Protein AF-A0A9N7LMC8-F1 (afdb_monomer)

pLDDT: mean 78.62, std 17.47, range [27.52, 97.88]

Organism: NCBI:txid265949

Mean predicted aligned error: 18.35 Å

Solvent-accessible surface area (backbone atoms only — not comparable to full-atom values): 43560 Å² total; per-residue (Å²): 108,71,68,58,53,50,50,52,50,48,54,56,48,35,73,70,42,96,78,33,89,60,56,67,67,51,73,70,36,62,41,35,46,48,22,37,54,42,33,22,40,41,24,14,17,50,42,17,36,55,52,34,52,46,48,44,31,36,74,58,51,63,35,51,73,68,56,31,50,61,72,53,42,60,17,56,55,40,14,55,56,36,27,69,54,49,41,61,48,22,76,74,74,43,44,38,62,45,30,23,54,14,19,46,42,29,20,49,20,32,51,41,44,71,75,54,52,65,72,62,84,48,56,78,82,36,46,45,59,30,30,54,37,34,3,45,11,50,11,31,25,63,62,35,34,57,50,41,30,49,70,82,60,72,97,51,88,60,48,65,52,53,53,50,49,48,54,49,37,30,52,52,12,28,53,51,17,41,51,53,37,50,62,63,38,59,84,59,57,98,88,45,55,66,61,30,44,49,50,26,35,50,52,21,22,52,26,21,46,48,34,24,61,56,27,70,66,48,67,86,82,76,84,86,79,92,78,85,86,80,82,86,77,84,79,81,82,76,82,81,76,84,79,79,80,78,81,76,78,63,71,82,60,57,74,63,86,90,65,92,76,58,69,61,62,55,46,70,27,80,64,41,56,85,58,55,72,66,62,52,53,56,49,65,78,66,53,46,44,35,52,37,50,49,70,37,45,82,49,46,54,65,35,82,47,57,44,31,36,34,28,68,41,44,32,35,36,33,32,46,98,90,39,58,64,33,42,42,25,61,73,36,76,46,49,57,63,18,61,74,71,78,34,50,27,88,39,20,34,31,25,69,11,42,25,37,28,42,36,39,41,50,74,59,47,63,76,65,58,44,78,67,40,50,50,36,45,50,50,53,50,50,52,50,66,75,67,58,72,78,101,62,85,43,61,75,73,49,82,74,39,31,35,20,33,36,15,74,37,82,84,41,68,35,65,66,53,44,51,32,36,45,57,48,33,46,72,73,44,53,49,43,68,80,69,91,60,57,72,70,51,47,52,52,44,60,72,74,27,64,28,33,47,40,75,28,49,46,79,41,57,75,60,31,53,48,36,64,34,59,22,71,40,46,36,40,34,38,62,52,74,51,74,90,85,63,86,69,62,97,71,44,62,52,18,32,35,37,38,38,51,65,85,65,51,72,70,30,52,52,45,40,43,72,73,24,47,48,70,43,77,39,71,25,40,88,90,42,44,62,68,44,38,38,62,58,30,24,33,74,60,25,25,29,30,29,43,24,27,10,21,27,48,30,24,26,35,14,55,44,18,31,42,39,46,39,50,67,53,32,52,72,70,49,31,24,21,11,5,25,50,11,18,52,56,26,49,41,43,16,61,69,41,53,43,67,53,35,44,54,50,47,43,53,49,56,47,72,61,46,39,71,78,42,68,44,79,75,81,58,16,42,24,68,50,60,52,37,49,52,44,36,35,58,77,50,68,74,41,38,35,74,68,35,83,21,49,43,31,32,28,20,22,29,66,83,80,72,41,80,40,76,42,61,61,53,48,40,36,58,53,40,49,27,8,53,12,39,80,65,46,23,42,68,37,78,54,98,94,38,46,18,23,22,5,35,41,53,40,23,47,45,52,85,71,50,68,66,74,27,15,53,29,42,30,39,46,35,55,88,66,85,73,92,83,68,91,66,76,79,74,93,62,83,87,78,80,70,55,72,69,58,47,50,51,43,58,55,32,54,61,12,49,70,48,40,59,56,31,63,77,69,34,75,44,77,42,61,37,75,39,83,89,51,49,54,82,44,49,88,48,41,66,63,18,18,50,26,9,30,55,31,34,63,70,42,42,78,61,48,54,56,54,41,47,76,40,67,30,11,69,67,38,45,58,40,28,54,51,42,56,48,52,59,56,54,62,76,65,61,81,133

Foldseek 3Di:
DVVVVVVVVLVVCQVPDPDHLAPVVLVVDLLQVLLLVLLLLLLLLVLLVLVLQLCLCCVLAVDDSVRSVVLLVLLQVLLVVLLVPVLVVCLVVPLLVLQQVLLLLQLVLLVLQLPQDDSYDDRPPRRVVSSNSNSNSNNSHNSSSLCSSQVPPPPDPCSVSSSVSSVVSSVNSSVNSVVVLCVQQDPDDVPCNNVSSSVSSVSSSVSSNVSNVSSVSSDDDDDDDDDDDDDDDDDDDDDDDDDDDDDDPADDFDWDDDDPPVQVLQCPALLPVPPDPVLSVVLRVPWTKGKDFAFGWPDAFQAFLWKKKAWQAAKKFWADPNAGQEIDGHRDIPSLPCLVPVGGHHTIMGTNFTTMIIIDTSVNCVVSPDPVSVVSVCVVVVVCVVPDDPRDHYDHPAAFAEEEQEEPDQPFPSVLLLVLLQVLLVLQWFEDELEDDDPVSVSVRSVPTSHYYHYDYPPCVVSNLNSLRRGPAYEYEEAEADDPDDDDPPQQAQHEYEHEDDQYDPNRLVVSCVPRVYVYYFYYYPVPSNPRCNQVSLQSQQQAEEEWQFDFALLSLLVLLLQVQCVLLLNDHQAYEAFAVSQLLRQLVLQVDGSVSSNVLCCVLPPVQPQLPAADDQPQARHASPSVLVSLCVSQVFDKQSSGNGHYWYWWAQPVVRDIDIDRIDGSSVRSSLQNQAGRHYGFDQDPNTTTHHRLLAARTPLVSDDSSSHAYETEDSDLDDDPPDPDPDPPDDDDDDDPVSVVSSVSNPNNVVVVVVSCVRHQYYQYFPCVVPDNNNNVCSVVSNVSSNVSSVVCCVSVLVVSCPGSNNPSSVVSSVVSVVVVVVVVPDDD

Structure (mmCIF, N/CA/C/O backbone):
data_AF-A0A9N7LMC8-F1
#
_entry.id   AF-A0A9N7LMC8-F1
#
loop_
_atom_site.group_PDB
_atom_site.id
_atom_site.type_symbol
_atom_site.label_atom_id
_atom_site.label_alt_id
_atom_site.label_comp_id
_atom_site.label_asym_id
_atom_site.label_entity_id
_atom_site.label_seq_id
_atom_site.pdbx_PDB_ins_code
_atom_site.Cartn_x
_atom_site.Cartn_y
_atom_site.Cartn_z
_atom_site.occupancy
_atom_site.B_iso_or_equiv
_atom_site.auth_seq_id
_atom_site.auth_comp_id
_atom_site.auth_asym_id
_atom_site.auth_atom_id
_atom_site.pdbx_PDB_model_num
ATOM 1 N N . MET A 1 1 ? 39.633 18.184 -27.470 1.00 51.69 1 MET A N 1
ATOM 2 C CA . MET A 1 1 ? 39.916 18.833 -26.168 1.00 51.69 1 MET A CA 1
ATOM 3 C C . MET A 1 1 ? 38.950 18.407 -25.064 1.00 51.69 1 MET A C 1
ATOM 5 O O . MET A 1 1 ? 39.431 17.893 -24.066 1.00 51.69 1 MET A O 1
ATOM 9 N N . ALA A 1 2 ? 37.624 18.513 -25.234 1.00 57.59 2 ALA A N 1
ATOM 10 C CA . ALA A 1 2 ? 36.650 18.093 -24.209 1.00 57.59 2 ALA A CA 1
ATOM 11 C C . ALA A 1 2 ? 36.816 16.630 -23.736 1.00 57.59 2 ALA A C 1
ATOM 13 O O . ALA A 1 2 ? 36.814 16.371 -22.538 1.00 57.59 2 ALA A O 1
ATOM 14 N N . SER A 1 3 ? 37.059 15.685 -24.652 1.00 52.31 3 SER A N 1
ATOM 15 C CA . SER A 1 3 ? 37.291 14.271 -24.307 1.00 52.31 3 SER A CA 1
ATOM 16 C C . SER A 1 3 ? 38.572 14.048 -23.497 1.00 52.31 3 SER A C 1
ATOM 18 O O . SER A 1 3 ? 38.596 13.211 -22.601 1.00 52.31 3 SER A O 1
ATOM 20 N N . SER A 1 4 ? 39.628 14.818 -23.772 1.00 60.75 4 SER A N 1
ATOM 21 C CA . SER A 1 4 ? 40.898 14.755 -23.038 1.00 60.75 4 SER A CA 1
ATOM 22 C C . SER A 1 4 ? 40.738 15.305 -21.620 1.00 60.75 4 SER A C 1
ATOM 24 O O . SER A 1 4 ? 41.216 14.699 -20.668 1.00 60.75 4 SER A O 1
ATOM 26 N N . VAL A 1 5 ? 39.996 16.406 -21.470 1.00 76.19 5 VAL A N 1
ATOM 27 C CA . VAL A 1 5 ? 39.658 16.989 -20.163 1.00 76.19 5 VAL A CA 1
ATOM 28 C C . VAL A 1 5 ? 38.772 16.036 -19.355 1.00 76.19 5 VAL A C 1
ATOM 30 O O . VAL A 1 5 ? 39.046 15.801 -18.182 1.00 76.19 5 VAL A O 1
ATOM 33 N N . ALA A 1 6 ? 37.765 15.421 -19.982 1.00 68.94 6 ALA A N 1
ATOM 34 C CA . ALA A 1 6 ? 36.901 14.434 -19.339 1.00 68.94 6 ALA A CA 1
ATOM 35 C C . ALA A 1 6 ? 37.669 13.176 -18.901 1.00 68.94 6 ALA A C 1
ATOM 37 O O . ALA A 1 6 ? 37.419 12.661 -17.816 1.00 68.94 6 ALA A O 1
ATOM 38 N N . LEU A 1 7 ? 38.636 12.711 -19.701 1.00 70.12 7 LEU A N 1
ATOM 39 C CA . LEU A 1 7 ? 39.496 11.582 -19.345 1.00 70.12 7 LEU A CA 1
ATOM 40 C C . LEU A 1 7 ? 40.394 11.915 -18.145 1.00 70.12 7 LEU A C 1
ATOM 42 O O . LEU A 1 7 ? 40.481 11.124 -17.210 1.00 70.12 7 LEU A O 1
ATOM 46 N N . VAL A 1 8 ? 41.019 13.097 -18.134 1.00 74.94 8 VAL A N 1
ATOM 47 C CA . VAL A 1 8 ? 41.844 13.558 -17.004 1.00 74.94 8 VAL A CA 1
ATOM 48 C C . VAL A 1 8 ? 40.996 13.724 -15.741 1.00 74.94 8 VAL A C 1
ATOM 50 O O . VAL A 1 8 ? 41.392 13.249 -14.678 1.00 74.94 8 VAL A O 1
ATOM 53 N N . ALA A 1 9 ? 39.801 14.310 -15.853 1.00 77.25 9 ALA A N 1
ATOM 54 C CA . ALA A 1 9 ? 38.862 14.451 -14.743 1.00 77.25 9 ALA A CA 1
ATOM 55 C C . ALA A 1 9 ? 38.364 13.091 -14.223 1.00 77.25 9 ALA A C 1
ATOM 57 O O . ALA A 1 9 ? 38.284 12.888 -13.014 1.00 77.25 9 ALA A O 1
ATOM 58 N N . PHE A 1 10 ? 38.089 12.134 -15.114 1.00 73.12 10 PHE A N 1
ATOM 59 C CA . PHE A 1 10 ? 37.701 10.768 -14.756 1.00 73.12 10 PHE A CA 1
ATOM 60 C C . PHE A 1 10 ? 38.820 10.027 -14.018 1.00 73.12 10 PHE A C 1
ATOM 62 O O . PHE A 1 10 ? 38.560 9.368 -13.011 1.00 73.12 10 PHE A O 1
ATOM 69 N N . VAL A 1 11 ? 40.070 10.161 -14.475 1.00 74.44 11 VAL A N 1
ATOM 70 C CA . VAL A 1 11 ? 41.241 9.563 -13.814 1.00 74.44 11 VAL A CA 1
ATOM 71 C C . VAL A 1 11 ? 41.491 10.216 -12.453 1.00 74.44 11 VAL A C 1
ATOM 73 O O . VAL A 1 11 ? 41.732 9.507 -11.477 1.00 74.44 11 VAL A O 1
ATOM 76 N N . ALA A 1 12 ? 41.397 11.544 -12.360 1.00 76.69 12 ALA A N 1
ATOM 77 C CA . ALA A 1 12 ? 41.545 12.270 -11.100 1.00 76.69 12 ALA A CA 1
ATOM 78 C C . ALA A 1 12 ? 40.447 11.889 -10.093 1.00 76.69 12 ALA A C 1
ATOM 80 O O . ALA A 1 12 ? 40.749 11.599 -8.939 1.00 76.69 12 ALA A O 1
ATOM 81 N N . SER A 1 13 ? 39.194 11.805 -10.549 1.00 76.62 13 SER A N 1
ATOM 82 C CA . SER A 1 13 ? 38.047 11.385 -9.738 1.00 76.62 13 SER A CA 1
ATOM 83 C C . SER A 1 13 ? 38.154 9.923 -9.297 1.00 76.62 13 SER A C 1
ATOM 85 O O . SER A 1 13 ? 37.934 9.621 -8.129 1.00 76.62 13 SER A O 1
ATOM 87 N N . SER A 1 14 ? 38.566 9.014 -10.184 1.00 71.75 14 SER A N 1
ATOM 88 C CA . SER A 1 14 ? 38.714 7.589 -9.850 1.00 71.75 14 SER A CA 1
ATOM 89 C C . SER A 1 14 ? 39.864 7.318 -8.874 1.00 71.75 14 SER A C 1
ATOM 91 O O . SER A 1 14 ? 39.860 6.293 -8.203 1.00 71.75 14 SER A O 1
ATOM 93 N N . ARG A 1 15 ? 40.851 8.217 -8.766 1.00 72.06 15 ARG A N 1
ATOM 94 C CA . ARG A 1 15 ? 41.943 8.097 -7.783 1.00 72.06 15 ARG A CA 1
ATOM 95 C C . ARG A 1 15 ? 41.553 8.548 -6.376 1.00 72.06 15 ARG A C 1
ATOM 97 O O . ARG A 1 15 ? 42.173 8.092 -5.424 1.00 72.06 15 ARG A O 1
ATOM 104 N N . SER A 1 16 ? 40.575 9.443 -6.246 1.00 70.62 16 SER A N 1
ATOM 105 C CA . SER A 1 16 ? 40.162 10.028 -4.964 1.00 70.62 16 SER A CA 1
ATOM 106 C C . SER A 1 16 ? 38.829 9.488 -4.433 1.00 70.62 16 SER A C 1
ATOM 108 O O . SER A 1 16 ? 38.500 9.729 -3.273 1.00 70.62 16 SER A O 1
ATOM 110 N N . HIS A 1 17 ? 38.055 8.759 -5.247 1.00 65.12 17 HIS A N 1
ATOM 111 C CA . HIS A 1 17 ? 36.750 8.232 -4.846 1.00 65.12 17 HIS A CA 1
ATOM 112 C C . HIS A 1 17 ? 36.880 6.957 -3.984 1.00 65.12 17 HIS A C 1
ATOM 114 O O . HIS A 1 17 ? 37.601 6.040 -4.374 1.00 65.12 17 HIS A O 1
ATOM 120 N N . PRO A 1 18 ? 36.140 6.830 -2.865 1.00 56.44 18 PRO A N 1
ATOM 121 C CA . PRO A 1 18 ? 36.225 5.674 -1.958 1.00 56.44 18 PRO A CA 1
ATOM 122 C C . PRO A 1 18 ? 35.707 4.353 -2.561 1.00 56.44 18 PRO A C 1
ATOM 124 O O . PRO A 1 18 ? 36.001 3.281 -2.047 1.00 56.44 18 PRO A O 1
ATOM 127 N N . THR A 1 19 ? 34.941 4.420 -3.653 1.00 61.69 19 THR A N 1
ATOM 128 C CA . THR A 1 19 ? 34.493 3.268 -4.461 1.00 61.69 19 THR A CA 1
ATOM 129 C C . THR A 1 19 ? 34.609 3.626 -5.946 1.00 61.69 19 THR A C 1
ATOM 131 O O . THR A 1 19 ? 33.657 4.139 -6.540 1.00 61.69 19 THR A O 1
ATOM 134 N N . PRO A 1 20 ? 35.799 3.505 -6.546 1.00 68.00 20 PRO A N 1
ATOM 135 C CA . PRO A 1 20 ? 36.021 3.933 -7.920 1.00 68.00 20 PRO A CA 1
ATOM 136 C C . PRO A 1 20 ? 35.395 2.954 -8.920 1.00 68.00 20 PRO A C 1
ATOM 138 O O . PRO A 1 20 ? 35.386 1.743 -8.713 1.00 68.00 20 PRO A O 1
ATOM 141 N N . LEU A 1 21 ? 34.879 3.487 -10.033 1.00 64.19 21 LEU A N 1
ATOM 142 C CA . LEU A 1 21 ? 34.235 2.689 -11.084 1.00 64.19 21 LEU A CA 1
ATOM 143 C C . LEU A 1 21 ? 35.227 1.745 -11.787 1.00 64.19 21 LEU A C 1
ATOM 145 O O . LEU A 1 21 ? 34.846 0.666 -12.227 1.00 64.19 21 LEU A O 1
ATOM 149 N N . ILE A 1 22 ? 36.502 2.136 -11.855 1.00 67.62 22 ILE A N 1
ATOM 150 C CA . ILE A 1 22 ? 37.629 1.264 -12.195 1.00 67.62 22 ILE A CA 1
ATOM 151 C C . ILE A 1 22 ? 38.574 1.301 -11.001 1.00 67.62 22 ILE A C 1
ATOM 153 O O . ILE A 1 22 ? 39.162 2.347 -10.725 1.00 67.62 22 ILE A O 1
ATOM 157 N N . ASP A 1 23 ? 38.718 0.176 -10.304 1.00 71.81 23 ASP A N 1
ATOM 158 C CA . ASP A 1 23 ? 39.643 0.066 -9.179 1.00 71.81 23 ASP A CA 1
ATOM 159 C C . ASP A 1 23 ? 41.086 0.327 -9.655 1.00 71.81 23 ASP A C 1
ATOM 161 O O . ASP A 1 23 ? 41.577 -0.396 -10.531 1.00 71.81 23 ASP A O 1
ATOM 165 N N . PRO A 1 24 ? 41.797 1.337 -9.109 1.00 73.88 24 PRO A N 1
ATOM 166 C CA . PRO A 1 24 ? 43.208 1.567 -9.403 1.00 73.88 24 PRO A CA 1
ATOM 167 C C . PRO A 1 24 ? 44.089 0.331 -9.171 1.00 73.88 24 PRO A C 1
ATOM 169 O O . PRO A 1 24 ? 45.155 0.222 -9.782 1.00 73.88 24 PRO A O 1
ATOM 172 N N . ALA A 1 25 ? 43.653 -0.622 -8.340 1.00 74.56 25 ALA A N 1
ATOM 173 C CA . ALA A 1 25 ? 44.306 -1.913 -8.164 1.00 74.56 25 ALA A CA 1
ATOM 174 C C . ALA A 1 25 ? 44.403 -2.716 -9.474 1.00 74.56 25 ALA A C 1
ATOM 176 O O . ALA A 1 25 ? 45.407 -3.396 -9.688 1.00 74.56 25 ALA A O 1
ATOM 177 N N . PHE A 1 26 ? 43.448 -2.579 -10.404 1.00 73.56 26 PHE A N 1
ATOM 178 C CA . PHE A 1 26 ? 43.518 -3.233 -11.717 1.00 73.56 26 PHE A CA 1
ATOM 179 C C . PHE A 1 26 ? 44.718 -2.765 -12.547 1.00 73.56 26 PHE A C 1
ATOM 181 O O . PHE A 1 26 ? 45.318 -3.561 -13.267 1.00 73.56 26 PHE A O 1
ATOM 188 N N . LEU A 1 27 ? 45.130 -1.500 -12.407 1.00 75.12 27 LEU A N 1
ATOM 189 C CA . LEU A 1 27 ? 46.299 -0.951 -13.106 1.00 75.12 27 LEU A CA 1
ATOM 190 C C . LEU A 1 27 ? 47.629 -1.489 -12.558 1.00 75.12 27 LEU A C 1
ATOM 192 O O . LEU A 1 27 ? 48.667 -1.327 -13.195 1.00 75.12 27 LEU A O 1
ATOM 196 N N . ARG A 1 28 ? 47.616 -2.142 -11.389 1.00 75.44 28 ARG A N 1
ATOM 197 C CA . ARG A 1 28 ? 48.788 -2.830 -10.826 1.00 75.44 28 ARG A CA 1
ATOM 198 C C . ARG A 1 28 ? 48.920 -4.265 -11.345 1.00 75.44 28 ARG A C 1
ATOM 200 O O . ARG A 1 28 ? 50.002 -4.845 -11.269 1.00 75.44 28 ARG A O 1
ATOM 207 N N . VAL A 1 29 ? 47.851 -4.834 -11.905 1.00 79.31 29 VAL A N 1
ATOM 208 C CA . VAL A 1 29 ? 47.845 -6.191 -12.457 1.00 79.31 29 VAL A CA 1
ATOM 209 C C . VAL A 1 29 ? 48.424 -6.164 -13.873 1.00 79.31 29 VAL A C 1
ATOM 211 O O . VAL A 1 29 ? 47.790 -5.707 -14.824 1.00 79.31 29 VAL A O 1
ATOM 214 N N . ARG A 1 30 ? 49.649 -6.681 -14.031 1.00 79.00 30 ARG A N 1
ATOM 215 C CA . ARG A 1 30 ? 50.380 -6.654 -15.313 1.00 79.00 30 ARG A CA 1
ATOM 216 C C . ARG A 1 30 ? 49.619 -7.324 -16.461 1.00 79.00 30 ARG A C 1
ATOM 218 O O . ARG A 1 30 ? 49.611 -6.784 -17.562 1.00 79.00 30 ARG A O 1
ATOM 225 N N . SER A 1 31 ? 48.961 -8.460 -16.215 1.00 77.44 31 SER A N 1
ATOM 226 C CA . SER A 1 31 ? 48.156 -9.161 -17.230 1.00 77.44 31 SER A CA 1
ATOM 227 C C . SER A 1 31 ? 46.936 -8.350 -17.671 1.00 77.44 31 SER A C 1
ATOM 229 O O . SER A 1 31 ? 46.613 -8.337 -18.856 1.00 77.44 31 SER A O 1
ATOM 231 N N . PHE A 1 32 ? 46.312 -7.608 -16.752 1.00 82.44 32 PHE A N 1
ATOM 232 C CA . PHE A 1 32 ? 45.176 -6.742 -17.052 1.00 82.44 32 PHE A CA 1
ATOM 233 C C . PHE A 1 32 ? 45.593 -5.532 -17.898 1.00 82.44 32 PHE A C 1
ATOM 235 O O . PHE A 1 32 ? 44.948 -5.239 -18.905 1.00 82.44 32 PHE A O 1
ATOM 242 N N . VAL A 1 33 ? 46.695 -4.857 -17.544 1.00 84.12 33 VAL A N 1
ATOM 243 C CA . VAL A 1 33 ? 47.218 -3.705 -18.306 1.00 84.12 33 VAL A CA 1
ATOM 244 C C . VAL A 1 33 ? 47.719 -4.134 -19.685 1.00 84.12 33 VAL A C 1
ATOM 246 O O . VAL A 1 33 ? 47.317 -3.547 -20.689 1.00 84.12 33 VAL A O 1
ATOM 249 N N . ALA A 1 34 ? 48.547 -5.181 -19.752 1.00 84.31 34 ALA A N 1
ATOM 250 C CA . ALA A 1 34 ? 49.065 -5.699 -21.017 1.00 84.31 34 ALA A CA 1
ATOM 251 C C . ALA A 1 34 ? 47.933 -6.224 -21.915 1.00 84.31 34 ALA A C 1
ATOM 253 O O . ALA A 1 34 ? 47.894 -5.907 -23.102 1.00 84.31 34 ALA A O 1
ATOM 254 N N . GLY A 1 35 ? 46.971 -6.962 -21.349 1.00 85.69 35 GLY A N 1
ATOM 255 C CA . GLY A 1 35 ? 45.814 -7.481 -22.077 1.00 85.69 35 GLY A CA 1
ATOM 256 C C . GLY A 1 35 ? 44.917 -6.377 -22.641 1.00 85.69 35 GLY A C 1
ATOM 257 O O . GLY A 1 35 ? 44.515 -6.454 -23.802 1.00 85.69 35 GLY A O 1
ATOM 258 N N . ASN A 1 36 ? 44.655 -5.311 -21.878 1.00 87.44 36 ASN A N 1
ATOM 259 C CA . ASN A 1 36 ? 43.896 -4.157 -22.372 1.00 87.44 36 ASN A CA 1
ATOM 260 C C . ASN A 1 36 ? 44.661 -3.380 -23.455 1.00 87.44 36 ASN A C 1
ATOM 262 O O . ASN A 1 36 ? 44.071 -3.047 -24.479 1.00 87.44 36 ASN A O 1
ATOM 266 N N . LEU A 1 37 ? 45.966 -3.139 -23.286 1.00 89.06 37 LEU A N 1
ATOM 267 C CA . LEU A 1 37 ? 46.783 -2.466 -24.304 1.00 89.06 37 LEU A CA 1
ATOM 268 C C . LEU A 1 37 ? 46.784 -3.243 -25.628 1.00 89.06 37 LEU A C 1
ATOM 270 O O . LEU A 1 37 ? 46.558 -2.671 -26.692 1.00 89.06 37 LEU A O 1
ATOM 274 N N . LEU A 1 38 ? 46.972 -4.559 -25.562 1.00 90.44 38 LEU A N 1
ATOM 275 C CA . LEU A 1 38 ? 46.915 -5.428 -26.735 1.00 90.44 38 LEU A CA 1
ATOM 276 C C . LEU A 1 38 ? 45.522 -5.463 -27.360 1.00 90.44 38 LEU A C 1
ATOM 278 O O . LEU A 1 38 ? 45.405 -5.426 -28.580 1.00 90.44 38 LEU A O 1
ATOM 282 N N . THR A 1 39 ? 44.467 -5.482 -26.541 1.00 90.81 39 THR A N 1
ATOM 283 C CA . THR A 1 39 ? 43.077 -5.414 -27.016 1.00 90.81 39 THR A CA 1
ATOM 284 C C . THR A 1 39 ? 42.806 -4.104 -27.753 1.00 90.81 39 THR A C 1
ATOM 286 O O . THR A 1 39 ? 42.138 -4.121 -28.785 1.00 90.81 39 THR A O 1
ATOM 289 N N . LEU A 1 40 ? 43.348 -2.980 -27.272 1.00 92.69 40 LEU A N 1
ATOM 290 C CA . LEU A 1 40 ? 43.220 -1.675 -27.921 1.00 92.69 40 LEU A CA 1
ATOM 291 C C . LEU A 1 40 ? 43.844 -1.690 -29.325 1.00 92.69 40 LEU A C 1
ATOM 293 O O . LEU A 1 40 ? 43.181 -1.326 -30.297 1.00 92.69 40 LEU A O 1
ATOM 297 N N . VAL A 1 41 ? 45.095 -2.151 -29.436 1.00 93.75 41 VAL A N 1
ATOM 298 C CA . VAL A 1 41 ? 45.831 -2.199 -30.712 1.00 93.75 41 VAL A CA 1
ATOM 299 C C . VAL A 1 41 ? 45.213 -3.221 -31.672 1.00 93.75 41 VAL A C 1
ATOM 301 O O . VAL A 1 41 ? 45.010 -2.919 -32.848 1.00 93.75 41 VAL A O 1
ATOM 304 N N . ALA A 1 42 ? 44.843 -4.407 -31.179 1.00 92.38 42 ALA A N 1
ATOM 305 C CA . ALA A 1 42 ? 44.209 -5.450 -31.984 1.00 92.38 42 ALA A CA 1
ATOM 306 C C . ALA A 1 42 ? 42.829 -5.022 -32.502 1.00 92.38 42 ALA A C 1
ATOM 308 O O . ALA A 1 42 ? 42.488 -5.297 -33.651 1.00 92.38 42 ALA A O 1
ATOM 309 N N . ALA A 1 43 ? 42.037 -4.321 -31.684 1.00 92.75 43 ALA A N 1
ATOM 310 C CA . ALA A 1 43 ? 40.753 -3.780 -32.113 1.00 92.75 43 ALA A CA 1
ATOM 311 C C . ALA A 1 43 ? 40.930 -2.688 -33.176 1.00 92.75 43 ALA A C 1
ATOM 313 O O . ALA A 1 43 ? 40.227 -2.716 -34.184 1.00 92.75 43 ALA A O 1
ATOM 314 N N . ALA A 1 44 ? 41.897 -1.780 -33.009 1.00 94.12 44 ALA A N 1
ATOM 315 C CA . ALA A 1 44 ? 42.204 -0.776 -34.028 1.00 94.12 44 ALA A CA 1
ATOM 316 C C . ALA A 1 44 ? 42.561 -1.421 -35.376 1.00 94.12 44 ALA A C 1
ATOM 318 O O . ALA A 1 44 ? 41.969 -1.071 -36.399 1.00 94.12 44 ALA A O 1
ATOM 319 N N . GLY A 1 45 ? 43.438 -2.430 -35.363 1.00 93.88 45 GLY A N 1
ATOM 320 C CA . GLY A 1 45 ? 43.783 -3.209 -36.552 1.00 93.88 45 GLY A CA 1
ATOM 321 C C . GLY A 1 45 ? 42.578 -3.926 -37.167 1.00 93.88 45 GLY A C 1
ATOM 322 O O . GLY A 1 45 ? 42.364 -3.826 -38.371 1.00 93.88 45 GLY A O 1
ATOM 323 N N . PHE A 1 46 ? 41.751 -4.596 -36.354 1.00 93.62 46 PHE A N 1
ATOM 324 C CA . PHE A 1 46 ? 40.585 -5.358 -36.819 1.00 93.62 46 PHE A CA 1
ATOM 325 C C . PHE A 1 46 ? 39.550 -4.470 -37.513 1.00 93.62 46 PHE A C 1
ATOM 327 O O . PHE A 1 46 ? 39.127 -4.777 -38.624 1.00 93.62 46 PHE A O 1
ATOM 334 N N . TYR A 1 47 ? 39.146 -3.364 -36.888 1.00 91.88 47 TYR A N 1
ATOM 335 C CA . TYR A 1 47 ? 38.104 -2.505 -37.454 1.00 91.88 47 TYR A CA 1
ATOM 336 C C . TYR A 1 47 ? 38.606 -1.688 -38.653 1.00 91.88 47 TYR A C 1
ATOM 338 O O . TYR A 1 47 ? 37.844 -1.481 -39.597 1.00 91.88 47 TYR A O 1
ATOM 346 N N . CYS A 1 48 ? 39.893 -1.317 -38.674 1.00 91.94 48 CYS A N 1
ATOM 347 C CA . CYS A 1 48 ? 40.553 -0.790 -39.871 1.00 91.94 48 CYS A CA 1
ATOM 348 C C . CYS A 1 48 ? 40.505 -1.813 -41.022 1.00 91.94 48 CYS A C 1
ATOM 350 O O . CYS A 1 48 ? 40.044 -1.510 -42.124 1.00 91.94 48 CYS A O 1
ATOM 352 N N . TYR A 1 49 ? 40.897 -3.059 -40.752 1.00 89.38 49 TYR A N 1
ATOM 353 C CA . TYR A 1 49 ? 40.881 -4.150 -41.727 1.00 89.38 49 TYR A CA 1
ATOM 354 C C . TYR A 1 49 ? 39.481 -4.408 -42.310 1.00 89.38 49 TYR A C 1
ATOM 356 O O . TYR A 1 49 ? 39.348 -4.478 -43.534 1.00 89.38 49 TYR A O 1
ATOM 364 N N . VAL A 1 50 ? 38.454 -4.551 -41.459 1.00 91.31 50 VAL A N 1
ATOM 365 C CA . VAL A 1 50 ? 37.083 -4.885 -41.890 1.00 91.31 50 VAL A CA 1
ATOM 366 C C . VAL A 1 50 ? 36.541 -3.799 -42.808 1.00 91.31 50 VAL A C 1
ATOM 368 O O . VAL A 1 50 ? 36.019 -4.103 -43.880 1.00 91.31 50 VAL A O 1
ATOM 371 N N . LEU A 1 51 ? 36.708 -2.533 -42.417 1.00 90.75 51 LEU A N 1
ATOM 372 C CA . LEU A 1 51 ? 36.263 -1.412 -43.233 1.00 90.75 51 LEU A CA 1
ATOM 373 C C . LEU A 1 51 ? 37.040 -1.355 -44.556 1.00 90.75 51 LEU A C 1
ATOM 375 O O . LEU A 1 51 ? 36.423 -1.232 -45.608 1.00 90.75 51 LEU A O 1
ATOM 379 N N . THR A 1 52 ? 38.362 -1.553 -44.529 1.00 91.19 52 THR A N 1
ATOM 380 C CA . THR A 1 52 ? 39.189 -1.606 -45.748 1.00 91.19 52 THR A CA 1
ATOM 381 C C . THR A 1 52 ? 38.731 -2.713 -46.701 1.00 91.19 52 THR A C 1
ATOM 383 O O . THR A 1 52 ? 38.648 -2.482 -47.901 1.00 91.19 52 THR A O 1
ATOM 386 N N . HIS A 1 53 ? 38.377 -3.899 -46.196 1.00 92.19 53 HIS A N 1
ATOM 387 C CA . HIS A 1 53 ? 37.896 -5.010 -47.026 1.00 92.19 53 HIS A CA 1
ATOM 388 C C . HIS A 1 53 ? 36.558 -4.705 -47.695 1.00 92.19 53 HIS A C 1
ATOM 390 O O . HIS A 1 53 ? 36.404 -4.937 -48.893 1.00 92.19 53 HIS A O 1
ATOM 396 N N . VAL A 1 54 ? 35.603 -4.157 -46.942 1.00 91.00 54 VAL A N 1
ATOM 397 C CA . VAL A 1 54 ? 34.298 -3.770 -47.494 1.00 91.00 54 VAL A CA 1
ATOM 398 C C . VAL A 1 54 ? 34.464 -2.660 -48.533 1.00 91.00 54 VAL A C 1
ATOM 400 O O . VAL A 1 54 ? 33.888 -2.754 -49.616 1.00 91.00 54 VAL A O 1
ATOM 403 N N . LEU A 1 55 ? 35.283 -1.644 -48.239 1.00 89.25 55 LEU A N 1
ATOM 404 C CA . LEU A 1 55 ? 35.548 -0.541 -49.162 1.00 89.25 55 LEU A CA 1
ATOM 405 C C . LEU A 1 55 ? 36.278 -1.017 -50.422 1.00 89.25 55 LEU A C 1
ATOM 407 O O . LEU A 1 55 ? 35.885 -0.631 -51.512 1.00 89.25 55 LEU A O 1
ATOM 411 N N . TYR A 1 56 ? 37.278 -1.892 -50.311 1.00 91.00 56 TYR A N 1
ATOM 412 C CA . TYR A 1 56 ? 37.999 -2.422 -51.472 1.00 91.00 56 TYR A CA 1
ATOM 413 C C . TYR A 1 56 ? 37.084 -3.227 -52.396 1.00 91.00 56 TYR A C 1
ATOM 415 O O . TYR A 1 56 ? 37.032 -2.978 -53.599 1.00 91.00 56 TYR A O 1
ATOM 423 N N . LEU A 1 57 ? 36.290 -4.139 -51.833 1.00 91.69 57 LEU A N 1
ATOM 424 C CA . LEU A 1 57 ? 35.346 -4.931 -52.618 1.00 91.69 57 LEU A CA 1
ATOM 425 C C . LEU A 1 57 ? 34.281 -4.063 -53.296 1.00 91.69 57 LEU A C 1
ATOM 427 O O . LEU A 1 57 ? 33.880 -4.355 -54.420 1.00 91.69 57 LEU A O 1
ATOM 431 N N . ASN A 1 58 ? 33.824 -3.000 -52.632 1.00 90.62 58 ASN A N 1
ATOM 432 C CA . ASN A 1 58 ? 32.791 -2.122 -53.169 1.00 90.62 58 ASN A CA 1
ATOM 433 C C . ASN A 1 58 ? 33.327 -1.103 -54.189 1.00 90.62 58 ASN A C 1
ATOM 435 O O . ASN A 1 58 ? 32.726 -0.942 -55.246 1.00 90.62 58 ASN A O 1
ATOM 439 N N . TYR A 1 59 ? 34.448 -0.440 -53.900 1.00 85.62 59 TYR A N 1
ATOM 440 C CA . TYR A 1 59 ? 34.992 0.630 -54.741 1.00 85.62 59 TYR A CA 1
ATOM 441 C C . TYR A 1 59 ? 35.907 0.130 -55.862 1.00 85.62 59 TYR A C 1
ATOM 443 O O . TYR A 1 59 ? 35.928 0.755 -56.917 1.00 85.62 59 TYR A O 1
ATOM 451 N N . VAL A 1 60 ? 36.652 -0.965 -55.657 1.00 87.94 60 VAL A N 1
ATOM 452 C CA . VAL A 1 60 ? 37.623 -1.482 -56.643 1.00 87.94 60 VAL A CA 1
ATOM 453 C C . VAL A 1 60 ? 37.031 -2.637 -57.443 1.00 87.94 60 VAL A C 1
ATOM 455 O O . VAL A 1 60 ? 37.098 -2.641 -58.664 1.00 87.94 60 VAL A O 1
ATOM 458 N N . TRP A 1 61 ? 36.410 -3.608 -56.771 1.00 91.38 61 TRP A N 1
ATOM 459 C CA . TRP A 1 61 ? 35.799 -4.767 -57.440 1.00 91.38 61 TRP A CA 1
ATOM 460 C C . TRP A 1 61 ? 34.322 -4.564 -57.798 1.00 91.38 61 TRP A C 1
ATOM 462 O O . TRP A 1 61 ? 33.697 -5.466 -58.359 1.00 91.38 61 TRP A O 1
ATOM 472 N N . HIS A 1 62 ? 33.753 -3.399 -57.470 1.00 89.38 62 HIS A N 1
ATOM 473 C CA . HIS A 1 62 ? 32.362 -3.024 -57.754 1.00 89.38 62 HIS A CA 1
ATOM 474 C C . HIS A 1 62 ? 31.320 -4.034 -57.249 1.00 89.38 62 HIS A C 1
ATOM 476 O O . HIS A 1 62 ? 30.239 -4.196 -57.819 1.00 89.38 62 HIS A O 1
ATOM 482 N N . TYR A 1 63 ? 31.621 -4.737 -56.156 1.00 93.38 63 TYR A N 1
ATOM 483 C CA . TYR A 1 63 ? 30.661 -5.629 -55.521 1.00 93.38 63 TYR A CA 1
ATOM 484 C C . TYR A 1 63 ? 29.577 -4.820 -54.808 1.00 93.38 63 TYR A C 1
ATOM 486 O O . TYR A 1 63 ? 29.842 -3.807 -54.155 1.00 93.38 63 TYR A O 1
ATOM 494 N N . SER A 1 64 ? 28.338 -5.312 -54.871 1.00 92.31 64 SER A N 1
ATOM 495 C CA . SER A 1 64 ? 27.272 -4.821 -53.999 1.00 92.31 64 SER A CA 1
ATOM 496 C C . SER A 1 64 ? 27.631 -5.075 -52.531 1.00 92.31 64 SER A C 1
ATOM 498 O O . SER A 1 64 ? 28.364 -6.016 -52.222 1.00 92.31 64 SER A O 1
ATOM 500 N N . LEU A 1 65 ? 27.079 -4.280 -51.609 1.00 88.31 65 LEU A N 1
ATOM 501 C CA . LEU A 1 65 ? 27.312 -4.451 -50.166 1.00 88.31 65 LEU A CA 1
ATOM 502 C C . LEU A 1 65 ? 27.007 -5.884 -49.695 1.00 88.31 65 LEU A C 1
ATOM 504 O O . LEU A 1 65 ? 27.762 -6.452 -48.909 1.00 88.31 65 LEU A O 1
ATOM 508 N N . LEU A 1 66 ? 25.946 -6.496 -50.232 1.00 88.31 66 LEU A N 1
ATOM 509 C CA . LEU A 1 66 ? 25.579 -7.880 -49.932 1.00 88.31 66 LEU A CA 1
ATOM 510 C C . LEU A 1 66 ? 26.644 -8.874 -50.424 1.00 88.31 66 LEU A C 1
ATOM 512 O O . LEU A 1 66 ? 27.061 -9.758 -49.677 1.00 88.31 66 LEU A O 1
ATOM 516 N N . LYS A 1 67 ? 27.129 -8.709 -51.663 1.00 89.81 67 LYS A N 1
ATOM 517 C CA . LYS A 1 67 ? 28.169 -9.570 -52.247 1.00 89.81 67 LYS A CA 1
ATOM 518 C C . LYS A 1 67 ? 29.516 -9.391 -51.539 1.00 89.81 67 LYS A C 1
ATOM 520 O O . LYS A 1 67 ? 30.220 -10.373 -51.315 1.00 89.81 67 LYS A O 1
ATOM 525 N N . ALA A 1 68 ? 29.849 -8.167 -51.132 1.00 89.75 68 ALA A N 1
ATOM 526 C CA . ALA A 1 68 ? 31.028 -7.883 -50.323 1.00 89.75 68 ALA A CA 1
ATOM 527 C C . ALA A 1 68 ? 30.945 -8.547 -48.936 1.00 89.75 68 ALA A C 1
ATOM 529 O O . ALA A 1 68 ? 31.921 -9.135 -48.477 1.00 89.75 68 ALA A O 1
ATOM 530 N N . GLY A 1 69 ? 29.762 -8.542 -48.310 1.00 86.94 69 GLY A N 1
ATOM 531 C CA . GLY A 1 69 ? 29.507 -9.263 -47.061 1.00 86.94 69 GLY A CA 1
ATOM 532 C C . GLY A 1 69 ? 29.754 -10.771 -47.184 1.00 86.94 69 GLY A C 1
ATOM 533 O O . GLY A 1 69 ? 30.493 -11.340 -46.379 1.00 86.94 69 GLY A O 1
ATOM 534 N N . PHE A 1 70 ? 29.220 -11.414 -48.229 1.00 91.62 70 PHE A N 1
ATOM 535 C CA . PHE A 1 70 ? 29.473 -12.839 -48.489 1.00 91.62 70 PHE A CA 1
ATOM 536 C C . PHE A 1 70 ? 30.946 -13.147 -48.772 1.00 91.62 70 PHE A C 1
ATOM 538 O O . PHE A 1 70 ? 31.436 -14.196 -48.362 1.00 91.62 70 PHE A O 1
ATOM 545 N N . ALA A 1 71 ? 31.672 -12.234 -49.418 1.00 91.19 71 ALA A N 1
ATOM 546 C CA . ALA A 1 71 ? 33.091 -12.421 -49.700 1.00 91.19 71 ALA A CA 1
ATOM 547 C C . ALA A 1 71 ? 33.984 -12.372 -48.440 1.00 91.19 71 ALA A C 1
ATOM 549 O O . ALA A 1 71 ? 35.093 -12.902 -48.461 1.00 91.19 71 ALA A O 1
ATOM 550 N N . ILE A 1 72 ? 33.518 -11.765 -47.342 1.00 93.00 72 ILE A N 1
ATOM 551 C CA . ILE A 1 72 ? 34.252 -11.681 -46.062 1.00 93.00 72 ILE A CA 1
ATOM 552 C C . ILE A 1 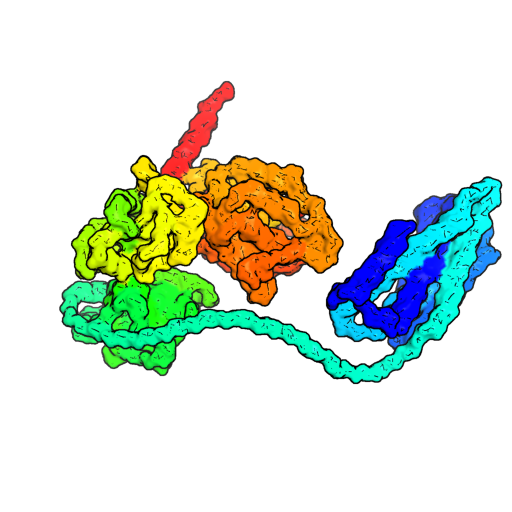72 ? 33.792 -12.769 -45.065 1.00 93.00 72 IL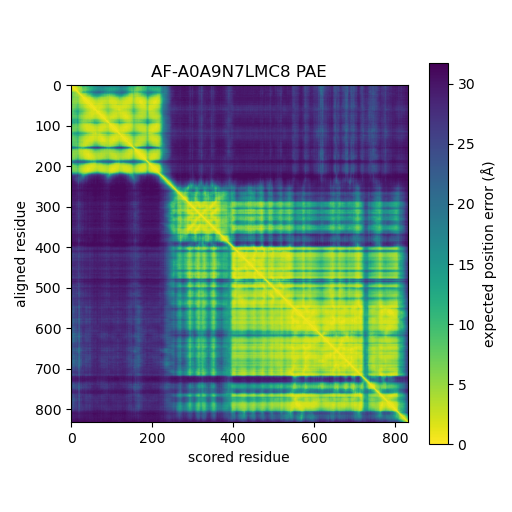E A C 1
ATOM 554 O O . ILE A 1 72 ? 34.490 -13.102 -44.105 1.00 93.00 72 ILE A O 1
ATOM 558 N N . ALA A 1 73 ? 32.628 -13.383 -45.296 1.00 91.69 73 ALA A N 1
ATOM 559 C CA . ALA A 1 73 ? 32.052 -14.405 -44.420 1.00 91.69 73 ALA A CA 1
ATOM 560 C C . ALA A 1 73 ? 32.966 -15.621 -44.118 1.00 91.69 73 ALA A C 1
ATOM 562 O O . ALA A 1 73 ? 32.948 -16.077 -42.969 1.00 91.69 73 ALA A O 1
ATOM 563 N N . PRO A 1 74 ? 33.794 -16.144 -45.054 1.00 94.06 74 PRO A N 1
ATOM 564 C CA . PRO A 1 74 ? 34.658 -17.292 -44.770 1.00 94.06 74 PRO A CA 1
ATOM 565 C C . PRO A 1 74 ? 35.621 -17.066 -43.597 1.00 94.06 74 PRO A C 1
ATOM 567 O O . PRO A 1 74 ? 35.798 -17.967 -42.775 1.00 94.06 74 PRO A O 1
ATOM 570 N N . ALA A 1 75 ? 36.186 -15.860 -43.455 1.00 92.12 75 ALA A N 1
ATOM 571 C CA . ALA A 1 75 ? 37.055 -15.547 -42.322 1.00 92.12 75 ALA A CA 1
ATOM 572 C C . ALA A 1 75 ? 36.300 -15.602 -40.988 1.00 92.12 75 ALA A C 1
ATOM 574 O O . ALA A 1 75 ? 36.834 -16.109 -40.005 1.00 92.12 75 ALA A O 1
ATOM 575 N N . ALA A 1 76 ? 35.052 -15.125 -40.941 1.00 88.69 76 ALA A N 1
ATOM 576 C CA . ALA A 1 76 ? 34.238 -15.160 -39.726 1.00 88.69 76 ALA A CA 1
ATOM 577 C C . ALA A 1 76 ? 33.889 -16.598 -39.303 1.00 88.69 76 ALA A C 1
ATOM 579 O O . ALA A 1 76 ? 33.958 -16.922 -38.116 1.00 88.69 76 ALA A O 1
ATOM 580 N N . LEU A 1 77 ? 33.570 -17.472 -40.266 1.00 91.31 77 LEU A N 1
ATOM 581 C CA . LEU A 1 77 ? 33.285 -18.885 -40.003 1.00 91.31 77 LEU A CA 1
ATOM 582 C C . LEU A 1 77 ? 34.510 -19.599 -39.417 1.00 91.31 77 LEU A C 1
ATOM 584 O O . LEU A 1 77 ? 34.412 -20.286 -38.400 1.00 91.31 77 LEU A O 1
ATOM 588 N N . ILE A 1 78 ? 35.678 -19.391 -40.026 1.00 94.06 78 ILE A N 1
ATOM 589 C CA . ILE A 1 78 ? 36.934 -19.991 -39.563 1.00 94.06 78 ILE A CA 1
ATOM 590 C C . ILE A 1 78 ? 37.321 -19.432 -38.200 1.00 94.06 78 ILE A C 1
ATOM 592 O O . ILE A 1 78 ? 37.688 -20.202 -37.316 1.00 94.06 78 ILE A O 1
ATOM 596 N N . ALA A 1 79 ? 37.167 -18.126 -37.985 1.00 90.00 79 ALA A N 1
ATOM 597 C CA . ALA A 1 79 ? 37.428 -17.505 -36.694 1.00 90.00 79 ALA A CA 1
ATOM 598 C C . ALA A 1 79 ? 36.585 -18.115 -35.571 1.00 90.00 79 ALA A C 1
ATOM 600 O O . ALA A 1 79 ? 37.120 -18.373 -34.495 1.00 90.00 79 ALA A O 1
ATOM 601 N N . ALA A 1 80 ? 35.301 -18.394 -35.814 1.00 86.12 80 ALA A N 1
ATOM 602 C CA . ALA A 1 80 ? 34.427 -19.027 -34.829 1.00 86.12 80 ALA A CA 1
ATOM 603 C C . ALA A 1 80 ? 34.905 -20.443 -34.453 1.00 86.12 80 ALA A C 1
ATOM 605 O O . ALA A 1 80 ? 35.001 -20.768 -33.267 1.00 86.12 80 ALA A O 1
ATOM 606 N N . VAL A 1 81 ? 35.263 -21.264 -35.447 1.00 89.44 81 VAL A N 1
ATOM 607 C CA . VAL A 1 81 ? 35.777 -22.629 -35.228 1.00 89.44 81 VAL A CA 1
ATOM 608 C C . VAL A 1 81 ? 37.118 -22.596 -34.493 1.00 89.44 81 VAL A C 1
ATOM 610 O O . VAL A 1 81 ? 37.307 -23.287 -33.491 1.00 89.44 81 VAL A O 1
ATOM 613 N N . VAL A 1 82 ? 38.041 -21.754 -34.956 1.00 90.75 82 VAL A N 1
ATOM 614 C CA . VAL A 1 82 ? 39.387 -21.621 -34.392 1.00 90.75 82 VAL A CA 1
ATOM 615 C C . VAL A 1 82 ? 39.332 -21.092 -32.957 1.00 90.75 82 VAL A C 1
ATOM 617 O O . VAL A 1 82 ? 40.006 -21.645 -32.088 1.00 90.75 82 VAL A O 1
ATOM 620 N N . ALA A 1 83 ? 38.488 -20.098 -32.669 1.00 85.62 83 ALA A N 1
ATOM 621 C CA . ALA A 1 83 ? 38.301 -19.563 -31.320 1.00 85.62 83 ALA A CA 1
ATOM 622 C C . ALA A 1 83 ? 37.782 -20.623 -30.333 1.00 85.62 83 ALA A C 1
ATOM 624 O O . ALA A 1 83 ? 38.271 -20.705 -29.205 1.00 85.62 83 ALA A O 1
ATOM 625 N N . ALA A 1 84 ? 36.840 -21.475 -30.754 1.00 79.62 84 ALA A N 1
ATOM 626 C CA . ALA A 1 84 ? 36.276 -22.534 -29.912 1.00 79.62 84 ALA A CA 1
ATOM 627 C C . ALA A 1 84 ? 37.292 -23.639 -29.549 1.00 79.62 84 ALA A C 1
ATOM 629 O O . ALA A 1 84 ? 37.187 -24.286 -28.498 1.00 79.62 84 ALA A O 1
ATOM 630 N N . VAL A 1 85 ? 38.282 -23.877 -30.415 1.00 84.38 85 VAL A N 1
ATOM 631 C CA . VAL A 1 85 ? 39.322 -24.897 -30.211 1.00 84.38 85 VAL A CA 1
ATOM 632 C C . VAL A 1 85 ? 40.535 -24.311 -29.488 1.00 84.38 85 VAL A C 1
ATOM 634 O O . VAL A 1 85 ? 40.918 -24.803 -28.426 1.00 84.38 85 VAL A O 1
ATOM 637 N N . LEU A 1 86 ? 41.122 -23.239 -30.025 1.00 80.62 86 LEU A N 1
ATOM 638 C CA . LEU A 1 86 ? 42.369 -22.667 -29.513 1.00 80.62 86 LEU A CA 1
ATOM 639 C C . LEU A 1 86 ? 42.174 -21.797 -28.268 1.00 80.62 86 LEU A C 1
ATOM 641 O O . LEU A 1 86 ? 43.124 -21.659 -27.501 1.00 80.62 86 LEU A O 1
ATOM 645 N N . GLY A 1 87 ? 40.962 -21.300 -27.993 1.00 69.94 87 GLY A N 1
ATOM 646 C CA . GLY A 1 87 ? 40.647 -20.631 -26.726 1.00 69.94 87 GLY A CA 1
ATOM 647 C C . GLY A 1 87 ? 40.851 -21.549 -25.515 1.00 69.94 87 GLY A C 1
ATOM 648 O O . GLY A 1 87 ? 41.531 -21.178 -24.564 1.00 69.94 87 GLY A O 1
ATOM 649 N N . ARG A 1 88 ? 40.381 -22.802 -25.603 1.00 75.94 88 ARG A N 1
ATOM 650 C CA . ARG A 1 88 ? 40.560 -23.815 -24.543 1.00 75.94 88 ARG A CA 1
ATOM 651 C C . ARG A 1 88 ? 42.024 -24.210 -24.345 1.00 75.94 88 ARG A C 1
ATOM 653 O O . ARG A 1 88 ? 42.461 -24.448 -23.224 1.00 75.94 88 ARG A O 1
ATOM 660 N N . ILE A 1 89 ? 42.789 -24.274 -25.434 1.00 77.94 89 ILE A N 1
ATOM 661 C CA . ILE A 1 89 ? 44.220 -24.604 -25.395 1.00 77.94 89 ILE A CA 1
ATOM 662 C C . ILE A 1 89 ? 45.031 -23.441 -24.806 1.00 77.94 89 ILE A C 1
ATOM 664 O O . ILE A 1 89 ? 45.978 -23.679 -24.055 1.00 77.94 89 ILE A O 1
ATOM 668 N N . ALA A 1 90 ? 44.650 -22.194 -25.096 1.00 74.19 90 ALA A N 1
ATOM 669 C CA . ALA A 1 90 ? 45.279 -21.004 -24.529 1.00 74.19 90 ALA A CA 1
ATOM 670 C C . ALA A 1 90 ? 45.131 -20.940 -23.001 1.00 74.19 90 ALA A C 1
ATOM 672 O O . ALA A 1 90 ? 46.099 -20.615 -22.315 1.00 74.19 90 ALA A O 1
ATOM 673 N N . ASP A 1 91 ? 43.971 -21.332 -22.470 1.00 69.94 91 ASP A N 1
ATOM 674 C CA . ASP A 1 91 ? 43.738 -21.393 -21.023 1.00 69.94 91 ASP A CA 1
ATOM 675 C C . ASP A 1 91 ? 44.615 -22.449 -20.321 1.00 69.94 91 ASP A C 1
ATOM 677 O O . ASP A 1 91 ? 44.965 -22.279 -19.155 1.00 69.94 91 ASP A O 1
ATOM 681 N N . GLN A 1 92 ? 45.019 -23.513 -21.029 1.00 72.75 92 GLN A N 1
ATOM 682 C CA . GLN A 1 92 ? 45.847 -24.600 -20.487 1.00 72.75 92 GLN A CA 1
ATOM 683 C C . GLN A 1 92 ? 47.357 -24.379 -20.660 1.00 72.75 92 GLN A C 1
ATOM 685 O O . GLN A 1 92 ? 48.137 -24.717 -19.774 1.00 72.75 92 GLN A O 1
ATOM 690 N N . ARG A 1 93 ? 47.795 -23.857 -21.814 1.00 71.06 93 ARG A N 1
ATOM 691 C CA . ARG A 1 93 ? 49.224 -23.726 -22.180 1.00 71.06 93 ARG A CA 1
ATOM 692 C C . ARG A 1 93 ? 49.761 -22.293 -22.079 1.00 71.06 93 ARG A C 1
ATOM 694 O O . ARG A 1 93 ? 50.946 -22.059 -22.325 1.00 71.06 93 ARG A O 1
ATOM 701 N N . GLY A 1 94 ? 48.904 -21.347 -21.698 1.00 74.75 94 GLY A N 1
ATOM 702 C CA . GLY A 1 94 ? 49.209 -19.928 -21.555 1.00 74.75 94 GLY A CA 1
ATOM 703 C C . GLY A 1 94 ? 48.897 -19.117 -22.815 1.00 74.75 94 GLY A C 1
ATOM 704 O O . GLY A 1 94 ? 49.254 -19.482 -23.937 1.00 74.75 94 GLY A O 1
ATOM 705 N N . HIS A 1 95 ? 48.279 -17.952 -22.615 1.00 80.88 95 HIS A N 1
ATOM 706 C CA . HIS A 1 95 ? 47.727 -17.104 -23.678 1.00 80.88 95 HIS A CA 1
ATOM 707 C C . HIS A 1 95 ? 48.780 -16.472 -24.601 1.00 80.88 95 HIS A C 1
ATOM 709 O O . HIS A 1 95 ? 48.469 -16.134 -25.739 1.00 80.88 95 HIS A O 1
ATOM 715 N N . ARG A 1 96 ? 50.036 -16.342 -24.151 1.00 83.56 96 ARG A N 1
ATOM 716 C CA . ARG A 1 96 ? 51.108 -15.612 -24.860 1.00 83.56 96 ARG A CA 1
ATOM 717 C C . ARG A 1 96 ? 51.478 -16.194 -26.232 1.00 83.56 96 ARG A C 1
ATOM 719 O O . ARG A 1 96 ? 51.645 -15.447 -27.190 1.00 83.56 96 ARG A O 1
ATOM 726 N N . LEU A 1 97 ? 51.617 -17.520 -26.333 1.00 83.50 97 LEU A N 1
ATOM 727 C CA . LEU A 1 97 ? 52.101 -18.172 -27.558 1.00 83.50 97 LEU A CA 1
ATOM 728 C C . LEU A 1 97 ? 50.997 -18.235 -28.615 1.00 83.50 97 LEU A C 1
ATOM 730 O O . LEU A 1 97 ? 51.266 -18.012 -29.791 1.00 83.50 97 LEU A O 1
ATOM 734 N N . VAL A 1 98 ? 49.759 -18.478 -28.175 1.00 87.44 98 VAL A N 1
ATOM 735 C CA . VAL A 1 98 ? 48.561 -18.479 -29.030 1.00 87.44 98 VAL A CA 1
ATOM 736 C C . VAL A 1 98 ? 48.292 -17.063 -29.551 1.00 87.44 98 VAL A C 1
ATOM 738 O O . VAL A 1 98 ? 48.208 -16.868 -30.759 1.00 87.44 98 VAL A O 1
ATOM 741 N N . VAL A 1 99 ? 48.319 -16.100 -28.621 1.00 89.38 99 VAL A N 1
ATOM 742 C CA . VAL A 1 99 ? 48.694 -14.685 -28.770 1.00 89.38 99 VAL A CA 1
ATOM 743 C C . VAL A 1 99 ? 49.428 -14.311 -30.062 1.00 89.38 99 VAL A C 1
ATOM 745 O O . VAL A 1 99 ? 48.903 -13.882 -31.091 1.00 89.38 99 VAL A O 1
ATOM 748 N N . MET A 1 100 ? 50.736 -14.494 -29.926 1.00 90.00 100 MET A N 1
ATOM 749 C CA . MET A 1 100 ? 51.778 -14.114 -30.858 1.00 90.00 100 MET A CA 1
ATOM 750 C C . MET A 1 100 ? 51.658 -14.847 -32.195 1.00 90.00 100 MET A C 1
ATOM 752 O O . MET A 1 100 ? 51.722 -14.204 -33.238 1.00 90.00 100 MET A O 1
ATOM 756 N N . ALA A 1 101 ? 51.440 -16.167 -32.180 1.00 90.12 101 ALA A N 1
ATOM 757 C CA . ALA A 1 101 ? 51.287 -16.945 -33.409 1.00 90.12 101 ALA A CA 1
ATOM 758 C C . ALA A 1 101 ? 50.071 -16.475 -34.222 1.00 90.12 101 ALA A C 1
ATOM 760 O O . ALA A 1 101 ? 50.170 -16.278 -35.432 1.00 90.12 101 ALA A O 1
ATOM 761 N N . GLY A 1 102 ? 48.951 -16.222 -33.544 1.00 91.44 102 GLY A N 1
ATOM 762 C CA . GLY A 1 102 ? 47.740 -15.692 -34.155 1.00 91.44 102 GLY A CA 1
ATOM 763 C C . GLY A 1 102 ? 47.937 -14.338 -34.819 1.00 91.44 102 GLY A C 1
ATOM 764 O O . GLY A 1 102 ? 47.572 -14.148 -35.979 1.00 91.44 102 GLY A O 1
ATOM 765 N N . ALA A 1 103 ? 48.575 -13.413 -34.105 1.00 93.12 103 ALA A N 1
ATOM 766 C CA . ALA A 1 103 ? 48.859 -12.076 -34.607 1.00 93.12 103 ALA A CA 1
ATOM 767 C C . ALA A 1 103 ? 49.839 -12.078 -35.801 1.00 93.12 103 ALA A C 1
ATOM 769 O O . ALA A 1 103 ? 49.658 -11.294 -36.731 1.00 93.12 103 ALA A O 1
ATOM 770 N N . ILE A 1 104 ? 50.825 -12.987 -35.833 1.00 95.25 104 ILE A N 1
ATOM 771 C CA . ILE A 1 104 ? 51.741 -13.161 -36.979 1.00 95.25 104 ILE A CA 1
ATOM 772 C C . ILE A 1 104 ? 50.993 -13.681 -38.210 1.00 95.25 104 ILE A C 1
ATOM 774 O O . ILE A 1 104 ? 51.145 -13.122 -39.296 1.00 95.25 104 ILE A O 1
ATOM 778 N N . ILE A 1 105 ? 50.165 -14.719 -38.047 1.00 95.12 105 ILE A N 1
ATOM 779 C CA . ILE A 1 105 ? 49.344 -15.271 -39.138 1.00 95.12 105 ILE A CA 1
ATOM 780 C C . ILE A 1 105 ? 48.427 -14.182 -39.705 1.00 95.12 105 ILE A C 1
ATOM 782 O O . ILE A 1 105 ? 48.271 -14.060 -40.919 1.00 95.12 105 ILE A O 1
ATOM 786 N N . TRP A 1 106 ? 47.875 -13.349 -38.824 1.00 94.38 106 TRP A N 1
ATOM 787 C CA . TRP A 1 106 ? 47.002 -12.248 -39.197 1.00 94.38 106 TRP A CA 1
ATOM 788 C C . TRP A 1 106 ? 47.739 -11.103 -39.916 1.00 94.38 106 TRP A C 1
ATOM 790 O O . TRP A 1 106 ? 47.265 -10.571 -40.917 1.00 94.38 106 TRP A O 1
ATOM 800 N N . ALA A 1 107 ? 48.937 -10.729 -39.470 1.00 95.31 107 ALA A N 1
ATOM 801 C CA . ALA A 1 107 ? 49.758 -9.780 -40.219 1.00 95.31 107 ALA A CA 1
ATOM 802 C C . ALA A 1 107 ? 50.118 -10.343 -41.610 1.00 95.31 107 ALA A C 1
ATOM 804 O O . ALA A 1 107 ? 50.026 -9.634 -42.612 1.00 95.31 107 ALA A O 1
ATOM 805 N N . GLY A 1 108 ? 50.444 -11.637 -41.684 1.00 94.81 108 GLY A N 1
ATOM 806 C CA . GLY A 1 108 ? 50.748 -12.341 -42.930 1.00 94.81 108 GLY A CA 1
ATOM 807 C C . GLY A 1 108 ? 49.578 -12.383 -43.916 1.00 94.81 108 GLY A C 1
ATOM 808 O O . GLY A 1 108 ? 49.790 -12.193 -45.113 1.00 94.81 108 GLY A O 1
ATOM 809 N N . SER A 1 109 ? 48.338 -12.552 -43.445 1.00 95.25 109 SER A N 1
ATOM 810 C CA . SER A 1 109 ? 47.161 -12.501 -44.322 1.00 95.25 109 SER A CA 1
ATOM 811 C C . SER A 1 109 ? 46.957 -11.112 -44.930 1.00 95.25 109 SER A C 1
ATOM 813 O O . SER A 1 109 ? 46.612 -11.000 -46.101 1.00 95.25 109 SER A O 1
ATOM 815 N N . LEU A 1 110 ? 47.239 -10.039 -44.189 1.00 94.06 110 LEU A N 1
ATOM 816 C CA . LEU A 1 110 ? 47.168 -8.668 -44.708 1.00 94.06 110 LEU A CA 1
ATOM 817 C C . LEU A 1 110 ? 48.283 -8.365 -45.720 1.00 94.06 110 LEU A C 1
ATOM 819 O O . LEU A 1 110 ? 48.037 -7.689 -46.719 1.00 94.06 110 LEU A O 1
ATOM 823 N N . VAL A 1 111 ? 49.479 -8.928 -45.525 1.00 94.06 111 VAL A N 1
ATOM 824 C CA . VAL A 1 111 ? 50.557 -8.892 -46.529 1.00 94.06 111 VAL A CA 1
ATOM 825 C C . VAL A 1 111 ? 50.172 -9.675 -47.788 1.00 94.06 111 VAL A C 1
ATOM 827 O O . VAL A 1 111 ? 50.451 -9.219 -48.896 1.00 94.06 111 VAL A O 1
ATOM 830 N N . TRP A 1 112 ? 49.467 -10.802 -47.648 1.00 93.94 112 TRP A N 1
ATOM 831 C CA . TRP A 1 112 ? 48.913 -11.534 -48.789 1.00 93.94 112 TRP A CA 1
ATOM 832 C C . TRP A 1 112 ? 47.967 -10.656 -49.619 1.00 93.94 112 TRP A C 1
ATOM 834 O O . TRP A 1 112 ? 48.134 -10.582 -50.835 1.00 93.94 112 TRP A O 1
ATOM 844 N N . TYR A 1 113 ? 47.042 -9.927 -48.983 1.00 91.81 113 TYR A N 1
ATOM 845 C CA . TYR A 1 113 ? 46.168 -8.976 -49.686 1.00 91.81 113 TYR A CA 1
ATOM 846 C C . TYR A 1 113 ? 46.958 -7.883 -50.415 1.00 91.81 113 TYR A C 1
ATOM 848 O O . TYR A 1 113 ? 46.666 -7.575 -51.568 1.00 91.81 113 TYR A O 1
ATOM 856 N N . LEU A 1 114 ? 48.012 -7.352 -49.791 1.00 90.62 114 LEU A N 1
ATOM 857 C CA . LEU A 1 114 ? 48.878 -6.351 -50.416 1.00 90.62 114 LEU A CA 1
ATOM 858 C C . LEU A 1 114 ? 49.606 -6.875 -51.661 1.00 90.62 114 LEU A C 1
ATOM 860 O O . LEU A 1 114 ? 49.772 -6.124 -52.618 1.00 90.62 114 LEU A O 1
ATOM 864 N N . GLN A 1 115 ? 50.032 -8.138 -51.667 1.00 91.81 115 GLN A N 1
ATOM 865 C CA . GLN A 1 115 ? 50.857 -8.697 -52.744 1.00 91.81 115 GLN A CA 1
ATOM 866 C C . GLN A 1 115 ? 50.061 -9.396 -53.847 1.00 91.81 115 GLN A C 1
ATOM 868 O O . GLN A 1 115 ? 50.515 -9.435 -54.989 1.00 91.81 115 GLN A O 1
ATOM 873 N N . ARG A 1 116 ? 48.923 -10.011 -53.509 1.00 92.06 116 ARG A N 1
ATOM 874 C CA . ARG A 1 116 ? 48.217 -10.939 -54.403 1.00 92.06 116 ARG A CA 1
ATOM 875 C C . ARG A 1 116 ? 46.901 -10.411 -54.942 1.00 92.06 116 ARG A C 1
ATOM 877 O O . ARG A 1 116 ? 46.496 -10.899 -55.984 1.00 92.06 116 ARG A O 1
ATOM 884 N N . VAL A 1 117 ? 46.251 -9.459 -54.271 1.00 90.69 117 VAL A N 1
ATOM 885 C CA . VAL A 1 117 ? 44.953 -8.941 -54.721 1.00 90.69 117 VAL A CA 1
ATOM 886 C C . VAL A 1 117 ? 45.146 -7.811 -55.729 1.00 90.69 117 VAL A C 1
ATOM 888 O O . VAL A 1 117 ? 45.701 -6.749 -55.413 1.00 90.69 117 VAL A O 1
ATOM 891 N N . GLY A 1 118 ? 44.704 -8.076 -56.959 1.00 86.50 118 GLY A N 1
ATOM 892 C CA . GLY A 1 118 ? 44.671 -7.123 -58.063 1.00 86.50 118 GLY A CA 1
ATOM 893 C C . GLY A 1 118 ? 43.382 -6.298 -58.122 1.00 86.50 118 GLY A C 1
ATOM 894 O O . GLY A 1 118 ? 42.458 -6.463 -57.326 1.00 86.50 118 GLY A O 1
ATOM 895 N N . THR A 1 119 ? 43.308 -5.390 -59.096 1.00 85.75 119 THR A N 1
ATOM 896 C CA . THR A 1 119 ? 42.116 -4.561 -59.350 1.00 85.75 119 THR A CA 1
ATOM 897 C C . THR A 1 119 ? 40.973 -5.334 -60.007 1.00 85.75 119 THR A C 1
ATOM 899 O O . THR A 1 119 ? 39.834 -4.883 -59.949 1.00 85.75 119 THR A O 1
ATOM 902 N N . GLU A 1 120 ? 41.247 -6.500 -60.597 1.00 87.00 120 GLU A N 1
ATOM 903 C CA . GLU A 1 120 ? 40.227 -7.372 -61.181 1.00 87.00 120 GLU A CA 1
ATOM 904 C C . GLU A 1 120 ? 39.686 -8.388 -60.154 1.00 87.00 120 GLU A C 1
ATOM 906 O O . GLU A 1 120 ? 40.463 -8.939 -59.370 1.00 87.00 120 GLU A O 1
ATOM 911 N N . PRO A 1 121 ? 38.369 -8.680 -60.136 1.00 87.00 121 PRO A N 1
ATOM 912 C CA . PRO A 1 121 ? 37.795 -9.596 -59.153 1.00 87.00 121 PRO A CA 1
ATOM 913 C C . PRO A 1 121 ? 38.236 -11.058 -59.335 1.00 87.00 121 PRO A C 1
ATOM 915 O O . PRO A 1 121 ? 37.745 -11.763 -60.216 1.00 87.00 121 PRO A O 1
ATOM 918 N N . ASN A 1 122 ? 39.076 -11.563 -58.427 1.00 89.94 122 ASN A N 1
ATOM 919 C CA . ASN A 1 122 ? 39.500 -12.968 -58.394 1.00 89.94 122 ASN A CA 1
ATOM 920 C C . ASN A 1 122 ? 39.323 -13.583 -56.998 1.00 89.94 122 ASN A C 1
ATOM 922 O O . ASN A 1 122 ? 40.238 -13.670 -56.175 1.00 89.94 122 ASN A O 1
ATOM 926 N N . PHE A 1 123 ? 38.098 -14.026 -56.713 1.00 90.44 123 PHE A N 1
ATOM 927 C CA . PHE A 1 123 ? 37.742 -14.490 -55.375 1.00 90.44 123 PHE A CA 1
ATOM 928 C C . PHE A 1 123 ? 38.489 -15.765 -54.953 1.00 90.44 123 PHE A C 1
ATOM 930 O O . PHE A 1 123 ? 39.006 -15.834 -53.843 1.00 90.44 123 PHE A O 1
ATOM 937 N N . LEU A 1 124 ? 38.555 -16.782 -55.815 1.00 89.19 124 LEU A N 1
ATOM 938 C CA . LEU A 1 124 ? 39.048 -18.106 -55.419 1.00 89.19 124 LEU A CA 1
ATOM 939 C C . LEU A 1 124 ? 40.567 -18.156 -55.228 1.00 89.19 124 LEU A C 1
ATOM 941 O O . LEU A 1 124 ? 41.030 -18.829 -54.310 1.00 89.19 124 LEU A O 1
ATOM 945 N N . ARG A 1 125 ? 41.342 -17.474 -56.085 1.00 89.75 125 ARG A N 1
ATOM 946 C CA . ARG A 1 125 ? 42.813 -17.556 -56.060 1.00 89.75 125 ARG A CA 1
ATOM 947 C C . ARG A 1 125 ? 43.464 -16.435 -55.258 1.00 89.75 125 ARG A C 1
ATOM 949 O O . ARG A 1 125 ? 44.496 -16.676 -54.640 1.00 89.75 125 ARG A O 1
ATOM 956 N N . GLU A 1 126 ? 42.876 -15.240 -55.242 1.00 90.75 126 GLU A N 1
ATOM 957 C CA . GLU A 1 126 ? 43.497 -14.069 -54.606 1.00 90.75 126 GLU A CA 1
ATOM 958 C C . GLU A 1 126 ? 42.843 -13.723 -53.261 1.00 90.75 126 GLU A C 1
ATOM 960 O O . GLU A 1 126 ? 43.554 -13.466 -52.291 1.00 90.75 126 GLU A O 1
ATOM 965 N N . TRP A 1 127 ? 41.510 -13.789 -53.153 1.00 93.38 127 TRP A N 1
ATOM 966 C CA . TRP A 1 127 ? 40.784 -13.362 -51.945 1.00 93.38 127 TRP A CA 1
ATOM 967 C C . TRP A 1 127 ? 40.615 -14.463 -50.886 1.00 93.38 127 TRP A C 1
ATOM 969 O O . TRP A 1 127 ? 40.902 -14.257 -49.707 1.00 93.38 127 TRP A O 1
ATOM 979 N N . LEU A 1 128 ? 40.155 -15.652 -51.288 1.00 93.50 128 LEU A N 1
ATOM 980 C CA . LEU A 1 128 ? 39.792 -16.739 -50.376 1.00 93.50 128 LEU A CA 1
ATOM 981 C C . LEU A 1 128 ? 40.971 -17.232 -49.516 1.00 93.50 128 LEU A C 1
ATOM 983 O O . LEU A 1 128 ? 40.767 -17.350 -48.308 1.00 93.50 128 LEU A O 1
ATOM 987 N N . PRO A 1 129 ? 42.197 -17.456 -50.040 1.00 94.44 129 PRO A N 1
ATOM 988 C CA . PRO A 1 129 ? 43.335 -17.854 -49.205 1.00 94.44 129 PRO A CA 1
ATOM 989 C C . PRO A 1 129 ? 43.641 -16.831 -48.104 1.00 94.44 129 PRO A C 1
ATOM 991 O O . PRO A 1 129 ? 43.900 -17.205 -46.958 1.00 94.44 129 PRO A O 1
ATOM 994 N N . GLY A 1 130 ? 43.515 -15.541 -48.430 1.00 92.88 130 GLY A N 1
ATOM 995 C CA . GLY A 1 130 ? 43.610 -14.458 -47.461 1.00 92.88 130 GLY A CA 1
ATOM 996 C C . GLY A 1 130 ? 42.547 -14.580 -46.370 1.00 92.88 130 GLY A C 1
ATOM 997 O O . GLY A 1 130 ? 42.876 -14.445 -45.198 1.00 92.88 130 GLY A O 1
ATOM 998 N N . GLN A 1 131 ? 41.292 -14.893 -46.718 1.00 94.62 131 GLN A N 1
ATOM 999 C CA . GLN A 1 131 ? 40.193 -15.064 -45.755 1.00 94.62 131 GLN A CA 1
ATOM 1000 C C . GLN A 1 131 ? 40.412 -16.269 -44.825 1.00 94.62 131 GLN A C 1
ATOM 1002 O O . GLN A 1 131 ? 40.082 -16.186 -43.641 1.00 94.62 131 GLN A O 1
ATOM 1007 N N . LEU A 1 132 ? 41.008 -17.362 -45.320 1.00 94.88 132 LEU A N 1
ATOM 1008 C CA . LEU A 1 132 ? 41.339 -18.527 -44.489 1.00 94.88 132 LEU A CA 1
ATOM 1009 C C . LEU A 1 132 ? 42.373 -18.169 -43.412 1.00 94.88 132 LEU A C 1
ATOM 1011 O O . LEU A 1 132 ? 42.141 -18.397 -42.224 1.00 94.88 132 LEU A O 1
ATOM 1015 N N . LEU A 1 133 ? 43.489 -17.557 -43.826 1.00 93.88 133 LEU A N 1
ATOM 1016 C CA . LEU A 1 133 ? 44.547 -17.107 -42.915 1.00 93.88 133 LEU A CA 1
ATOM 1017 C C . LEU A 1 133 ? 44.025 -16.046 -41.936 1.00 93.88 133 LEU A C 1
ATOM 1019 O O . LEU A 1 133 ? 44.309 -16.104 -40.740 1.00 93.88 133 LEU A O 1
ATOM 1023 N N . GLN A 1 134 ? 43.192 -15.128 -42.427 1.00 92.31 134 GLN A N 1
ATOM 1024 C CA . GLN A 1 134 ? 42.555 -14.099 -41.614 1.00 92.31 134 GLN A CA 1
ATOM 1025 C C . GLN A 1 134 ? 41.666 -14.704 -40.526 1.00 92.31 134 GLN A C 1
ATOM 1027 O O . GLN A 1 134 ? 41.721 -14.273 -39.378 1.00 92.31 134 GLN A O 1
ATOM 1032 N N . GLY A 1 135 ? 40.847 -15.701 -40.870 1.00 92.44 135 GLY A N 1
ATOM 1033 C CA . GLY A 1 135 ? 39.968 -16.365 -39.914 1.00 92.44 135 GLY A CA 1
ATOM 1034 C C . GLY A 1 135 ? 40.746 -17.048 -38.793 1.00 92.44 135 GLY A C 1
ATOM 1035 O O . GLY A 1 135 ? 40.385 -16.906 -37.625 1.00 92.44 135 GLY A O 1
ATOM 1036 N N . ILE A 1 136 ? 41.861 -17.708 -39.128 1.00 93.69 136 ILE A N 1
ATOM 1037 C CA . ILE A 1 136 ? 42.773 -18.284 -38.130 1.00 93.69 136 ILE A CA 1
ATOM 1038 C C . ILE A 1 136 ? 43.294 -17.179 -37.212 1.00 93.69 136 ILE A C 1
ATOM 1040 O O . ILE A 1 136 ? 43.113 -17.272 -35.999 1.00 93.69 136 ILE A O 1
ATOM 1044 N N . GLY A 1 137 ? 43.841 -16.105 -37.790 1.00 92.62 137 GLY A N 1
ATOM 1045 C CA . GLY A 1 137 ? 44.353 -14.959 -37.043 1.00 92.62 137 GLY A CA 1
ATOM 1046 C C . GLY A 1 137 ? 43.317 -14.349 -36.095 1.00 92.62 137 GLY A C 1
ATOM 1047 O O . GLY A 1 137 ? 43.583 -14.189 -34.902 1.00 92.62 137 GLY A O 1
ATOM 1048 N N . VAL A 1 138 ? 42.098 -14.078 -36.569 1.00 91.38 138 VAL A N 1
ATOM 1049 C CA . VAL A 1 138 ? 41.015 -13.506 -35.750 1.00 91.38 138 VAL A CA 1
ATOM 1050 C C . VAL A 1 138 ? 40.666 -14.433 -34.583 1.00 91.38 138 VAL A C 1
ATOM 1052 O O . VAL A 1 138 ? 40.597 -13.972 -33.439 1.00 91.38 138 VAL A O 1
ATOM 1055 N N . GLY A 1 139 ? 40.487 -15.730 -34.855 1.00 88.31 139 GLY A N 1
ATOM 1056 C CA . GLY A 1 139 ? 40.079 -16.726 -33.861 1.00 88.31 139 GLY A CA 1
ATOM 1057 C C . GLY A 1 139 ? 41.105 -16.947 -32.747 1.00 88.31 139 GLY A C 1
ATOM 1058 O O . GLY A 1 139 ? 40.729 -17.190 -31.601 1.00 88.31 139 GLY A O 1
ATOM 1059 N N . THR A 1 140 ? 42.397 -16.804 -33.050 1.00 89.75 140 THR A N 1
ATOM 1060 C CA . THR A 1 140 ? 43.494 -16.953 -32.077 1.00 89.75 140 THR A CA 1
ATOM 1061 C C . THR A 1 140 ? 43.824 -15.700 -31.281 1.00 89.75 140 THR A C 1
ATOM 1063 O O . THR A 1 140 ? 44.547 -15.803 -30.296 1.00 89.75 140 THR A O 1
ATOM 1066 N N . THR A 1 141 ? 43.339 -14.526 -31.694 1.00 88.94 141 THR A N 1
ATOM 1067 C CA . THR A 1 141 ? 43.844 -13.248 -31.165 1.00 8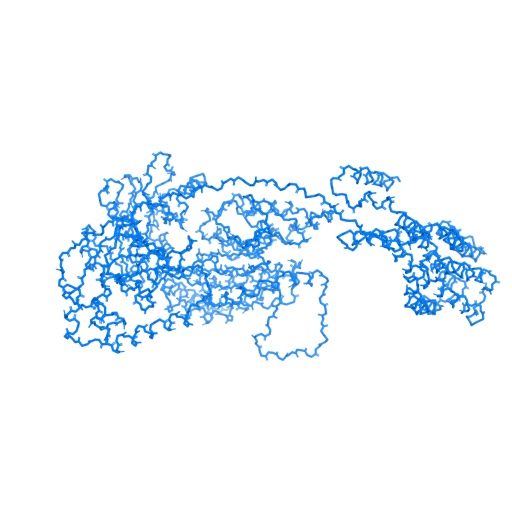8.94 141 THR A CA 1
ATOM 1068 C C . THR A 1 141 ? 42.807 -12.541 -30.297 1.00 88.94 141 THR A C 1
ATOM 1070 O O . THR A 1 141 ? 42.982 -12.447 -29.085 1.00 88.94 141 THR A O 1
ATOM 1073 N N . LEU A 1 142 ? 41.695 -12.071 -30.874 1.00 83.25 142 LEU A N 1
ATOM 1074 C CA . LEU A 1 142 ? 40.733 -11.225 -30.148 1.00 83.25 142 LEU A CA 1
ATOM 1075 C C . LEU A 1 142 ? 40.024 -11.940 -28.980 1.00 83.25 142 LEU A C 1
ATOM 1077 O O . LEU A 1 142 ? 39.966 -11.356 -27.895 1.00 83.25 142 LEU A O 1
ATOM 1081 N N . PRO A 1 143 ? 39.516 -13.180 -29.135 1.00 83.06 143 PRO A N 1
ATOM 1082 C CA . PRO A 1 143 ? 38.879 -13.894 -28.027 1.00 83.06 143 PRO A CA 1
ATOM 1083 C C . PRO A 1 143 ? 39.874 -14.214 -26.905 1.00 83.06 143 PRO A C 1
ATOM 1085 O O . PRO A 1 143 ? 39.566 -14.068 -25.725 1.00 83.06 143 PRO A O 1
ATOM 1088 N N . VAL A 1 144 ? 41.098 -14.593 -27.283 1.00 85.00 144 VAL A N 1
ATOM 1089 C CA . VAL A 1 144 ? 42.152 -15.015 -26.354 1.00 85.00 144 VAL A CA 1
ATOM 1090 C C . VAL A 1 144 ? 42.731 -13.828 -25.580 1.00 85.00 144 VAL A C 1
ATOM 1092 O O . VAL A 1 144 ? 43.028 -13.969 -24.397 1.00 85.00 144 VAL A O 1
ATOM 1095 N N . LEU A 1 145 ? 42.828 -12.641 -26.192 1.00 84.69 145 LEU A N 1
ATOM 1096 C CA . LEU A 1 145 ? 43.198 -11.397 -25.504 1.00 84.69 145 LEU A CA 1
ATOM 1097 C C . LEU A 1 145 ? 42.182 -11.000 -24.425 1.00 84.69 145 LEU A C 1
ATOM 1099 O O . LEU A 1 145 ? 42.584 -10.573 -23.341 1.00 84.69 145 LEU A O 1
ATOM 1103 N N . GLY A 1 146 ? 40.886 -11.192 -24.693 1.00 79.06 146 GLY A N 1
ATOM 1104 C CA . GLY A 1 146 ? 39.824 -10.974 -23.709 1.00 79.06 146 GLY A CA 1
ATOM 1105 C C . GLY A 1 146 ? 39.971 -11.886 -22.489 1.00 79.06 146 GLY A C 1
ATOM 1106 O O . GLY A 1 146 ? 39.934 -11.408 -21.356 1.00 79.06 146 GLY A O 1
ATOM 1107 N N . SER A 1 147 ? 40.230 -13.177 -22.714 1.00 76.62 147 SER A N 1
ATOM 1108 C CA . SER A 1 147 ? 40.509 -14.135 -21.636 1.00 76.62 147 SER A CA 1
ATOM 1109 C C . SER A 1 147 ? 41.810 -13.815 -20.891 1.00 76.62 147 SER A C 1
ATOM 1111 O O . SER A 1 147 ? 41.841 -13.849 -19.662 1.00 76.62 147 SER A O 1
ATOM 1113 N N . ALA A 1 148 ? 42.874 -13.436 -21.604 1.00 78.00 148 ALA A N 1
ATOM 1114 C CA . ALA A 1 148 ? 44.174 -13.125 -21.013 1.00 78.00 148 ALA A CA 1
ATOM 1115 C C . ALA A 1 148 ? 44.140 -11.892 -20.097 1.00 78.00 148 ALA A C 1
ATOM 1117 O O . ALA A 1 148 ? 44.788 -11.884 -19.048 1.00 78.00 148 ALA A O 1
ATOM 1118 N N . ALA A 1 149 ? 43.359 -10.870 -20.461 1.00 78.88 149 ALA A N 1
ATOM 1119 C CA . ALA A 1 149 ? 43.159 -9.684 -19.632 1.00 78.88 149 ALA A CA 1
ATOM 1120 C C . ALA A 1 149 ? 42.461 -10.013 -18.299 1.00 78.88 149 ALA A C 1
ATOM 1122 O O . ALA A 1 149 ? 42.663 -9.310 -17.311 1.00 78.88 149 ALA A O 1
ATOM 1123 N N . LEU A 1 150 ? 41.669 -11.090 -18.257 1.00 78.75 150 LEU A N 1
ATOM 1124 C CA . LEU A 1 150 ? 40.874 -11.499 -17.095 1.00 78.75 150 LEU A CA 1
ATOM 1125 C C . LEU A 1 150 ? 41.510 -12.636 -16.278 1.00 78.75 150 LEU A C 1
ATOM 1127 O O . LEU A 1 150 ? 41.121 -12.849 -15.133 1.00 78.75 150 LEU A O 1
ATOM 1131 N N . ALA A 1 151 ? 42.510 -13.334 -16.821 1.00 69.69 151 ALA A N 1
ATOM 1132 C CA . ALA A 1 151 ? 43.102 -14.537 -16.228 1.00 69.69 151 ALA A CA 1
ATOM 1133 C C . ALA A 1 151 ? 43.765 -14.329 -14.848 1.00 69.69 151 ALA A C 1
ATOM 1135 O O . ALA A 1 151 ? 43.925 -15.288 -14.100 1.00 69.69 151 ALA A O 1
ATOM 1136 N N . GLY A 1 152 ? 44.159 -13.096 -14.503 1.00 63.59 152 GLY A N 1
ATOM 1137 C CA . GLY A 1 152 ? 44.821 -12.767 -13.230 1.00 63.59 152 GLY A CA 1
ATOM 1138 C C . GLY A 1 152 ? 43.900 -12.224 -12.132 1.00 63.59 152 GLY A C 1
ATOM 1139 O O . GLY A 1 152 ? 44.398 -11.828 -11.082 1.00 63.59 152 GLY A O 1
ATOM 1140 N N . LEU A 1 153 ? 42.588 -12.142 -12.373 1.00 69.69 153 LEU A N 1
ATOM 1141 C CA . LEU A 1 153 ? 41.627 -11.554 -11.438 1.00 69.69 153 LEU A CA 1
ATOM 1142 C C . LEU A 1 153 ? 40.834 -12.668 -10.740 1.00 69.69 153 LEU A C 1
ATOM 1144 O O . LEU A 1 153 ? 40.208 -13.500 -11.397 1.00 69.69 153 LEU A O 1
ATOM 1148 N N . THR A 1 154 ? 40.877 -12.710 -9.404 1.00 52.66 154 THR A N 1
ATOM 1149 C CA . THR A 1 154 ? 40.164 -13.711 -8.596 1.00 52.66 154 THR A CA 1
ATOM 1150 C C . THR A 1 154 ? 38.648 -13.619 -8.809 1.00 52.66 154 THR A C 1
ATOM 1152 O O . THR A 1 154 ? 38.083 -12.537 -8.973 1.00 52.66 154 THR A O 1
ATOM 1155 N N . LYS A 1 155 ? 37.977 -14.780 -8.837 1.00 52.72 155 LYS A N 1
ATOM 1156 C CA . LYS A 1 155 ? 36.530 -14.919 -9.070 1.00 52.72 155 LYS A CA 1
ATOM 1157 C C . LYS A 1 155 ? 35.736 -14.255 -7.933 1.00 52.72 155 LYS A C 1
ATOM 1159 O O . LYS A 1 155 ? 35.470 -14.880 -6.914 1.00 52.72 155 LYS A O 1
ATOM 1164 N N . GLY A 1 156 ? 35.360 -12.992 -8.119 1.00 56.09 156 GLY A N 1
ATOM 1165 C CA . GLY A 1 156 ? 34.538 -12.198 -7.201 1.00 56.09 156 GLY A CA 1
ATOM 1166 C C . GLY A 1 156 ? 33.853 -11.027 -7.919 1.00 56.09 156 GLY A C 1
ATOM 1167 O O . GLY A 1 156 ? 33.878 -10.944 -9.148 1.00 56.09 156 GLY A O 1
ATOM 1168 N N . GLY A 1 157 ? 33.254 -10.096 -7.164 1.00 52.94 157 GLY A N 1
ATOM 1169 C CA . GLY A 1 157 ? 32.484 -8.956 -7.700 1.00 52.94 157 GLY A CA 1
ATOM 1170 C C . GLY A 1 157 ? 33.248 -8.009 -8.646 1.00 52.94 157 GLY A C 1
ATOM 1171 O O . GLY A 1 157 ? 32.629 -7.221 -9.354 1.00 52.94 157 GLY A O 1
ATOM 1172 N N . SER A 1 158 ? 34.577 -8.116 -8.715 1.00 65.25 158 SER A N 1
ATOM 1173 C CA . SER A 1 158 ? 35.467 -7.347 -9.595 1.00 65.25 158 SER A CA 1
ATOM 1174 C C . SER A 1 158 ? 35.527 -7.857 -11.047 1.00 65.25 158 SER A C 1
ATOM 1176 O O . SER A 1 158 ? 35.959 -7.117 -11.933 1.00 65.25 158 SER A O 1
ATOM 1178 N N . TYR A 1 159 ? 35.066 -9.085 -11.327 1.00 73.31 159 TYR A N 1
ATOM 1179 C CA . TYR A 1 159 ? 35.143 -9.697 -12.664 1.00 73.31 159 TYR A CA 1
ATOM 1180 C C . TYR A 1 159 ? 34.256 -8.985 -13.699 1.00 73.31 159 TYR A C 1
ATOM 1182 O O . TYR A 1 159 ? 34.680 -8.744 -14.830 1.00 73.31 159 TYR A O 1
ATOM 1190 N N . ALA A 1 160 ? 33.038 -8.593 -13.304 1.00 68.75 160 ALA A N 1
ATOM 1191 C CA . ALA A 1 160 ? 32.099 -7.893 -14.183 1.00 68.75 160 ALA A CA 1
ATOM 1192 C C . ALA A 1 160 ? 32.645 -6.523 -14.621 1.00 68.75 160 ALA A C 1
ATOM 1194 O O . ALA A 1 160 ? 32.611 -6.183 -15.805 1.00 68.75 160 ALA A O 1
ATOM 1195 N N . THR A 1 161 ? 33.227 -5.772 -13.683 1.00 73.75 161 THR A N 1
ATOM 1196 C CA . THR A 1 161 ? 33.863 -4.476 -13.945 1.00 73.75 161 THR A CA 1
ATOM 1197 C C . THR A 1 161 ? 35.077 -4.624 -14.859 1.00 73.75 161 THR A C 1
ATOM 1199 O O . THR A 1 161 ? 35.206 -3.894 -15.838 1.00 73.75 161 THR A O 1
ATOM 1202 N N . ALA A 1 162 ? 35.937 -5.612 -14.607 1.00 74.06 162 ALA A N 1
ATOM 1203 C CA . ALA A 1 162 ? 37.096 -5.890 -15.449 1.00 74.06 162 ALA A CA 1
ATOM 1204 C C . ALA A 1 162 ? 36.702 -6.267 -16.889 1.00 74.06 162 ALA A C 1
ATOM 1206 O O . ALA A 1 162 ? 37.280 -5.751 -17.847 1.00 74.06 162 ALA A O 1
ATOM 1207 N N . SER A 1 163 ? 35.670 -7.100 -17.057 1.00 77.62 163 SER A N 1
ATOM 1208 C CA . SER A 1 163 ? 35.126 -7.449 -18.375 1.00 77.62 163 SER A CA 1
ATOM 1209 C C . SER A 1 163 ? 34.526 -6.232 -19.094 1.00 77.62 163 SER A C 1
ATOM 1211 O O . SER A 1 163 ? 34.682 -6.094 -20.310 1.00 77.62 163 SER A O 1
ATOM 1213 N N . ALA A 1 164 ? 33.861 -5.332 -18.362 1.00 78.81 164 ALA A N 1
ATOM 1214 C CA . ALA A 1 164 ? 33.320 -4.093 -18.920 1.00 78.81 164 ALA A CA 1
ATOM 1215 C C . ALA A 1 164 ? 34.432 -3.154 -19.416 1.00 78.81 164 ALA A C 1
ATOM 1217 O O . ALA A 1 164 ? 34.315 -2.576 -20.501 1.00 78.81 164 ALA A O 1
ATOM 1218 N N . VAL A 1 165 ? 35.542 -3.053 -18.677 1.00 82.00 165 VAL A N 1
ATOM 1219 C CA . VAL A 1 165 ? 36.724 -2.288 -19.099 1.00 82.00 165 VAL A CA 1
ATOM 1220 C C . VAL A 1 165 ? 37.322 -2.871 -20.378 1.00 82.00 165 VAL A C 1
ATOM 1222 O O . VAL A 1 165 ? 37.500 -2.128 -21.337 1.00 82.00 165 VAL A O 1
ATOM 1225 N N . VAL A 1 166 ? 37.532 -4.189 -20.458 1.00 81.88 166 VAL A N 1
ATOM 1226 C CA . VAL A 1 166 ? 38.062 -4.847 -21.672 1.00 81.88 166 VAL A CA 1
ATOM 1227 C C . VAL A 1 166 ? 37.173 -4.582 -22.893 1.00 81.88 166 VAL A C 1
ATOM 1229 O O . VAL A 1 166 ? 37.669 -4.240 -23.970 1.00 81.88 166 VAL A O 1
ATOM 1232 N N . SER A 1 167 ? 35.848 -4.671 -22.734 1.00 82.25 167 SER A N 1
ATOM 1233 C CA . SER A 1 167 ? 34.906 -4.358 -23.816 1.00 82.25 167 SER A CA 1
ATOM 1234 C C . SER A 1 167 ? 34.973 -2.886 -24.243 1.00 82.25 167 SER A C 1
ATOM 1236 O O . SER A 1 167 ? 34.932 -2.589 -25.438 1.00 82.25 167 SER A O 1
ATOM 1238 N N . THR A 1 168 ? 35.122 -1.965 -23.290 1.00 84.88 168 THR A N 1
ATOM 1239 C CA . THR A 1 168 ? 35.232 -0.521 -23.561 1.00 84.88 168 THR A CA 1
ATOM 1240 C C . THR A 1 168 ? 36.546 -0.189 -24.270 1.00 84.88 168 THR A C 1
ATOM 1242 O O . THR A 1 168 ? 36.549 0.535 -25.264 1.00 84.88 168 THR A O 1
ATOM 1245 N N . THR A 1 169 ? 37.657 -0.790 -23.839 1.00 85.94 169 THR A N 1
ATOM 1246 C CA . THR A 1 169 ? 38.965 -0.680 -24.498 1.00 85.94 169 THR A CA 1
ATOM 1247 C C . THR A 1 169 ? 38.902 -1.153 -25.951 1.00 85.94 169 THR A C 1
ATOM 1249 O O . THR A 1 169 ? 39.421 -0.488 -26.846 1.00 85.94 169 THR A O 1
ATOM 1252 N N . ARG A 1 170 ? 38.194 -2.258 -26.221 1.00 87.69 170 ARG A N 1
ATOM 1253 C CA . ARG A 1 170 ? 37.960 -2.747 -27.588 1.00 87.69 170 ARG A CA 1
ATOM 1254 C C . ARG A 1 170 ? 37.177 -1.741 -28.439 1.00 87.69 170 ARG A C 1
ATOM 1256 O O . ARG A 1 170 ? 37.523 -1.534 -29.599 1.00 87.69 170 ARG A O 1
ATOM 1263 N N . GLN A 1 171 ? 36.144 -1.103 -27.886 1.00 87.56 171 GLN A N 1
ATOM 1264 C CA . GLN A 1 171 ? 35.371 -0.075 -28.598 1.00 87.56 171 GLN A CA 1
ATOM 1265 C C . GLN A 1 171 ? 36.208 1.179 -28.888 1.00 87.56 171 GLN A C 1
ATOM 1267 O O . GLN A 1 171 ? 36.149 1.706 -29.995 1.00 87.56 171 GLN A O 1
ATOM 1272 N N . LEU A 1 172 ? 37.034 1.623 -27.937 1.00 87.38 172 LEU A N 1
ATOM 1273 C CA . LEU A 1 172 ? 37.966 2.733 -28.158 1.00 87.38 172 LEU A CA 1
ATOM 1274 C C . LEU A 1 172 ? 38.963 2.413 -29.273 1.00 87.38 172 LEU A C 1
ATOM 1276 O O . LEU A 1 172 ? 39.171 3.235 -30.163 1.00 87.38 172 LEU A O 1
ATOM 1280 N N . GLY A 1 173 ? 39.521 1.200 -29.270 1.00 87.69 173 GLY A N 1
ATOM 1281 C CA . GLY A 1 173 ? 40.397 0.729 -30.340 1.00 87.69 173 GLY A CA 1
ATOM 1282 C C . GLY A 1 173 ? 39.692 0.744 -31.695 1.00 87.69 173 GLY A C 1
ATOM 1283 O O . GLY A 1 173 ? 40.252 1.251 -32.661 1.00 87.69 173 GLY A O 1
ATOM 1284 N N . ALA A 1 174 ? 38.434 0.294 -31.757 1.00 88.38 174 ALA A N 1
ATOM 1285 C CA . ALA A 1 174 ? 37.620 0.340 -32.972 1.00 88.38 174 ALA A CA 1
ATOM 1286 C C . ALA A 1 174 ? 37.496 1.758 -33.549 1.00 88.38 174 ALA A C 1
ATOM 1288 O O . ALA A 1 174 ? 37.738 1.967 -34.737 1.00 88.38 174 ALA A O 1
ATOM 1289 N N . VAL A 1 175 ? 37.161 2.732 -32.696 1.00 89.25 175 VAL A N 1
ATOM 1290 C CA . VAL A 1 175 ? 37.013 4.141 -33.091 1.00 89.25 175 VAL A CA 1
ATOM 1291 C C . VAL A 1 175 ? 38.340 4.708 -33.588 1.00 89.25 175 VAL A C 1
ATOM 1293 O O . VAL A 1 175 ? 38.367 5.347 -34.637 1.00 89.25 175 VAL A O 1
ATOM 1296 N N . ILE A 1 176 ? 39.444 4.441 -32.884 1.00 89.75 176 ILE A N 1
ATOM 1297 C CA . ILE A 1 176 ? 40.784 4.891 -33.287 1.00 89.75 176 ILE A CA 1
ATOM 1298 C C . ILE A 1 176 ? 41.177 4.277 -34.635 1.00 89.75 176 ILE A C 1
ATOM 1300 O O . ILE A 1 176 ? 41.647 4.993 -35.513 1.00 89.75 176 ILE A O 1
ATOM 1304 N N . GLY A 1 177 ? 40.951 2.975 -34.824 1.00 88.81 177 GLY A N 1
ATOM 1305 C CA . GLY A 1 177 ? 41.280 2.272 -36.064 1.00 88.81 177 GLY A CA 1
ATOM 1306 C C . GLY A 1 177 ? 40.521 2.812 -37.273 1.00 88.81 177 GLY A C 1
ATOM 1307 O O . GLY A 1 177 ? 41.127 3.098 -38.302 1.00 88.81 177 GLY A O 1
ATOM 1308 N N . VAL A 1 178 ? 39.206 3.012 -37.136 1.00 89.19 178 VAL A N 1
ATOM 1309 C CA . VAL A 1 178 ? 38.381 3.605 -38.199 1.00 89.19 178 VAL A CA 1
ATOM 1310 C C . VAL A 1 178 ? 38.781 5.059 -38.458 1.00 89.19 178 VAL A C 1
ATOM 1312 O O . VAL A 1 178 ? 38.900 5.451 -39.614 1.00 89.19 178 VAL A O 1
ATOM 1315 N N . ALA A 1 179 ? 39.040 5.855 -37.417 1.00 87.44 179 ALA A N 1
ATOM 1316 C CA . ALA A 1 179 ? 39.451 7.249 -37.574 1.00 87.44 179 ALA A CA 1
ATOM 1317 C C . ALA A 1 179 ? 40.804 7.379 -38.290 1.00 87.44 179 ALA A C 1
ATOM 1319 O O . ALA A 1 179 ? 40.921 8.168 -39.225 1.00 87.44 179 ALA A O 1
ATOM 1320 N N . LEU A 1 180 ? 41.805 6.583 -37.899 1.00 88.38 180 LEU A N 1
ATOM 1321 C CA . LEU A 1 180 ? 43.110 6.551 -38.565 1.00 88.38 180 LEU A CA 1
ATOM 1322 C C . LEU A 1 180 ? 42.983 6.109 -40.021 1.00 88.38 180 LEU A C 1
ATOM 1324 O O . LEU A 1 180 ? 43.607 6.715 -40.884 1.00 88.38 180 LEU A O 1
ATOM 1328 N N . LEU A 1 181 ? 42.141 5.111 -40.305 1.00 87.06 181 LEU A N 1
ATOM 1329 C CA . LEU A 1 181 ? 41.865 4.694 -41.675 1.00 87.06 181 LEU A CA 1
ATOM 1330 C C . LEU A 1 181 ? 41.228 5.822 -42.495 1.00 87.06 181 LEU A C 1
ATOM 1332 O O . LEU A 1 181 ? 41.669 6.078 -43.606 1.00 87.06 181 LEU A O 1
ATOM 1336 N N . VAL A 1 182 ? 40.223 6.522 -41.962 1.00 84.19 182 VAL A N 1
ATOM 1337 C CA . VAL A 1 182 ? 39.571 7.646 -42.660 1.00 84.19 182 VAL A CA 1
ATOM 1338 C C . VAL A 1 182 ? 40.558 8.788 -42.918 1.00 84.19 182 VAL A C 1
ATOM 1340 O O . VAL A 1 182 ? 40.550 9.360 -44.005 1.00 84.19 182 VAL A O 1
ATOM 1343 N N . ILE A 1 183 ? 41.441 9.091 -41.959 1.00 85.75 183 ILE A N 1
ATOM 1344 C CA . ILE A 1 183 ? 42.521 10.076 -42.134 1.00 85.75 183 ILE A CA 1
ATOM 1345 C C . ILE A 1 183 ? 43.481 9.636 -43.246 1.00 85.75 183 ILE A C 1
ATOM 1347 O O . ILE A 1 183 ? 43.862 10.452 -44.080 1.00 85.75 183 ILE A O 1
ATOM 1351 N N . LEU A 1 184 ? 43.849 8.353 -43.264 1.00 81.69 184 LEU A N 1
ATOM 1352 C CA . LEU A 1 184 ? 44.800 7.777 -44.214 1.00 81.69 184 LEU A CA 1
ATOM 1353 C C . LEU A 1 184 ? 44.221 7.653 -45.633 1.00 81.69 184 LEU A C 1
ATOM 1355 O O . LEU A 1 184 ? 44.949 7.840 -46.603 1.00 81.69 184 LEU A O 1
ATOM 1359 N N . ILE A 1 185 ? 42.919 7.372 -45.757 1.00 78.25 185 ILE A N 1
ATOM 1360 C CA . ILE A 1 185 ? 42.196 7.345 -47.037 1.00 78.25 185 ILE A CA 1
ATOM 1361 C C . ILE A 1 185 ? 41.994 8.773 -47.574 1.00 78.25 185 ILE A C 1
ATOM 1363 O O . ILE A 1 185 ? 42.125 8.999 -48.777 1.00 78.25 185 ILE A O 1
ATOM 1367 N N . GLY A 1 186 ? 41.698 9.743 -46.699 1.00 74.19 186 GLY A N 1
ATOM 1368 C CA . GLY A 1 186 ? 41.551 11.155 -47.058 1.00 74.19 186 GLY A CA 1
ATOM 1369 C C . GLY A 1 186 ? 40.480 11.422 -48.129 1.00 74.19 186 GLY A C 1
ATOM 1370 O O . GLY A 1 186 ? 39.460 10.738 -48.200 1.00 74.19 186 GLY A O 1
ATOM 1371 N N . LYS A 1 187 ? 40.701 12.449 -48.965 1.00 63.31 187 LYS A N 1
ATOM 1372 C CA . LYS A 1 187 ? 39.936 12.701 -50.201 1.00 63.31 187 LYS A CA 1
ATOM 1373 C C . LYS A 1 187 ? 40.796 12.265 -51.396 1.00 63.31 187 LYS A C 1
ATOM 1375 O O . LYS A 1 187 ? 41.624 13.063 -51.836 1.00 63.31 187 LYS A O 1
ATOM 1380 N N . PRO A 1 188 ? 40.669 11.025 -51.894 1.00 57.59 188 PRO A N 1
ATOM 1381 C CA . PRO A 1 188 ? 41.512 10.559 -52.988 1.00 57.59 188 PRO A CA 1
ATOM 1382 C C . PRO A 1 188 ? 41.204 11.336 -54.277 1.00 57.59 188 PRO A C 1
ATOM 1384 O O . PRO A 1 188 ? 40.041 11.552 -54.621 1.00 57.59 188 PRO A O 1
ATOM 1387 N N . ALA A 1 189 ? 42.251 11.761 -54.987 1.00 58.53 189 ALA A N 1
ATOM 1388 C CA . ALA A 1 189 ? 42.128 12.291 -56.342 1.00 58.53 189 ALA A CA 1
ATOM 1389 C C . ALA A 1 189 ? 41.702 11.158 -57.305 1.00 58.53 189 ALA A C 1
ATOM 1391 O O . ALA A 1 189 ? 42.011 9.989 -57.039 1.00 58.53 189 ALA A O 1
ATOM 1392 N N . PRO A 1 190 ? 41.003 11.449 -58.419 1.00 46.22 190 PRO A N 1
ATOM 1393 C CA . PRO A 1 190 ? 40.616 10.423 -59.388 1.00 46.22 190 PRO A CA 1
ATOM 1394 C C . PRO A 1 190 ? 41.859 9.667 -59.889 1.00 46.22 190 PRO A C 1
ATOM 1396 O O . PRO A 1 190 ? 42.726 10.261 -60.522 1.00 46.22 190 PRO A O 1
ATOM 1399 N N . GLY A 1 191 ? 41.969 8.376 -59.552 1.00 58.91 191 GLY A N 1
ATOM 1400 C CA . GLY A 1 191 ? 43.105 7.510 -59.906 1.00 58.91 191 GLY A CA 1
ATOM 1401 C C . GLY A 1 191 ? 43.948 6.979 -58.734 1.00 58.91 191 GLY A C 1
ATOM 1402 O O . GLY A 1 191 ? 44.616 5.970 -58.911 1.00 58.91 191 GLY A O 1
ATOM 1403 N N . THR A 1 192 ? 43.878 7.562 -57.526 1.00 62.62 192 THR A N 1
ATOM 1404 C CA . THR A 1 192 ? 44.686 7.125 -56.354 1.00 62.62 192 THR A CA 1
ATOM 1405 C C . THR A 1 192 ? 43.910 6.318 -55.303 1.00 62.62 192 THR A C 1
ATOM 1407 O O . THR A 1 192 ? 44.448 5.948 -54.258 1.00 62.62 192 THR A O 1
ATOM 1410 N N . GLY A 1 193 ? 42.635 6.006 -55.566 1.00 67.88 193 GLY A N 1
ATOM 1411 C CA . GLY A 1 193 ? 41.748 5.328 -54.610 1.00 67.88 193 GLY A CA 1
ATOM 1412 C C . GLY A 1 193 ? 42.185 3.908 -54.226 1.00 67.88 193 GLY A C 1
ATOM 1413 O O . GLY A 1 193 ? 41.978 3.492 -53.088 1.00 67.88 193 GLY A O 1
ATOM 1414 N N . VAL A 1 194 ? 42.835 3.175 -55.137 1.00 79.88 194 VAL A N 1
ATOM 1415 C CA . VAL A 1 194 ? 43.335 1.813 -54.865 1.00 79.88 194 VAL A CA 1
ATOM 1416 C C . VAL A 1 194 ? 44.515 1.851 -53.892 1.00 79.88 194 VAL A C 1
ATOM 1418 O O . VAL A 1 194 ? 44.537 1.082 -52.931 1.00 79.88 194 VAL A O 1
ATOM 1421 N N . ASP A 1 195 ? 45.458 2.775 -54.085 1.00 80.00 195 ASP A N 1
ATOM 1422 C CA . ASP A 1 195 ? 46.630 2.918 -53.213 1.00 80.00 195 ASP A CA 1
ATOM 1423 C C . ASP A 1 195 ? 46.238 3.425 -51.822 1.00 80.00 195 ASP A C 1
ATOM 1425 O O . ASP A 1 195 ? 46.724 2.917 -50.811 1.00 80.00 195 ASP A O 1
ATOM 1429 N N . ALA A 1 196 ? 45.271 4.345 -51.748 1.00 79.69 196 ALA A N 1
ATOM 1430 C CA . ALA A 1 196 ? 44.683 4.796 -50.488 1.00 79.69 196 ALA A CA 1
ATOM 1431 C C . ALA A 1 196 ? 44.079 3.637 -49.669 1.00 79.69 196 ALA A C 1
ATOM 1433 O O . ALA A 1 196 ? 44.255 3.575 -48.452 1.00 79.69 196 ALA A O 1
ATOM 1434 N N . LEU A 1 197 ? 43.420 2.675 -50.325 1.00 84.38 197 LEU A N 1
ATOM 1435 C CA . LEU A 1 197 ? 42.871 1.488 -49.662 1.00 84.38 197 LEU A CA 1
ATOM 1436 C C . LEU A 1 197 ? 43.956 0.466 -49.287 1.00 84.38 197 LEU A C 1
ATOM 1438 O O . LEU A 1 197 ? 43.867 -0.148 -48.223 1.00 84.38 197 LEU A O 1
ATOM 1442 N N . ARG A 1 198 ? 45.021 0.326 -50.091 1.00 88.75 198 ARG A N 1
ATOM 1443 C CA . ARG A 1 198 ? 46.188 -0.508 -49.739 1.00 88.75 198 ARG A CA 1
ATOM 1444 C C . ARG A 1 198 ? 46.864 -0.015 -48.456 1.00 88.75 198 ARG A C 1
ATOM 1446 O O . ARG A 1 198 ? 47.243 -0.838 -47.623 1.00 88.75 198 ARG A O 1
ATOM 1453 N N . HIS A 1 199 ? 46.929 1.297 -48.221 1.00 88.69 199 HIS A N 1
ATOM 1454 C CA . HIS A 1 199 ? 47.422 1.842 -46.950 1.00 88.69 199 HIS A CA 1
ATOM 1455 C C . HIS A 1 199 ? 46.607 1.370 -45.731 1.00 88.69 199 HIS A C 1
ATOM 1457 O O . HIS A 1 199 ? 47.174 1.178 -44.655 1.00 88.69 199 HIS A O 1
ATOM 1463 N N . GLY A 1 200 ? 45.307 1.098 -45.892 1.00 89.44 200 GLY A N 1
ATOM 1464 C CA . GLY A 1 200 ? 44.479 0.497 -44.843 1.00 89.44 200 GLY A CA 1
ATOM 1465 C C . GLY A 1 200 ? 44.936 -0.911 -44.446 1.00 89.44 200 GLY A C 1
ATOM 1466 O O . GLY A 1 200 ? 45.021 -1.230 -43.258 1.00 89.44 200 GLY A O 1
ATOM 1467 N N . TRP A 1 201 ? 45.327 -1.742 -45.419 1.00 93.06 201 TRP A N 1
ATOM 1468 C CA . TRP A 1 201 ? 45.920 -3.055 -45.137 1.00 93.06 201 TRP A CA 1
ATOM 1469 C C . TRP A 1 201 ? 47.300 -2.944 -44.486 1.00 93.06 201 TRP A C 1
ATOM 1471 O O . TRP A 1 201 ? 47.582 -3.710 -43.567 1.00 93.06 201 TRP A O 1
ATOM 1481 N N . VAL A 1 202 ? 48.126 -1.971 -44.891 1.00 93.75 202 VAL A N 1
ATOM 1482 C CA . VAL A 1 202 ? 49.427 -1.697 -44.248 1.00 93.75 202 VAL A CA 1
ATOM 1483 C C . VAL A 1 202 ? 49.240 -1.299 -42.783 1.00 93.75 202 VAL A C 1
ATOM 1485 O O . VAL A 1 202 ? 49.899 -1.857 -41.907 1.00 93.75 202 VAL A O 1
ATOM 1488 N N . LEU A 1 203 ? 48.310 -0.384 -42.498 1.00 92.38 203 LEU A N 1
ATOM 1489 C CA . LEU A 1 203 ? 48.002 0.053 -41.137 1.00 92.38 203 LEU A CA 1
ATOM 1490 C C . LEU A 1 203 ? 47.520 -1.117 -40.269 1.00 92.38 203 LEU A C 1
ATOM 1492 O O . LEU A 1 203 ? 48.016 -1.315 -39.161 1.00 92.38 203 LEU A O 1
ATOM 1496 N N . ALA A 1 204 ? 46.589 -1.927 -40.780 1.00 92.81 204 ALA A N 1
ATOM 1497 C CA . ALA A 1 204 ? 46.114 -3.105 -40.064 1.00 92.81 204 ALA A CA 1
ATOM 1498 C C . ALA A 1 204 ? 47.241 -4.134 -39.835 1.00 92.81 204 ALA A C 1
ATOM 1500 O O . ALA A 1 204 ? 47.346 -4.684 -38.737 1.00 92.81 204 ALA A O 1
ATOM 1501 N N . ALA A 1 205 ? 48.120 -4.356 -40.820 1.00 94.25 205 ALA A N 1
ATOM 1502 C CA . ALA A 1 205 ? 49.255 -5.271 -40.695 1.00 94.25 205 ALA A CA 1
ATOM 1503 C C . ALA A 1 205 ? 50.250 -4.788 -39.631 1.00 94.25 205 ALA A C 1
ATOM 1505 O O . ALA A 1 205 ? 50.695 -5.582 -38.803 1.00 94.25 205 ALA A O 1
ATOM 1506 N N . ALA A 1 206 ? 50.532 -3.483 -39.594 1.00 94.56 206 ALA A N 1
ATOM 1507 C CA . ALA A 1 206 ? 51.370 -2.866 -38.571 1.00 94.56 206 ALA A CA 1
ATOM 1508 C C . ALA A 1 206 ? 50.775 -3.035 -37.164 1.00 94.56 206 ALA A C 1
ATOM 1510 O O . ALA A 1 206 ? 51.503 -3.367 -36.228 1.00 94.56 206 ALA A O 1
ATOM 1511 N N . CYS A 1 207 ? 49.453 -2.890 -37.005 1.00 94.06 207 CYS A N 1
ATOM 1512 C CA . CYS A 1 207 ? 48.783 -3.156 -35.730 1.00 94.06 207 CYS A CA 1
ATOM 1513 C C . CYS A 1 207 ? 48.970 -4.610 -35.273 1.00 94.06 207 CYS A C 1
ATOM 1515 O O . CYS A 1 207 ? 49.295 -4.837 -34.110 1.00 94.06 207 CYS A O 1
ATOM 1517 N N . PHE A 1 208 ? 48.806 -5.601 -36.154 1.00 94.31 208 PHE A N 1
ATOM 1518 C CA . PHE A 1 208 ? 48.960 -7.009 -35.764 1.00 94.31 208 PHE A CA 1
ATOM 1519 C C . PHE A 1 208 ? 50.420 -7.434 -35.577 1.00 94.31 208 PHE A C 1
ATOM 1521 O O . PHE A 1 208 ? 50.705 -8.219 -34.674 1.00 94.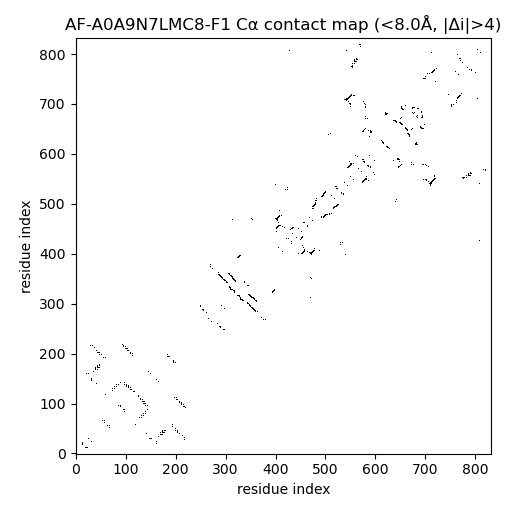31 208 PHE A O 1
ATOM 1528 N N . ALA A 1 209 ? 51.362 -6.843 -36.314 1.00 93.50 209 ALA A N 1
ATOM 1529 C CA . ALA A 1 209 ? 52.787 -6.981 -36.022 1.00 93.50 209 ALA A CA 1
ATOM 1530 C C . ALA A 1 209 ? 53.128 -6.410 -34.632 1.00 93.50 209 ALA A C 1
ATOM 1532 O O . ALA A 1 209 ? 53.815 -7.059 -33.843 1.00 93.50 209 ALA A O 1
ATOM 1533 N N . ALA A 1 210 ? 52.577 -5.242 -34.284 1.00 92.44 210 ALA A N 1
ATOM 1534 C CA . ALA A 1 210 ? 52.728 -4.661 -32.953 1.00 92.44 210 ALA A CA 1
ATOM 1535 C C . ALA A 1 210 ? 52.097 -5.546 -31.867 1.00 92.44 210 ALA A C 1
ATOM 1537 O O . ALA A 1 210 ? 52.717 -5.756 -30.830 1.00 92.44 210 ALA A O 1
ATOM 1538 N N . VAL A 1 211 ? 50.914 -6.126 -32.102 1.00 92.44 211 VAL A N 1
ATOM 1539 C CA . VAL A 1 211 ? 50.288 -7.093 -31.179 1.00 92.44 211 VAL A CA 1
ATOM 1540 C C . VAL A 1 211 ? 51.174 -8.325 -30.991 1.00 92.44 211 VAL A C 1
ATOM 1542 O O . VAL A 1 211 ? 51.335 -8.766 -29.858 1.00 92.44 211 VAL A O 1
ATOM 1545 N N . ALA A 1 212 ? 51.791 -8.854 -32.052 1.00 91.12 212 ALA A N 1
ATOM 1546 C CA . ALA A 1 212 ? 52.695 -10.000 -31.954 1.00 91.12 212 ALA A CA 1
ATOM 1547 C C . ALA A 1 212 ? 53.928 -9.699 -31.085 1.00 91.12 212 ALA A C 1
ATOM 1549 O O . ALA A 1 212 ? 54.272 -10.495 -30.212 1.00 91.12 212 ALA A O 1
ATOM 1550 N N . VAL A 1 213 ? 54.552 -8.531 -31.275 1.00 88.88 213 VAL A N 1
ATOM 1551 C CA . VAL A 1 213 ? 55.710 -8.088 -30.478 1.00 88.88 213 VAL A CA 1
ATOM 1552 C C . VAL A 1 213 ? 55.305 -7.818 -29.028 1.00 88.88 213 VAL A C 1
ATOM 1554 O O . VAL A 1 213 ? 55.939 -8.304 -28.091 1.00 88.88 213 VAL A O 1
ATOM 1557 N N . LEU A 1 214 ? 54.213 -7.079 -28.826 1.00 86.31 214 LEU A N 1
ATOM 1558 C CA . LEU A 1 214 ? 53.738 -6.688 -27.501 1.00 86.31 214 LEU A CA 1
ATOM 1559 C C . LEU A 1 214 ? 53.182 -7.879 -26.701 1.00 86.31 214 LEU A C 1
ATOM 1561 O O . LEU A 1 214 ? 53.238 -7.871 -25.472 1.00 86.31 214 LEU A O 1
ATOM 1565 N N . ALA A 1 215 ? 52.694 -8.930 -27.368 1.00 84.44 215 ALA A N 1
ATOM 1566 C CA . ALA A 1 215 ? 52.253 -10.166 -26.720 1.00 84.44 215 ALA A CA 1
ATOM 1567 C C . ALA A 1 215 ? 53.398 -10.889 -25.993 1.00 84.44 215 ALA A C 1
ATOM 1569 O O . ALA A 1 215 ? 53.138 -11.643 -25.054 1.00 84.44 215 ALA A O 1
ATOM 1570 N N . GLY A 1 216 ? 54.660 -10.609 -26.347 1.00 77.31 216 GLY A N 1
ATOM 1571 C CA . GLY A 1 216 ? 55.835 -11.069 -25.603 1.00 77.31 216 GLY A CA 1
ATOM 1572 C C . GLY A 1 216 ? 55.878 -10.578 -24.148 1.00 77.31 216 GLY A C 1
ATOM 1573 O O . GLY A 1 216 ? 56.486 -11.232 -23.302 1.00 77.31 216 GLY A O 1
ATOM 1574 N N . PHE A 1 217 ? 55.175 -9.484 -23.831 1.00 75.44 217 PHE A N 1
ATOM 1575 C CA . PHE A 1 217 ? 55.065 -8.927 -22.480 1.00 75.44 217 PHE A CA 1
ATOM 1576 C C . PHE A 1 217 ? 53.889 -9.494 -21.662 1.00 75.44 217 PHE A C 1
ATOM 1578 O O . PHE A 1 217 ? 53.721 -9.107 -20.501 1.00 75.44 217 PHE A O 1
ATOM 1585 N N . LEU A 1 218 ? 53.091 -10.434 -22.199 1.00 74.75 218 LEU A N 1
ATOM 1586 C CA . LEU A 1 218 ? 52.178 -11.224 -21.363 1.00 74.75 218 LEU A CA 1
ATOM 1587 C C . LEU A 1 218 ? 53.013 -12.074 -20.393 1.00 74.75 218 LEU A C 1
ATOM 1589 O O . LEU A 1 218 ? 53.699 -13.015 -20.800 1.00 74.75 218 LEU A O 1
ATOM 1593 N N . GLY A 1 219 ? 52.960 -11.737 -19.102 1.00 62.53 219 GLY A N 1
ATOM 1594 C CA . GLY A 1 219 ? 53.679 -12.460 -18.052 1.00 62.53 219 GLY A CA 1
ATOM 1595 C C . GLY A 1 219 ? 53.362 -13.962 -18.038 1.00 62.53 219 GLY A C 1
ATOM 1596 O O . GLY A 1 219 ? 52.267 -14.386 -18.406 1.00 62.53 219 GLY A O 1
ATOM 1597 N N . ARG A 1 220 ? 54.326 -14.779 -17.590 1.00 56.81 220 ARG A N 1
ATOM 1598 C CA . ARG A 1 220 ? 54.116 -16.210 -17.315 1.00 56.81 220 ARG A CA 1
ATOM 1599 C C . ARG A 1 220 ? 53.098 -16.337 -16.179 1.00 56.81 220 ARG A C 1
ATOM 1601 O O . ARG A 1 220 ? 53.429 -16.050 -15.034 1.00 56.81 220 ARG A O 1
ATOM 1608 N N . THR A 1 221 ? 51.871 -16.737 -16.481 1.00 51.28 221 THR A N 1
ATOM 1609 C CA . THR A 1 221 ? 50.860 -17.062 -15.472 1.00 51.28 221 THR A CA 1
ATOM 1610 C C . THR A 1 221 ? 51.282 -18.338 -14.736 1.00 51.28 221 THR A C 1
ATOM 1612 O O . THR A 1 221 ? 51.095 -19.440 -15.240 1.00 51.28 221 THR A O 1
ATOM 1615 N N . GLN A 1 222 ? 51.910 -18.203 -13.562 1.00 36.19 222 GLN A N 1
ATOM 1616 C CA . GLN A 1 222 ? 52.041 -19.312 -12.611 1.00 36.19 222 GLN A CA 1
ATOM 1617 C C . GLN A 1 222 ? 50.684 -19.554 -11.938 1.00 36.19 222 GLN A C 1
ATOM 1619 O O . GLN A 1 222 ? 50.026 -18.612 -11.498 1.00 36.19 222 GLN A O 1
ATOM 1624 N N . GLN A 1 223 ? 50.262 -20.817 -11.883 1.00 40.06 223 GLN A N 1
ATOM 1625 C CA . GLN A 1 223 ? 49.116 -21.250 -11.090 1.00 40.06 223 GLN A CA 1
ATOM 1626 C C . GLN A 1 223 ? 49.499 -21.317 -9.604 1.00 40.06 223 GLN A C 1
ATOM 1628 O O . GLN A 1 223 ? 50.476 -21.973 -9.261 1.00 40.06 223 GLN A O 1
ATOM 1633 N N . GLY A 1 224 ? 48.664 -20.707 -8.756 1.00 38.44 224 GLY A N 1
ATOM 1634 C CA . GLY A 1 224 ? 48.482 -21.072 -7.347 1.00 38.44 224 GLY A CA 1
ATOM 1635 C C . GLY A 1 224 ? 49.336 -20.326 -6.316 1.00 38.44 224 GLY A C 1
ATOM 1636 O O . GLY A 1 224 ? 50.528 -20.575 -6.199 1.00 38.44 224 GLY A O 1
ATOM 1637 N N . ALA A 1 225 ? 48.683 -19.495 -5.500 1.00 27.52 225 ALA A N 1
ATOM 1638 C CA . ALA A 1 225 ? 48.985 -19.344 -4.075 1.00 27.52 225 ALA A CA 1
ATOM 1639 C C . ALA A 1 225 ? 47.764 -18.727 -3.371 1.00 27.52 225 ALA A C 1
ATOM 1641 O O . ALA A 1 225 ? 47.321 -17.634 -3.731 1.00 27.52 225 ALA A O 1
ATOM 1642 N N . ASP A 1 226 ? 47.219 -19.461 -2.401 1.00 39.56 226 ASP A N 1
ATOM 1643 C CA . ASP A 1 226 ? 46.244 -18.984 -1.422 1.00 39.56 226 ASP A CA 1
ATOM 1644 C C . ASP A 1 226 ? 46.766 -17.734 -0.707 1.00 39.56 226 ASP A C 1
ATOM 1646 O O . ASP A 1 226 ? 47.895 -17.718 -0.217 1.00 39.56 226 ASP A O 1
ATOM 1650 N N . VAL A 1 227 ? 45.928 -16.702 -0.589 1.00 33.78 227 VAL A N 1
ATOM 1651 C CA . VAL A 1 227 ? 46.140 -15.623 0.381 1.00 33.78 227 VAL A CA 1
ATOM 1652 C C . VAL A 1 227 ? 44.825 -15.367 1.103 1.00 33.78 227 VAL A C 1
ATOM 1654 O O . VAL A 1 227 ? 43.905 -14.730 0.591 1.00 33.78 227 VAL A O 1
ATOM 1657 N N . ALA A 1 228 ? 44.766 -15.924 2.309 1.00 34.66 228 ALA A N 1
ATOM 1658 C CA . ALA A 1 228 ? 43.842 -15.560 3.362 1.00 34.66 228 ALA A CA 1
ATOM 1659 C C . ALA A 1 228 ? 44.081 -14.110 3.822 1.00 34.66 228 ALA A C 1
ATOM 1661 O O . ALA A 1 228 ? 45.218 -13.640 3.855 1.00 34.66 228 ALA A O 1
ATOM 1662 N N . GLY A 1 229 ? 43.005 -13.444 4.246 1.00 37.50 229 GLY A N 1
ATOM 1663 C CA . GLY A 1 229 ? 43.057 -12.202 5.019 1.00 37.50 229 GLY A CA 1
ATOM 1664 C C . GLY A 1 229 ? 42.616 -10.958 4.251 1.00 37.50 229 GLY A C 1
ATOM 1665 O O . GLY A 1 229 ? 43.433 -10.265 3.652 1.00 37.50 229 GLY A O 1
ATOM 1666 N N . ALA A 1 230 ? 41.328 -10.621 4.347 1.00 29.14 230 ALA A N 1
ATOM 1667 C CA . ALA A 1 230 ? 40.853 -9.252 4.159 1.00 29.14 230 ALA A CA 1
ATOM 1668 C C . ALA A 1 230 ? 40.181 -8.788 5.468 1.00 29.14 230 ALA A C 1
ATOM 1670 O O . ALA A 1 230 ? 39.441 -9.578 6.058 1.00 29.14 230 ALA A O 1
ATOM 1671 N N . PRO A 1 231 ? 40.447 -7.560 5.952 1.00 32.53 231 PRO A N 1
ATOM 1672 C CA . PRO A 1 231 ? 39.969 -7.101 7.249 1.00 32.53 231 PRO A CA 1
ATOM 1673 C C . PRO A 1 231 ? 38.494 -6.693 7.189 1.00 32.53 231 PRO A C 1
ATOM 1675 O O . PRO A 1 231 ? 38.070 -5.997 6.264 1.00 32.53 231 PRO A O 1
ATOM 1678 N N . GLU A 1 232 ? 37.729 -7.097 8.203 1.00 29.92 232 GLU A N 1
ATOM 1679 C CA . GLU A 1 232 ? 36.374 -6.607 8.454 1.00 29.92 232 GLU A CA 1
ATOM 1680 C C . GLU A 1 232 ? 36.400 -5.091 8.697 1.00 29.92 232 GLU A C 1
ATOM 1682 O O . GLU A 1 232 ? 37.036 -4.598 9.630 1.00 29.92 232 GLU A O 1
ATOM 1687 N N . SER A 1 233 ? 35.699 -4.335 7.851 1.00 31.83 233 SER A N 1
ATOM 1688 C CA . SER A 1 233 ? 35.435 -2.918 8.072 1.00 31.83 233 SER A CA 1
ATOM 1689 C C . SER A 1 233 ? 34.204 -2.756 8.968 1.00 31.83 233 SER A C 1
ATOM 1691 O O . SER A 1 233 ? 33.125 -3.284 8.700 1.00 31.83 233 SER A O 1
ATOM 1693 N N . GLY A 1 234 ? 34.408 -2.040 10.074 1.00 32.53 234 GLY A N 1
ATOM 1694 C CA . GLY A 1 234 ? 33.468 -1.896 11.180 1.00 32.53 234 GLY A CA 1
ATOM 1695 C C . GLY A 1 234 ? 32.097 -1.351 10.783 1.00 32.53 234 GLY A C 1
ATOM 1696 O O . GLY A 1 234 ? 31.963 -0.256 10.235 1.00 32.53 234 GLY A O 1
ATOM 1697 N N . VAL A 1 235 ? 31.066 -2.111 11.147 1.00 32.72 235 VAL A N 1
ATOM 1698 C CA . VAL A 1 235 ? 29.671 -1.671 11.146 1.00 32.72 235 VAL A CA 1
ATOM 1699 C C . VAL A 1 235 ? 29.438 -0.802 12.384 1.00 32.72 235 VAL A C 1
ATOM 1701 O O . VAL A 1 235 ? 29.595 -1.252 13.519 1.00 32.72 235 VAL A O 1
ATOM 1704 N N . ALA A 1 236 ? 29.057 0.454 12.162 1.00 32.97 236 ALA A N 1
ATOM 1705 C CA . ALA A 1 236 ? 28.629 1.367 13.213 1.00 32.97 236 ALA A CA 1
ATOM 1706 C C . ALA A 1 236 ? 27.371 0.824 13.921 1.00 32.97 236 ALA A C 1
ATOM 1708 O O . ALA A 1 236 ? 26.375 0.487 13.279 1.00 32.97 236 ALA A O 1
ATOM 1709 N N . ARG A 1 237 ? 27.425 0.742 15.257 1.00 30.20 237 ARG A N 1
ATOM 1710 C CA . ARG A 1 237 ? 26.296 0.361 16.120 1.00 30.20 237 ARG A CA 1
ATOM 1711 C C . ARG A 1 237 ? 25.130 1.341 15.945 1.00 30.20 237 ARG A C 1
ATOM 1713 O O . ARG A 1 237 ? 25.294 2.542 16.136 1.00 30.20 237 ARG A O 1
ATOM 1720 N N . ALA A 1 238 ? 23.953 0.801 15.637 1.00 31.36 238 ALA A N 1
ATOM 1721 C CA . ALA A 1 238 ? 22.681 1.516 15.689 1.00 31.36 238 ALA A CA 1
ATOM 1722 C C . ALA A 1 238 ? 22.327 1.925 17.139 1.00 31.36 238 ALA A C 1
ATOM 1724 O O . ALA A 1 238 ? 22.718 1.221 18.077 1.00 31.36 238 ALA A O 1
ATOM 1725 N N . PRO A 1 239 ? 21.583 3.029 17.345 1.00 31.95 239 PRO A N 1
ATOM 1726 C CA . PRO A 1 239 ? 21.167 3.467 18.674 1.00 31.95 239 PRO A CA 1
ATOM 1727 C C . PRO A 1 239 ? 20.205 2.462 19.323 1.00 31.95 239 PRO A C 1
ATOM 1729 O O . PRO A 1 239 ? 19.394 1.815 18.656 1.00 31.95 239 PRO A O 1
ATOM 1732 N N . ALA A 1 240 ? 20.329 2.326 20.643 1.00 29.81 240 ALA A N 1
ATOM 1733 C CA . ALA A 1 240 ? 19.582 1.380 21.460 1.00 29.81 240 ALA A CA 1
ATOM 1734 C C . ALA A 1 240 ? 18.065 1.621 21.381 1.00 29.81 240 ALA A C 1
ATOM 1736 O O . ALA A 1 240 ? 17.589 2.747 21.529 1.00 29.81 240 ALA A O 1
ATOM 1737 N N . ARG A 1 241 ? 17.303 0.538 21.180 1.00 31.94 241 ARG A N 1
ATOM 1738 C CA . ARG A 1 241 ? 15.847 0.531 21.372 1.00 31.94 241 ARG A CA 1
ATOM 1739 C C . ARG A 1 241 ? 15.515 0.867 22.837 1.00 31.94 241 ARG A C 1
ATOM 1741 O O . ARG A 1 241 ? 16.245 0.407 23.719 1.00 31.94 241 ARG A O 1
ATOM 1748 N N . PRO A 1 242 ? 14.415 1.591 23.115 1.00 30.11 242 PRO A N 1
ATOM 1749 C CA . PRO A 1 242 ? 13.923 1.767 24.478 1.00 30.11 242 PRO A CA 1
ATOM 1750 C C . PRO A 1 242 ? 13.639 0.399 25.112 1.00 30.11 242 PRO A C 1
ATOM 1752 O O . PRO A 1 242 ? 13.060 -0.476 24.464 1.00 30.11 242 PRO A O 1
ATOM 1755 N N . GLN A 1 243 ? 14.069 0.209 26.361 1.00 29.00 243 GLN A N 1
ATOM 1756 C CA . GLN A 1 243 ? 13.795 -1.008 27.124 1.00 29.00 243 GLN A CA 1
ATOM 1757 C C . GLN A 1 243 ? 12.280 -1.201 27.329 1.00 29.00 243 GLN A C 1
ATOM 1759 O O . GLN A 1 243 ? 11.569 -0.214 27.538 1.00 29.00 243 GLN A O 1
ATOM 1764 N N . PRO A 1 244 ? 11.773 -2.449 27.312 1.00 32.44 244 PRO A N 1
ATOM 1765 C CA . PRO A 1 244 ? 10.397 -2.735 27.691 1.00 32.44 244 PRO A CA 1
ATOM 1766 C C . PRO A 1 244 ? 10.180 -2.382 29.164 1.00 32.44 244 PRO A C 1
ATOM 1768 O O . PRO A 1 244 ? 10.983 -2.739 30.025 1.00 32.44 244 PRO A O 1
ATOM 1771 N N . VAL A 1 245 ? 9.069 -1.705 29.444 1.00 33.72 245 VAL A N 1
ATOM 1772 C CA . VAL A 1 245 ? 8.561 -1.495 30.802 1.00 33.72 245 VAL A CA 1
ATOM 1773 C C . VAL A 1 245 ? 8.347 -2.864 31.452 1.00 33.72 245 VAL A C 1
ATOM 1775 O O . VAL A 1 245 ? 7.663 -3.720 30.892 1.00 33.72 245 VAL A O 1
ATOM 1778 N N . THR A 1 246 ? 8.944 -3.079 32.623 1.00 28.94 246 THR A N 1
ATOM 1779 C CA . THR A 1 246 ? 8.771 -4.287 33.436 1.00 28.94 246 THR A CA 1
ATOM 1780 C C . THR A 1 246 ? 7.279 -4.539 33.710 1.00 28.94 246 THR A C 1
ATOM 1782 O O . THR A 1 246 ? 6.584 -3.621 34.158 1.00 28.94 246 THR A O 1
ATOM 1785 N N . PRO A 1 247 ? 6.748 -5.753 33.457 1.00 33.47 247 PRO A N 1
ATOM 1786 C CA . PRO A 1 247 ? 5.354 -6.061 33.740 1.00 33.47 247 PRO A CA 1
ATOM 1787 C C . PRO A 1 247 ? 5.073 -5.930 35.236 1.00 33.47 247 PRO A C 1
ATOM 1789 O O . PRO A 1 247 ? 5.795 -6.466 36.076 1.00 33.47 247 PRO A O 1
ATOM 1792 N N . ARG A 1 248 ? 3.990 -5.229 35.566 1.00 34.88 248 ARG A N 1
ATOM 1793 C CA . ARG A 1 248 ? 3.407 -5.237 36.907 1.00 34.88 248 ARG A CA 1
ATOM 1794 C C . ARG A 1 248 ? 2.920 -6.671 37.202 1.00 34.88 248 ARG A C 1
ATOM 1796 O O . ARG A 1 248 ? 2.295 -7.251 36.312 1.00 34.88 248 ARG A O 1
ATOM 1803 N N . PRO A 1 249 ? 3.186 -7.246 38.391 1.00 35.34 249 PRO A N 1
ATOM 1804 C CA . PRO A 1 249 ? 2.737 -8.596 38.721 1.00 35.34 249 PRO A CA 1
ATOM 1805 C C . PRO A 1 249 ? 1.221 -8.724 38.542 1.00 35.34 249 PRO A C 1
ATOM 1807 O O . PRO A 1 249 ? 0.488 -7.772 38.829 1.00 35.34 249 PRO A O 1
ATOM 1810 N N . ALA A 1 250 ? 0.761 -9.888 38.068 1.00 41.09 250 ALA A N 1
ATOM 1811 C CA . ALA A 1 250 ? -0.658 -10.212 37.977 1.00 41.09 250 ALA A CA 1
ATOM 1812 C C . ALA A 1 250 ? -1.323 -9.944 39.337 1.00 41.09 250 ALA A C 1
ATOM 1814 O O . ALA A 1 250 ? -0.959 -10.543 40.349 1.00 41.09 250 ALA A O 1
ATOM 1815 N N . ALA A 1 251 ? -2.255 -8.988 39.381 1.00 39.44 251 ALA A N 1
ATOM 1816 C CA . ALA A 1 251 ? -3.047 -8.753 40.578 1.00 39.44 251 ALA A CA 1
ATOM 1817 C C . ALA A 1 251 ? -3.856 -10.023 40.872 1.00 39.44 251 ALA A C 1
ATOM 1819 O O . ALA A 1 251 ? -4.468 -10.584 39.961 1.00 39.44 251 ALA A O 1
ATOM 1820 N N . ALA A 1 252 ? -3.842 -10.484 42.125 1.00 41.62 252 ALA A N 1
ATOM 1821 C CA . ALA A 1 252 ? -4.617 -11.648 42.532 1.00 41.62 252 ALA A CA 1
ATOM 1822 C C . ALA A 1 252 ? -6.108 -11.393 42.227 1.00 41.62 252 ALA A C 1
ATOM 1824 O O . ALA A 1 252 ? -6.644 -10.373 42.671 1.00 41.62 252 ALA A O 1
ATOM 1825 N N . PRO A 1 253 ? -6.776 -12.265 41.454 1.00 47.09 253 PRO A N 1
ATOM 1826 C CA . PRO A 1 253 ? -8.150 -12.028 41.045 1.00 47.09 253 PRO A CA 1
ATOM 1827 C C . PRO A 1 253 ? -9.096 -12.075 42.251 1.00 47.09 253 PRO A C 1
ATOM 1829 O O . PRO A 1 253 ? -9.026 -12.990 43.075 1.00 47.09 253 PRO A O 1
ATOM 1832 N N . ALA A 1 254 ? -9.986 -11.088 42.352 1.00 47.47 254 ALA A N 1
ATOM 1833 C CA . ALA A 1 254 ? -11.033 -11.060 43.369 1.00 47.47 254 ALA A CA 1
ATOM 1834 C C . ALA A 1 254 ? -12.132 -12.077 43.013 1.00 47.47 254 ALA A C 1
ATOM 1836 O O . ALA A 1 254 ? -12.603 -12.092 41.877 1.00 47.47 254 ALA A O 1
ATOM 1837 N N . ARG A 1 255 ? -12.529 -12.926 43.974 1.00 48.69 255 ARG A N 1
ATOM 1838 C CA . ARG A 1 255 ? -13.649 -13.875 43.825 1.00 48.69 255 ARG A CA 1
ATOM 1839 C C . ARG A 1 255 ? -14.952 -13.231 44.292 1.00 48.69 255 ARG A C 1
ATOM 1841 O O . ARG A 1 255 ? -14.975 -12.638 45.370 1.00 48.69 255 ARG A O 1
ATOM 1848 N N . LEU A 1 256 ? -16.029 -13.407 43.529 1.00 47.16 256 LEU A N 1
ATOM 1849 C CA . LEU A 1 256 ? -17.379 -12.961 43.887 1.00 47.16 256 LEU A CA 1
ATOM 1850 C C . LEU A 1 256 ? -18.345 -14.143 44.096 1.00 47.16 256 LEU A C 1
ATOM 1852 O O . LEU A 1 256 ? -18.117 -15.226 43.553 1.00 47.16 256 LEU A O 1
ATOM 1856 N N . PRO A 1 257 ? -19.419 -13.957 44.890 1.00 42.41 257 PRO A N 1
ATOM 1857 C CA . PRO A 1 257 ? -20.504 -14.929 45.019 1.00 42.41 257 PRO A CA 1
ATOM 1858 C C . PRO A 1 257 ? -21.380 -15.007 43.750 1.00 42.41 257 PRO A C 1
ATOM 1860 O O . PRO A 1 257 ? -21.608 -14.006 43.076 1.00 42.41 257 PRO A O 1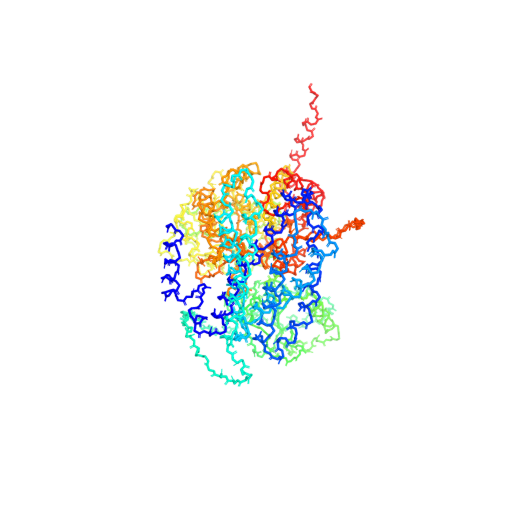
ATOM 1863 N N . GLN A 1 258 ? -21.876 -16.215 43.456 1.00 47.19 258 GLN A N 1
ATOM 1864 C CA . GLN A 1 258 ? -22.554 -16.608 42.207 1.00 47.19 258 GLN A CA 1
ATOM 1865 C C . GLN A 1 258 ? -23.857 -15.835 41.920 1.00 47.19 258 GLN A C 1
ATOM 1867 O O . GLN A 1 258 ? -24.644 -15.568 42.831 1.00 47.19 258 GLN A O 1
ATOM 1872 N N . THR A 1 259 ? -24.140 -15.567 40.637 1.00 45.34 259 THR A N 1
ATOM 1873 C CA . THR A 1 259 ? -25.410 -14.970 40.174 1.00 45.34 259 THR A CA 1
ATOM 1874 C C . THR A 1 259 ? -26.221 -15.939 39.308 1.00 45.34 259 THR A C 1
ATOM 1876 O O . THR A 1 259 ? -25.691 -16.710 38.521 1.00 45.34 259 THR A O 1
ATOM 1879 N N . THR A 1 260 ? -27.549 -15.898 39.402 1.00 43.53 260 THR A N 1
ATOM 1880 C CA . THR A 1 260 ? -28.470 -16.864 38.767 1.00 43.53 260 THR A CA 1
ATOM 1881 C C . THR A 1 260 ? -28.528 -16.820 37.227 1.00 43.53 260 THR A C 1
ATOM 1883 O O . THR A 1 260 ? -29.156 -17.691 36.624 1.00 43.53 260 THR A O 1
ATOM 1886 N N . ALA A 1 261 ? -27.859 -15.860 36.573 1.00 44.19 261 ALA A N 1
ATOM 1887 C CA . ALA A 1 261 ? -27.845 -15.678 35.115 1.00 44.19 261 ALA A CA 1
ATOM 1888 C C . ALA A 1 261 ? -26.825 -16.570 34.364 1.00 44.19 261 ALA A C 1
ATOM 1890 O O . ALA A 1 261 ? -26.867 -16.654 33.136 1.00 44.19 261 ALA A O 1
ATOM 1891 N N . ASP A 1 262 ? -25.945 -17.279 35.078 1.00 51.19 262 ASP A N 1
ATOM 1892 C CA . ASP A 1 262 ? -24.810 -18.031 34.502 1.00 51.19 262 ASP A CA 1
ATOM 1893 C C . ASP A 1 262 ? -25.221 -19.305 33.747 1.00 51.19 262 ASP A C 1
ATOM 1895 O O . ASP A 1 262 ? -24.450 -19.911 32.995 1.00 51.19 262 ASP A O 1
ATOM 1899 N N . GLY A 1 263 ? -26.472 -19.724 33.932 1.00 49.59 263 GLY A N 1
ATOM 1900 C CA . GLY A 1 263 ? -26.940 -21.022 33.492 1.00 49.59 263 GLY A CA 1
ATOM 1901 C C . GLY A 1 263 ? -27.027 -21.225 31.980 1.00 49.59 263 GLY A C 1
ATOM 1902 O O . GLY A 1 263 ? -26.783 -22.343 31.508 1.00 49.59 263 GLY A O 1
ATOM 1903 N N . ASP A 1 264 ? -27.370 -20.179 31.235 1.00 56.84 264 ASP A N 1
ATOM 1904 C CA . ASP A 1 264 ? -27.559 -20.263 29.786 1.00 56.84 264 ASP A CA 1
ATOM 1905 C C . ASP A 1 264 ? -26.255 -20.040 29.014 1.00 56.84 264 ASP A C 1
ATOM 1907 O O . ASP A 1 264 ? -26.074 -20.629 27.950 1.00 56.84 264 ASP A O 1
ATOM 1911 N N . LEU A 1 265 ? -25.301 -19.286 29.574 1.00 60.16 265 LEU A N 1
ATOM 1912 C CA . LEU A 1 265 ? -24.025 -18.994 28.914 1.00 60.16 265 LEU A CA 1
ATOM 1913 C C . LEU A 1 265 ? -23.152 -20.250 28.772 1.00 60.16 265 LEU A C 1
ATOM 1915 O O . LEU A 1 265 ? -22.624 -20.517 27.695 1.00 60.16 265 LEU A O 1
ATOM 1919 N N . LEU A 1 266 ? -23.043 -21.062 29.832 1.00 62.59 266 LEU A N 1
ATOM 1920 C CA . LEU A 1 266 ? -22.274 -22.310 29.781 1.00 62.59 266 LEU A CA 1
ATOM 1921 C C . LEU A 1 266 ? -22.877 -23.302 28.775 1.00 62.59 266 LEU A C 1
ATOM 1923 O O . LEU A 1 266 ? -22.125 -23.941 28.052 1.00 62.59 266 LEU A O 1
ATOM 1927 N N . ARG A 1 267 ? -24.212 -23.389 28.655 1.00 59.81 267 ARG A N 1
ATOM 1928 C CA . ARG A 1 267 ? -24.880 -24.266 27.668 1.00 59.81 267 ARG A CA 1
ATOM 1929 C C . ARG A 1 267 ? -24.630 -23.848 26.217 1.00 59.81 267 ARG A C 1
ATOM 1931 O O . ARG A 1 267 ? -24.647 -24.701 25.338 1.00 59.81 267 ARG A O 1
ATOM 1938 N N . GLN A 1 268 ? -24.423 -22.556 25.965 1.00 59.34 268 GLN A N 1
ATOM 1939 C CA . GLN A 1 268 ? -24.177 -22.015 24.623 1.00 59.34 268 GLN A CA 1
ATOM 1940 C C . GLN A 1 268 ? -22.749 -22.265 24.125 1.00 59.34 268 GLN A C 1
ATOM 1942 O O . GLN A 1 268 ? -22.474 -22.086 22.938 1.00 59.34 268 GLN A O 1
ATOM 1947 N N . LEU A 1 269 ? -21.830 -22.694 24.997 1.00 62.09 269 LEU A N 1
ATOM 1948 C CA . LEU A 1 269 ? -20.484 -23.052 24.572 1.00 62.09 269 LEU A CA 1
ATOM 1949 C C . LEU A 1 269 ? -20.506 -24.370 23.788 1.00 62.09 269 LEU A C 1
ATOM 1951 O O . LEU A 1 269 ? -20.989 -25.372 24.319 1.00 62.09 269 LEU A O 1
ATOM 1955 N N . PRO A 1 270 ? -19.874 -24.443 22.599 1.00 57.09 270 PRO A N 1
ATOM 1956 C CA . PRO A 1 270 ? -19.706 -25.702 21.862 1.00 57.09 270 PRO A CA 1
ATOM 1957 C C . PRO A 1 270 ? -19.071 -26.813 22.711 1.00 57.09 270 PRO A C 1
ATOM 1959 O O . PRO A 1 270 ? -19.336 -27.993 22.513 1.00 57.09 270 PRO A O 1
ATOM 1962 N N . LEU A 1 271 ? -18.262 -26.405 23.692 1.00 58.38 271 LEU A N 1
ATOM 1963 C CA . LEU A 1 271 ? -17.610 -27.250 24.684 1.00 58.38 271 LEU A CA 1
ATOM 1964 C C . LEU A 1 271 ? -18.586 -28.013 25.603 1.00 58.38 271 LEU A C 1
ATOM 1966 O O . LEU A 1 271 ? -18.279 -29.127 26.020 1.00 58.38 271 LEU A O 1
ATOM 1970 N N . PHE A 1 272 ? -19.739 -27.421 25.928 1.00 63.06 272 PHE A N 1
ATOM 1971 C CA . PHE A 1 272 ? -20.683 -27.922 26.940 1.00 63.06 272 PHE A CA 1
ATOM 1972 C C . PHE A 1 272 ? -22.104 -28.150 26.395 1.00 63.06 272 PHE A C 1
ATOM 1974 O O . PHE A 1 272 ? -22.959 -28.661 27.115 1.00 63.06 272 PHE A O 1
ATOM 1981 N N . ALA A 1 273 ? -22.360 -27.823 25.124 1.00 57.41 273 ALA A N 1
ATOM 1982 C CA . ALA A 1 273 ? -23.673 -27.922 24.482 1.00 57.41 273 ALA A CA 1
ATOM 1983 C C . ALA A 1 273 ? -24.278 -29.345 24.472 1.00 57.41 273 ALA A C 1
ATOM 1985 O O . ALA A 1 273 ? -25.486 -29.492 24.312 1.00 57.41 273 ALA A O 1
ATOM 1986 N N . GLY A 1 274 ? -23.459 -30.389 24.657 1.00 56.69 274 GLY A N 1
ATOM 1987 C CA . GLY A 1 274 ? -23.884 -31.795 24.698 1.00 56.69 274 GLY A CA 1
ATOM 1988 C C . GLY A 1 274 ? -23.989 -32.419 26.096 1.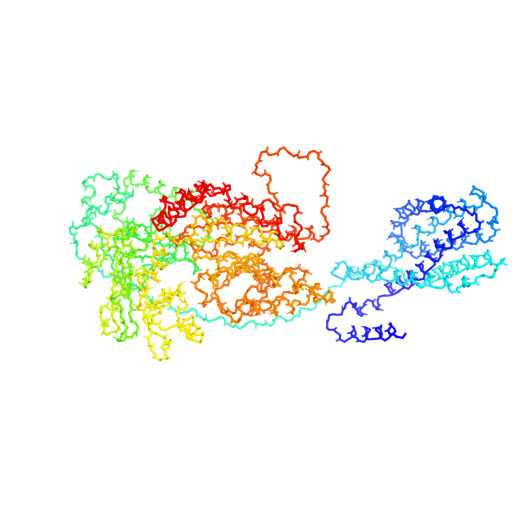00 56.69 274 GLY A C 1
ATOM 1989 O O . GLY A 1 274 ? -24.169 -33.632 26.193 1.00 56.69 274 GLY A O 1
ATOM 1990 N N . LEU A 1 275 ? -23.829 -31.644 27.175 1.00 62.56 275 LEU A N 1
ATOM 1991 C CA . LEU A 1 275 ? -23.814 -32.182 28.540 1.00 62.56 275 LEU A CA 1
ATOM 1992 C C . LEU A 1 275 ? -25.226 -32.429 29.113 1.00 62.56 275 LEU A C 1
ATOM 1994 O O . LEU A 1 275 ? -26.111 -31.584 28.943 1.00 62.56 275 LEU A O 1
ATOM 1998 N N . PRO A 1 276 ? -25.445 -33.529 29.866 1.00 66.38 276 PRO A N 1
ATOM 1999 C CA . PRO A 1 276 ? -26.690 -33.762 30.596 1.00 66.38 276 PRO A CA 1
ATOM 2000 C C . PRO A 1 276 ? -27.019 -32.624 31.573 1.00 66.38 276 PRO A C 1
ATOM 2002 O O . PRO A 1 276 ? -26.133 -32.037 32.198 1.00 66.38 276 PRO A O 1
ATOM 2005 N N . ALA A 1 277 ? -28.311 -32.338 31.766 1.00 65.06 277 ALA A N 1
ATOM 2006 C CA . ALA A 1 277 ? -28.769 -31.240 32.624 1.00 65.06 277 ALA A CA 1
ATOM 2007 C C . ALA A 1 277 ? -28.270 -31.342 34.082 1.00 65.06 277 ALA A C 1
ATOM 2009 O O . ALA A 1 277 ? -28.024 -30.311 34.705 1.00 65.06 277 ALA A O 1
ATOM 2010 N N . ALA A 1 278 ? -28.076 -32.563 34.595 1.00 63.25 278 ALA A N 1
ATOM 2011 C CA . ALA A 1 278 ? -27.515 -32.822 35.922 1.00 63.25 278 ALA A CA 1
ATOM 2012 C C . ALA A 1 278 ? -26.030 -32.419 36.016 1.00 63.25 278 ALA A C 1
ATOM 2014 O O . ALA A 1 278 ? -25.656 -31.666 36.912 1.00 63.25 278 ALA A O 1
ATOM 2015 N N . THR A 1 279 ? -25.207 -32.813 35.038 1.00 64.19 279 THR A N 1
ATOM 2016 C CA . THR A 1 279 ? -23.785 -32.432 34.944 1.00 64.19 279 THR A CA 1
ATOM 2017 C C . THR A 1 279 ? -23.618 -30.921 34.765 1.00 64.19 279 THR A C 1
ATOM 2019 O O . THR A 1 279 ? -22.712 -30.312 35.328 1.00 64.19 279 THR A O 1
ATOM 2022 N N . MET A 1 280 ? -24.535 -30.280 34.031 1.00 64.62 280 MET A N 1
ATOM 2023 C CA . MET A 1 280 ? -24.572 -28.821 33.901 1.00 64.62 280 MET A CA 1
ATOM 2024 C C . MET A 1 280 ? -24.925 -28.110 35.213 1.00 64.62 280 MET A C 1
ATOM 2026 O O . MET A 1 280 ? -24.427 -27.013 35.454 1.00 64.62 280 MET A O 1
ATOM 2030 N N . ALA A 1 281 ? -25.779 -28.697 36.054 1.00 63.97 281 ALA A N 1
ATOM 2031 C CA . ALA A 1 281 ? -26.091 -28.151 37.373 1.00 63.97 281 ALA A CA 1
ATOM 2032 C C . ALA A 1 281 ? -24.900 -28.286 38.339 1.00 63.97 281 ALA A C 1
ATOM 2034 O O . ALA A 1 281 ? -24.602 -27.347 39.075 1.00 63.97 281 ALA A O 1
ATOM 2035 N N . GLU A 1 282 ? -24.171 -29.402 38.272 1.00 64.19 282 GLU A N 1
ATOM 2036 C CA . GLU A 1 282 ? -22.951 -29.639 39.054 1.00 64.19 282 GLU A CA 1
ATOM 2037 C C . GLU A 1 282 ? -21.808 -28.687 38.656 1.00 64.19 282 GLU A C 1
ATOM 2039 O O . GLU A 1 282 ? -21.146 -28.106 39.517 1.00 64.19 282 GLU A O 1
ATOM 2044 N N . LEU A 1 283 ? -21.640 -28.438 37.351 1.00 63.47 283 LEU A N 1
ATOM 2045 C CA . LEU A 1 283 ? -20.731 -27.422 36.809 1.00 63.47 283 LEU A CA 1
ATOM 2046 C C . LEU A 1 283 ? -21.007 -26.035 37.398 1.00 63.47 283 LEU A C 1
ATOM 2048 O O . LEU A 1 283 ? -20.083 -25.380 37.871 1.00 63.47 283 LEU A O 1
ATOM 2052 N N . ARG A 1 284 ? -22.278 -25.609 37.417 1.00 62.72 284 ARG A N 1
ATOM 2053 C CA . ARG A 1 284 ? -22.690 -24.286 37.923 1.00 62.72 284 ARG A CA 1
ATOM 2054 C C . ARG A 1 284 ? -22.326 -24.077 39.393 1.00 62.72 284 ARG A C 1
ATOM 2056 O O . ARG A 1 284 ? -21.934 -22.979 39.764 1.00 62.72 284 ARG A O 1
ATOM 2063 N N . HIS A 1 285 ? -22.429 -25.109 40.230 1.00 61.41 285 HIS A N 1
ATOM 2064 C CA . HIS A 1 285 ? -22.082 -24.995 41.650 1.00 61.41 285 HIS A CA 1
ATOM 2065 C C . HIS A 1 285 ? -20.576 -24.920 41.917 1.00 61.41 285 HIS A C 1
ATOM 2067 O O . HIS A 1 285 ? -20.173 -24.507 43.003 1.00 61.41 285 HIS A O 1
ATOM 2073 N N . HIS A 1 286 ? -19.740 -25.265 40.938 1.00 64.00 286 HIS A N 1
ATOM 2074 C CA . HIS A 1 286 ? -18.298 -25.383 41.119 1.00 64.00 286 HIS A CA 1
ATOM 2075 C C . HIS A 1 286 ? -17.463 -24.420 40.269 1.00 64.00 286 HIS A C 1
ATOM 2077 O O . HIS A 1 286 ? -16.249 -24.580 40.227 1.00 64.00 286 HIS A O 1
ATOM 2083 N N . THR A 1 287 ? -18.037 -23.412 39.619 1.00 66.31 287 THR A N 1
ATOM 2084 C CA . THR A 1 287 ? -17.231 -22.396 38.924 1.00 66.31 287 THR A CA 1
ATOM 2085 C C . THR A 1 287 ? -16.883 -21.211 39.824 1.00 66.31 287 THR A C 1
ATOM 2087 O O . THR A 1 287 ? -17.748 -20.697 40.533 1.00 66.31 287 THR A O 1
ATOM 2090 N N . ASP A 1 288 ? -15.623 -20.766 39.768 1.00 76.44 288 ASP A N 1
ATOM 2091 C CA . ASP A 1 288 ? -15.170 -19.506 40.373 1.00 76.44 288 ASP A CA 1
ATOM 2092 C C . ASP A 1 288 ? -15.279 -18.380 39.329 1.00 76.44 288 ASP A C 1
ATOM 2094 O O . ASP A 1 288 ? -14.880 -18.571 38.178 1.00 76.44 288 ASP A O 1
ATOM 2098 N N . GLU A 1 289 ? -15.734 -17.191 39.721 1.00 77.81 289 GLU A N 1
ATOM 2099 C CA . GLU A 1 289 ? -15.606 -15.994 38.883 1.00 77.81 289 GLU A CA 1
ATOM 2100 C C . GLU A 1 289 ? -14.294 -15.260 39.156 1.00 77.81 289 GLU A C 1
ATOM 2102 O O . GLU A 1 289 ? -13.847 -15.137 40.299 1.00 77.81 289 GLU A O 1
ATOM 2107 N N . ILE A 1 290 ? -13.678 -14.767 38.083 1.00 84.38 290 ILE A N 1
ATOM 2108 C CA . ILE A 1 290 ? -12.477 -13.943 38.110 1.00 84.38 290 ILE A CA 1
ATOM 2109 C C . ILE A 1 290 ? -12.762 -12.613 37.436 1.00 84.38 290 ILE A C 1
ATOM 2111 O O . ILE A 1 290 ? -13.135 -12.565 36.265 1.00 84.38 290 ILE A O 1
ATOM 2115 N N . GLU A 1 291 ? -12.475 -11.533 38.154 1.00 84.75 291 GLU A N 1
ATOM 2116 C CA . GLU A 1 291 ? -12.432 -10.195 37.579 1.00 84.75 291 GLU A CA 1
ATOM 2117 C C . GLU A 1 291 ? -11.012 -9.807 37.174 1.00 84.75 291 GLU A C 1
ATOM 2119 O O . GLU A 1 291 ? -10.058 -9.940 37.944 1.00 84.75 291 GLU A O 1
ATOM 2124 N N . LEU A 1 292 ? -10.888 -9.270 35.964 1.00 86.69 292 LEU A N 1
ATOM 2125 C CA . LEU A 1 292 ? -9.671 -8.660 35.454 1.00 86.69 292 LEU A CA 1
ATOM 2126 C C . LEU A 1 292 ? -9.949 -7.210 35.089 1.00 86.69 292 LEU A C 1
ATOM 2128 O O . LEU A 1 292 ? -10.895 -6.910 34.363 1.00 86.69 292 LEU A O 1
ATOM 2132 N N . GLN A 1 293 ? -9.091 -6.312 35.559 1.00 84.88 293 GLN A N 1
ATOM 2133 C CA . GLN A 1 293 ? -9.119 -4.922 35.122 1.00 84.88 293 GLN A CA 1
ATOM 2134 C C . GLN A 1 293 ? -8.443 -4.776 33.758 1.00 84.88 293 GLN A C 1
ATOM 2136 O O . GLN A 1 293 ? -7.507 -5.506 33.430 1.00 84.88 293 GLN A O 1
ATOM 2141 N N . ALA A 1 294 ? -8.872 -3.788 32.975 1.00 82.44 294 ALA A N 1
ATOM 2142 C CA . ALA A 1 294 ? -8.215 -3.446 31.718 1.00 82.44 294 ALA A CA 1
ATOM 2143 C C . ALA A 1 294 ? -6.690 -3.279 31.911 1.00 82.44 294 ALA A C 1
ATOM 2145 O O . ALA A 1 294 ? -6.231 -2.485 32.732 1.00 82.44 294 ALA A O 1
ATOM 2146 N N . GLY A 1 295 ? -5.897 -4.030 31.143 1.00 82.50 295 GLY A N 1
ATOM 2147 C CA . GLY A 1 295 ? -4.435 -4.039 31.202 1.00 82.50 295 GLY A CA 1
ATOM 2148 C C . GLY A 1 295 ? -3.814 -5.082 32.140 1.00 82.50 295 GLY A C 1
ATOM 2149 O O . GLY A 1 295 ? -2.599 -5.279 32.061 1.00 82.50 295 GLY A O 1
ATOM 2150 N N . SER A 1 296 ? -4.578 -5.786 32.982 1.00 86.94 296 SER A N 1
ATOM 2151 C CA . SER A 1 296 ? -4.025 -6.853 33.829 1.00 86.94 296 SER A CA 1
ATOM 2152 C C . SER A 1 296 ? -3.790 -8.150 33.046 1.00 86.94 296 SER A C 1
ATOM 2154 O O . SER A 1 296 ? -4.511 -8.469 32.097 1.00 86.94 296 SER A O 1
ATOM 2156 N N . TYR A 1 297 ? -2.761 -8.907 33.435 1.00 89.19 297 TYR A N 1
ATOM 2157 C CA . TYR A 1 297 ? -2.516 -10.249 32.907 1.00 89.19 297 TYR A CA 1
ATOM 2158 C C . TYR A 1 297 ? -3.327 -11.283 33.687 1.00 89.19 297 TYR A C 1
ATOM 2160 O O . TYR A 1 297 ? -3.402 -11.216 34.912 1.00 89.19 297 TYR A O 1
ATOM 2168 N N . LEU A 1 298 ? -3.920 -12.231 32.963 1.00 90.12 298 LEU A N 1
ATOM 2169 C CA . LEU A 1 298 ? -4.537 -13.427 33.534 1.00 90.12 298 LEU A CA 1
ATOM 2170 C C . LEU A 1 298 ? -3.465 -14.462 33.904 1.00 90.12 298 LEU A C 1
ATOM 2172 O O . LEU A 1 298 ? -3.504 -15.025 34.991 1.00 90.12 298 LEU A O 1
ATOM 2176 N N . PHE A 1 299 ? -2.525 -14.695 32.986 1.00 90.06 299 PHE A N 1
ATOM 2177 C CA . PHE A 1 299 ? -1.319 -15.507 33.161 1.00 90.06 299 PHE A CA 1
ATOM 2178 C C . PHE A 1 299 ? -0.289 -15.144 32.080 1.00 90.06 299 PHE A C 1
ATOM 2180 O O . PHE A 1 299 ? -0.629 -14.528 31.059 1.00 90.06 299 PHE A O 1
ATOM 2187 N N . HIS A 1 300 ? 0.958 -15.546 32.290 1.00 87.50 300 HIS A N 1
ATOM 2188 C CA . HIS A 1 300 ? 2.080 -15.370 31.376 1.00 87.50 300 HIS A CA 1
ATOM 2189 C C . HIS A 1 300 ? 2.434 -16.660 30.622 1.00 87.50 300 HIS A C 1
ATOM 2191 O O . HIS A 1 300 ? 2.051 -17.768 30.996 1.00 87.50 300 HIS A O 1
ATOM 2197 N N . GLU A 1 301 ? 3.154 -16.505 29.509 1.00 84.81 301 GLU A N 1
ATOM 2198 C CA . GLU A 1 301 ? 3.775 -17.624 28.796 1.00 84.81 301 GLU A CA 1
ATOM 2199 C C . GLU A 1 301 ? 4.706 -18.389 29.749 1.00 84.81 301 GLU A C 1
ATOM 2201 O O . GLU A 1 301 ? 5.426 -17.781 30.536 1.00 84.81 301 GLU A O 1
ATOM 2206 N N . ALA A 1 302 ? 4.684 -19.718 29.653 1.00 84.06 302 ALA A N 1
ATOM 2207 C CA . ALA A 1 302 ? 5.384 -20.667 30.514 1.00 84.06 302 ALA A CA 1
ATOM 2208 C C . ALA A 1 302 ? 4.873 -20.798 31.964 1.00 84.06 302 ALA A C 1
ATOM 2210 O O . ALA A 1 302 ? 5.397 -21.641 32.695 1.00 84.06 302 ALA A O 1
ATOM 2211 N N . ASP A 1 303 ? 3.820 -20.076 32.367 1.00 86.31 303 ASP A N 1
ATOM 2212 C CA . ASP A 1 303 ? 3.165 -20.328 33.657 1.00 86.31 303 ASP A CA 1
ATOM 2213 C C . ASP A 1 303 ? 2.594 -21.764 33.725 1.00 86.31 303 ASP A C 1
ATOM 2215 O O . ASP A 1 303 ? 2.304 -22.381 32.692 1.00 86.31 303 ASP A O 1
ATOM 2219 N N . PRO A 1 304 ? 2.384 -22.335 34.924 1.00 84.25 304 PRO A N 1
ATOM 2220 C CA . PRO A 1 304 ? 1.699 -23.615 35.072 1.00 84.25 304 PRO A CA 1
ATOM 2221 C C . PRO A 1 304 ? 0.257 -23.581 34.535 1.00 84.25 304 PRO A C 1
ATOM 2223 O O . PRO A 1 304 ? -0.460 -22.584 34.655 1.00 84.25 304 PRO A O 1
ATOM 2226 N N . SER A 1 305 ? -0.198 -24.704 33.976 1.00 85.00 305 SER A N 1
ATOM 2227 C CA . SER A 1 305 ? -1.578 -24.865 33.503 1.00 85.00 305 SER A CA 1
ATOM 2228 C C . SER A 1 305 ? -2.440 -25.574 34.545 1.00 85.00 305 SER A C 1
ATOM 2230 O O . SER A 1 305 ? -2.409 -26.793 34.677 1.00 85.00 305 SER A O 1
ATOM 2232 N N . ASP A 1 306 ? -3.224 -24.799 35.288 1.00 83.50 306 ASP A N 1
ATOM 2233 C CA . ASP A 1 306 ? -4.015 -25.252 36.441 1.00 83.50 306 ASP A CA 1
ATOM 2234 C C . ASP A 1 306 ? -5.540 -25.122 36.243 1.00 83.50 306 ASP A C 1
ATOM 2236 O O . ASP A 1 306 ? -6.327 -25.717 36.984 1.00 83.50 306 ASP A O 1
ATOM 2240 N N . ALA A 1 307 ? -5.965 -24.335 35.255 1.00 85.56 307 ALA A N 1
ATOM 2241 C CA . ALA A 1 307 ? -7.363 -24.017 34.973 1.00 85.56 307 ALA A CA 1
ATOM 2242 C C . ALA A 1 307 ? -7.592 -23.619 33.505 1.00 85.56 307 ALA A C 1
ATOM 2244 O O . ALA A 1 307 ? -6.668 -23.165 32.820 1.00 85.56 307 ALA A O 1
ATOM 2245 N N . LEU A 1 308 ? -8.836 -23.746 33.045 1.00 84.50 308 LEU A N 1
ATOM 2246 C CA . LEU A 1 308 ? -9.335 -23.108 31.828 1.00 84.50 308 LEU A CA 1
ATOM 2247 C C . LEU A 1 308 ? -10.282 -21.968 32.202 1.00 84.50 308 LEU A C 1
ATOM 2249 O O . LEU A 1 308 ? -10.873 -21.967 33.285 1.00 84.50 308 LEU A O 1
ATOM 2253 N N . TYR A 1 309 ? -10.425 -21.009 31.296 1.00 87.12 309 TYR A N 1
ATOM 2254 C CA . TYR A 1 309 ? -11.214 -19.805 31.516 1.00 87.12 309 TYR A CA 1
ATOM 2255 C C . TYR A 1 309 ? -12.166 -19.579 30.349 1.00 87.12 309 TYR A C 1
ATOM 2257 O O . TYR A 1 309 ? -11.775 -19.705 29.186 1.00 87.12 309 TYR A O 1
ATOM 2265 N N . VAL A 1 310 ? -13.404 -19.220 30.670 1.00 82.62 310 VAL A N 1
ATOM 2266 C CA . VAL A 1 310 ? -14.428 -18.800 29.711 1.00 82.62 310 VAL A CA 1
ATOM 2267 C C . VAL A 1 310 ? -14.679 -17.313 29.902 1.00 82.62 310 VAL A C 1
ATOM 2269 O O . VAL A 1 310 ? -14.915 -16.871 31.024 1.00 82.62 310 VAL A O 1
ATOM 2272 N N . VAL A 1 311 ? -14.655 -16.533 28.826 1.00 83.00 311 VAL A N 1
ATOM 2273 C CA . VAL A 1 311 ? -14.973 -15.102 28.896 1.00 83.00 311 VAL A CA 1
ATOM 2274 C C . VAL A 1 311 ? -16.488 -14.919 29.032 1.00 83.00 311 VAL A C 1
ATOM 2276 O O . VAL A 1 311 ? -17.228 -15.184 28.085 1.00 83.00 311 VAL A O 1
ATOM 2279 N N . ARG A 1 312 ? -16.966 -14.459 30.194 1.00 78.25 312 ARG A N 1
ATOM 2280 C CA . ARG A 1 312 ? -18.387 -14.132 30.420 1.00 78.25 312 ARG A CA 1
ATOM 2281 C C . ARG A 1 312 ? -18.722 -12.757 29.848 1.00 78.25 312 ARG A C 1
ATOM 2283 O O . ARG A 1 312 ? -19.670 -12.621 29.079 1.00 78.25 312 ARG A O 1
ATOM 2290 N N . SER A 1 313 ? -17.922 -11.758 30.200 1.00 78.50 313 SER A N 1
ATOM 2291 C CA . SER A 1 313 ? -17.996 -10.390 29.682 1.00 78.50 313 SER A CA 1
ATOM 2292 C C . SER A 1 313 ? -16.581 -9.814 29.587 1.00 78.50 313 SER A C 1
ATOM 2294 O O . SER A 1 313 ? -15.676 -10.258 30.294 1.00 78.50 313 SER A O 1
ATOM 2296 N N . GLY A 1 314 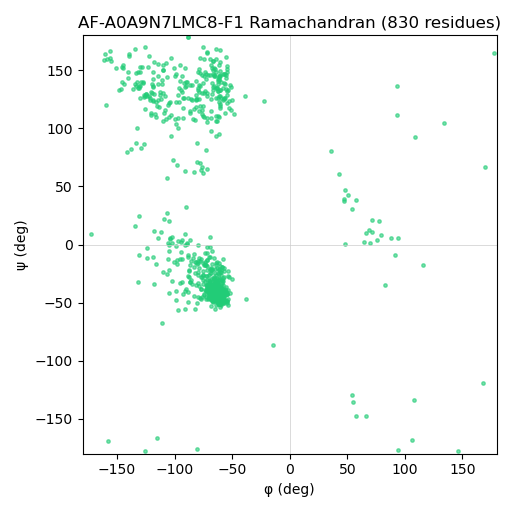? -16.350 -8.868 28.676 1.00 82.56 314 GLY A N 1
ATOM 2297 C CA . GLY A 1 314 ? -15.017 -8.305 28.446 1.00 82.56 314 GLY A CA 1
ATOM 2298 C C . GLY A 1 314 ? -14.331 -8.773 27.161 1.00 82.56 314 GLY A C 1
ATOM 2299 O O . GLY A 1 314 ? -14.947 -9.366 26.273 1.00 82.56 314 GLY A O 1
ATOM 2300 N N . ARG A 1 315 ? -13.035 -8.464 27.054 1.00 85.62 315 ARG A N 1
ATOM 2301 C CA . ARG A 1 315 ? -12.183 -8.820 25.911 1.00 85.62 315 ARG A CA 1
ATOM 2302 C C . ARG A 1 315 ? -10.750 -9.038 26.377 1.00 85.62 315 ARG A C 1
ATOM 2304 O O . ARG A 1 315 ? -10.199 -8.203 27.096 1.00 85.62 315 ARG A O 1
ATOM 2311 N N . LEU A 1 316 ? -10.134 -10.126 25.932 1.00 88.00 316 LEU A N 1
ATOM 2312 C CA . LEU A 1 316 ? -8.748 -10.483 26.228 1.00 88.00 316 LEU A CA 1
ATOM 2313 C C . LEU A 1 316 ? -7.918 -10.540 24.940 1.00 88.00 316 LEU A C 1
ATOM 2315 O O . LEU A 1 316 ? -8.443 -10.793 23.860 1.00 88.00 316 LEU A O 1
ATOM 2319 N N . ARG A 1 317 ? -6.601 -10.377 25.055 1.00 87.19 317 ARG A N 1
ATOM 2320 C CA . ARG A 1 317 ? -5.634 -10.630 23.981 1.00 87.19 317 ARG A CA 1
ATOM 2321 C C . ARG A 1 317 ? -4.636 -11.700 24.392 1.00 87.19 317 ARG A C 1
ATOM 2323 O O . ARG A 1 317 ? -4.148 -11.695 25.521 1.00 87.19 317 ARG A O 1
ATOM 2330 N N . VAL A 1 318 ? -4.326 -12.594 23.462 1.00 84.62 318 VAL A N 1
ATOM 2331 C CA . VAL A 1 318 ? -3.311 -13.641 23.604 1.00 84.62 318 VAL A CA 1
ATOM 2332 C C . VAL A 1 318 ? -2.033 -13.158 22.929 1.00 84.62 318 VAL A C 1
ATOM 2334 O O . VAL A 1 318 ? -2.050 -12.836 21.740 1.00 84.62 318 VAL A O 1
ATOM 2337 N N . VAL A 1 319 ? -0.934 -13.100 23.676 1.00 81.25 319 VAL A N 1
ATOM 2338 C CA . VAL A 1 319 ? 0.347 -12.536 23.240 1.00 81.25 319 VAL A CA 1
ATOM 2339 C C . VAL A 1 319 ? 1.455 -13.566 23.426 1.00 81.25 319 VAL A C 1
ATOM 2341 O O . VAL A 1 319 ? 1.610 -14.122 24.510 1.00 81.25 319 VAL A O 1
ATOM 2344 N N . GLN A 1 320 ? 2.248 -13.796 22.385 1.00 80.81 320 GLN A N 1
ATOM 2345 C CA . GLN A 1 320 ? 3.439 -14.642 22.436 1.00 80.81 320 GLN A CA 1
ATOM 2346 C C . GLN A 1 320 ? 4.607 -13.879 21.822 1.00 80.81 320 GLN A C 1
ATOM 2348 O O . GLN A 1 320 ? 4.492 -13.410 20.691 1.00 80.81 320 GLN A O 1
ATOM 2353 N N . ARG A 1 321 ? 5.728 -13.751 22.544 1.00 74.50 321 ARG A N 1
ATOM 2354 C CA . ARG A 1 321 ? 6.920 -13.009 22.071 1.00 74.50 321 ARG A CA 1
ATOM 2355 C C . ARG A 1 321 ? 6.573 -11.624 21.490 1.00 74.50 321 ARG A C 1
ATOM 2357 O O . ARG A 1 321 ? 6.989 -11.288 20.384 1.00 74.50 321 ARG A O 1
ATOM 2364 N N . ASP A 1 322 ? 5.736 -10.872 22.205 1.00 65.81 322 ASP A N 1
ATOM 2365 C CA . ASP A 1 322 ? 5.206 -9.547 21.828 1.00 65.81 322 ASP A CA 1
ATOM 2366 C C . ASP A 1 322 ? 4.290 -9.497 20.586 1.00 65.81 322 ASP A C 1
ATOM 2368 O O . ASP A 1 322 ? 3.783 -8.433 20.226 1.00 65.81 322 ASP A O 1
ATOM 2372 N N . LEU A 1 323 ? 4.000 -10.637 19.955 1.00 65.50 323 LEU A N 1
ATOM 2373 C CA . LEU A 1 323 ? 3.029 -10.750 18.869 1.00 65.50 323 LEU A CA 1
ATOM 2374 C C . LEU A 1 323 ? 1.650 -11.104 19.428 1.00 65.50 323 LEU A C 1
ATOM 2376 O O . LEU A 1 323 ? 1.482 -12.105 20.127 1.00 65.50 323 LEU A O 1
ATOM 2380 N N . VAL A 1 324 ? 0.640 -10.301 19.087 1.00 72.44 324 VAL A N 1
ATOM 2381 C CA . VAL A 1 324 ? -0.762 -10.633 19.371 1.00 72.44 324 VAL A CA 1
ATOM 2382 C C . VAL A 1 324 ? -1.184 -11.765 18.437 1.00 72.44 324 VAL A C 1
ATOM 2384 O O . VAL A 1 324 ? -1.332 -11.563 17.232 1.00 72.44 324 VAL A O 1
ATOM 2387 N N . LEU A 1 325 ? -1.370 -12.958 19.000 1.00 69.56 325 LEU A N 1
ATOM 2388 C CA . LEU A 1 325 ? -1.792 -14.145 18.259 1.00 69.56 325 LEU A CA 1
ATOM 2389 C C . LEU A 1 325 ? -3.284 -14.086 17.925 1.00 69.56 325 LEU A C 1
ATOM 2391 O O . LEU A 1 325 ? -3.686 -14.392 16.804 1.00 69.56 325 LEU A O 1
ATOM 2395 N N . ARG A 1 326 ? -4.109 -13.707 18.910 1.00 72.00 326 ARG A N 1
ATOM 2396 C CA . ARG A 1 326 ? -5.566 -13.580 18.764 1.00 72.00 326 ARG A CA 1
ATOM 2397 C C . ARG A 1 326 ? -6.179 -12.718 19.863 1.00 72.00 326 ARG A C 1
ATOM 2399 O O . ARG A 1 326 ? -5.622 -12.611 20.955 1.00 72.00 326 ARG A O 1
ATOM 2406 N N . GLU A 1 327 ? -7.360 -12.183 19.590 1.00 82.44 327 GLU A N 1
ATOM 2407 C CA . GLU A 1 327 ? -8.251 -11.603 20.600 1.00 82.44 327 GLU A CA 1
ATOM 2408 C C . GLU A 1 327 ? -9.351 -12.601 20.964 1.00 82.44 327 GLU A C 1
ATOM 2410 O O . GLU A 1 327 ? -9.711 -13.445 20.148 1.00 82.44 327 GLU A O 1
ATOM 2415 N N . LEU A 1 328 ? -9.855 -12.502 22.190 1.00 79.06 328 LEU A N 1
ATOM 2416 C CA . LEU A 1 328 ? -10.899 -13.344 22.761 1.00 79.06 328 LEU A CA 1
ATOM 2417 C C . LEU A 1 328 ? -12.016 -12.456 23.306 1.00 79.06 328 LEU A C 1
ATOM 2419 O O . LEU A 1 328 ? -11.747 -11.561 24.108 1.00 79.06 328 LEU A O 1
ATOM 2423 N N . GLY A 1 329 ? -13.252 -12.702 22.896 1.00 79.19 329 GLY A N 1
ATOM 2424 C CA . GLY A 1 329 ? -14.455 -12.051 23.403 1.00 79.19 329 GLY A CA 1
ATOM 2425 C C . GLY A 1 329 ? -15.390 -13.022 24.118 1.00 79.19 329 GLY A C 1
ATOM 2426 O O . GLY A 1 329 ? -15.008 -14.135 24.479 1.00 79.19 329 GLY A O 1
ATOM 2427 N N . ARG A 1 330 ? -16.624 -12.569 24.354 1.00 76.56 330 ARG A N 1
ATOM 2428 C CA . ARG A 1 330 ? -17.662 -13.305 25.087 1.00 76.56 330 ARG A CA 1
ATOM 2429 C C . ARG A 1 330 ? -17.863 -14.717 24.529 1.00 76.56 330 ARG A C 1
ATOM 2431 O O . ARG A 1 330 ? -17.920 -14.914 23.320 1.00 76.56 330 ARG A O 1
ATOM 2438 N N . SER A 1 331 ? -18.006 -15.681 25.434 1.00 73.44 331 SER A N 1
ATOM 2439 C CA . SER A 1 331 ? -18.182 -17.108 25.143 1.00 73.44 331 SER A CA 1
ATOM 2440 C C . SER A 1 331 ? -16.970 -17.794 24.494 1.00 73.44 331 SER A C 1
ATOM 2442 O O . SER A 1 331 ? -17.066 -18.949 24.080 1.00 73.44 331 SER A O 1
ATOM 2444 N N . GLU A 1 332 ? -15.805 -17.144 24.426 1.00 77.00 332 GLU A N 1
ATOM 2445 C CA . GLU A 1 332 ? -14.568 -17.794 23.991 1.00 77.00 332 GLU A CA 1
ATOM 2446 C C . GLU A 1 332 ? -13.789 -18.389 25.173 1.00 77.00 332 GLU A C 1
ATOM 2448 O O . GLU A 1 332 ? -13.869 -17.927 26.314 1.00 77.00 332 GLU A O 1
ATOM 2453 N N . VAL A 1 333 ? -13.032 -19.451 24.884 1.00 79.81 333 VAL A N 1
ATOM 2454 C CA . VAL A 1 333 ? -12.293 -20.248 25.875 1.00 79.81 333 VAL A CA 1
ATOM 2455 C C . VAL A 1 333 ? -10.789 -20.039 25.712 1.00 79.81 333 VAL A C 1
ATOM 2457 O O . VAL A 1 333 ? -10.283 -19.961 24.585 1.00 79.81 333 VAL A O 1
ATOM 2460 N N . VAL A 1 334 ? -10.073 -19.984 26.836 1.00 84.31 334 VAL A N 1
ATOM 2461 C CA . VAL A 1 334 ? -8.611 -19.903 26.878 1.00 84.31 334 VAL A CA 1
ATOM 2462 C C . VAL A 1 334 ? -8.012 -20.754 27.995 1.00 84.31 334 VAL A C 1
ATOM 2464 O O . VAL A 1 334 ? -8.599 -20.926 29.062 1.00 84.31 334 VAL A O 1
ATOM 2467 N N . GLY A 1 335 ? -6.811 -21.277 27.751 1.00 82.38 335 GLY A N 1
ATOM 2468 C CA . GLY A 1 335 ? -6.092 -22.131 28.696 1.00 82.38 335 GLY A CA 1
ATOM 2469 C C . GLY A 1 335 ? -6.426 -23.620 28.571 1.00 82.38 335 GLY A C 1
ATOM 2470 O O . GLY A 1 335 ? -5.914 -24.416 29.350 1.00 82.38 335 GLY A O 1
ATOM 2471 N N . GLU A 1 336 ? -7.228 -23.997 27.576 1.00 77.81 336 GLU A N 1
ATOM 2472 C CA . GLU A 1 336 ? -7.684 -25.361 27.307 1.00 77.81 336 GLU A CA 1
ATOM 2473 C C . GLU A 1 336 ? -6.548 -26.313 26.918 1.00 77.81 336 GLU A C 1
ATOM 2475 O O . GLU A 1 336 ? -6.544 -27.469 27.329 1.00 77.81 336 GLU A O 1
ATOM 2480 N N . LEU A 1 337 ? -5.561 -25.827 26.156 1.00 73.25 337 LEU A N 1
ATOM 2481 C CA . LEU A 1 337 ? -4.473 -26.657 25.633 1.00 73.25 337 LEU A CA 1
ATOM 2482 C C . LEU A 1 337 ? -3.609 -27.210 26.761 1.00 73.25 337 LEU A C 1
ATOM 2484 O O . LEU A 1 337 ? -3.482 -28.421 26.901 1.00 73.25 337 LEU A O 1
ATOM 2488 N N . GLY A 1 338 ? -3.069 -26.332 27.606 1.00 71.81 338 GLY A N 1
ATOM 2489 C CA . GLY A 1 338 ? -2.211 -26.745 28.714 1.00 71.81 338 GLY A CA 1
ATOM 2490 C C . GLY A 1 338 ? -2.908 -27.660 29.726 1.00 71.81 338 GLY A C 1
ATOM 2491 O O . GLY A 1 338 ? -2.236 -28.411 30.420 1.00 71.81 338 GLY A O 1
ATOM 2492 N N . LEU A 1 339 ? -4.244 -27.639 29.770 1.00 74.50 339 LEU A N 1
ATOM 2493 C CA . LEU A 1 339 ? -5.050 -28.499 30.633 1.00 74.50 339 LEU A CA 1
ATOM 2494 C C . LEU A 1 339 ? -5.274 -29.907 30.051 1.00 74.50 339 LEU A C 1
ATOM 2496 O O . LEU A 1 339 ? -5.514 -30.840 30.810 1.00 74.50 339 LEU A O 1
ATOM 2500 N N . LEU A 1 340 ? -5.188 -30.059 28.724 1.00 70.81 340 LEU A N 1
ATOM 2501 C CA . LEU A 1 340 ? -5.335 -31.339 28.020 1.00 70.81 340 LEU A CA 1
ATOM 2502 C C . LEU A 1 340 ? -4.016 -32.092 27.842 1.00 70.81 340 LEU A C 1
ATOM 2504 O O . LEU A 1 340 ? -4.007 -33.318 27.894 1.00 70.81 340 LEU A O 1
ATOM 2508 N N . ILE A 1 341 ? -2.928 -31.370 27.562 1.00 72.75 341 ILE A N 1
ATOM 2509 C CA . ILE A 1 341 ? -1.616 -31.969 27.260 1.00 72.75 341 ILE A CA 1
ATOM 2510 C C . ILE A 1 341 ? -0.623 -31.869 28.422 1.00 72.75 341 ILE A C 1
ATOM 2512 O O . ILE A 1 341 ? 0.541 -32.211 28.245 1.00 72.75 341 ILE A O 1
ATOM 2516 N N . ASP A 1 342 ? -1.060 -31.370 29.581 1.00 74.81 342 ASP A N 1
ATOM 2517 C CA . ASP A 1 342 ? -0.223 -31.172 30.771 1.00 74.81 342 ASP A CA 1
ATOM 2518 C C . ASP A 1 342 ? 1.075 -30.406 30.488 1.00 74.81 342 ASP A C 1
ATOM 2520 O O . ASP A 1 342 ? 2.150 -30.719 30.996 1.00 74.81 342 ASP A O 1
ATOM 2524 N N . ALA A 1 343 ? 0.949 -29.356 29.676 1.00 76.44 343 ALA A N 1
ATOM 2525 C CA . ALA A 1 343 ? 2.040 -28.467 29.304 1.00 76.44 343 ALA A CA 1
ATOM 2526 C C . ALA A 1 343 ? 1.879 -27.075 29.945 1.00 76.44 343 ALA A C 1
ATOM 2528 O O . ALA A 1 343 ? 0.750 -26.642 30.214 1.00 76.44 343 ALA A O 1
ATOM 2529 N N . PRO A 1 344 ? 2.980 -26.329 30.148 1.00 81.75 344 PRO A N 1
ATOM 2530 C CA . PRO A 1 344 ? 2.926 -24.920 30.541 1.00 81.75 344 PRO A CA 1
ATOM 2531 C C . PRO A 1 344 ? 2.102 -24.060 29.567 1.00 81.75 344 PRO A C 1
ATOM 2533 O O . PRO A 1 344 ? 1.870 -24.441 28.415 1.00 81.75 344 PRO A O 1
ATOM 2536 N N . ARG A 1 345 ? 1.667 -22.875 30.011 1.00 84.19 345 ARG A N 1
ATOM 2537 C CA . ARG A 1 345 ? 0.922 -21.915 29.182 1.00 84.19 345 ARG A CA 1
ATOM 2538 C C . ARG A 1 345 ? 1.735 -21.564 27.933 1.00 84.19 345 ARG A C 1
ATOM 2540 O O . ARG A 1 345 ? 2.872 -21.115 28.022 1.00 84.19 345 ARG A O 1
ATOM 2547 N N . SER A 1 346 ? 1.141 -21.720 26.753 1.00 81.44 346 SER A N 1
ATOM 2548 C CA . SER A 1 346 ? 1.826 -21.484 25.473 1.00 81.44 346 SER A CA 1
ATOM 2549 C C . SER A 1 346 ? 1.968 -20.004 25.096 1.00 81.44 346 SER A C 1
ATOM 2551 O O . SER A 1 346 ? 2.677 -19.685 24.149 1.00 81.44 346 SER A O 1
ATOM 2553 N N . ALA A 1 347 ? 1.239 -19.112 25.769 1.00 85.19 347 ALA A N 1
ATOM 2554 C CA . ALA A 1 347 ? 1.209 -17.679 25.500 1.00 85.19 347 ALA A CA 1
ATOM 2555 C C . ALA A 1 347 ? 0.723 -16.918 26.743 1.00 85.19 347 ALA A C 1
ATOM 2557 O O . ALA A 1 347 ? 0.036 -17.488 27.591 1.00 85.19 347 ALA A O 1
ATOM 2558 N N . SER A 1 348 ? 1.034 -15.625 26.814 1.00 88.75 348 SER A N 1
ATOM 2559 C CA . SER A 1 348 ? 0.495 -14.716 27.829 1.00 88.75 348 SER A CA 1
ATOM 2560 C C . SER A 1 348 ? -0.917 -14.268 27.452 1.00 88.75 348 SER A C 1
ATOM 2562 O O . SER A 1 348 ? -1.227 -14.106 26.271 1.00 88.75 348 SER A O 1
ATOM 2564 N N . VAL A 1 349 ? -1.775 -14.015 28.438 1.00 89.44 349 VAL A N 1
ATOM 2565 C CA . VAL A 1 349 ? -3.139 -13.511 28.216 1.00 89.44 349 VAL A CA 1
ATOM 2566 C C . VAL A 1 349 ? -3.364 -12.257 29.042 1.00 89.44 349 VAL A C 1
ATOM 2568 O O . VAL A 1 349 ? -3.135 -12.257 30.248 1.00 89.44 349 VAL A O 1
ATOM 2571 N N . GLN A 1 350 ? -3.835 -11.193 28.396 1.00 90.69 350 GLN A N 1
ATOM 2572 C CA . GLN A 1 350 ? -4.051 -9.889 29.020 1.00 90.69 350 GLN A CA 1
ATOM 2573 C C . GLN A 1 350 ? -5.455 -9.357 28.735 1.00 90.69 350 GLN A C 1
ATOM 2575 O O . GLN A 1 350 ? -5.938 -9.456 27.608 1.00 90.69 350 GLN A O 1
ATOM 2580 N N . ALA A 1 351 ? -6.094 -8.746 29.730 1.00 88.19 351 ALA A N 1
ATOM 2581 C CA . ALA A 1 351 ? -7.372 -8.069 29.563 1.00 88.19 351 ALA A CA 1
ATOM 2582 C C . ALA A 1 351 ? -7.211 -6.761 28.770 1.00 88.19 351 ALA A C 1
ATOM 2584 O O . ALA A 1 351 ? -6.385 -5.911 29.104 1.00 88.19 351 ALA A O 1
ATOM 2585 N N . MET A 1 352 ? -8.002 -6.589 27.710 1.00 84.50 352 MET A N 1
ATOM 2586 C CA . MET A 1 352 ? -8.062 -5.353 26.917 1.00 84.50 352 MET A CA 1
ATOM 2587 C C . MET A 1 352 ? -9.030 -4.335 27.523 1.00 84.50 352 MET A C 1
ATOM 2589 O O . MET A 1 352 ? -8.782 -3.133 27.448 1.00 84.50 352 MET A O 1
ATOM 2593 N N . ARG A 1 353 ? -10.113 -4.828 28.125 1.00 86.62 353 ARG A N 1
ATOM 2594 C CA . ARG A 1 353 ? -11.110 -4.072 28.889 1.00 86.62 353 ARG A CA 1
ATOM 2595 C C . ARG A 1 353 ? -11.429 -4.808 30.190 1.00 86.62 353 ARG A C 1
ATOM 2597 O O . ARG A 1 353 ? -11.033 -5.968 30.326 1.00 86.62 353 ARG A O 1
ATOM 2604 N N . ASP A 1 354 ? -12.127 -4.161 31.120 1.00 87.44 354 ASP A N 1
ATOM 2605 C CA . ASP A 1 354 ? -12.604 -4.835 32.334 1.00 87.44 354 ASP A CA 1
ATOM 2606 C C . ASP A 1 354 ? -13.385 -6.094 31.919 1.00 87.44 354 ASP A C 1
ATOM 2608 O O . ASP A 1 354 ? -14.281 -6.028 31.073 1.00 87.44 354 ASP A O 1
ATOM 2612 N N . SER A 1 355 ? -12.965 -7.251 32.431 1.00 88.38 355 SER A N 1
ATOM 2613 C CA . SER A 1 355 ? -13.424 -8.564 31.977 1.00 88.38 355 SER A CA 1
ATOM 2614 C C . SER A 1 355 ? -13.796 -9.451 33.158 1.00 88.38 355 SER A C 1
ATOM 2616 O O . SER A 1 355 ? -13.087 -9.479 34.163 1.00 88.38 355 SER A O 1
ATOM 2618 N N . VAL A 1 356 ? -14.881 -10.205 33.006 1.00 85.31 356 VAL A N 1
ATOM 2619 C CA . VAL A 1 356 ? -15.325 -11.234 33.948 1.00 85.31 356 VAL A CA 1
ATOM 2620 C C . VAL A 1 356 ? -15.159 -12.589 33.280 1.00 85.31 356 VAL A C 1
ATOM 2622 O O . VAL A 1 356 ? -15.648 -12.823 32.170 1.00 85.31 356 VAL A O 1
ATOM 2625 N N . LEU A 1 357 ? -14.439 -13.482 33.948 1.00 86.56 357 LEU A N 1
ATOM 2626 C CA . LEU A 1 357 ? -14.130 -14.820 33.471 1.00 86.56 357 LEU A CA 1
ATOM 2627 C C . LEU A 1 357 ? -14.714 -15.861 34.412 1.00 86.56 357 LEU A C 1
ATOM 2629 O O . LEU A 1 357 ? -14.632 -15.726 35.628 1.00 86.56 357 LEU A O 1
ATOM 2633 N N . ILE A 1 358 ? -15.207 -16.949 33.840 1.00 84.12 358 ILE A N 1
ATOM 2634 C CA . ILE A 1 358 ? -15.567 -18.149 34.583 1.00 84.12 358 ILE A CA 1
ATOM 2635 C C . ILE A 1 358 ? -14.346 -19.067 34.568 1.00 84.12 358 ILE A C 1
ATOM 2637 O O . ILE A 1 358 ? -13.894 -19.490 33.501 1.00 84.12 358 ILE A O 1
ATOM 2641 N N . ARG A 1 359 ? -13.789 -19.360 35.743 1.00 86.38 359 ARG A N 1
ATOM 2642 C CA . ARG A 1 359 ? -12.655 -20.267 35.926 1.00 86.38 359 ARG A CA 1
ATOM 2643 C C . ARG A 1 359 ? -13.153 -21.668 36.238 1.00 86.38 359 ARG A C 1
ATOM 2645 O O . ARG A 1 359 ? -13.928 -21.878 37.171 1.00 86.38 359 ARG A O 1
ATOM 2652 N N . LEU A 1 360 ? -12.601 -22.634 35.514 1.00 81.31 360 LEU A N 1
ATOM 2653 C CA . LEU A 1 360 ? -12.760 -24.053 35.786 1.00 81.31 360 LEU A CA 1
ATOM 2654 C C . LEU A 1 360 ? -11.378 -24.666 36.033 1.00 81.31 360 LEU A C 1
ATOM 2656 O O . LEU A 1 360 ? -10.547 -24.751 35.128 1.00 81.31 360 LEU A O 1
ATOM 2660 N N . SER A 1 361 ? -11.111 -25.070 37.273 1.00 83.56 361 SER A N 1
ATOM 2661 C CA . SER A 1 361 ? -9.848 -25.719 37.643 1.00 83.56 361 SER A CA 1
ATOM 2662 C C . SER A 1 361 ? -9.699 -27.090 36.984 1.00 83.56 361 SER A C 1
ATOM 2664 O O . SER A 1 361 ? -10.687 -27.751 36.663 1.00 83.56 361 SER A O 1
ATOM 2666 N N . LYS A 1 362 ? -8.461 -27.574 36.863 1.00 80.12 362 LYS A N 1
ATOM 2667 C CA . LYS A 1 362 ? -8.164 -28.915 36.342 1.00 80.12 362 LYS A CA 1
ATOM 2668 C C . LYS A 1 362 ? -8.883 -30.025 37.115 1.00 80.12 362 LYS A C 1
ATOM 2670 O O . LYS A 1 362 ? -9.397 -30.957 36.511 1.00 80.12 362 LYS A O 1
ATOM 2675 N N . ALA A 1 363 ? -8.997 -29.903 38.438 1.00 77.75 363 ALA A N 1
ATOM 2676 C CA . ALA A 1 363 ? -9.725 -30.870 39.262 1.00 77.75 363 ALA A CA 1
ATOM 2677 C C . ALA A 1 363 ? -11.243 -30.865 38.995 1.00 77.75 363 ALA A C 1
ATOM 2679 O O . ALA A 1 363 ? -11.892 -31.904 39.072 1.00 77.75 363 ALA A O 1
ATOM 2680 N N . GLN A 1 364 ? -11.827 -29.703 38.693 1.00 75.44 364 GLN A N 1
ATOM 2681 C CA . GLN A 1 364 ? -13.238 -29.602 38.303 1.00 75.44 364 GLN A CA 1
ATOM 2682 C C . GLN A 1 364 ? -13.446 -30.115 36.880 1.00 75.44 364 GLN A C 1
ATOM 2684 O O . GLN A 1 364 ? -14.358 -30.899 36.657 1.00 75.44 364 GLN A O 1
ATOM 2689 N N . PHE A 1 365 ? -12.558 -29.751 35.953 1.00 74.75 365 PHE A N 1
ATOM 2690 C CA . PHE A 1 365 ? -12.573 -30.237 34.579 1.00 74.75 365 PHE A CA 1
ATOM 2691 C C . PHE A 1 365 ? -12.453 -31.767 34.504 1.00 74.75 365 PHE A C 1
ATOM 2693 O O . PHE A 1 365 ? -13.252 -32.407 33.836 1.00 74.75 365 PHE A O 1
ATOM 2700 N N . ASN A 1 366 ? -11.528 -32.376 35.249 1.00 74.38 366 ASN A N 1
ATOM 2701 C CA . ASN A 1 366 ? -11.350 -33.831 35.252 1.00 74.38 366 ASN A CA 1
ATOM 2702 C C . ASN A 1 366 ? -12.562 -34.590 35.810 1.00 74.38 366 ASN A C 1
ATOM 2704 O O . ASN A 1 366 ? -12.798 -35.721 35.402 1.00 74.38 366 ASN A O 1
ATOM 2708 N N . ARG A 1 367 ? -13.339 -33.984 36.719 1.00 70.62 367 ARG A N 1
ATOM 2709 C CA . ARG A 1 367 ? -14.568 -34.594 37.258 1.00 70.62 367 ARG A CA 1
ATOM 2710 C C . ARG A 1 367 ? -15.710 -34.640 36.244 1.00 70.62 367 ARG A C 1
ATOM 2712 O O . ARG A 1 367 ? -16.556 -35.515 36.338 1.00 70.62 367 ARG A O 1
ATOM 2719 N N . ILE A 1 368 ? -15.717 -33.713 35.289 1.00 67.12 368 ILE A N 1
ATOM 2720 C CA . ILE A 1 368 ? -16.765 -33.581 34.265 1.00 67.12 368 ILE A CA 1
ATOM 2721 C C . ILE A 1 368 ? -16.311 -34.076 32.882 1.00 67.12 368 ILE A C 1
ATOM 2723 O O . ILE A 1 368 ? -17.099 -34.068 31.936 1.00 67.12 368 ILE A O 1
ATOM 2727 N N . ALA A 1 369 ? -15.034 -34.442 32.735 1.00 63.31 369 ALA A N 1
ATOM 2728 C CA . ALA A 1 369 ? -14.416 -34.864 31.484 1.00 63.31 369 ALA A CA 1
ATOM 2729 C C . ALA A 1 369 ? -14.825 -36.301 31.113 1.00 63.31 369 ALA A C 1
ATOM 2731 O O . ALA A 1 369 ? -14.001 -37.212 31.070 1.00 63.31 369 ALA A O 1
ATOM 2732 N N . ASP A 1 370 ? -16.107 -36.500 30.811 1.00 66.88 370 ASP A N 1
ATOM 2733 C CA . ASP A 1 370 ? -16.602 -37.720 30.176 1.00 66.88 370 ASP A CA 1
ATOM 2734 C C . ASP A 1 370 ? -16.181 -37.792 28.696 1.00 66.88 370 ASP A C 1
ATOM 2736 O O . ASP A 1 370 ? -15.815 -36.787 28.070 1.00 66.88 370 ASP A O 1
ATOM 2740 N N . ARG A 1 371 ? -16.292 -38.986 28.086 1.00 55.72 371 ARG A N 1
ATOM 2741 C CA . ARG A 1 371 ? -15.939 -39.233 26.667 1.00 55.72 371 ARG A CA 1
ATOM 2742 C C . ARG A 1 371 ? -16.577 -38.228 25.688 1.00 55.72 371 ARG A C 1
ATOM 2744 O O . ARG A 1 371 ? -15.970 -37.933 24.663 1.00 55.72 371 ARG A O 1
ATOM 2751 N N . GLY A 1 372 ? -17.752 -37.672 26.003 1.00 58.56 372 GLY A N 1
ATOM 2752 C CA . GLY A 1 372 ? -18.433 -36.659 25.183 1.00 58.56 372 GLY A CA 1
ATOM 2753 C C . GLY A 1 372 ? -17.790 -35.263 25.218 1.00 58.56 372 GLY A C 1
ATOM 2754 O O . GLY A 1 372 ? -17.653 -34.628 24.173 1.00 58.56 372 GLY A O 1
ATOM 2755 N N . VAL A 1 373 ? -17.331 -34.800 26.388 1.00 63.53 373 VAL A N 1
ATOM 2756 C CA . VAL A 1 373 ? -16.686 -33.479 26.558 1.00 63.53 373 VAL A CA 1
ATOM 2757 C C . VAL A 1 373 ? -15.300 -33.471 25.922 1.00 63.53 373 VAL A C 1
ATOM 2759 O O . VAL A 1 373 ? -14.936 -32.525 25.220 1.00 63.53 373 VAL A O 1
ATOM 2762 N N . LEU A 1 374 ? -14.541 -34.557 26.102 1.00 64.62 374 LEU A N 1
ATOM 2763 C CA . LEU A 1 374 ? -13.229 -34.716 25.475 1.00 64.62 374 LEU A CA 1
ATOM 2764 C C . LEU A 1 374 ? -13.341 -34.793 23.946 1.00 64.62 374 LEU A C 1
ATOM 2766 O O . LEU A 1 374 ? -12.545 -34.164 23.253 1.00 64.62 374 LEU A O 1
ATOM 2770 N N . ALA A 1 375 ? -14.357 -35.476 23.407 1.00 59.69 375 ALA A N 1
ATOM 2771 C CA . ALA A 1 375 ? -14.609 -35.507 21.966 1.00 59.69 375 ALA A CA 1
ATOM 2772 C C . ALA A 1 375 ? -14.963 -34.118 21.395 1.00 59.69 375 ALA A C 1
ATOM 2774 O O . ALA A 1 375 ? -14.446 -33.747 20.340 1.00 59.69 375 ALA A O 1
ATOM 2775 N N . ALA A 1 376 ? -15.773 -33.316 22.098 1.00 59.09 376 ALA A N 1
ATOM 2776 C CA . ALA A 1 376 ? -16.099 -31.943 21.695 1.00 59.09 376 ALA A CA 1
ATOM 2777 C C . ALA A 1 376 ? -14.876 -31.003 21.747 1.00 59.09 376 ALA A C 1
ATOM 2779 O O . ALA A 1 376 ? -14.678 -30.188 20.839 1.00 59.09 376 ALA A O 1
ATOM 2780 N N . LEU A 1 377 ? -14.010 -31.149 22.759 1.00 62.72 377 LEU A N 1
ATOM 2781 C CA . LEU A 1 377 ? -12.721 -30.446 22.851 1.00 62.72 377 LEU A CA 1
ATOM 2782 C C . LEU A 1 377 ? -11.788 -30.798 21.711 1.00 62.72 377 LEU A C 1
ATOM 2784 O O . LEU A 1 377 ? -11.278 -29.899 21.045 1.00 62.72 377 LEU A O 1
ATOM 2788 N N . VAL A 1 378 ? -11.584 -32.092 21.475 1.00 64.75 378 VAL A N 1
ATOM 2789 C CA . VAL A 1 378 ? -10.725 -32.582 20.397 1.00 64.75 378 VAL A CA 1
ATOM 2790 C C . VAL A 1 378 ? -11.275 -32.134 19.046 1.00 64.75 378 VAL A C 1
ATOM 2792 O O . VAL A 1 378 ? -10.503 -31.650 18.229 1.00 64.75 378 VAL A O 1
ATOM 2795 N N . GLY A 1 379 ? -12.592 -32.181 18.825 1.00 59.25 379 GLY A N 1
ATOM 2796 C CA . GLY A 1 379 ? -13.224 -31.663 17.608 1.00 59.25 379 GLY A CA 1
ATOM 2797 C C . GLY A 1 379 ? -13.018 -30.156 17.418 1.00 59.25 379 GLY A C 1
ATOM 2798 O O . GLY A 1 379 ? -12.656 -29.704 16.329 1.00 59.25 379 GLY A O 1
ATOM 2799 N N . THR A 1 380 ? -13.163 -29.367 18.486 1.00 61.94 380 THR A N 1
ATOM 2800 C CA . THR A 1 380 ? -12.933 -27.913 18.451 1.00 61.94 380 THR A CA 1
ATOM 2801 C C . THR A 1 380 ? -11.457 -27.587 18.197 1.00 61.94 380 THR A C 1
ATOM 2803 O O . THR A 1 380 ? -11.144 -26.717 17.385 1.00 61.94 380 THR A O 1
ATOM 2806 N N . LEU A 1 381 ? -10.530 -28.304 18.838 1.00 62.12 381 LEU A N 1
ATOM 2807 C CA . LEU A 1 381 ? -9.086 -28.138 18.658 1.00 62.12 381 LEU A CA 1
ATOM 2808 C C . LEU A 1 381 ? -8.602 -28.620 17.290 1.00 62.12 381 LEU A C 1
ATOM 2810 O O . LEU A 1 381 ? -7.794 -27.936 16.671 1.00 62.12 381 LEU A O 1
ATOM 2814 N N . ALA A 1 382 ? -9.125 -29.738 16.785 1.00 53.53 382 ALA A N 1
ATOM 2815 C CA . ALA A 1 382 ? -8.836 -30.248 15.449 1.00 53.53 382 ALA A CA 1
ATOM 2816 C C . ALA A 1 382 ? -9.324 -29.270 14.374 1.00 53.53 382 ALA A C 1
ATOM 2818 O O . ALA A 1 382 ? -8.575 -28.947 13.457 1.00 53.53 382 ALA A O 1
ATOM 2819 N N . THR A 1 383 ? -10.528 -28.711 14.535 1.00 53.41 383 THR A N 1
ATOM 2820 C CA . THR A 1 383 ? -11.043 -27.653 13.651 1.00 53.41 383 THR A CA 1
ATOM 2821 C C . THR A 1 383 ? -10.143 -26.417 13.693 1.00 53.41 383 THR A C 1
ATOM 2823 O O . THR A 1 383 ? -9.823 -25.858 12.646 1.00 53.41 383 THR A O 1
ATOM 2826 N N . ARG A 1 384 ? -9.666 -26.013 14.879 1.00 57.47 384 ARG A N 1
ATOM 2827 C CA . ARG A 1 384 ? -8.722 -24.891 15.047 1.00 57.47 384 ARG A CA 1
ATOM 2828 C C . ARG A 1 384 ? -7.360 -25.157 14.399 1.00 57.47 384 ARG A C 1
ATOM 2830 O O . ARG A 1 384 ? -6.846 -24.275 13.725 1.00 57.47 384 ARG A O 1
ATOM 2837 N N . LEU A 1 385 ? -6.798 -26.355 14.558 1.00 52.62 385 LEU A N 1
ATOM 2838 C CA . LEU A 1 385 ? -5.539 -26.772 13.923 1.00 52.62 385 LEU A CA 1
ATOM 2839 C C . LEU A 1 385 ? -5.662 -26.837 12.397 1.00 52.62 385 LEU A C 1
ATOM 2841 O O . LEU A 1 385 ? -4.748 -26.426 11.692 1.00 52.62 385 LEU A O 1
ATOM 2845 N N . HIS A 1 386 ? -6.799 -27.310 11.887 1.00 44.28 386 HIS A N 1
ATOM 2846 C CA . HIS A 1 386 ? -7.040 -27.440 10.451 1.00 44.28 386 HIS A CA 1
ATOM 2847 C C . HIS A 1 386 ? -7.322 -26.093 9.761 1.00 44.28 386 HIS A C 1
ATOM 2849 O O . HIS A 1 386 ? -7.112 -25.957 8.560 1.00 44.28 386 HIS A O 1
ATOM 2855 N N . THR A 1 387 ? -7.782 -25.087 10.514 1.00 42.62 387 THR A N 1
ATOM 2856 C CA . THR A 1 387 ? -8.145 -23.753 9.998 1.00 42.62 387 THR A CA 1
ATOM 2857 C C . THR A 1 387 ? -7.133 -22.651 10.327 1.00 42.62 387 THR A C 1
ATOM 2859 O O . THR A 1 387 ? -7.364 -21.505 9.937 1.00 42.62 387 THR A O 1
ATOM 2862 N N . ALA A 1 388 ? -6.025 -22.961 11.013 1.00 36.47 388 ALA A N 1
ATOM 2863 C CA . ALA A 1 388 ? -4.990 -21.995 11.381 1.00 36.47 388 ALA A CA 1
ATOM 2864 C C . ALA A 1 388 ? -4.094 -21.641 10.172 1.00 36.47 388 ALA A C 1
ATOM 2866 O O . ALA A 1 388 ? -3.326 -22.489 9.714 1.00 36.47 388 ALA A O 1
ATOM 2867 N N . PRO A 1 389 ? -4.139 -20.399 9.649 1.00 41.22 389 PRO A N 1
ATOM 2868 C CA . PRO A 1 389 ? -3.164 -19.920 8.672 1.00 41.22 389 PRO A CA 1
ATOM 2869 C C . PRO A 1 389 ? -1.795 -19.683 9.351 1.00 41.22 389 PRO A C 1
ATOM 2871 O O . PRO A 1 389 ? -1.733 -19.610 10.583 1.00 41.22 389 PRO A O 1
ATOM 2874 N N . PRO A 1 390 ? -0.692 -19.516 8.588 1.00 37.34 390 PRO A N 1
ATOM 2875 C CA . PRO A 1 390 ? 0.597 -19.090 9.145 1.00 37.34 390 PRO A CA 1
ATOM 2876 C C . PRO A 1 390 ? 0.451 -17.780 9.943 1.00 37.34 390 PRO A C 1
ATOM 2878 O O . PRO A 1 390 ? -0.453 -16.996 9.638 1.00 37.34 390 PRO A O 1
ATOM 2881 N N . PRO A 1 391 ? 1.323 -17.514 10.940 1.00 35.53 391 PRO A N 1
ATOM 2882 C CA . PRO A 1 391 ? 1.186 -16.388 11.861 1.00 35.53 391 PRO A CA 1
ATOM 2883 C C . PRO A 1 391 ? 1.244 -15.068 11.088 1.00 35.53 391 PRO A C 1
ATOM 2885 O O . PRO A 1 391 ? 2.304 -14.535 10.774 1.00 35.53 391 PRO A O 1
ATOM 2888 N N . THR A 1 392 ? 0.067 -14.564 10.755 1.00 35.16 392 THR A N 1
ATOM 2889 C CA . THR A 1 392 ? -0.180 -13.272 10.133 1.00 35.16 392 THR A CA 1
ATOM 2890 C C . THR A 1 392 ? -1.280 -12.604 10.945 1.00 35.16 392 THR A C 1
ATOM 2892 O O . THR A 1 392 ? -2.200 -13.266 11.421 1.00 35.16 392 THR A O 1
ATOM 2895 N N . VAL A 1 393 ? -1.057 -11.313 11.195 1.00 39.62 393 VAL A N 1
ATOM 2896 C CA . VAL A 1 393 ? -1.741 -10.393 12.119 1.00 39.62 393 VAL A CA 1
ATOM 2897 C C . VAL A 1 393 ? -3.167 -10.817 12.499 1.00 39.62 393 VAL A C 1
ATOM 2899 O O . VAL A 1 393 ? -4.029 -10.998 11.643 1.00 39.62 393 VAL A O 1
ATOM 2902 N N . GLY A 1 394 ? -3.373 -10.955 13.814 1.00 39.91 394 GLY A N 1
ATOM 2903 C CA . GLY A 1 394 ? -4.525 -11.561 14.475 1.00 39.91 394 GLY A CA 1
ATOM 2904 C C . GLY A 1 394 ? -5.888 -11.269 13.851 1.00 39.91 394 GLY A C 1
ATOM 2905 O O . GLY A 1 394 ? -6.308 -10.126 13.680 1.00 39.91 394 GLY A O 1
ATOM 2906 N N . ARG A 1 395 ? -6.624 -12.349 13.592 1.00 38.06 395 ARG A N 1
ATOM 2907 C CA . ARG A 1 395 ? -8.070 -12.312 13.369 1.00 38.06 395 ARG A CA 1
ATOM 2908 C C . ARG A 1 395 ? -8.740 -11.782 14.652 1.00 38.06 395 ARG A C 1
ATOM 2910 O O . ARG A 1 395 ? -8.556 -12.411 15.697 1.00 38.06 395 ARG A O 1
ATOM 2917 N N . PRO A 1 396 ? -9.530 -10.694 14.623 1.00 44.72 396 PRO A N 1
ATOM 2918 C CA . PRO A 1 396 ? -10.434 -10.402 15.729 1.00 44.72 396 PRO A CA 1
ATOM 2919 C C . PRO A 1 396 ? -11.531 -11.472 15.725 1.00 44.72 396 PRO A C 1
ATOM 2921 O O . PRO A 1 396 ? -12.283 -11.590 14.758 1.00 44.72 396 PRO A O 1
ATOM 2924 N N . ALA A 1 397 ? -11.579 -12.298 16.771 1.00 47.75 397 ALA A N 1
ATOM 2925 C CA . ALA A 1 397 ? -12.521 -13.413 16.863 1.00 47.75 397 ALA A CA 1
ATOM 2926 C C . ALA A 1 397 ? -13.936 -12.976 17.300 1.00 47.75 397 ALA A C 1
ATOM 2928 O O . ALA A 1 397 ? -14.894 -13.710 17.079 1.00 47.75 397 ALA A O 1
ATOM 2929 N N . SER A 1 398 ? -14.089 -11.750 17.820 1.00 54.84 398 SER A N 1
ATOM 2930 C CA . SER A 1 398 ? -15.367 -11.205 18.297 1.00 54.84 398 SER A CA 1
ATOM 2931 C C . SER A 1 398 ? -15.592 -9.750 17.834 1.00 54.84 398 SER A C 1
ATOM 2933 O O . SER A 1 398 ? -14.679 -8.922 17.975 1.00 54.84 398 SER A O 1
ATOM 2935 N N . PRO A 1 399 ? -16.782 -9.384 17.309 1.00 65.69 399 PRO A N 1
ATOM 2936 C CA . PRO A 1 399 ? -17.086 -8.013 16.887 1.00 65.69 399 PRO A CA 1
ATOM 2937 C C . PRO A 1 399 ? -17.008 -7.031 18.068 1.00 65.69 399 PRO A C 1
ATOM 2939 O O . PRO A 1 399 ? -17.365 -7.375 19.189 1.00 65.69 399 PRO A O 1
ATOM 2942 N N . GLU A 1 400 ? -16.496 -5.818 17.837 1.00 75.12 400 GLU A N 1
ATOM 2943 C CA . GLU A 1 400 ? -16.426 -4.740 18.845 1.00 75.12 400 GLU A CA 1
ATOM 2944 C C . GLU A 1 400 ? -17.848 -4.363 19.291 1.00 75.12 400 GLU A C 1
ATOM 2946 O O . GLU A 1 400 ? -18.593 -3.803 18.488 1.00 75.12 400 GLU A O 1
ATOM 2951 N N . ALA A 1 401 ? -18.255 -4.687 20.519 1.00 84.44 401 ALA A N 1
ATOM 2952 C CA . ALA A 1 401 ? -19.631 -4.500 20.979 1.00 84.44 401 ALA A CA 1
ATOM 2953 C C . ALA A 1 401 ? -19.812 -3.141 21.664 1.00 84.44 401 ALA A C 1
ATOM 2955 O O . ALA A 1 401 ? -20.786 -2.442 21.392 1.00 84.44 401 ALA A O 1
ATOM 2956 N N . VAL A 1 402 ? -18.859 -2.731 22.506 1.00 92.31 402 VAL A N 1
ATOM 2957 C CA . VAL A 1 402 ? -18.975 -1.509 23.318 1.00 92.31 402 VAL A CA 1
ATOM 2958 C C . VAL A 1 402 ? -18.112 -0.384 22.752 1.00 92.31 402 VAL A C 1
ATOM 2960 O O . VAL A 1 402 ? -16.888 -0.507 22.650 1.00 92.31 402 VAL A O 1
ATOM 2963 N N . ILE A 1 403 ? -18.745 0.742 22.428 1.00 95.25 403 ILE A N 1
ATOM 2964 C CA . ILE A 1 403 ? -18.119 1.942 21.869 1.00 95.25 403 ILE A CA 1
ATOM 2965 C C . ILE A 1 403 ? -18.249 3.073 22.888 1.00 95.25 403 ILE A C 1
ATOM 2967 O O . ILE A 1 403 ? -19.361 3.411 23.284 1.00 95.25 403 ILE A O 1
ATOM 2971 N N . ALA A 1 404 ? -17.137 3.686 23.292 1.00 95.38 404 ALA A N 1
ATOM 2972 C CA . ALA A 1 404 ? -17.153 4.861 24.163 1.00 95.38 404 ALA A CA 1
ATOM 2973 C C . ALA A 1 404 ? -16.830 6.140 23.385 1.00 95.38 404 ALA A C 1
ATOM 2975 O O . ALA A 1 404 ? -15.734 6.275 22.845 1.00 95.38 404 ALA A O 1
ATOM 2976 N N . VAL A 1 405 ? -17.758 7.096 23.384 1.00 96.00 405 VAL A N 1
ATOM 2977 C CA . VAL A 1 405 ? -17.591 8.438 22.813 1.00 96.00 405 VAL A CA 1
ATOM 2978 C C . VAL A 1 405 ? -17.215 9.414 23.930 1.00 96.00 405 VAL A C 1
ATOM 2980 O O . VAL A 1 405 ? -18.030 9.728 24.799 1.00 96.00 405 VAL A O 1
ATOM 2983 N N . ILE A 1 406 ? -15.969 9.879 23.937 1.00 93.94 406 ILE A N 1
ATOM 2984 C CA . ILE A 1 406 ? -15.377 10.627 25.051 1.00 93.94 406 ILE A CA 1
ATOM 2985 C C . ILE A 1 406 ? -14.969 12.027 24.602 1.00 93.94 406 ILE A C 1
ATOM 2987 O O . ILE A 1 406 ? -14.165 12.185 23.686 1.00 93.94 406 ILE A O 1
ATOM 2991 N N . GLY A 1 407 ? -15.486 13.054 25.275 1.00 91.00 407 GLY A N 1
ATOM 2992 C CA . GLY A 1 407 ? -15.058 14.438 25.061 1.00 91.00 407 GLY A CA 1
ATOM 2993 C C . GLY A 1 407 ? -13.739 14.749 25.753 1.00 91.00 407 GLY A C 1
ATOM 2994 O O . GLY A 1 407 ? -13.541 14.378 26.909 1.00 91.00 407 GLY A O 1
ATOM 2995 N N . LEU A 1 408 ? -12.857 15.472 25.061 1.00 85.94 408 LEU A N 1
ATOM 2996 C CA . LEU A 1 408 ? -11.577 15.928 25.614 1.00 85.94 408 LEU A CA 1
ATOM 2997 C C . LEU A 1 408 ? -11.620 17.357 26.178 1.00 85.94 408 LEU A C 1
ATOM 2999 O O . LEU A 1 408 ? -10.709 17.746 26.902 1.00 85.94 408 LEU A O 1
ATOM 3003 N N . GLY A 1 409 ? -12.683 18.119 25.904 1.00 80.06 409 GLY A N 1
ATOM 3004 C CA . GLY A 1 409 ? -12.905 19.460 26.451 1.00 80.06 409 GLY A CA 1
ATOM 3005 C C . GLY A 1 409 ? -14.288 19.605 27.085 1.00 80.06 409 GLY A C 1
ATOM 3006 O O . GLY A 1 409 ? -15.237 18.933 26.684 1.00 80.06 409 GLY A O 1
ATOM 3007 N N . ALA A 1 410 ? -14.407 20.502 28.067 1.00 70.19 410 ALA A N 1
ATOM 3008 C CA . ALA A 1 410 ? -15.648 20.739 28.811 1.00 70.19 410 ALA A CA 1
ATOM 3009 C C . ALA A 1 410 ? -16.805 21.253 27.931 1.00 70.19 410 ALA A C 1
ATOM 3011 O O . ALA A 1 410 ? -17.962 20.941 28.201 1.00 70.19 410 ALA A O 1
ATOM 3012 N N . ALA A 1 411 ? -16.487 22.022 26.885 1.00 75.44 411 ALA A N 1
ATOM 3013 C CA . ALA A 1 411 ? -17.459 22.608 25.960 1.00 75.44 411 ALA A CA 1
ATOM 3014 C C . ALA A 1 411 ? -17.820 21.693 24.774 1.00 75.44 411 ALA A C 1
ATOM 3016 O O . ALA A 1 411 ? -18.773 21.979 24.055 1.00 75.44 411 ALA A O 1
ATOM 3017 N N . VAL A 1 412 ? -17.103 20.574 24.595 1.00 84.69 412 VAL A N 1
ATOM 3018 C CA . VAL A 1 412 ? -17.262 19.710 23.421 1.00 84.69 412 VAL A CA 1
ATOM 3019 C C . VAL A 1 412 ? -18.642 19.035 23.440 1.00 84.69 412 VAL A C 1
ATOM 3021 O O . VAL A 1 412 ? -18.997 18.379 24.427 1.00 84.69 412 VAL A O 1
ATOM 3024 N N . PRO A 1 413 ? -19.420 19.096 22.345 1.00 85.62 413 PRO A N 1
ATOM 3025 C CA . PRO A 1 413 ? -20.761 18.518 22.256 1.00 85.62 413 PRO A CA 1
ATOM 3026 C C . PRO A 1 413 ? -20.713 16.996 22.036 1.00 85.62 413 PRO A C 1
ATOM 3028 O O . PRO A 1 413 ? -21.087 16.472 20.984 1.00 85.62 413 PRO A O 1
ATOM 3031 N N . VAL A 1 414 ? -20.290 16.255 23.061 1.00 91.25 414 VAL A N 1
ATOM 3032 C CA . VAL A 1 414 ? -20.166 14.787 23.012 1.00 91.25 414 VAL A CA 1
ATOM 3033 C C . VAL A 1 414 ? -21.503 14.114 22.711 1.00 91.25 414 VAL A C 1
ATOM 3035 O O . VAL A 1 414 ? -21.571 13.220 21.873 1.00 91.25 414 VAL A O 1
ATOM 3038 N N . ARG A 1 415 ? -22.582 14.550 23.372 1.00 92.00 415 ARG A N 1
ATOM 3039 C CA . ARG A 1 415 ? -23.904 13.919 23.249 1.00 92.00 415 ARG A CA 1
ATOM 3040 C C . ARG A 1 415 ? -24.476 14.019 21.825 1.00 92.00 415 ARG A C 1
ATOM 3042 O O . ARG A 1 415 ? -24.896 12.985 21.313 1.00 92.00 415 ARG A O 1
ATOM 3049 N N . PRO A 1 416 ? -24.468 15.183 21.143 1.00 92.62 416 PRO A N 1
ATOM 3050 C CA . PRO A 1 416 ? -24.841 15.255 19.728 1.00 92.62 416 PRO A CA 1
ATOM 3051 C C . PRO A 1 416 ? -24.046 14.307 18.822 1.00 92.62 416 PRO A C 1
ATOM 3053 O O . PRO A 1 416 ? -24.645 13.641 17.979 1.00 92.62 416 PRO A O 1
ATOM 3056 N N . VAL A 1 417 ? -22.726 14.196 19.016 1.00 93.38 417 VAL A N 1
ATOM 3057 C CA . VAL A 1 417 ? -21.876 13.273 18.240 1.00 93.38 417 VAL A CA 1
ATOM 3058 C C . VAL A 1 417 ? -22.234 11.815 18.534 1.00 93.38 417 VAL A C 1
ATOM 3060 O O . VAL A 1 417 ? -22.405 11.031 17.602 1.00 93.38 417 VAL A O 1
ATOM 3063 N N . ALA A 1 418 ? -22.407 11.454 19.807 1.00 95.06 418 ALA A N 1
ATOM 3064 C CA . ALA A 1 418 ? -22.785 10.106 20.223 1.00 95.06 418 ALA A CA 1
ATOM 3065 C C . ALA A 1 418 ? -24.155 9.693 19.668 1.00 95.06 418 ALA A C 1
ATOM 3067 O O . ALA A 1 418 ? -24.287 8.595 19.139 1.00 95.06 418 ALA A O 1
ATOM 3068 N N . LEU A 1 419 ? -25.151 10.586 19.700 1.00 94.19 419 LEU A N 1
ATOM 3069 C CA . LEU A 1 419 ? -26.474 10.339 19.119 1.00 94.19 419 LEU A CA 1
ATOM 3070 C C . LEU A 1 419 ? -26.428 10.238 17.590 1.00 94.19 419 LEU A C 1
ATOM 3072 O O . LEU A 1 419 ? -27.108 9.394 17.007 1.00 94.19 419 LEU A O 1
ATOM 3076 N N . ALA A 1 420 ? -25.633 11.076 16.920 1.00 94.19 420 ALA A N 1
ATOM 3077 C CA . ALA A 1 420 ? -25.446 10.985 15.474 1.00 94.19 420 ALA A CA 1
ATOM 3078 C C . ALA A 1 420 ? -24.792 9.649 15.084 1.00 94.19 420 ALA A C 1
ATOM 3080 O O . ALA A 1 420 ? -25.252 8.991 14.148 1.00 94.19 420 ALA A O 1
ATOM 3081 N N . LEU A 1 421 ? -23.775 9.219 15.839 1.00 95.00 421 LEU A N 1
ATOM 3082 C CA . LEU A 1 421 ? -23.128 7.924 15.663 1.00 95.00 421 LEU A CA 1
ATOM 3083 C C . LEU A 1 421 ? -24.100 6.772 15.941 1.00 95.00 421 LEU A C 1
ATOM 3085 O O . LEU A 1 421 ? -24.221 5.888 15.100 1.00 95.00 421 LEU A O 1
ATOM 3089 N N . LEU A 1 422 ? -24.836 6.808 17.056 1.00 95.00 422 LEU A N 1
ATOM 3090 C CA . LEU A 1 422 ? -25.859 5.819 17.403 1.00 95.00 422 LEU A CA 1
ATOM 3091 C C . LEU A 1 422 ? -26.868 5.663 16.264 1.00 95.00 422 LEU A C 1
ATOM 3093 O O . LEU A 1 422 ? -27.038 4.563 15.757 1.00 95.00 422 LEU A O 1
ATOM 3097 N N . ASN A 1 423 ? -27.447 6.762 15.776 1.00 93.31 423 ASN A N 1
ATOM 3098 C CA . ASN A 1 423 ? -28.389 6.738 14.656 1.00 93.31 423 ASN A CA 1
ATOM 3099 C C . ASN A 1 423 ? -27.776 6.143 13.375 1.00 93.31 423 ASN A C 1
ATOM 3101 O O . ASN A 1 423 ? -28.451 5.424 12.635 1.00 93.31 423 ASN A O 1
ATOM 3105 N N . ALA A 1 424 ? -26.502 6.433 13.095 1.00 91.25 424 ALA A N 1
ATOM 3106 C CA . ALA A 1 424 ? -25.795 5.883 11.941 1.00 91.25 424 ALA A CA 1
ATOM 3107 C C . ALA A 1 424 ? -25.469 4.383 12.096 1.00 91.25 424 ALA A C 1
ATOM 3109 O O . ALA A 1 424 ? -25.438 3.663 11.094 1.00 91.25 424 ALA A O 1
ATOM 3110 N N . LEU A 1 425 ? -25.246 3.903 13.324 1.00 91.62 425 LEU A N 1
ATOM 3111 C CA . LEU A 1 425 ? -25.084 2.482 13.651 1.00 91.62 425 LEU A CA 1
ATOM 3112 C C . LEU A 1 425 ? -26.428 1.744 13.568 1.00 91.62 425 LEU A C 1
ATOM 3114 O O . LEU A 1 425 ? -26.509 0.722 12.888 1.00 91.62 425 LEU A O 1
ATOM 3118 N N . SER A 1 426 ? -27.488 2.305 14.162 1.00 90.62 426 SER A N 1
ATOM 3119 C CA . SER A 1 426 ? -28.857 1.762 14.160 1.00 90.62 426 SER A CA 1
ATOM 3120 C C . SER A 1 426 ? -29.439 1.588 12.755 1.00 90.62 426 SER A C 1
ATOM 3122 O O . SER A 1 426 ? -30.369 0.814 12.554 1.00 90.62 426 SER A O 1
ATOM 3124 N N . ALA A 1 427 ? -28.877 2.272 11.754 1.00 85.38 427 ALA A N 1
ATOM 3125 C CA . ALA A 1 427 ? -29.225 2.070 10.351 1.00 85.38 427 ALA A CA 1
ATOM 3126 C C . ALA A 1 427 ? -28.740 0.724 9.771 1.00 85.38 427 ALA A C 1
ATOM 3128 O O . ALA A 1 427 ? -29.099 0.397 8.645 1.00 85.38 427 ALA A O 1
ATOM 3129 N N . ARG A 1 428 ? -27.883 -0.028 10.477 1.00 81.12 428 ARG A N 1
ATOM 3130 C CA . ARG A 1 428 ? -27.286 -1.289 9.994 1.00 81.12 428 ARG A CA 1
ATOM 3131 C C . ARG A 1 428 ? -27.369 -2.435 10.993 1.00 81.12 428 ARG A C 1
ATOM 3133 O O . ARG A 1 428 ? -27.435 -3.583 10.572 1.00 81.12 428 ARG A O 1
ATOM 3140 N N . VAL A 1 429 ? -27.306 -2.125 12.283 1.00 87.31 429 VAL A N 1
ATOM 3141 C CA . VAL A 1 429 ? -27.242 -3.098 13.380 1.00 87.31 429 VAL A CA 1
ATOM 3142 C C . VAL A 1 429 ? -28.117 -2.632 14.537 1.00 87.31 429 VAL A C 1
ATOM 3144 O O . VAL A 1 429 ? -28.450 -1.452 14.621 1.00 87.31 429 VAL A O 1
ATOM 3147 N N . THR A 1 430 ? -28.469 -3.526 15.454 1.00 90.19 430 THR A N 1
ATOM 3148 C CA . THR A 1 430 ? -29.177 -3.149 16.681 1.00 90.19 430 THR A CA 1
ATOM 3149 C C . THR A 1 430 ? -28.199 -2.412 17.587 1.00 90.19 430 THR A C 1
ATOM 3151 O O . THR A 1 430 ? -27.301 -3.023 18.161 1.00 90.19 430 THR A O 1
ATOM 3154 N N . ALA A 1 431 ? -28.329 -1.090 17.686 1.00 92.75 431 ALA A N 1
ATOM 3155 C CA . ALA A 1 431 ? -27.473 -0.262 18.527 1.00 92.75 431 ALA A CA 1
ATOM 3156 C C . ALA A 1 431 ? -28.294 0.453 19.602 1.00 92.75 431 ALA A C 1
ATOM 3158 O O . ALA A 1 431 ? -29.360 0.995 19.301 1.00 92.75 431 ALA A O 1
ATOM 3159 N N . VAL A 1 432 ? -27.787 0.467 20.836 1.00 95.25 432 VAL A N 1
ATOM 3160 C CA . VAL A 1 432 ? -28.446 1.095 21.991 1.00 95.25 432 VAL A CA 1
ATOM 3161 C C . VAL A 1 432 ? -27.495 2.019 22.744 1.00 95.25 432 VAL A C 1
ATOM 3163 O O . VAL A 1 432 ? -26.293 1.770 22.821 1.00 95.25 432 VAL A O 1
ATOM 3166 N N . ASP A 1 433 ? -28.057 3.071 23.329 1.00 95.44 433 ASP A N 1
ATOM 3167 C CA . ASP A 1 433 ? -27.414 3.887 24.357 1.00 95.44 433 ASP A CA 1
ATOM 3168 C C . ASP A 1 433 ? -28.142 3.611 25.681 1.00 95.44 433 ASP A C 1
ATOM 3170 O O . ASP A 1 433 ? -29.298 4.016 25.837 1.00 95.44 433 ASP A O 1
ATOM 3174 N N . PRO A 1 434 ? -27.526 2.868 26.616 1.00 92.50 434 PRO A N 1
ATOM 3175 C CA . PRO A 1 434 ? -28.153 2.525 27.884 1.00 92.50 434 PRO A CA 1
ATOM 3176 C C . PRO A 1 434 ? -28.087 3.678 28.902 1.00 92.50 434 PRO A C 1
ATOM 3178 O O . PRO A 1 434 ? -28.571 3.532 30.024 1.00 92.50 434 PRO A O 1
ATOM 3181 N N . GLY A 1 435 ? -27.478 4.813 28.545 1.00 91.94 435 GLY A N 1
ATOM 3182 C CA . GLY A 1 435 ? -27.176 5.896 29.465 1.00 91.94 435 GLY A CA 1
ATOM 3183 C C . GLY A 1 435 ? -26.145 5.484 30.516 1.00 91.94 435 GLY A C 1
ATOM 3184 O O . GLY A 1 435 ? -25.236 4.687 30.270 1.00 91.94 435 GLY A O 1
ATOM 3185 N N . ARG A 1 436 ? -26.272 6.054 31.718 1.00 92.88 436 ARG A N 1
ATOM 3186 C CA . ARG A 1 436 ? -25.383 5.744 32.841 1.00 92.88 436 ARG A CA 1
ATOM 3187 C C . ARG A 1 436 ? -25.790 4.416 33.469 1.00 92.88 436 ARG A C 1
ATOM 3189 O O . ARG A 1 436 ? -26.864 4.315 34.055 1.00 92.88 436 ARG A O 1
ATOM 3196 N N . VAL A 1 437 ? -24.912 3.424 33.380 1.00 92.00 437 VAL A N 1
ATOM 3197 C CA . VAL A 1 437 ? -25.148 2.066 33.881 1.00 92.00 437 VAL A CA 1
ATOM 3198 C C . VAL A 1 437 ? -24.004 1.581 34.751 1.00 92.00 437 VAL A C 1
ATOM 3200 O O . VAL A 1 437 ? -22.863 2.001 34.599 1.00 92.00 437 VAL A O 1
ATOM 3203 N N . ASP A 1 438 ? -24.307 0.675 35.667 1.00 87.06 438 ASP A N 1
ATOM 3204 C CA . ASP A 1 438 ? -23.288 -0.135 36.315 1.00 87.06 438 ASP A CA 1
ATOM 3205 C C . ASP A 1 438 ? -22.875 -1.313 35.411 1.00 87.06 438 ASP A C 1
ATOM 3207 O O . ASP A 1 438 ? -23.326 -1.458 34.270 1.00 87.06 438 ASP A O 1
ATOM 3211 N N . ARG A 1 439 ? -21.999 -2.180 35.924 1.00 81.56 439 ARG A N 1
ATOM 3212 C CA . ARG A 1 439 ? -21.516 -3.359 35.195 1.00 81.56 439 ARG A CA 1
ATOM 3213 C C . ARG A 1 439 ? -22.662 -4.285 34.773 1.00 81.56 439 ARG A C 1
ATOM 3215 O O . ARG A 1 439 ? -22.704 -4.705 33.622 1.00 81.56 439 ARG A O 1
ATOM 3222 N N . ALA A 1 440 ? -23.615 -4.556 35.665 1.00 80.62 440 ALA A N 1
ATOM 3223 C CA . ALA A 1 440 ? -24.752 -5.423 35.365 1.00 80.62 440 ALA A CA 1
ATOM 3224 C C . ALA A 1 440 ? -25.676 -4.815 34.293 1.00 80.62 440 ALA A C 1
ATOM 3226 O O . ALA A 1 440 ? -26.217 -5.531 33.451 1.00 80.62 440 ALA A O 1
ATOM 3227 N N . GLY A 1 441 ? -25.860 -3.492 34.302 1.00 86.44 441 GLY A N 1
ATOM 3228 C CA . GLY A 1 441 ? -26.581 -2.772 33.257 1.00 86.44 441 GLY A CA 1
ATOM 3229 C C . GLY A 1 441 ? -25.883 -2.835 31.901 1.00 86.44 441 GLY A C 1
ATOM 3230 O O . GLY A 1 441 ? -26.554 -3.066 30.895 1.00 86.44 441 GLY A O 1
ATOM 3231 N N . LEU A 1 442 ? -24.553 -2.715 31.873 1.00 88.31 442 LEU A N 1
ATOM 3232 C CA . LEU A 1 442 ? -23.772 -2.893 30.649 1.00 88.31 442 LEU A CA 1
ATOM 3233 C C . LEU A 1 442 ? -23.899 -4.320 30.098 1.00 88.31 442 LEU A C 1
ATOM 3235 O O . LEU A 1 442 ? -24.134 -4.485 28.906 1.00 88.31 442 LEU A O 1
ATOM 3239 N N . GLU A 1 443 ? -23.832 -5.343 30.955 1.00 82.56 443 GLU A N 1
ATOM 3240 C CA . GLU A 1 443 ? -24.019 -6.741 30.539 1.00 82.56 443 GLU A CA 1
ATOM 3241 C C . GLU A 1 443 ? -25.399 -6.982 29.912 1.00 82.56 443 GLU A C 1
ATOM 3243 O O . GLU A 1 443 ? -25.506 -7.661 28.889 1.00 82.56 443 GLU A O 1
ATOM 3248 N N . ARG A 1 444 ? -26.460 -6.387 30.477 1.00 83.88 444 ARG A N 1
ATOM 3249 C CA . ARG A 1 444 ? -27.805 -6.437 29.878 1.00 83.88 444 ARG A CA 1
ATOM 3250 C C . ARG A 1 444 ? -27.849 -5.736 28.521 1.00 83.88 444 ARG A C 1
ATOM 3252 O O . ARG A 1 444 ? -28.445 -6.276 27.592 1.00 83.88 444 ARG A O 1
ATOM 3259 N N . ALA A 1 445 ? -27.203 -4.577 28.390 1.00 87.12 445 ALA A N 1
ATOM 3260 C CA . ALA A 1 445 ? -27.129 -3.850 27.125 1.00 87.12 445 ALA A CA 1
ATOM 3261 C C . ALA A 1 445 ? -26.395 -4.669 26.047 1.00 87.12 445 ALA A C 1
ATOM 3263 O O . ALA A 1 445 ? -26.947 -4.861 24.965 1.00 87.12 445 ALA A O 1
ATOM 3264 N N . GLU A 1 446 ? -25.222 -5.232 26.371 1.00 84.94 446 GLU A N 1
ATOM 3265 C CA . GLU A 1 446 ? -24.434 -6.115 25.492 1.00 84.94 446 GLU A CA 1
ATOM 3266 C C . GLU A 1 446 ? -25.192 -7.397 25.101 1.00 84.94 446 GLU A C 1
ATOM 3268 O O . GLU A 1 446 ? -24.947 -7.964 24.041 1.00 84.94 446 GLU A O 1
ATOM 3273 N N . ALA A 1 447 ? -26.106 -7.887 25.944 1.00 81.44 447 ALA A N 1
ATOM 3274 C CA . ALA A 1 447 ? -26.952 -9.036 25.616 1.00 81.44 447 ALA A CA 1
ATOM 3275 C C . ALA A 1 447 ? -28.145 -8.682 24.710 1.00 81.44 447 ALA A C 1
ATOM 3277 O O . ALA A 1 447 ? -28.673 -9.564 24.037 1.00 81.44 447 ALA A O 1
ATOM 3278 N N . SER A 1 448 ? -28.581 -7.420 24.708 1.00 84.25 448 SER A N 1
ATOM 3279 C CA . SER A 1 448 ? -29.784 -6.961 23.996 1.00 84.25 448 SER A CA 1
ATOM 3280 C C . SER A 1 448 ? -29.517 -6.322 22.629 1.00 84.25 448 SER A C 1
ATOM 3282 O O . SER A 1 448 ? -30.461 -6.105 21.870 1.00 84.25 448 SER A O 1
ATOM 3284 N N . ALA A 1 449 ? -28.262 -5.989 22.320 1.00 86.31 449 ALA A N 1
ATOM 3285 C CA . ALA A 1 449 ? -27.894 -5.209 21.145 1.00 86.31 449 ALA A CA 1
ATOM 3286 C C . ALA A 1 449 ? -26.554 -5.658 20.550 1.00 86.31 449 ALA A C 1
ATOM 3288 O O . ALA A 1 449 ? -25.656 -6.092 21.267 1.00 86.31 449 ALA A O 1
ATOM 3289 N N . ASP A 1 450 ? -26.396 -5.473 19.239 1.00 87.12 450 ASP A N 1
ATOM 3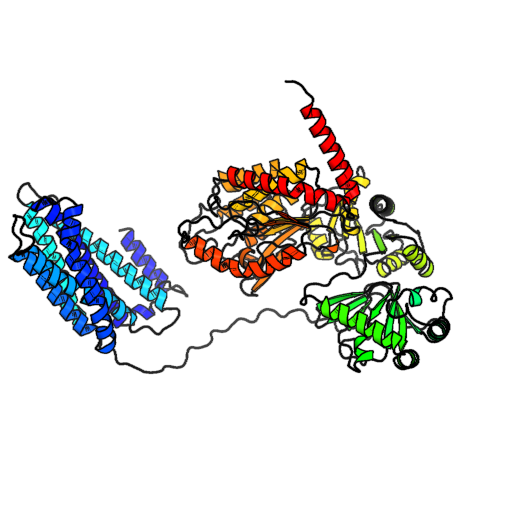290 C CA . ASP A 1 450 ? -25.143 -5.730 18.523 1.00 87.12 450 ASP A CA 1
ATOM 3291 C C . ASP A 1 450 ? -24.058 -4.708 18.891 1.00 87.12 450 ASP A C 1
ATOM 3293 O O . ASP A 1 450 ? -22.867 -5.025 18.868 1.00 87.12 450 ASP A O 1
ATOM 3297 N N . LYS A 1 451 ? -24.468 -3.460 19.175 1.00 92.25 451 LYS A N 1
ATOM 3298 C CA . LYS A 1 451 ? -23.592 -2.346 19.565 1.00 92.25 451 LYS A CA 1
ATOM 3299 C C . LYS A 1 451 ? -24.163 -1.582 20.759 1.00 92.25 451 LYS A C 1
ATOM 3301 O O . LYS A 1 451 ? -25.343 -1.240 20.787 1.00 92.25 451 LYS A O 1
ATOM 3306 N N . VAL A 1 452 ? -23.298 -1.225 21.697 1.00 94.75 452 VAL A N 1
ATOM 3307 C CA . VAL A 1 452 ? -23.610 -0.370 22.845 1.00 94.75 452 VAL A CA 1
ATOM 3308 C C . VAL A 1 452 ? -22.784 0.905 22.733 1.00 94.75 452 VAL A C 1
ATOM 3310 O O . VAL A 1 452 ? -21.558 0.839 22.659 1.00 94.75 452 VAL A O 1
ATOM 3313 N N . VAL A 1 453 ? -23.441 2.064 22.711 1.00 96.75 453 VAL A N 1
ATOM 3314 C CA . VAL A 1 453 ? -22.781 3.374 22.673 1.00 96.75 453 VAL A CA 1
ATOM 3315 C C . VAL A 1 453 ? -22.846 3.992 24.062 1.00 96.75 453 VAL A C 1
ATOM 3317 O O . VAL A 1 453 ? -23.914 4.361 24.531 1.00 96.75 453 VAL A O 1
ATOM 3320 N N . LEU A 1 454 ? -21.693 4.112 24.713 1.00 96.62 454 LEU A N 1
ATOM 3321 C CA . LEU A 1 454 ? -21.522 4.878 25.942 1.00 96.62 454 LEU A CA 1
ATOM 3322 C C . LEU A 1 454 ? -20.946 6.246 25.593 1.00 96.62 454 LEU A C 1
ATOM 3324 O O . LEU A 1 454 ? -20.129 6.362 24.678 1.00 96.62 454 LEU A O 1
ATOM 3328 N N . HIS A 1 455 ? -21.313 7.286 26.336 1.00 95.56 455 HIS A N 1
ATOM 3329 C CA . HIS A 1 455 ? -20.732 8.605 26.124 1.00 95.56 455 HIS A CA 1
ATOM 3330 C C . HIS A 1 455 ? -20.460 9.351 27.432 1.00 95.56 455 HIS A C 1
ATOM 3332 O O . HIS A 1 455 ? -21.248 9.285 28.377 1.00 95.56 455 HIS A O 1
ATOM 3338 N N . ALA A 1 456 ? -19.357 10.099 27.480 1.00 93.38 456 ALA A N 1
ATOM 3339 C CA . ALA A 1 456 ? -18.972 10.892 28.647 1.00 93.38 456 ALA A CA 1
ATOM 3340 C C . ALA A 1 456 ? -18.313 12.220 28.245 1.00 93.38 456 ALA A C 1
ATOM 3342 O O . ALA A 1 456 ? -17.484 12.274 27.335 1.00 93.38 456 ALA A O 1
ATOM 3343 N N . SER A 1 457 ? -18.679 13.295 28.947 1.00 88.81 457 SER A N 1
ATOM 3344 C CA . SER A 1 457 ? -17.994 14.591 28.849 1.00 88.81 457 SER A CA 1
ATOM 3345 C C . SER A 1 457 ? -16.688 14.576 29.650 1.00 88.81 457 SER A C 1
ATOM 3347 O O . SER A 1 457 ? -16.525 13.770 30.568 1.00 88.81 457 SER A O 1
ATOM 3349 N N . ALA A 1 458 ? -15.776 15.499 29.340 1.00 83.19 458 ALA A N 1
ATOM 3350 C CA . ALA A 1 458 ? -14.507 15.653 30.048 1.00 83.19 458 ALA A CA 1
ATOM 3351 C C . ALA A 1 458 ? -14.682 15.886 31.564 1.00 83.19 458 ALA A C 1
ATOM 3353 O O . ALA A 1 458 ? -13.811 15.493 32.337 1.00 83.19 458 ALA A O 1
ATOM 3354 N N . ASN A 1 459 ? -15.809 16.481 31.979 1.00 84.81 459 ASN A N 1
ATOM 3355 C CA . ASN A 1 459 ? -16.074 16.878 33.367 1.00 84.81 459 ASN A CA 1
ATOM 3356 C C . ASN A 1 459 ? -16.570 15.730 34.269 1.00 84.81 459 ASN A C 1
ATOM 3358 O O . ASN A 1 459 ? -16.555 15.875 35.487 1.00 84.81 459 ASN A O 1
ATOM 3362 N N . ASP A 1 460 ? -17.010 14.602 33.703 1.00 86.31 460 ASP A N 1
ATOM 3363 C CA . ASP A 1 460 ? -17.500 13.448 34.472 1.00 86.31 460 ASP A CA 1
ATOM 3364 C C . ASP A 1 460 ? -16.413 12.371 34.543 1.00 86.31 460 ASP A C 1
ATOM 3366 O O . ASP A 1 460 ? -16.469 11.355 33.850 1.00 86.31 460 ASP A O 1
ATOM 3370 N N . SER A 1 461 ? -15.375 12.622 35.346 1.00 83.62 461 SER A N 1
ATOM 3371 C CA . SER A 1 461 ? -14.194 11.751 35.431 1.00 83.62 461 SER A CA 1
ATOM 3372 C C . SER A 1 461 ? -14.547 10.316 35.835 1.00 83.62 461 SER A C 1
ATOM 3374 O O . SER A 1 461 ? -14.081 9.375 35.197 1.00 83.62 461 SER A O 1
ATOM 3376 N N . GLY A 1 462 ? -15.427 10.133 36.824 1.00 86.75 462 GLY A N 1
ATOM 3377 C CA . GLY A 1 462 ? -15.834 8.808 37.297 1.00 86.75 462 GLY A CA 1
ATOM 3378 C C . GLY A 1 462 ? -16.543 7.980 36.221 1.00 86.75 462 GLY A C 1
ATOM 3379 O O . GLY A 1 462 ? -16.203 6.812 36.014 1.00 86.75 462 GLY A O 1
ATOM 3380 N N . TRP A 1 463 ? -17.501 8.577 35.502 1.00 92.62 463 TRP A N 1
ATOM 3381 C CA . TRP A 1 463 ? -18.197 7.891 34.410 1.00 92.62 463 TRP A CA 1
ATOM 3382 C C . TRP A 1 463 ? -17.311 7.699 33.179 1.00 92.62 463 TRP A C 1
ATOM 3384 O O . TRP A 1 463 ? -17.327 6.635 32.561 1.00 92.62 463 TRP A O 1
ATOM 3394 N N . ARG A 1 464 ? -16.497 8.703 32.840 1.00 90.56 464 ARG A N 1
ATOM 3395 C CA . ARG A 1 464 ? -15.532 8.641 31.739 1.00 90.56 464 ARG A CA 1
ATOM 3396 C C . ARG A 1 464 ? -14.562 7.482 31.925 1.00 90.56 464 ARG A C 1
ATOM 3398 O O . ARG A 1 464 ? -14.347 6.714 30.990 1.00 90.56 464 ARG A O 1
ATOM 3405 N N . ASP A 1 465 ? -14.015 7.326 33.126 1.00 89.00 465 ASP A N 1
ATOM 3406 C CA . ASP A 1 465 ? -13.056 6.267 33.422 1.00 89.00 465 ASP A CA 1
ATOM 3407 C C . ASP A 1 465 ? -13.720 4.883 33.365 1.00 89.00 465 ASP A C 1
ATOM 3409 O O . ASP A 1 465 ? -13.109 3.934 32.871 1.00 89.00 465 ASP A O 1
ATOM 3413 N N . PHE A 1 466 ? -14.987 4.763 33.786 1.00 90.56 466 PHE A N 1
ATOM 3414 C CA . PHE A 1 466 ? -15.780 3.551 33.555 1.00 90.56 466 PHE A CA 1
ATOM 3415 C C . PHE A 1 466 ? -15.950 3.261 32.057 1.00 90.56 466 PHE A C 1
ATOM 3417 O O . PHE A 1 466 ? -15.615 2.165 31.614 1.00 90.56 466 PHE A O 1
ATOM 3424 N N . CYS A 1 467 ? -16.393 4.239 31.259 1.00 92.25 467 CYS A N 1
ATOM 3425 C CA . CYS A 1 467 ? -16.592 4.074 29.815 1.00 92.25 467 CYS A CA 1
ATOM 3426 C C . CYS A 1 467 ? -15.303 3.634 29.106 1.00 92.25 467 CYS A C 1
ATOM 3428 O O . CYS A 1 467 ? -15.320 2.724 28.281 1.00 92.25 467 CYS A O 1
ATOM 3430 N N . LEU A 1 468 ? -14.169 4.246 29.456 1.00 89.75 468 LEU A N 1
ATOM 3431 C CA . LEU A 1 468 ? -12.860 3.908 28.899 1.00 89.75 468 LEU A CA 1
ATOM 3432 C C . LEU A 1 468 ? -12.420 2.489 29.261 1.00 89.75 468 LEU A C 1
ATOM 3434 O O . LEU A 1 468 ? -11.829 1.806 28.426 1.00 89.75 468 LEU A O 1
ATOM 3438 N N . ARG A 1 469 ? -12.688 2.031 30.488 1.00 87.69 469 ARG A N 1
ATOM 3439 C CA . ARG A 1 469 ? -12.378 0.657 30.905 1.00 87.69 469 ARG A CA 1
ATOM 3440 C C . ARG A 1 469 ? -13.340 -0.374 30.333 1.00 87.69 469 ARG A C 1
ATOM 3442 O O . ARG A 1 469 ? -12.929 -1.514 30.173 1.00 87.69 469 ARG A O 1
ATOM 3449 N N . ALA A 1 470 ? -14.571 0.016 30.016 1.00 89.50 470 ALA A N 1
ATOM 3450 C CA . ALA A 1 470 ? -15.609 -0.856 29.475 1.00 89.50 470 ALA A CA 1
ATOM 3451 C C . ALA A 1 470 ? -15.587 -0.983 27.942 1.00 89.50 470 ALA A C 1
ATOM 3453 O O . ALA A 1 470 ? -16.106 -1.959 27.408 1.00 89.50 470 ALA A O 1
ATOM 3454 N N . ALA A 1 471 ? -15.009 -0.017 27.225 1.00 90.69 471 ALA A N 1
ATOM 3455 C CA . ALA A 1 471 ? -15.051 0.020 25.767 1.00 90.69 471 ALA A CA 1
ATOM 3456 C C . ALA A 1 471 ? -14.111 -0.981 25.079 1.00 90.69 471 ALA A C 1
ATOM 3458 O O . ALA A 1 471 ? -12.933 -1.116 25.437 1.00 90.69 471 ALA A O 1
ATOM 3459 N N . ASP A 1 472 ? -14.623 -1.601 24.014 1.00 88.62 472 ASP A N 1
ATOM 3460 C CA . ASP A 1 472 ? -13.821 -2.276 22.991 1.00 88.62 472 ASP A CA 1
ATOM 3461 C C . ASP A 1 472 ? -13.181 -1.242 22.050 1.00 88.62 472 ASP A C 1
ATOM 3463 O O . ASP A 1 472 ? -12.015 -1.378 21.677 1.00 88.62 472 ASP A O 1
ATOM 3467 N N . ARG A 1 473 ? -13.926 -0.175 21.716 1.00 90.75 473 ARG A N 1
ATOM 3468 C CA . ARG A 1 473 ? -13.503 0.901 20.811 1.00 90.75 473 ARG A CA 1
ATOM 3469 C C . ARG A 1 473 ? -13.766 2.280 21.406 1.00 90.75 473 ARG A C 1
ATOM 3471 O O . ARG A 1 473 ? -14.843 2.542 21.933 1.00 90.75 473 ARG A O 1
ATOM 3478 N N . ILE A 1 474 ? -12.781 3.167 21.313 1.00 94.06 474 ILE A N 1
ATOM 3479 C CA . ILE A 1 474 ? -12.844 4.520 21.878 1.00 94.06 474 ILE A CA 1
ATOM 3480 C C . ILE A 1 474 ? -12.878 5.528 20.732 1.00 94.06 474 ILE A C 1
ATOM 3482 O O . ILE A 1 474 ? -12.047 5.465 19.829 1.00 94.06 474 ILE A O 1
ATOM 3486 N N . VAL A 1 475 ? -13.824 6.461 20.805 1.00 95.50 475 VAL A N 1
ATOM 3487 C CA . VAL A 1 475 ? -13.973 7.605 19.906 1.00 95.50 475 VAL A CA 1
ATOM 3488 C C . VAL A 1 475 ? -13.762 8.871 20.730 1.00 95.50 475 VAL A C 1
ATOM 3490 O O . VAL A 1 475 ? -14.584 9.215 21.576 1.00 95.50 475 VAL A O 1
ATOM 3493 N N . LEU A 1 476 ? -12.652 9.563 20.507 1.00 94.06 476 LEU A N 1
ATOM 3494 C CA . LEU A 1 476 ? -12.354 10.837 21.150 1.00 94.06 476 LEU A CA 1
ATOM 3495 C C . LEU A 1 476 ? -12.975 11.980 20.351 1.00 94.06 476 LEU A C 1
ATOM 3497 O O . LEU A 1 476 ? -12.880 11.996 19.128 1.00 94.06 476 LEU A O 1
ATOM 3501 N N . VAL A 1 477 ? -13.584 12.947 21.032 1.00 92.81 477 VAL A N 1
ATOM 3502 C CA . VAL A 1 477 ? -14.202 14.125 20.412 1.00 92.81 477 VAL A CA 1
ATOM 3503 C C . VAL A 1 477 ? -13.493 15.391 20.894 1.00 92.81 477 VAL A C 1
ATOM 3505 O O . VAL A 1 477 ? -13.329 15.592 22.102 1.00 92.81 477 VAL A O 1
ATOM 3508 N N . SER A 1 478 ? -13.087 16.248 19.955 1.00 90.56 478 SER A N 1
ATOM 3509 C CA . SER A 1 478 ? -12.414 17.528 20.220 1.00 90.56 478 SER A CA 1
ATOM 3510 C C . SER A 1 478 ? -12.825 18.608 19.211 1.00 90.56 478 SER A C 1
ATOM 3512 O O . SER A 1 478 ? -13.210 18.278 18.096 1.00 90.56 478 SER A O 1
ATOM 3514 N N . GLU A 1 479 ? -12.737 19.890 19.581 1.00 82.31 479 GLU A N 1
ATOM 3515 C CA . GLU A 1 479 ? -13.165 21.045 18.762 1.00 82.31 479 GLU A CA 1
ATOM 3516 C C . GLU A 1 479 ? -12.059 21.705 17.915 1.00 82.31 479 GLU A C 1
ATOM 3518 O O . GLU A 1 479 ? -12.333 22.606 17.124 1.00 82.31 479 GLU A O 1
ATOM 3523 N N . GLY A 1 480 ? -10.797 21.298 18.061 1.00 70.88 480 GLY A N 1
ATOM 3524 C CA . GLY A 1 480 ? -9.708 21.955 17.336 1.00 70.88 480 GLY A CA 1
ATOM 3525 C C . GLY A 1 480 ? -8.324 21.558 17.829 1.00 70.88 480 GLY A C 1
ATOM 3526 O O . GLY A 1 480 ? -7.975 20.380 17.711 1.00 70.88 480 GLY A O 1
ATOM 3527 N N . PRO A 1 481 ? -7.497 22.488 18.336 1.00 71.56 481 PRO A N 1
ATOM 3528 C CA . PRO A 1 481 ? -6.084 22.206 18.502 1.00 71.56 481 PRO A CA 1
ATOM 3529 C C . PRO A 1 481 ? -5.853 21.060 19.479 1.00 71.56 481 PRO A C 1
ATOM 3531 O O . PRO A 1 481 ? -6.540 20.921 20.497 1.00 71.56 481 PRO A O 1
ATOM 3534 N N . ALA A 1 482 ? -4.873 20.227 19.139 1.00 71.94 482 ALA A N 1
ATOM 3535 C CA . ALA A 1 482 ? -4.409 19.194 20.042 1.00 71.94 482 ALA A CA 1
ATOM 3536 C C . ALA A 1 482 ? -4.010 19.843 21.380 1.00 71.94 482 ALA A C 1
ATOM 3538 O O . ALA A 1 482 ? -3.319 20.871 21.375 1.00 71.94 482 ALA A O 1
ATOM 3539 N N . PRO A 1 483 ? -4.456 19.298 22.524 1.00 73.00 483 PRO A N 1
ATOM 3540 C CA . PRO A 1 483 ? -4.134 19.876 23.816 1.00 73.00 483 PRO A CA 1
ATOM 3541 C C . PRO A 1 483 ? -2.617 19.889 24.020 1.00 73.00 483 PRO A C 1
ATOM 3543 O O . PRO A 1 483 ? -1.950 18.885 23.780 1.00 73.00 483 PRO A O 1
ATOM 3546 N N . ARG A 1 484 ? -2.074 21.030 24.466 1.00 65.88 484 ARG A N 1
ATOM 3547 C CA . ARG A 1 484 ? -0.626 21.194 24.687 1.00 65.88 484 ARG A CA 1
ATOM 3548 C C . ARG A 1 484 ? -0.149 20.556 25.996 1.00 65.88 484 ARG A C 1
ATOM 3550 O O . ARG A 1 484 ? 0.916 19.959 25.999 1.00 65.88 484 ARG A O 1
ATOM 3557 N N . ASP A 1 485 ? -0.971 20.613 27.048 1.00 62.97 485 ASP A N 1
ATOM 3558 C CA . ASP A 1 485 ? -0.606 20.192 28.416 1.00 62.97 485 ASP A CA 1
ATOM 3559 C C . ASP A 1 485 ? -1.676 19.317 29.103 1.00 62.97 485 ASP A C 1
ATOM 3561 O O . ASP A 1 485 ? -1.683 19.152 30.323 1.00 62.97 485 ASP A O 1
ATOM 3565 N N . THR A 1 486 ? -2.636 18.759 28.357 1.00 64.50 486 THR A N 1
ATOM 3566 C CA . THR A 1 486 ? -3.696 17.932 28.958 1.00 64.50 486 THR A CA 1
ATOM 3567 C C . THR A 1 486 ? -3.266 16.476 29.043 1.00 64.50 486 THR A C 1
ATOM 3569 O O . THR A 1 486 ? -2.931 15.857 28.033 1.00 64.50 486 THR A O 1
ATOM 3572 N N . GLN A 1 487 ? -3.350 15.899 30.243 1.00 69.44 487 GLN A N 1
ATOM 3573 C CA . GLN A 1 487 ? -3.181 14.464 30.427 1.00 69.44 487 GLN A CA 1
ATOM 3574 C C . GLN A 1 487 ? -4.307 13.726 29.694 1.00 69.44 487 GLN A C 1
ATOM 3576 O O . GLN A 1 487 ? -5.470 13.745 30.106 1.00 69.44 487 GLN A O 1
ATOM 3581 N N . LEU A 1 488 ? -3.956 13.102 28.572 1.00 78.69 488 LEU A N 1
ATOM 3582 C CA . LEU A 1 488 ? -4.883 12.290 27.801 1.00 78.69 488 LEU A CA 1
ATOM 3583 C C . LEU A 1 488 ? -5.307 11.054 28.608 1.00 78.69 488 LEU A C 1
ATOM 3585 O O . LEU A 1 488 ? -4.538 10.551 29.433 1.00 78.69 488 LEU A O 1
ATOM 3589 N N . PRO A 1 489 ? -6.516 10.525 28.363 1.00 76.75 489 PRO A N 1
ATOM 3590 C CA . PRO A 1 489 ? -6.935 9.280 28.982 1.00 76.75 489 PRO A CA 1
ATOM 3591 C C . PRO A 1 489 ? -5.951 8.132 28.709 1.00 76.75 489 PRO A C 1
ATOM 3593 O O . PRO A 1 489 ? -5.409 8.022 27.612 1.00 76.75 489 PRO A O 1
ATOM 3596 N N . ALA A 1 490 ? -5.774 7.216 29.668 1.00 72.25 490 ALA A N 1
ATOM 3597 C CA . ALA A 1 490 ? -4.780 6.134 29.582 1.00 72.25 490 ALA A CA 1
ATOM 3598 C C . ALA A 1 490 ? -4.928 5.215 28.346 1.00 72.25 490 ALA A C 1
ATOM 3600 O O . ALA A 1 490 ? -3.967 4.572 27.933 1.00 72.25 490 ALA A O 1
ATOM 3601 N N . ARG A 1 491 ? -6.125 5.157 27.744 1.00 80.75 491 ARG A N 1
ATOM 3602 C CA . ARG A 1 491 ? -6.437 4.381 26.529 1.00 80.75 491 ARG A CA 1
ATOM 3603 C C . ARG A 1 491 ? -6.679 5.258 25.290 1.00 80.75 491 ARG A C 1
ATOM 3605 O O . ARG A 1 491 ? -7.348 4.827 24.360 1.00 80.75 491 ARG A O 1
ATOM 3612 N N . ALA A 1 492 ? -6.175 6.492 25.282 1.00 82.75 492 ALA A N 1
ATOM 3613 C CA . ALA A 1 492 ? -6.335 7.405 24.150 1.00 82.75 492 ALA A CA 1
ATOM 3614 C C . ALA A 1 492 ? -5.535 6.965 22.912 1.00 82.75 492 ALA A C 1
ATOM 3616 O O . ALA A 1 492 ? -5.973 7.197 21.788 1.00 82.75 492 ALA A O 1
ATOM 3617 N N . VAL A 1 493 ? -4.387 6.306 23.105 1.00 86.44 493 VAL A N 1
ATOM 3618 C CA . VAL A 1 493 ? -3.537 5.827 22.005 1.00 86.44 493 VAL A CA 1
ATOM 3619 C C . VAL A 1 493 ? -4.277 4.774 21.172 1.00 86.44 493 VAL A C 1
ATOM 3621 O O . VAL A 1 493 ? -4.747 3.768 21.702 1.00 86.44 493 VAL A O 1
ATOM 3624 N N . GLY A 1 494 ? -4.363 4.992 19.860 1.00 86.56 494 GLY A N 1
ATOM 3625 C CA . GLY A 1 494 ? -5.055 4.132 18.902 1.00 86.56 494 GLY A CA 1
ATOM 3626 C C . GLY A 1 494 ? -6.579 4.300 18.865 1.00 86.56 494 GLY A C 1
ATOM 3627 O O . GLY A 1 494 ? -7.250 3.502 18.205 1.00 86.56 494 GLY A O 1
ATOM 3628 N N . ALA A 1 495 ? -7.135 5.302 19.555 1.00 91.75 495 ALA A N 1
ATOM 3629 C CA . ALA A 1 495 ? -8.553 5.650 19.467 1.00 91.75 495 ALA A CA 1
ATOM 3630 C C . ALA A 1 495 ? -8.911 6.250 18.092 1.00 91.75 495 ALA A C 1
ATOM 3632 O O . ALA A 1 495 ? -8.043 6.739 17.365 1.00 91.75 495 ALA A O 1
ATOM 3633 N N . ASP A 1 496 ? -10.192 6.228 17.727 1.00 93.50 496 ASP A N 1
ATOM 3634 C CA . ASP A 1 496 ? -10.696 7.068 16.638 1.00 93.50 496 ASP A CA 1
ATOM 3635 C C . ASP A 1 496 ? -10.828 8.511 17.135 1.00 93.50 496 ASP A C 1
ATOM 3637 O O . ASP A 1 496 ? -11.163 8.746 18.297 1.00 93.50 496 ASP A O 1
ATOM 3641 N N . LEU A 1 497 ? -10.585 9.482 16.261 1.00 92.56 497 LEU A N 1
ATOM 3642 C CA . LEU A 1 497 ? -10.644 10.903 16.584 1.00 92.56 497 LEU A CA 1
ATOM 3643 C C . LEU A 1 497 ? -11.705 11.600 15.733 1.00 92.56 497 LEU A C 1
ATOM 3645 O O . LEU A 1 497 ? -11.655 11.571 14.506 1.00 92.56 497 LEU A O 1
ATOM 3649 N N . VAL A 1 498 ? -12.642 12.273 16.390 1.00 93.00 498 VAL A N 1
ATOM 3650 C CA . VAL A 1 498 ? -13.641 13.146 15.778 1.00 93.00 498 VAL A CA 1
ATOM 3651 C C . VAL A 1 498 ? -13.289 14.593 16.108 1.00 93.00 498 VAL A C 1
ATOM 3653 O O . VAL A 1 498 ? -13.315 15.003 17.269 1.00 93.00 498 VAL A O 1
ATOM 3656 N N . LEU A 1 499 ? -12.970 15.366 15.075 1.00 90.88 499 LEU A N 1
ATOM 3657 C CA . LEU A 1 499 ? -12.696 16.797 15.163 1.00 90.88 499 LEU A CA 1
ATOM 3658 C C . LEU A 1 499 ? -13.948 17.556 14.732 1.00 90.88 499 LEU A C 1
ATOM 3660 O O . LEU A 1 499 ? -14.296 17.532 13.551 1.00 90.88 499 LEU A O 1
ATOM 3664 N N . ILE A 1 500 ? -14.642 18.183 15.681 1.00 88.50 500 ILE A N 1
ATOM 3665 C CA . ILE A 1 500 ? -15.877 18.918 15.421 1.00 88.50 500 ILE A CA 1
ATOM 3666 C C . ILE A 1 500 ? -15.617 20.415 15.236 1.00 88.50 500 ILE A C 1
ATOM 3668 O O . ILE A 1 500 ? -14.916 21.033 16.025 1.00 88.50 500 ILE A O 1
ATOM 3672 N N . GLY A 1 501 ? -16.225 21.022 14.220 1.00 85.69 501 GLY A N 1
ATOM 3673 C CA . GLY A 1 501 ? -16.150 22.463 13.990 1.00 85.69 501 GLY A CA 1
ATOM 3674 C C . GLY A 1 501 ? -15.283 22.837 12.798 1.00 85.69 501 GLY A C 1
ATOM 3675 O O . GLY A 1 501 ? -15.463 22.296 11.706 1.00 85.69 501 GLY A O 1
ATOM 3676 N N . ALA A 1 502 ? -14.414 23.834 12.975 1.00 78.81 502 ALA A N 1
ATOM 3677 C CA . ALA A 1 502 ? -13.555 24.307 11.896 1.00 78.81 502 ALA A CA 1
ATOM 3678 C C . ALA A 1 502 ? -12.548 23.213 11.486 1.00 78.81 502 ALA A C 1
ATOM 3680 O O . ALA A 1 502 ? -12.088 22.457 12.346 1.00 78.81 502 ALA A O 1
ATOM 3681 N N . PRO A 1 503 ? -12.174 23.118 10.195 1.00 77.25 503 PRO A N 1
ATOM 3682 C CA . PRO A 1 503 ? -11.133 22.196 9.763 1.00 77.25 503 PRO A CA 1
ATOM 3683 C C . PRO A 1 503 ? -9.847 22.425 10.562 1.00 77.25 503 PRO A C 1
ATOM 3685 O O . PRO A 1 503 ? -9.309 23.531 10.574 1.00 77.25 503 PRO A O 1
ATOM 3688 N N . ALA A 1 504 ? -9.368 21.379 11.237 1.00 79.81 504 ALA A N 1
ATOM 3689 C CA . ALA A 1 504 ? -8.128 21.457 11.997 1.00 79.81 504 ALA A CA 1
ATOM 3690 C C . ALA A 1 504 ? -6.943 21.767 11.077 1.00 79.81 504 ALA A C 1
ATOM 3692 O O . ALA A 1 504 ? -6.869 21.255 9.954 1.00 79.81 504 ALA A O 1
ATOM 3693 N N . SER A 1 505 ? -6.014 22.584 11.576 1.00 83.00 505 SER A N 1
ATOM 3694 C CA . SER A 1 505 ? -4.791 22.907 10.850 1.00 83.00 505 SER A CA 1
ATOM 3695 C C . SER A 1 505 ? -3.925 21.656 10.647 1.00 83.00 505 SER A C 1
ATOM 3697 O O . SER A 1 505 ? -4.045 20.664 11.372 1.00 83.00 505 SER A O 1
ATOM 3699 N N . GLN A 1 506 ? -3.023 21.711 9.668 1.00 79.12 506 GLN A N 1
ATOM 3700 C CA . GLN A 1 506 ? -2.008 20.676 9.441 1.00 79.12 506 GLN A CA 1
ATOM 3701 C C . GLN A 1 506 ? -1.177 20.400 10.708 1.00 79.12 506 GLN A C 1
ATOM 3703 O O . GLN A 1 506 ? -0.947 19.245 11.073 1.00 79.12 506 GLN A O 1
ATOM 3708 N N . GLU A 1 507 ? -0.775 21.457 11.420 1.00 82.50 507 GLU A N 1
ATOM 3709 C CA . GLU A 1 507 ? -0.015 21.359 12.670 1.00 82.50 507 GLU A CA 1
ATOM 3710 C C . GLU A 1 507 ? -0.809 20.620 13.757 1.00 82.50 507 GLU A C 1
ATOM 3712 O O . GLU A 1 507 ? -0.277 19.733 14.424 1.00 82.50 507 GLU A O 1
ATOM 3717 N N . ASP A 1 508 ? -2.101 20.923 13.900 1.00 82.56 508 ASP A N 1
ATOM 3718 C CA . ASP A 1 508 ? -2.962 20.268 14.887 1.00 82.56 508 ASP A CA 1
ATOM 3719 C C . ASP A 1 508 ? -3.194 18.792 14.566 1.00 82.56 508 ASP A C 1
ATOM 3721 O O . ASP A 1 508 ? -3.164 17.952 15.465 1.00 82.56 508 ASP A O 1
ATOM 3725 N N . ARG A 1 509 ? -3.396 18.453 13.288 1.00 82.19 509 ARG A N 1
ATOM 3726 C CA . ARG A 1 509 ? -3.551 17.059 12.847 1.00 82.19 509 ARG A CA 1
ATOM 3727 C C . ARG A 1 509 ? -2.278 16.248 13.083 1.00 82.19 509 ARG A C 1
ATOM 3729 O O . ARG A 1 509 ? -2.361 15.139 13.606 1.00 82.19 509 ARG A O 1
ATOM 3736 N N . SER A 1 510 ? -1.119 16.832 12.784 1.00 82.62 510 SER A N 1
ATOM 3737 C CA . SER A 1 510 ? 0.189 16.210 13.028 1.00 82.62 510 SER A CA 1
ATOM 3738 C C . SER A 1 510 ? 0.415 15.965 14.524 1.00 82.62 510 SER A C 1
ATOM 3740 O O . SER A 1 510 ? 0.828 14.880 14.925 1.00 82.62 510 SER A O 1
ATOM 3742 N N . ARG A 1 511 ? 0.046 16.927 15.380 1.00 85.44 511 ARG A N 1
ATOM 3743 C CA . ARG A 1 511 ? 0.092 16.756 16.841 1.00 85.44 511 ARG A CA 1
ATOM 3744 C C . ARG A 1 511 ? -0.828 15.647 17.340 1.00 85.44 511 ARG A C 1
ATOM 3746 O O . ARG A 1 511 ? -0.425 14.865 18.195 1.00 85.44 511 ARG A O 1
ATOM 3753 N N . TRP A 1 512 ? -2.055 15.551 16.827 1.00 87.00 512 TRP A N 1
ATOM 3754 C CA . TRP A 1 512 ? -2.948 14.442 17.176 1.00 87.00 512 TRP A CA 1
ATOM 3755 C C . TRP A 1 512 ? -2.350 13.084 16.784 1.00 87.00 512 TRP A C 1
ATOM 3757 O O . TRP A 1 512 ? -2.415 12.134 17.567 1.00 87.00 512 TRP A O 1
ATOM 3767 N N . GLU A 1 513 ? -1.718 12.998 15.613 1.00 85.56 513 GLU A N 1
ATOM 3768 C CA . GLU A 1 513 ? -1.011 11.795 15.163 1.00 85.56 513 GLU A CA 1
ATOM 3769 C C . GLU A 1 513 ? 0.149 11.413 16.101 1.00 85.56 513 GLU A C 1
ATOM 3771 O O . GLU A 1 513 ? 0.316 10.234 16.434 1.00 85.56 513 GLU A O 1
ATOM 3776 N N . GLU A 1 514 ? 0.913 12.392 16.590 1.00 84.94 514 GLU A N 1
ATOM 3777 C CA . GLU A 1 514 ? 1.989 12.178 17.567 1.00 84.94 514 GLU A CA 1
ATOM 3778 C C . GLU A 1 514 ? 1.467 11.741 18.942 1.00 84.94 514 GLU A C 1
ATOM 3780 O O . GLU A 1 514 ? 2.018 10.819 19.543 1.00 84.94 514 GLU A O 1
ATOM 3785 N N . LEU A 1 515 ? 0.393 12.370 19.427 1.00 86.81 515 LEU A N 1
ATOM 3786 C CA . LEU A 1 515 ? -0.141 12.139 20.770 1.00 86.81 515 LEU A CA 1
ATOM 3787 C C . LEU A 1 515 ? -0.843 10.791 20.914 1.00 86.81 515 LEU A C 1
ATOM 3789 O O . LEU A 1 515 ? -0.662 10.101 21.918 1.00 86.81 515 LEU A O 1
ATOM 3793 N N . ILE A 1 516 ? -1.690 10.438 19.944 1.00 87.81 516 ILE A N 1
ATOM 3794 C CA . ILE A 1 516 ? -2.542 9.252 20.055 1.00 87.81 516 ILE A CA 1
ATOM 3795 C C . ILE A 1 516 ? -2.378 8.270 18.903 1.00 87.81 516 ILE A C 1
ATOM 3797 O O . ILE A 1 516 ? -2.867 7.154 19.037 1.00 87.81 516 ILE A O 1
ATOM 3801 N N . SER A 1 517 ? -1.695 8.619 17.805 1.00 88.38 517 SER A N 1
ATOM 3802 C CA . SER A 1 517 ? -1.612 7.778 16.594 1.00 88.38 517 SER A CA 1
ATOM 3803 C C . SER A 1 517 ? -2.983 7.173 16.247 1.00 88.38 517 SER A C 1
ATOM 3805 O O . SER A 1 517 ? -3.160 5.949 16.338 1.00 88.38 517 SER A O 1
ATOM 3807 N N . PRO A 1 518 ? -3.980 8.036 15.972 1.00 89.25 518 PRO A N 1
ATOM 3808 C CA . PRO A 1 518 ? -5.373 7.650 15.890 1.00 89.25 518 PRO A CA 1
ATOM 3809 C C . PRO A 1 518 ? -5.584 6.563 14.840 1.00 89.25 518 PRO A C 1
ATOM 3811 O O . PRO A 1 518 ? -4.936 6.515 13.793 1.00 89.25 518 PRO A O 1
ATOM 3814 N N . ARG A 1 519 ? -6.540 5.676 15.113 1.00 88.62 519 ARG A N 1
ATOM 3815 C CA . ARG A 1 519 ? -6.956 4.650 14.149 1.00 88.62 519 ARG A CA 1
ATOM 3816 C C . ARG A 1 519 ? -7.564 5.289 12.903 1.00 88.62 519 ARG A C 1
ATOM 3818 O O . ARG A 1 519 ? -7.308 4.841 11.786 1.00 88.62 519 ARG A O 1
ATOM 3825 N N . SER A 1 520 ? -8.372 6.321 13.122 1.00 89.00 520 SER A N 1
ATOM 3826 C CA . SER A 1 520 ? -9.042 7.108 12.097 1.00 89.00 520 SER A CA 1
ATOM 3827 C C . SER A 1 520 ? -9.260 8.538 12.582 1.00 89.00 520 SER A C 1
ATOM 3829 O O . SER A 1 520 ? -9.383 8.773 13.786 1.00 89.00 520 SER A O 1
ATOM 3831 N N . VAL A 1 521 ? -9.312 9.486 11.648 1.00 89.19 521 VAL A N 1
ATOM 3832 C CA . VAL A 1 521 ? -9.619 10.891 11.929 1.00 89.19 521 VAL A CA 1
ATOM 3833 C C . VAL A 1 521 ? -10.816 11.301 11.081 1.00 89.19 521 VAL A C 1
ATOM 3835 O O . VAL A 1 521 ? -10.823 11.106 9.868 1.00 89.19 521 VAL A O 1
ATOM 3838 N N . HIS A 1 522 ? -11.832 11.872 11.719 1.00 89.06 522 HIS A N 1
ATOM 3839 C CA . HIS A 1 522 ? -13.072 12.303 11.087 1.00 89.06 522 HIS A CA 1
ATOM 3840 C C . HIS A 1 522 ? -13.322 13.775 11.408 1.00 89.06 522 HIS A C 1
ATOM 3842 O O . HIS A 1 522 ? -13.487 14.145 12.567 1.00 89.06 522 HIS A O 1
ATOM 3848 N N . SER A 1 523 ? -13.337 14.628 10.384 1.00 88.06 523 SER A N 1
ATOM 3849 C CA . SER A 1 523 ? -13.744 16.030 10.532 1.00 88.06 523 SER A CA 1
ATOM 3850 C C . SER A 1 523 ? -15.260 16.134 10.393 1.00 88.06 523 SER A C 1
ATOM 3852 O O . SER A 1 523 ? -15.817 15.663 9.405 1.00 88.06 523 SER A O 1
ATOM 3854 N N . VAL A 1 524 ? -15.917 16.723 11.388 1.00 88.75 524 VAL A N 1
ATOM 3855 C CA . VAL A 1 524 ? -17.375 16.800 11.496 1.00 88.75 524 VAL A CA 1
ATOM 3856 C C . VAL A 1 524 ? -17.801 18.253 11.643 1.00 88.75 524 VAL A C 1
ATOM 3858 O O . VAL A 1 524 ? -17.306 18.978 12.502 1.00 88.75 524 VAL A O 1
ATOM 3861 N N . SER A 1 525 ? -18.757 18.695 10.834 1.00 87.31 525 SER A N 1
ATOM 3862 C CA . SER A 1 525 ? -19.347 20.022 10.971 1.00 87.31 525 SER A CA 1
ATOM 3863 C C . SER A 1 525 ? -20.604 19.975 11.834 1.00 87.31 525 SER A C 1
ATOM 3865 O O . SER A 1 525 ? -21.426 19.064 11.735 1.00 87.31 525 SER A O 1
ATOM 3867 N N . TYR A 1 526 ? -20.818 21.032 12.619 1.00 83.00 526 TYR A N 1
ATOM 3868 C CA . TYR A 1 526 ? -22.051 21.245 13.381 1.00 83.00 526 TYR A CA 1
ATOM 3869 C C . TYR A 1 526 ? -23.322 21.183 12.523 1.00 83.00 526 TYR A C 1
ATOM 3871 O O . TYR A 1 526 ? -24.391 20.853 13.028 1.00 83.00 526 TYR A O 1
ATOM 3879 N N . ARG A 1 527 ? -23.219 21.503 11.226 1.00 84.50 527 ARG A N 1
ATOM 3880 C CA . ARG A 1 527 ? -24.365 21.551 10.305 1.00 84.50 527 ARG A CA 1
ATOM 3881 C C . ARG A 1 527 ? -24.678 20.201 9.651 1.00 84.50 527 ARG A C 1
ATOM 3883 O O . ARG A 1 527 ? -25.806 20.007 9.215 1.00 84.50 527 ARG A O 1
ATOM 3890 N N . SER A 1 528 ? -23.709 19.287 9.590 1.00 86.81 528 SER A N 1
ATOM 3891 C CA . SER A 1 528 ? -23.789 18.016 8.847 1.00 86.81 528 SER A CA 1
ATOM 3892 C C . SER A 1 528 ? -23.371 16.798 9.677 1.00 86.81 528 SER A C 1
ATOM 3894 O O . SER A 1 528 ? -23.045 15.753 9.122 1.00 86.81 528 SER A O 1
ATOM 3896 N N . LEU A 1 529 ? -23.470 16.896 11.011 1.00 85.81 529 LEU A N 1
ATOM 3897 C CA . LEU A 1 529 ? -23.147 15.840 11.984 1.00 85.81 529 LEU A CA 1
ATOM 3898 C C . LEU A 1 529 ? -23.545 14.430 11.531 1.00 85.81 529 LEU A C 1
ATOM 3900 O O . LEU A 1 529 ? -22.742 13.510 11.622 1.00 85.81 529 LEU A O 1
ATOM 3904 N N . LYS A 1 530 ? -24.771 14.259 11.025 1.00 84.19 530 LYS A N 1
ATOM 3905 C CA . LYS A 1 530 ? -25.300 12.962 10.581 1.00 84.19 530 LYS A CA 1
ATOM 3906 C C . LYS A 1 530 ? -24.525 12.361 9.402 1.00 84.19 530 LYS A C 1
ATOM 3908 O O . LYS A 1 530 ? -24.289 11.154 9.385 1.00 84.19 530 LYS A O 1
ATOM 3913 N N . ASP A 1 531 ? -24.168 13.180 8.420 1.00 85.38 531 ASP A N 1
ATOM 3914 C CA . ASP A 1 531 ? -23.506 12.719 7.200 1.00 85.38 531 ASP A CA 1
ATOM 3915 C C . ASP A 1 531 ? -22.003 12.524 7.430 1.00 85.38 531 ASP A C 1
ATOM 3917 O O . ASP A 1 531 ? -21.426 11.550 6.940 1.00 85.38 531 ASP A O 1
ATOM 3921 N N . ASP A 1 532 ? -21.398 13.371 8.265 1.00 88.88 532 ASP A N 1
ATOM 3922 C CA . ASP A 1 532 ? -19.956 13.367 8.527 1.00 88.88 532 ASP A CA 1
ATOM 3923 C C . ASP A 1 532 ? -19.511 12.215 9.451 1.00 88.88 532 ASP A C 1
ATOM 3925 O O . ASP A 1 532 ? -18.389 11.725 9.330 1.00 88.88 532 ASP A O 1
ATOM 3929 N N . VAL A 1 533 ? -20.382 11.716 10.344 1.00 90.69 533 VAL A N 1
ATOM 3930 C CA . VAL A 1 533 ? -20.089 10.528 11.184 1.00 90.69 533 VAL A CA 1
ATOM 3931 C C . VAL A 1 533 ? -20.366 9.199 10.475 1.00 90.69 533 VAL A C 1
ATOM 3933 O O . VAL A 1 533 ? -19.964 8.133 10.952 1.00 90.69 533 VAL A O 1
ATOM 3936 N N . ARG A 1 534 ? -21.038 9.228 9.317 1.00 89.06 534 ARG A N 1
ATOM 3937 C CA . ARG A 1 534 ? -21.395 8.030 8.542 1.00 89.06 534 ARG A CA 1
ATOM 3938 C C . ARG A 1 534 ? -20.183 7.149 8.191 1.00 89.06 534 ARG A C 1
ATOM 3940 O O . ARG A 1 534 ? -20.335 5.928 8.305 1.00 89.06 534 ARG A O 1
ATOM 3947 N N . PRO A 1 535 ? -19.009 7.686 7.788 1.00 89.19 535 PRO A N 1
ATOM 3948 C CA . PRO A 1 535 ? -17.830 6.867 7.506 1.00 89.19 535 PRO A CA 1
ATOM 3949 C C . PRO A 1 535 ? -17.304 6.147 8.754 1.00 89.19 535 PRO A C 1
ATOM 3951 O O . PRO A 1 535 ? -16.975 4.965 8.679 1.00 89.19 535 PRO A O 1
ATOM 3954 N N . LEU A 1 536 ? -17.302 6.807 9.919 1.00 92.25 536 LEU A N 1
ATOM 3955 C CA . LEU A 1 536 ? -16.915 6.182 11.189 1.00 92.25 536 LEU A CA 1
ATOM 3956 C C . LEU A 1 536 ? -17.864 5.028 11.544 1.00 92.25 536 LEU A C 1
ATOM 3958 O O . LEU A 1 536 ? -17.419 3.917 11.830 1.00 92.25 536 LEU A O 1
ATOM 3962 N N . ALA A 1 537 ? -19.176 5.254 11.439 1.00 91.88 537 ALA A N 1
ATOM 3963 C CA . ALA A 1 537 ? -20.176 4.209 11.654 1.00 91.88 537 ALA A CA 1
ATOM 3964 C C . ALA A 1 537 ? -19.998 3.028 10.682 1.00 91.88 537 ALA A C 1
ATOM 3966 O O . ALA A 1 537 ? -20.143 1.870 11.076 1.00 91.88 537 ALA A O 1
ATOM 3967 N N . ALA A 1 538 ? -19.658 3.301 9.416 1.00 89.12 538 ALA A N 1
ATOM 3968 C CA . ALA A 1 538 ? -19.366 2.265 8.427 1.00 89.12 538 ALA A CA 1
ATOM 3969 C C . ALA A 1 538 ? -18.129 1.443 8.820 1.00 89.12 538 ALA A C 1
ATOM 3971 O O . ALA A 1 538 ? -18.184 0.220 8.751 1.00 89.12 538 ALA A O 1
ATOM 3972 N N . ARG A 1 539 ? -17.051 2.069 9.308 1.00 90.19 539 ARG A N 1
ATOM 3973 C CA . ARG A 1 539 ? -15.862 1.344 9.797 1.00 90.19 539 ARG A CA 1
ATOM 3974 C C . ARG A 1 539 ? -16.181 0.456 10.998 1.00 90.19 539 ARG A C 1
ATOM 3976 O O . ARG A 1 539 ? -15.781 -0.701 11.017 1.00 90.19 539 ARG A O 1
ATOM 3983 N N . ILE A 1 540 ? -16.931 0.971 11.972 1.00 90.44 540 ILE A N 1
ATOM 3984 C CA . ILE A 1 540 ? -17.312 0.238 13.195 1.00 90.44 540 ILE A CA 1
ATOM 3985 C C . ILE A 1 540 ? -18.209 -0.974 12.887 1.00 90.44 540 ILE A C 1
ATOM 3987 O O . ILE A 1 540 ? -18.148 -2.004 13.559 1.00 90.44 540 ILE A O 1
ATOM 3991 N N . THR A 1 541 ? -19.067 -0.857 11.872 1.00 87.56 541 THR A N 1
ATOM 3992 C CA . THR A 1 541 ? -20.002 -1.923 11.469 1.00 87.56 541 THR A CA 1
ATOM 3993 C C . THR A 1 541 ? -19.423 -2.891 10.440 1.00 87.56 541 THR A C 1
ATOM 3995 O O . THR A 1 541 ? -20.122 -3.812 10.028 1.00 87.56 541 THR A O 1
ATOM 3998 N N . GLY A 1 542 ? -18.170 -2.715 10.007 1.00 87.38 542 GLY A N 1
ATOM 3999 C CA . GLY A 1 542 ? -17.594 -3.547 8.946 1.00 87.38 542 GLY A CA 1
ATOM 4000 C C . GLY A 1 542 ? -18.184 -3.259 7.556 1.00 87.38 542 GLY A C 1
ATOM 4001 O O . GLY A 1 542 ? -18.170 -4.116 6.675 1.00 87.38 542 GLY A O 1
ATOM 4002 N N . GLY A 1 543 ? -18.771 -2.079 7.361 1.00 86.94 543 GLY A N 1
ATOM 4003 C CA . GLY A 1 543 ? -19.406 -1.637 6.121 1.00 86.94 543 GLY A CA 1
ATOM 4004 C C . GLY A 1 543 ? -18.570 -0.662 5.287 1.00 86.94 543 GLY A C 1
ATOM 4005 O O . GLY A 1 543 ? -19.060 -0.204 4.258 1.00 86.94 543 GLY A O 1
ATOM 4006 N N . SER A 1 544 ? -17.349 -0.315 5.711 1.00 90.56 544 SER A N 1
ATOM 4007 C CA . SER A 1 544 ? -16.493 0.640 5.000 1.00 90.56 544 SER A CA 1
ATOM 4008 C C . SER A 1 544 ? -15.771 -0.033 3.833 1.00 90.56 544 SER A C 1
ATOM 4010 O O . SER A 1 544 ? -14.974 -0.958 4.024 1.00 90.56 544 SER A O 1
ATOM 4012 N N . VAL A 1 545 ? -16.036 0.425 2.610 1.00 93.19 545 VAL A N 1
ATOM 4013 C CA . VAL A 1 545 ? -15.489 -0.194 1.394 1.00 93.19 545 VAL A CA 1
ATOM 4014 C C . VAL A 1 545 ? -14.055 0.281 1.166 1.00 93.19 545 VAL A C 1
ATOM 4016 O O . VAL A 1 545 ? -13.791 1.483 1.098 1.00 93.19 545 VAL A O 1
ATOM 4019 N N . GLY A 1 546 ? -13.131 -0.672 1.041 1.00 95.31 546 GLY A N 1
ATOM 4020 C CA . GLY A 1 546 ? -11.737 -0.426 0.681 1.00 95.31 546 GLY A CA 1
ATOM 4021 C C . GLY A 1 546 ? -11.447 -0.702 -0.796 1.00 95.31 546 GLY A C 1
ATOM 4022 O O . GLY A 1 546 ? -11.989 -1.654 -1.357 1.00 95.31 546 GLY A O 1
ATOM 4023 N N . LEU A 1 547 ? -10.562 0.083 -1.410 1.00 97.00 547 LEU A N 1
ATOM 4024 C CA . LEU A 1 547 ? -10.019 -0.154 -2.749 1.00 97.00 547 LEU A CA 1
ATOM 4025 C C . LEU A 1 547 ? -8.493 -0.282 -2.694 1.00 97.00 547 LEU A C 1
ATOM 4027 O O . LEU A 1 547 ? -7.793 0.607 -2.212 1.00 97.00 547 LEU A O 1
ATOM 4031 N N . VAL A 1 548 ? -7.974 -1.392 -3.209 1.00 96.06 548 VAL A N 1
ATOM 4032 C CA . VAL A 1 548 ? -6.545 -1.719 -3.195 1.00 96.06 548 VAL A CA 1
ATOM 4033 C C . VAL A 1 548 ? -6.017 -1.722 -4.624 1.00 96.06 548 VAL A C 1
ATOM 4035 O O . VAL A 1 548 ? -6.454 -2.525 -5.446 1.00 96.06 548 VAL A O 1
ATOM 4038 N N . LEU A 1 549 ? -5.067 -0.840 -4.926 1.00 96.19 549 LEU A N 1
ATOM 4039 C CA . LEU A 1 549 ? -4.552 -0.607 -6.274 1.00 96.19 549 LEU A CA 1
ATOM 4040 C C . LEU A 1 549 ? -3.124 -1.135 -6.420 1.00 96.19 549 LEU A C 1
ATOM 4042 O O . LEU A 1 549 ? -2.181 -0.623 -5.813 1.00 96.19 549 LEU A O 1
ATOM 4046 N N . GLY A 1 550 ? -2.953 -2.167 -7.247 1.00 92.56 550 GLY A N 1
ATOM 4047 C CA . GLY A 1 550 ? -1.644 -2.776 -7.454 1.00 92.56 550 GLY A CA 1
ATOM 4048 C C . GLY A 1 550 ? -0.684 -1.946 -8.314 1.00 92.56 550 GLY A C 1
ATOM 4049 O O . GLY A 1 550 ? -1.103 -1.104 -9.112 1.00 92.56 550 GLY A O 1
ATOM 4050 N N . GLY A 1 551 ? 0.615 -2.221 -8.188 1.00 89.88 551 GLY A N 1
ATOM 4051 C CA . GLY A 1 551 ? 1.652 -1.625 -9.034 1.00 89.88 551 GLY A CA 1
ATOM 4052 C C . GLY A 1 551 ? 1.663 -2.205 -10.456 1.00 89.88 551 GLY A C 1
ATOM 4053 O O . GLY A 1 551 ? 1.335 -3.376 -10.667 1.00 89.88 551 GLY A O 1
ATOM 4054 N N . GLY A 1 552 ? 2.036 -1.381 -11.444 1.00 83.75 552 GLY A N 1
ATOM 4055 C CA . GLY A 1 552 ? 1.985 -1.765 -12.865 1.00 83.75 552 GLY A CA 1
ATOM 4056 C C . GLY A 1 552 ? 2.610 -0.790 -13.872 1.00 83.75 552 GLY A C 1
ATOM 4057 O O . GLY A 1 552 ? 2.405 -0.964 -15.072 1.00 83.75 552 GLY A O 1
ATOM 4058 N N . GLY A 1 553 ? 3.326 0.254 -13.431 1.00 87.19 553 GLY A N 1
ATOM 4059 C CA . GLY A 1 553 ? 3.775 1.328 -14.331 1.00 87.19 553 GLY A CA 1
ATOM 4060 C C . GLY A 1 553 ? 2.598 1.953 -15.095 1.00 87.19 553 GLY A C 1
ATOM 4061 O O . GLY A 1 553 ? 1.537 2.162 -14.510 1.00 87.19 553 GLY A O 1
ATOM 4062 N N . ALA A 1 554 ? 2.743 2.179 -16.403 1.00 86.62 554 ALA A N 1
ATOM 4063 C CA . ALA A 1 554 ? 1.678 2.708 -17.263 1.00 86.62 554 ALA A CA 1
ATOM 4064 C C . ALA A 1 554 ? 0.411 1.823 -17.309 1.00 86.62 554 ALA A C 1
ATOM 4066 O O . ALA A 1 554 ? -0.686 2.327 -17.529 1.00 86.62 554 ALA A O 1
ATOM 4067 N N . ARG A 1 555 ? 0.499 0.516 -17.014 1.00 90.19 555 ARG A N 1
ATOM 4068 C CA . ARG A 1 555 ? -0.692 -0.361 -16.932 1.00 90.19 555 ARG A CA 1
ATOM 4069 C C . ARG A 1 555 ? -1.631 0.014 -15.794 1.00 90.19 555 ARG A C 1
ATOM 4071 O O . ARG A 1 555 ? -2.819 -0.290 -15.855 1.00 90.19 555 ARG A O 1
ATOM 4078 N N . ALA A 1 556 ? -1.113 0.675 -14.759 1.00 91.50 556 ALA A N 1
ATOM 4079 C CA . ALA A 1 556 ? -1.913 1.129 -13.629 1.00 91.50 556 ALA A CA 1
ATOM 4080 C C . ALA A 1 556 ? -2.933 2.208 -14.013 1.00 91.50 556 ALA A C 1
ATOM 4082 O O . ALA A 1 556 ? -3.858 2.450 -13.249 1.00 91.50 556 ALA A O 1
ATOM 4083 N N . PHE A 1 557 ? -2.854 2.788 -15.213 1.00 94.06 557 PHE A N 1
ATOM 4084 C CA . PHE A 1 557 ? -3.922 3.628 -15.752 1.00 94.06 557 PHE A CA 1
ATOM 4085 C C . PHE A 1 557 ? -5.259 2.895 -15.919 1.00 94.06 557 PHE A C 1
ATOM 4087 O O . PHE A 1 557 ? -6.305 3.537 -15.924 1.00 94.06 557 PHE A O 1
ATOM 4094 N N . ALA A 1 558 ? -5.268 1.558 -15.935 1.00 95.62 558 ALA A N 1
ATOM 4095 C CA . ALA A 1 558 ? -6.507 0.794 -15.828 1.00 95.62 558 ALA A CA 1
ATOM 4096 C C . ALA A 1 558 ? -7.274 1.061 -14.523 1.00 95.62 558 ALA A C 1
ATOM 4098 O O . ALA A 1 558 ? -8.498 0.956 -14.505 1.00 95.62 558 ALA A O 1
ATOM 4099 N N . HIS A 1 559 ? -6.594 1.469 -13.447 1.00 97.38 559 HIS A N 1
ATOM 4100 C CA . HIS A 1 559 ? -7.258 1.854 -12.200 1.00 97.38 559 HIS A CA 1
ATOM 4101 C C . HIS A 1 559 ? -8.192 3.053 -12.388 1.00 97.38 559 HIS A C 1
ATOM 4103 O O . HIS A 1 559 ? -9.212 3.109 -11.713 1.00 97.38 559 HIS A O 1
ATOM 4109 N N . LEU A 1 560 ? -7.894 3.964 -13.325 1.00 96.88 560 LEU A N 1
ATOM 4110 C CA . LEU A 1 560 ? -8.755 5.110 -13.647 1.00 96.88 560 LEU A CA 1
ATOM 4111 C C . LEU A 1 560 ? -10.117 4.642 -14.166 1.00 96.88 560 LEU A C 1
ATOM 4113 O O . LEU A 1 560 ? -11.151 5.077 -13.674 1.00 96.88 560 LEU A O 1
ATOM 4117 N N . GLY A 1 561 ? -10.117 3.677 -15.091 1.00 96.38 561 GLY A N 1
ATOM 4118 C CA . GLY A 1 561 ? -11.351 3.086 -15.608 1.00 96.38 561 GLY A CA 1
ATOM 4119 C C . GLY A 1 561 ? -12.118 2.279 -14.560 1.00 96.38 561 GLY A C 1
ATOM 4120 O O . GLY A 1 561 ? -13.342 2.250 -14.582 1.00 96.38 561 GLY A O 1
ATOM 4121 N N . VAL A 1 562 ? -11.421 1.646 -13.610 1.00 97.62 562 VAL A N 1
ATOM 4122 C CA . VAL A 1 562 ? -12.097 0.978 -12.488 1.00 97.62 562 VAL A CA 1
ATOM 4123 C C . VAL A 1 562 ? -12.756 1.991 -11.553 1.00 97.62 562 VAL A C 1
ATOM 4125 O O . VAL A 1 562 ? -13.890 1.767 -11.140 1.00 97.62 562 VAL A O 1
ATOM 4128 N N . LEU A 1 563 ? -12.074 3.092 -11.222 1.00 97.12 563 LEU A N 1
ATOM 4129 C CA . LEU A 1 563 ? -12.638 4.161 -10.394 1.00 97.12 563 LEU A CA 1
ATOM 4130 C C . LEU A 1 563 ? -13.906 4.746 -11.026 1.00 97.12 563 LEU A C 1
ATOM 4132 O O . LEU A 1 563 ? -14.920 4.835 -10.341 1.00 97.12 563 LEU A O 1
ATOM 4136 N N . ASP A 1 564 ? -13.854 5.048 -12.325 1.00 96.50 564 ASP A N 1
ATOM 4137 C CA . ASP A 1 564 ? -14.969 5.579 -13.122 1.00 96.50 564 ASP A CA 1
ATOM 4138 C C . ASP A 1 564 ? -16.217 4.680 -13.032 1.00 96.50 564 ASP A C 1
ATOM 4140 O O . ASP A 1 564 ? -17.301 5.119 -12.652 1.00 96.50 564 ASP A O 1
ATOM 4144 N N . GLU A 1 565 ? -16.061 3.372 -13.259 1.00 97.44 565 GLU A N 1
ATOM 4145 C CA . GLU A 1 565 ? -17.187 2.426 -13.218 1.00 97.44 565 GLU A CA 1
ATOM 4146 C C . GLU A 1 565 ? -17.714 2.155 -11.801 1.00 97.44 565 GLU A C 1
ATOM 4148 O O . GLU A 1 565 ? -18.917 1.960 -11.614 1.00 97.44 565 GLU A O 1
ATOM 4153 N N . LEU A 1 566 ? -16.843 2.131 -10.784 1.00 95.44 566 LEU A N 1
ATOM 4154 C CA . LEU A 1 566 ? -17.282 1.998 -9.390 1.00 95.44 566 LEU A CA 1
ATOM 4155 C C . LEU A 1 566 ? -18.088 3.229 -8.954 1.00 95.44 566 LEU A C 1
ATOM 4157 O O . LEU A 1 566 ? -19.130 3.083 -8.309 1.00 95.44 566 LEU A O 1
ATOM 4161 N N . GLU A 1 567 ? -17.637 4.424 -9.332 1.00 93.88 567 GLU A N 1
ATOM 4162 C CA . GLU A 1 567 ? -18.323 5.680 -9.042 1.00 93.88 567 GLU A CA 1
ATOM 4163 C C . GLU A 1 567 ? -19.662 5.778 -9.787 1.00 93.88 567 GLU A C 1
ATOM 4165 O O . GLU A 1 567 ? -20.689 6.044 -9.157 1.00 93.88 567 GLU A O 1
ATOM 4170 N N . ALA A 1 568 ? -19.696 5.445 -11.082 1.00 93.31 568 ALA A N 1
ATOM 4171 C CA . ALA A 1 568 ? -20.923 5.391 -11.880 1.00 93.31 568 ALA A CA 1
ATOM 4172 C C . ALA A 1 568 ? -21.950 4.390 -11.316 1.00 93.31 568 ALA A C 1
ATOM 4174 O O . ALA A 1 568 ? -23.160 4.635 -11.339 1.00 93.31 568 ALA A O 1
ATOM 4175 N N . ALA A 1 569 ? -21.477 3.279 -10.742 1.00 92.50 569 ALA A N 1
ATOM 4176 C CA . ALA A 1 569 ? -22.317 2.314 -10.042 1.00 92.50 569 ALA A CA 1
ATOM 4177 C C . ALA A 1 569 ? -22.812 2.807 -8.667 1.00 92.50 569 ALA A C 1
ATOM 4179 O O . ALA A 1 569 ? -23.640 2.139 -8.053 1.00 92.50 569 ALA A O 1
ATOM 4180 N N . GLY A 1 570 ? -22.340 3.953 -8.163 1.00 89.88 570 GLY A N 1
ATOM 4181 C CA . GLY A 1 570 ? -22.693 4.490 -6.846 1.00 89.88 570 GLY A CA 1
ATOM 4182 C C . GLY A 1 570 ? -21.969 3.807 -5.680 1.00 89.88 570 GLY A C 1
ATOM 4183 O O . GLY A 1 570 ? -22.443 3.861 -4.541 1.00 89.88 570 GLY A O 1
ATOM 4184 N N . ILE A 1 571 ? -20.843 3.134 -5.942 1.00 90.62 571 ILE A N 1
ATOM 4185 C CA . ILE A 1 571 ? -20.019 2.492 -4.914 1.00 90.62 571 ILE A CA 1
ATOM 4186 C C . ILE A 1 571 ? -19.080 3.538 -4.313 1.00 90.62 571 ILE A C 1
ATOM 4188 O O . ILE A 1 571 ? -18.110 3.968 -4.929 1.00 90.62 571 ILE A O 1
ATOM 4192 N N . VAL A 1 572 ? -19.357 3.927 -3.069 1.00 89.00 572 VAL A N 1
ATOM 4193 C CA . VAL A 1 572 ? -18.512 4.867 -2.324 1.00 89.00 572 VAL A CA 1
ATOM 4194 C C . VAL A 1 572 ? -17.349 4.113 -1.687 1.00 89.00 572 VAL A C 1
ATOM 4196 O O . VAL A 1 572 ? -17.564 3.261 -0.828 1.00 89.00 572 VAL A O 1
ATOM 4199 N N . VAL A 1 573 ? -16.126 4.441 -2.102 1.00 93.25 573 VAL A N 1
ATOM 4200 C CA . VAL A 1 573 ? -14.888 3.937 -1.495 1.00 93.25 573 VAL A CA 1
ATOM 4201 C C . VAL A 1 573 ? -14.414 4.910 -0.416 1.00 93.25 573 VAL A C 1
ATOM 4203 O O . VAL A 1 573 ? -14.212 6.094 -0.700 1.00 93.25 573 VAL A O 1
ATOM 4206 N N . ASP A 1 574 ? -14.201 4.397 0.796 1.00 91.56 574 ASP A N 1
ATOM 4207 C CA . ASP A 1 574 ? -13.800 5.173 1.979 1.00 91.56 574 ASP A CA 1
ATOM 4208 C C . ASP A 1 574 ? -12.318 4.981 2.350 1.00 91.56 574 ASP A C 1
ATOM 4210 O O . ASP A 1 574 ? -11.741 5.796 3.072 1.00 91.56 574 ASP A O 1
ATOM 4214 N N . ARG A 1 575 ? -11.709 3.875 1.902 1.00 94.75 575 ARG A N 1
ATOM 4215 C CA . ARG A 1 575 ? -10.345 3.475 2.271 1.00 94.75 575 ARG A CA 1
ATOM 4216 C C . ARG A 1 575 ? -9.564 3.062 1.034 1.00 94.75 575 ARG A C 1
ATOM 4218 O O . ARG A 1 575 ? -10.072 2.313 0.206 1.00 94.75 575 ARG A O 1
ATOM 4225 N N . PHE A 1 576 ? -8.322 3.503 0.925 1.00 97.50 576 PHE A N 1
ATOM 4226 C CA . PHE A 1 576 ? -7.459 3.243 -0.216 1.00 97.50 576 PHE A CA 1
ATOM 4227 C C . PHE A 1 576 ? -6.126 2.663 0.234 1.00 97.50 576 PHE A C 1
ATOM 4229 O O . PHE A 1 576 ? -5.528 3.114 1.210 1.00 97.50 576 PHE A O 1
ATOM 4236 N N . ALA A 1 577 ? -5.622 1.695 -0.520 1.00 97.06 577 ALA A N 1
ATOM 4237 C CA . ALA A 1 577 ? -4.239 1.266 -0.416 1.00 97.06 577 ALA A CA 1
ATOM 4238 C C . ALA A 1 577 ? -3.613 1.133 -1.797 1.00 97.06 577 ALA A C 1
ATOM 4240 O O . ALA A 1 577 ? -4.294 0.765 -2.753 1.00 97.06 577 ALA A O 1
ATOM 4241 N N . GLY A 1 578 ? -2.315 1.401 -1.915 1.00 96.06 578 GLY A N 1
ATOM 4242 C CA . GLY A 1 578 ? -1.643 1.238 -3.194 1.00 96.06 578 GLY A CA 1
ATOM 4243 C C . GLY A 1 578 ? -0.141 1.022 -3.119 1.00 96.06 578 GLY A C 1
ATOM 4244 O O . GLY A 1 578 ? 0.516 1.349 -2.128 1.00 96.06 578 GLY A O 1
ATOM 4245 N N . THR A 1 579 ? 0.381 0.484 -4.219 1.00 94.75 579 THR A N 1
ATOM 4246 C CA . THR A 1 579 ? 1.807 0.239 -4.453 1.00 94.75 579 THR A CA 1
ATOM 4247 C C . THR A 1 579 ? 2.225 0.860 -5.786 1.00 94.75 579 THR A C 1
ATOM 4249 O O . THR A 1 579 ? 1.504 0.740 -6.780 1.00 94.75 579 THR A O 1
ATOM 4252 N N . SER A 1 580 ? 3.401 1.488 -5.841 1.00 94.19 580 SER A N 1
ATOM 4253 C CA . SER A 1 580 ? 3.967 2.108 -7.041 1.00 94.19 580 SER A CA 1
ATOM 4254 C C . SER A 1 580 ? 2.982 3.104 -7.671 1.00 94.19 580 SER A C 1
ATOM 4256 O O . SER A 1 580 ? 2.404 3.939 -6.978 1.00 94.19 580 SER A O 1
ATOM 4258 N N . MET A 1 581 ? 2.721 3.005 -8.974 1.00 93.88 581 MET A N 1
ATOM 4259 C CA . MET A 1 581 ? 1.708 3.822 -9.653 1.00 93.88 581 MET A CA 1
ATOM 4260 C C . MET A 1 581 ? 0.291 3.664 -9.066 1.00 93.88 581 MET A C 1
ATOM 4262 O O . MET A 1 581 ? -0.494 4.609 -9.074 1.00 93.88 581 MET A O 1
ATOM 4266 N N . GLY A 1 582 ? -0.035 2.500 -8.492 1.00 96.06 582 GLY A N 1
ATOM 4267 C CA . GLY A 1 582 ? -1.283 2.307 -7.755 1.00 96.06 582 GLY A CA 1
ATOM 4268 C 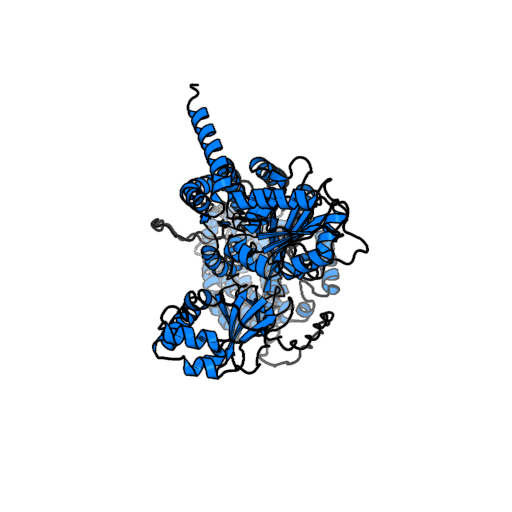C . GLY A 1 582 ? -1.369 3.189 -6.506 1.00 96.06 582 GLY A C 1
ATOM 4269 O O . GLY A 1 582 ? -2.446 3.682 -6.192 1.00 96.06 582 GLY A O 1
ATOM 4270 N N . ALA A 1 583 ? -0.240 3.464 -5.838 1.00 97.38 583 ALA A N 1
ATOM 4271 C CA . ALA A 1 583 ? -0.181 4.381 -4.697 1.00 97.38 583 ALA A CA 1
ATOM 4272 C C . ALA A 1 583 ? -0.445 5.835 -5.108 1.00 97.38 583 ALA A C 1
ATOM 4274 O O . ALA A 1 583 ? -1.105 6.556 -4.367 1.00 97.38 583 ALA A O 1
ATOM 4275 N N . VAL A 1 584 ? 0.020 6.249 -6.294 1.00 96.81 584 VAL A N 1
ATOM 4276 C CA . VAL A 1 584 ? -0.256 7.588 -6.843 1.00 96.81 584 VAL A CA 1
ATOM 4277 C C . VAL A 1 584 ? -1.761 7.786 -7.028 1.00 96.81 584 VAL A C 1
ATOM 4279 O O . VAL A 1 584 ? -2.347 8.729 -6.504 1.00 96.81 584 VAL A O 1
ATOM 4282 N N . ILE A 1 585 ? -2.401 6.857 -7.739 1.00 97.38 585 ILE A N 1
ATOM 4283 C CA . ILE A 1 585 ? -3.835 6.932 -8.044 1.00 97.38 585 ILE A CA 1
ATOM 4284 C C . ILE A 1 585 ? -4.666 6.828 -6.757 1.00 97.38 585 ILE A C 1
ATOM 4286 O O . ILE A 1 585 ? -5.610 7.592 -6.564 1.00 97.38 585 ILE A O 1
ATOM 4290 N N . ALA A 1 586 ? -4.281 5.933 -5.841 1.00 97.88 586 ALA A N 1
ATOM 4291 C CA . ALA A 1 586 ? -4.932 5.772 -4.544 1.00 97.88 586 ALA A CA 1
ATOM 4292 C C . ALA A 1 586 ? -4.841 7.041 -3.681 1.00 97.88 586 ALA A C 1
ATOM 4294 O O . ALA A 1 586 ? -5.836 7.418 -3.070 1.00 97.88 586 ALA A O 1
ATOM 4295 N N . ALA A 1 587 ? -3.689 7.720 -3.651 1.00 97.88 587 ALA A N 1
ATOM 4296 C CA . ALA A 1 587 ? -3.515 8.962 -2.896 1.00 97.88 587 ALA A CA 1
ATOM 4297 C C . ALA A 1 587 ? -4.353 10.118 -3.469 1.00 97.88 587 ALA A C 1
ATOM 4299 O O . ALA A 1 587 ? -4.965 10.878 -2.714 1.00 97.88 587 ALA A O 1
ATOM 4300 N N . LEU A 1 588 ? -4.417 10.244 -4.799 1.00 97.06 588 LEU A N 1
ATOM 4301 C CA . LEU A 1 588 ? -5.268 11.234 -5.469 1.00 97.06 588 LEU A CA 1
ATOM 4302 C C . LEU A 1 588 ? -6.757 10.984 -5.179 1.00 97.06 588 LEU A C 1
ATOM 4304 O O . LEU A 1 588 ? -7.465 11.901 -4.772 1.00 97.06 588 LEU A O 1
ATOM 4308 N N . ALA A 1 589 ? -7.222 9.738 -5.291 1.00 96.94 589 ALA A N 1
ATOM 4309 C CA . ALA A 1 589 ? -8.604 9.379 -4.959 1.00 96.94 589 ALA A CA 1
ATOM 4310 C C . ALA A 1 589 ? -8.915 9.587 -3.463 1.00 96.94 589 ALA A C 1
ATOM 4312 O O . ALA A 1 589 ? -9.991 10.069 -3.090 1.00 96.94 589 ALA A O 1
ATOM 4313 N N . ALA A 1 590 ? -7.953 9.281 -2.587 1.00 96.00 590 ALA A N 1
ATOM 4314 C CA . ALA A 1 590 ? -8.082 9.507 -1.152 1.00 96.00 590 ALA A CA 1
ATOM 4315 C C . ALA A 1 590 ? -8.094 10.998 -0.773 1.00 96.00 590 ALA A C 1
ATOM 4317 O O . ALA A 1 590 ? -8.626 11.360 0.274 1.00 96.00 590 ALA A O 1
ATOM 4318 N N . SER A 1 591 ? -7.582 11.870 -1.650 1.00 93.75 591 SER A N 1
ATOM 4319 C CA . SER A 1 591 ? -7.604 13.331 -1.496 1.00 93.75 591 SER A CA 1
ATOM 4320 C C . SER A 1 591 ? -8.993 13.950 -1.691 1.00 93.75 591 SER A C 1
ATOM 4322 O O . SER A 1 591 ? -9.140 15.161 -1.510 1.00 93.75 591 SER A O 1
ATOM 4324 N N . GLY A 1 592 ? -9.997 13.127 -2.021 1.00 90.38 592 GLY A N 1
ATOM 4325 C CA . GLY A 1 592 ? -11.392 13.524 -2.203 1.00 90.38 592 GLY A CA 1
ATOM 4326 C C . GLY A 1 592 ? -11.774 13.852 -3.646 1.00 90.38 592 GLY A C 1
ATOM 4327 O O . GLY A 1 592 ? -12.898 14.288 -3.866 1.00 90.38 592 GLY A O 1
ATOM 4328 N N . LEU A 1 593 ? -10.868 13.641 -4.606 1.00 94.25 593 LEU A N 1
ATOM 4329 C CA . LEU A 1 593 ? -11.156 13.787 -6.032 1.00 94.25 593 LEU A CA 1
ATOM 4330 C C . LEU A 1 593 ? -12.098 12.670 -6.511 1.00 94.25 593 LEU A C 1
ATOM 4332 O O . LEU A 1 593 ? -12.017 11.534 -6.033 1.00 94.25 593 LEU A O 1
ATOM 4336 N N . ASP A 1 594 ? -12.969 13.010 -7.455 1.00 94.00 594 ASP A N 1
ATOM 4337 C CA . ASP A 1 594 ? -13.758 12.061 -8.243 1.00 94.00 594 ASP A CA 1
ATOM 4338 C C . ASP A 1 594 ? -12.886 11.381 -9.313 1.00 94.00 594 ASP A C 1
ATOM 4340 O O . ASP A 1 594 ? -11.730 11.760 -9.538 1.00 94.00 594 ASP A O 1
ATOM 4344 N N . ALA A 1 595 ? -13.412 10.350 -9.975 1.00 93.62 595 ALA A N 1
ATOM 4345 C CA . ALA A 1 595 ? -12.672 9.597 -10.986 1.00 93.62 595 ALA A CA 1
ATOM 4346 C C . ALA A 1 595 ? -12.124 10.502 -12.105 1.00 93.62 595 ALA A C 1
ATOM 4348 O O . ALA A 1 595 ? -10.961 10.362 -12.493 1.00 93.62 595 ALA A O 1
ATOM 4349 N N . ALA A 1 596 ? -12.921 11.471 -12.566 1.00 94.19 596 ALA A N 1
ATOM 4350 C CA . ALA A 1 596 ? -12.520 12.436 -13.588 1.00 94.19 596 ALA A CA 1
ATOM 4351 C C . ALA A 1 596 ? -11.390 13.366 -13.108 1.00 94.19 596 ALA A C 1
ATOM 4353 O O . ALA A 1 596 ? -10.429 13.609 -13.840 1.00 94.19 596 ALA A O 1
ATOM 4354 N N . GLY A 1 597 ? -11.461 13.853 -11.867 1.00 95.81 597 GLY A N 1
ATOM 4355 C CA . GLY A 1 597 ? -10.422 14.673 -11.257 1.00 95.81 597 GLY A CA 1
ATOM 4356 C C . GLY A 1 597 ? -9.114 13.912 -11.062 1.00 95.81 597 GLY A C 1
ATOM 4357 O O . GLY A 1 597 ? -8.043 14.460 -11.337 1.00 95.81 597 GLY A O 1
ATOM 4358 N N . VAL A 1 598 ? -9.177 12.644 -10.640 1.00 96.31 598 VAL A N 1
ATOM 4359 C CA . VAL A 1 598 ? -7.995 11.770 -10.544 1.00 96.31 598 VAL A CA 1
ATOM 4360 C C . VAL A 1 598 ? -7.362 11.571 -11.921 1.00 96.31 598 VAL A C 1
ATOM 4362 O O . VAL A 1 598 ? -6.147 11.713 -12.053 1.00 96.31 598 VAL A O 1
ATOM 4365 N N . ASP A 1 599 ? -8.170 11.292 -12.946 1.00 94.00 599 ASP A N 1
ATOM 4366 C CA . ASP A 1 599 ? -7.719 11.126 -14.332 1.00 94.00 599 ASP A CA 1
ATOM 4367 C C . ASP A 1 599 ? -6.982 12.374 -14.840 1.00 94.00 599 ASP A C 1
ATOM 4369 O O . ASP A 1 599 ? -5.829 12.285 -15.268 1.00 94.00 599 ASP A O 1
ATOM 4373 N N . ALA A 1 600 ? -7.587 13.554 -14.669 1.00 93.75 600 ALA A N 1
ATOM 4374 C CA . ALA A 1 600 ? -7.001 14.827 -15.078 1.00 93.75 600 ALA A CA 1
ATOM 4375 C C . ALA A 1 600 ? -5.641 15.095 -14.410 1.00 93.75 600 ALA A C 1
ATOM 4377 O O . ALA A 1 600 ? -4.688 15.485 -15.087 1.00 93.75 600 ALA A O 1
ATOM 4378 N N . HIS A 1 601 ? -5.513 14.837 -13.102 1.00 93.62 601 HIS A N 1
ATOM 4379 C CA . HIS A 1 601 ? -4.240 15.004 -12.389 1.00 93.62 601 HIS A CA 1
ATOM 4380 C C . HIS A 1 601 ? -3.185 14.004 -12.870 1.00 93.62 601 HIS A C 1
ATOM 4382 O O . HIS A 1 601 ? -2.025 14.366 -13.073 1.00 93.62 601 HIS A O 1
ATOM 4388 N N . VAL A 1 602 ? -3.567 12.742 -13.076 1.00 91.69 602 VAL A N 1
ATOM 4389 C CA . VAL A 1 602 ? -2.647 11.724 -13.593 1.00 91.69 602 VAL A CA 1
ATOM 4390 C C . VAL A 1 602 ? -2.152 12.101 -14.988 1.00 91.69 602 VAL A C 1
ATOM 4392 O O . VAL A 1 602 ? -0.949 12.021 -15.249 1.00 91.69 602 VAL A O 1
ATOM 4395 N N . PHE A 1 603 ? -3.043 12.556 -15.867 1.00 89.62 603 PHE A N 1
ATOM 4396 C CA . PHE A 1 603 ? -2.674 13.017 -17.199 1.00 89.62 603 PHE A CA 1
ATOM 4397 C C . PHE A 1 603 ? -1.717 14.216 -17.138 1.00 89.62 603 PHE A C 1
ATOM 4399 O O . PHE A 1 603 ? -0.637 14.182 -17.736 1.00 89.62 603 PHE A O 1
ATOM 4406 N N . GLU A 1 604 ? -2.065 15.250 -16.371 1.00 90.69 604 GLU A N 1
ATOM 4407 C CA . GLU A 1 604 ? -1.275 16.480 -16.289 1.00 90.69 604 GLU A CA 1
ATOM 4408 C C . GLU A 1 604 ? 0.128 16.220 -15.727 1.00 90.69 604 GLU A C 1
ATOM 4410 O O . GLU A 1 604 ? 1.130 16.617 -16.327 1.00 90.69 604 GLU A O 1
ATOM 4415 N N . TYR A 1 605 ? 0.238 15.503 -14.608 1.00 86.81 605 TYR A N 1
ATOM 4416 C CA . TYR A 1 605 ? 1.521 15.344 -13.924 1.00 86.81 605 TYR A CA 1
ATOM 4417 C C . TYR A 1 605 ? 2.361 14.185 -14.461 1.00 86.81 605 TYR A C 1
ATOM 4419 O O . TYR A 1 605 ? 3.591 14.275 -14.447 1.00 86.81 605 TYR A O 1
ATOM 4427 N N . LEU A 1 606 ? 1.749 13.094 -14.937 1.00 83.12 606 LEU A N 1
ATOM 4428 C CA . LEU A 1 606 ? 2.498 11.889 -15.318 1.00 83.12 606 LEU A CA 1
ATOM 4429 C C . LEU A 1 606 ? 2.605 11.654 -16.824 1.00 83.12 606 LEU A C 1
ATOM 4431 O O . LEU A 1 606 ? 3.569 11.017 -17.251 1.00 83.12 606 LEU A O 1
ATOM 4435 N N . VAL A 1 607 ? 1.672 12.171 -17.628 1.00 83.38 607 VAL A N 1
ATOM 4436 C CA . VAL A 1 607 ? 1.714 12.034 -19.093 1.00 83.38 607 VAL A CA 1
ATOM 4437 C C . VAL A 1 607 ? 2.321 13.286 -19.722 1.00 83.38 607 VAL A C 1
ATOM 4439 O O . VAL A 1 607 ? 3.340 13.198 -20.409 1.00 83.38 607 VAL A O 1
ATOM 4442 N N . ARG A 1 608 ? 1.758 14.467 -19.443 1.00 84.75 608 ARG A N 1
ATOM 4443 C CA . ARG A 1 608 ? 2.164 15.723 -20.094 1.00 84.75 608 ARG A CA 1
ATOM 4444 C C . ARG A 1 608 ? 3.570 16.185 -19.699 1.00 84.75 608 ARG A C 1
ATOM 4446 O O . ARG A 1 608 ? 4.350 16.593 -20.556 1.00 84.75 608 ARG A O 1
ATOM 4453 N N . HIS A 1 609 ? 3.923 16.093 -18.416 1.00 80.38 609 HIS A N 1
ATOM 4454 C CA . HIS A 1 609 ? 5.163 16.670 -17.880 1.00 80.38 609 HIS A CA 1
ATOM 4455 C C . HIS A 1 609 ? 6.391 15.741 -17.881 1.00 80.38 609 HIS A C 1
ATOM 4457 O O . HIS A 1 609 ? 7.428 16.130 -17.334 1.00 80.38 609 HIS A O 1
ATOM 4463 N N . ASN A 1 610 ? 6.314 14.560 -18.513 1.00 78.56 610 ASN A N 1
ATOM 4464 C CA . ASN A 1 610 ? 7.370 13.535 -18.603 1.00 78.56 610 ASN A CA 1
ATOM 4465 C C . ASN A 1 610 ? 8.231 13.406 -17.318 1.00 78.56 610 ASN A C 1
ATOM 4467 O O . ASN A 1 610 ? 9.354 13.930 -17.254 1.00 78.56 610 ASN A O 1
ATOM 4471 N N . PRO A 1 611 ? 7.744 12.695 -16.286 1.00 79.06 611 PRO A N 1
ATOM 4472 C CA . PRO A 1 611 ? 8.387 12.632 -14.971 1.00 79.06 611 PRO A CA 1
ATOM 4473 C C . PRO A 1 611 ? 9.773 11.967 -14.969 1.00 79.06 611 PRO A C 1
ATOM 4475 O O . PRO A 1 611 ? 10.513 12.145 -14.000 1.00 79.06 611 PRO A O 1
ATOM 4478 N N . LEU A 1 612 ? 10.126 11.230 -16.030 1.00 83.25 612 LEU A N 1
ATOM 4479 C CA . LEU A 1 612 ? 11.379 10.478 -16.184 1.00 83.25 612 LEU A CA 1
ATOM 4480 C C . LEU A 1 612 ? 12.480 11.254 -16.923 1.00 83.25 612 LEU A C 1
ATOM 4482 O O . LEU A 1 612 ? 13.567 10.726 -17.140 1.00 83.25 612 LEU A O 1
ATOM 4486 N N . GLY A 1 613 ? 12.231 12.508 -17.308 1.00 82.44 613 GLY A N 1
ATOM 4487 C CA . GLY A 1 613 ? 13.163 13.300 -18.117 1.00 82.44 613 GLY A CA 1
ATOM 4488 C C . GLY A 1 613 ? 14.466 13.741 -17.426 1.00 82.44 613 GLY A C 1
ATOM 4489 O O . GLY A 1 613 ? 15.198 14.536 -18.009 1.00 82.44 613 GLY A O 1
ATOM 4490 N N . ASP A 1 614 ? 14.765 13.295 -16.198 1.00 86.19 614 ASP A N 1
ATOM 4491 C CA . ASP A 1 614 ? 15.942 13.701 -15.414 1.00 86.19 614 ASP A CA 1
ATOM 4492 C C . ASP A 1 614 ? 17.025 12.612 -15.317 1.00 86.19 614 ASP A C 1
ATOM 4494 O O . ASP A 1 614 ? 17.467 12.207 -14.236 1.00 86.19 614 ASP A O 1
ATOM 4498 N N . TYR A 1 615 ? 17.493 12.172 -16.483 1.00 86.38 615 TYR A N 1
ATOM 4499 C CA . TYR A 1 615 ? 18.499 11.122 -16.645 1.00 86.38 615 TYR A CA 1
ATOM 4500 C C . TYR A 1 615 ? 19.802 11.379 -15.865 1.00 86.38 615 TYR A C 1
ATOM 4502 O O . TYR A 1 615 ? 20.243 12.519 -15.662 1.00 86.38 615 TYR A O 1
ATOM 4510 N N . THR A 1 616 ? 20.448 10.297 -15.429 1.00 80.06 616 THR A N 1
ATOM 4511 C CA . THR A 1 616 ? 21.727 10.340 -14.714 1.00 80.06 616 THR A CA 1
ATOM 4512 C C . THR A 1 616 ? 22.677 9.236 -15.155 1.00 80.06 616 THR A C 1
ATOM 4514 O O . THR A 1 616 ? 22.276 8.270 -15.797 1.00 80.06 616 THR A O 1
ATOM 4517 N N . LEU A 1 617 ? 23.960 9.392 -14.821 1.00 72.88 617 LEU A N 1
ATOM 4518 C CA . LEU A 1 617 ? 24.945 8.344 -15.055 1.00 72.88 617 LEU A CA 1
ATOM 4519 C C . LEU A 1 617 ? 24.641 7.167 -14.109 1.00 72.88 617 LEU A C 1
ATOM 4521 O O . LEU A 1 617 ? 24.555 7.388 -12.894 1.00 72.88 617 LEU A O 1
ATOM 4525 N N . PRO A 1 618 ? 24.467 5.941 -14.635 1.00 72.19 618 PRO A N 1
ATOM 4526 C CA . PRO A 1 618 ? 23.884 4.825 -13.896 1.00 72.19 618 PRO A CA 1
ATOM 4527 C C . PRO A 1 618 ? 24.834 4.251 -12.837 1.00 72.19 618 PRO A C 1
ATOM 4529 O O . PRO A 1 618 ? 25.493 3.239 -13.045 1.00 72.19 618 PRO A O 1
ATOM 4532 N N . SER A 1 619 ? 24.890 4.907 -11.677 1.00 79.31 619 SER A N 1
ATOM 4533 C CA . SER A 1 619 ? 25.537 4.391 -10.461 1.00 79.31 619 SER A CA 1
ATOM 4534 C C . SER A 1 619 ? 24.529 3.775 -9.489 1.00 79.31 619 SER A C 1
ATOM 4536 O O . SER A 1 619 ? 24.802 2.746 -8.881 1.00 79.31 619 SER A O 1
ATOM 4538 N N . LYS A 1 620 ? 23.354 4.404 -9.342 1.00 79.88 620 LYS A N 1
ATOM 4539 C CA . LYS A 1 620 ? 22.281 3.978 -8.422 1.00 79.88 620 LYS A CA 1
ATOM 4540 C C . LYS A 1 620 ? 20.896 3.903 -9.082 1.00 79.88 620 LYS A C 1
ATOM 4542 O O . LYS A 1 620 ? 19.968 3.408 -8.461 1.00 79.88 620 LYS A O 1
ATOM 4547 N N . GLY A 1 621 ? 20.754 4.386 -10.315 1.00 83.69 621 GLY A N 1
ATOM 4548 C CA . GLY A 1 621 ? 19.516 4.404 -11.102 1.00 83.69 621 GLY A CA 1
ATOM 4549 C C . GLY A 1 621 ? 19.743 5.091 -12.452 1.00 83.69 621 GLY A C 1
ATOM 4550 O O . GLY A 1 621 ? 20.763 5.758 -12.632 1.00 83.69 621 GLY A O 1
ATOM 4551 N N . LEU A 1 622 ? 18.816 4.925 -13.396 1.00 83.69 622 LEU A N 1
ATOM 4552 C CA . LEU A 1 622 ? 18.838 5.577 -14.715 1.00 83.69 622 LEU A CA 1
ATOM 4553 C C . LEU A 1 622 ? 18.400 7.048 -14.660 1.00 83.69 622 LEU A C 1
ATOM 4555 O O . LEU A 1 622 ? 18.834 7.860 -15.479 1.00 83.69 622 LEU A O 1
ATOM 4559 N N . VAL A 1 623 ? 17.558 7.401 -13.688 1.00 88.56 623 VAL A N 1
ATOM 4560 C CA . VAL A 1 623 ? 17.052 8.763 -13.475 1.00 88.56 623 VAL A CA 1
ATOM 4561 C C . VAL A 1 623 ? 17.367 9.251 -12.062 1.00 88.56 623 VAL A C 1
ATOM 4563 O O . VAL A 1 623 ? 17.491 8.457 -11.128 1.00 88.56 623 VAL A O 1
ATOM 4566 N N . ARG A 1 624 ? 17.499 10.572 -11.878 1.00 86.06 624 ARG A N 1
ATOM 4567 C CA . ARG A 1 624 ? 17.699 11.163 -10.541 1.00 86.06 624 ARG A CA 1
ATOM 4568 C C . ARG A 1 624 ? 16.418 11.128 -9.707 1.00 86.06 624 ARG A C 1
ATOM 4570 O O . ARG A 1 624 ? 16.499 11.123 -8.480 1.00 86.06 624 ARG A O 1
ATOM 4577 N N . GLY A 1 625 ? 15.250 11.138 -10.352 1.00 89.12 625 GLY A N 1
ATOM 4578 C CA . GLY A 1 625 ? 13.941 11.171 -9.701 1.00 89.12 625 GLY A CA 1
ATOM 4579 C C . GLY A 1 625 ? 13.620 12.483 -8.979 1.00 89.12 625 GLY A C 1
ATOM 4580 O O . GLY A 1 625 ? 12.655 12.531 -8.221 1.00 89.12 625 GLY A O 1
ATOM 4581 N N . ARG A 1 626 ? 14.396 13.550 -9.203 1.00 90.94 626 ARG A N 1
ATOM 4582 C CA . ARG A 1 626 ? 14.117 14.902 -8.694 1.00 90.94 626 ARG A CA 1
ATOM 4583 C C . ARG A 1 626 ? 12.884 15.486 -9.370 1.00 90.94 626 ARG A C 1
ATOM 4585 O O . ARG A 1 626 ? 12.051 16.075 -8.690 1.00 90.94 626 ARG A O 1
ATOM 4592 N N . ARG A 1 627 ? 12.748 15.283 -10.685 1.00 91.62 627 ARG A N 1
ATOM 4593 C CA . ARG A 1 627 ? 11.585 15.752 -11.454 1.00 91.62 627 ARG A CA 1
ATOM 4594 C C . ARG A 1 627 ? 10.309 15.040 -11.018 1.00 91.62 627 ARG A C 1
ATOM 4596 O O . ARG A 1 627 ? 9.312 15.700 -10.761 1.00 91.62 627 ARG A O 1
ATOM 4603 N N . THR A 1 628 ? 10.371 13.718 -10.842 1.00 92.00 628 THR A N 1
ATOM 4604 C CA . THR A 1 628 ? 9.257 12.939 -10.277 1.00 92.00 628 THR A CA 1
ATOM 4605 C C . THR A 1 628 ? 8.838 13.488 -8.908 1.00 92.00 628 THR A C 1
ATOM 4607 O O . THR A 1 628 ? 7.665 13.768 -8.704 1.00 92.00 628 THR A O 1
ATOM 4610 N N . MET A 1 629 ? 9.783 13.724 -7.989 1.00 94.12 629 MET A N 1
ATOM 4611 C CA . MET A 1 629 ? 9.461 14.277 -6.664 1.00 94.12 629 MET A CA 1
ATOM 4612 C C . MET A 1 629 ? 8.869 15.688 -6.717 1.00 94.12 629 MET A C 1
ATOM 4614 O O . MET A 1 629 ? 7.968 15.986 -5.940 1.00 94.12 629 MET A O 1
ATOM 4618 N N . ALA A 1 630 ? 9.352 16.552 -7.615 1.00 92.81 630 ALA A N 1
ATOM 4619 C CA . ALA A 1 630 ? 8.791 17.890 -7.797 1.00 92.81 630 ALA A CA 1
ATOM 4620 C C . ALA A 1 630 ? 7.319 17.821 -8.235 1.00 92.81 630 ALA A C 1
ATOM 4622 O O . ALA A 1 630 ? 6.472 18.438 -7.598 1.00 92.81 630 ALA A O 1
ATOM 4623 N N . LEU A 1 631 ? 7.017 16.986 -9.235 1.00 92.25 631 LEU A N 1
ATOM 4624 C CA . LEU A 1 631 ? 5.654 16.781 -9.733 1.00 92.25 631 LEU A CA 1
ATOM 4625 C C . LEU A 1 631 ? 4.735 16.173 -8.666 1.00 92.25 631 LEU A C 1
ATOM 4627 O O . LEU A 1 631 ? 3.599 16.604 -8.534 1.00 92.25 631 LEU A O 1
ATOM 4631 N N . LEU A 1 632 ? 5.216 15.217 -7.859 1.00 94.12 632 LEU A N 1
ATOM 4632 C CA . LEU A 1 632 ? 4.424 14.669 -6.748 1.00 94.12 632 LEU A CA 1
ATOM 4633 C C . LEU A 1 632 ? 4.125 15.738 -5.687 1.00 94.12 632 LEU A C 1
ATOM 4635 O O . LEU A 1 632 ? 3.005 15.820 -5.194 1.00 94.12 632 LEU A O 1
ATOM 4639 N N . ARG A 1 633 ? 5.110 16.568 -5.321 1.00 94.44 633 ARG A N 1
ATOM 4640 C CA . ARG A 1 633 ? 4.908 17.642 -4.333 1.00 94.44 633 ARG A CA 1
ATOM 4641 C C . ARG A 1 633 ? 3.901 18.681 -4.817 1.00 94.44 633 ARG A C 1
ATOM 4643 O O . ARG A 1 633 ? 3.118 19.162 -4.004 1.00 94.44 633 ARG A O 1
ATOM 4650 N N . GLU A 1 634 ? 3.908 18.981 -6.111 1.00 92.56 634 GLU A N 1
ATOM 4651 C CA . GLU A 1 634 ? 2.931 19.861 -6.750 1.00 92.56 634 GLU A CA 1
ATOM 4652 C C . GLU A 1 634 ? 1.533 19.221 -6.773 1.00 92.56 634 GLU A C 1
ATOM 4654 O O . GLU A 1 634 ? 0.594 19.792 -6.218 1.00 92.56 634 GLU A O 1
ATOM 4659 N N . ALA A 1 635 ? 1.424 17.989 -7.286 1.00 91.44 635 ALA A N 1
ATOM 4660 C CA . ALA A 1 635 ? 0.167 17.249 -7.407 1.00 91.44 635 ALA A CA 1
ATOM 4661 C C . ALA A 1 635 ? -0.562 17.054 -6.067 1.00 91.44 635 ALA A C 1
ATOM 4663 O O . ALA A 1 635 ? -1.789 17.075 -6.024 1.00 91.44 635 ALA A O 1
ATOM 4664 N N . TYR A 1 636 ? 0.178 16.876 -4.967 1.00 93.56 636 TYR A N 1
ATOM 4665 C CA . TYR A 1 636 ? -0.401 16.740 -3.625 1.00 93.56 636 TYR A CA 1
ATOM 4666 C C . TYR A 1 636 ? -0.372 18.031 -2.804 1.00 93.56 636 TYR A C 1
ATOM 4668 O O . TYR A 1 636 ? -0.828 18.020 -1.662 1.00 93.56 636 TYR A O 1
ATOM 4676 N N . SER A 1 637 ? 0.172 19.126 -3.343 1.00 88.44 637 SER A N 1
ATOM 4677 C CA . SER A 1 637 ? 0.219 20.452 -2.707 1.00 88.44 637 SER A CA 1
ATOM 4678 C C . SER A 1 637 ? 0.695 20.435 -1.242 1.00 88.44 637 SER A C 1
ATOM 4680 O O . SER A 1 637 ? 0.144 21.127 -0.391 1.00 88.44 637 SER A O 1
ATOM 4682 N N . GLY A 1 638 ? 1.690 19.600 -0.922 1.00 84.94 638 GLY A N 1
ATOM 4683 C CA . GLY A 1 638 ? 2.245 19.486 0.436 1.00 84.94 638 GLY A CA 1
ATOM 4684 C C . GLY A 1 638 ? 1.351 18.808 1.489 1.00 84.94 638 GLY A C 1
ATOM 4685 O O . GLY A 1 638 ? 1.696 18.850 2.669 1.00 84.94 638 GLY A O 1
ATOM 4686 N N . ARG A 1 639 ? 0.241 18.167 1.095 1.00 90.31 639 ARG A N 1
ATOM 4687 C CA . ARG A 1 639 ? -0.636 17.417 2.013 1.00 90.31 639 ARG A CA 1
ATOM 4688 C C . ARG A 1 639 ? 0.095 16.263 2.706 1.00 90.31 639 ARG A C 1
ATOM 4690 O O . ARG A 1 639 ? 0.972 15.615 2.119 1.00 90.31 639 ARG A O 1
ATOM 4697 N N . MET A 1 640 ? -0.335 15.963 3.927 1.00 91.44 640 MET A N 1
ATOM 4698 C CA . MET A 1 640 ? 0.086 14.783 4.689 1.00 91.44 640 MET A CA 1
ATOM 4699 C C . MET A 1 640 ? -0.911 13.634 4.516 1.00 91.44 640 MET A C 1
ATOM 4701 O O . MET A 1 640 ? -2.085 13.849 4.218 1.00 91.44 640 MET A O 1
ATOM 4705 N N . VAL A 1 641 ? -0.454 12.394 4.690 1.00 92.75 641 VAL A N 1
ATOM 4706 C CA . VAL A 1 641 ? -1.304 11.198 4.550 1.00 92.75 641 VAL A CA 1
ATOM 4707 C C . VAL A 1 641 ? -2.449 11.208 5.570 1.00 92.75 641 VAL A C 1
ATOM 4709 O O . VAL A 1 641 ? -3.587 10.905 5.223 1.00 92.75 641 VAL A O 1
ATOM 4712 N N . GLU A 1 642 ? -2.167 11.614 6.803 1.00 87.62 642 GLU A N 1
ATOM 4713 C CA . GLU A 1 642 ? -3.111 11.743 7.919 1.00 87.62 642 GLU A CA 1
ATOM 4714 C C . GLU A 1 642 ? -4.132 12.882 7.743 1.00 87.62 642 GLU A C 1
ATOM 4716 O O . GLU A 1 642 ? -5.112 12.966 8.480 1.00 87.62 642 GLU A O 1
ATOM 4721 N N . GLU A 1 643 ? -3.934 13.759 6.756 1.00 86.56 643 GLU A N 1
ATOM 4722 C CA . GLU A 1 643 ? -4.854 14.858 6.447 1.00 86.56 643 GLU A CA 1
ATOM 4723 C C . GLU A 1 643 ? -5.888 14.503 5.380 1.00 86.56 643 GLU A C 1
ATOM 4725 O O . GLU A 1 643 ? -6.834 15.272 5.158 1.00 86.56 643 GLU A O 1
ATOM 4730 N N . LEU A 1 644 ? -5.693 13.382 4.688 1.00 90.06 644 LEU A N 1
ATOM 4731 C CA . LEU A 1 644 ? -6.553 12.995 3.584 1.00 90.06 644 LEU A CA 1
ATOM 4732 C C . LEU A 1 644 ? -7.970 12.689 4.099 1.00 90.06 644 LEU A C 1
ATOM 4734 O O . LEU A 1 644 ? -8.129 12.025 5.124 1.00 90.06 644 LEU A O 1
ATOM 4738 N N . PRO A 1 645 ? -9.024 13.164 3.405 1.00 87.31 645 PRO A N 1
ATOM 4739 C CA . PRO A 1 645 ? -10.409 12.967 3.838 1.00 87.31 645 PRO A CA 1
ATOM 4740 C C . PRO A 1 645 ? -10.841 11.496 3.830 1.00 87.31 645 PRO A C 1
ATOM 4742 O O . PRO A 1 645 ? -11.813 11.135 4.493 1.00 87.31 645 PRO A O 1
ATOM 4745 N N . LYS A 1 646 ? -10.141 10.650 3.072 1.00 91.50 646 LYS A N 1
ATOM 4746 C CA . LYS A 1 646 ? -10.333 9.201 3.034 1.00 91.50 646 LYS A CA 1
ATOM 4747 C C . LYS A 1 646 ? -9.044 8.520 3.478 1.00 91.50 646 LYS A C 1
ATOM 4749 O O . LYS A 1 646 ? -7.953 9.029 3.230 1.00 91.50 646 LYS A O 1
ATOM 4754 N N . GLU A 1 647 ? -9.160 7.356 4.113 1.00 93.19 647 GLU A N 1
ATOM 4755 C CA . GLU A 1 647 ? -7.980 6.634 4.595 1.00 93.19 647 GLU A CA 1
ATOM 4756 C C . GLU A 1 647 ? -7.085 6.230 3.419 1.00 93.19 647 GLU A C 1
ATOM 4758 O O . GLU A 1 647 ? -7.572 5.683 2.431 1.00 93.19 647 GLU A O 1
ATOM 4763 N N . PHE A 1 648 ? -5.777 6.445 3.550 1.00 96.56 648 PHE A N 1
ATOM 4764 C CA . PHE A 1 648 ? -4.791 6.044 2.556 1.00 96.56 648 PHE A CA 1
ATOM 4765 C C . PHE A 1 648 ? -3.633 5.282 3.201 1.00 96.56 648 PHE A C 1
ATOM 4767 O O . PHE A 1 648 ? -3.078 5.699 4.219 1.00 96.56 648 PHE A O 1
ATOM 4774 N N . ARG A 1 649 ? -3.245 4.167 2.581 1.00 96.56 649 ARG A N 1
ATOM 4775 C CA . ARG A 1 649 ? -2.059 3.384 2.935 1.00 96.56 649 ARG A CA 1
ATOM 4776 C C . ARG A 1 649 ? -1.179 3.205 1.703 1.00 96.56 649 ARG A C 1
ATOM 4778 O O . ARG A 1 649 ? -1.626 2.729 0.663 1.00 96.56 649 ARG A O 1
ATOM 4785 N N . CYS A 1 650 ? 0.094 3.539 1.826 1.00 97.25 650 CYS A N 1
ATOM 4786 C CA . CYS A 1 650 ? 1.066 3.343 0.754 1.00 97.25 650 CYS A CA 1
ATOM 4787 C C . CYS A 1 650 ? 2.042 2.242 1.156 1.00 97.25 650 CYS A C 1
ATOM 4789 O O . CYS A 1 650 ? 2.486 2.218 2.302 1.00 97.25 650 CYS A O 1
ATOM 4791 N N . VAL A 1 651 ? 2.400 1.342 0.241 1.00 95.25 651 VAL A N 1
ATOM 4792 C CA . VAL A 1 651 ? 3.349 0.263 0.542 1.00 95.25 651 VAL A CA 1
ATOM 4793 C C . VAL A 1 651 ? 4.653 0.444 -0.218 1.00 95.25 651 VAL A C 1
ATOM 4795 O O . VAL A 1 651 ? 4.666 0.593 -1.438 1.00 95.25 651 VAL A O 1
ATOM 4798 N N . SER A 1 652 ? 5.767 0.397 0.509 1.00 95.94 652 SER A N 1
ATOM 4799 C CA . SER A 1 652 ? 7.115 0.253 -0.049 1.00 95.94 652 SER A CA 1
ATOM 4800 C C . SER A 1 652 ? 7.828 -0.934 0.606 1.00 95.94 652 SER A C 1
ATOM 4802 O O . SER A 1 652 ? 7.236 -1.645 1.420 1.00 95.94 652 SER A O 1
ATOM 4804 N N . VAL A 1 653 ? 9.084 -1.189 0.249 1.00 93.44 653 VAL A N 1
ATOM 4805 C CA . VAL A 1 653 ? 9.906 -2.234 0.878 1.00 93.44 653 VAL A CA 1
ATOM 4806 C C . VAL A 1 653 ? 11.135 -1.602 1.510 1.00 93.44 653 VAL A C 1
ATOM 4808 O O . VAL A 1 653 ? 11.835 -0.840 0.849 1.00 93.44 653 VAL A O 1
ATOM 4811 N N . ASP A 1 654 ? 11.411 -1.938 2.770 1.00 93.75 654 ASP A N 1
ATOM 4812 C CA . ASP A 1 654 ? 12.723 -1.701 3.370 1.00 93.75 654 ASP A CA 1
ATOM 4813 C C . ASP A 1 654 ? 13.702 -2.727 2.793 1.00 93.75 654 ASP A C 1
ATOM 4815 O O . ASP A 1 654 ? 13.611 -3.931 3.056 1.00 93.75 654 ASP A O 1
ATOM 4819 N N . LEU A 1 655 ? 14.624 -2.238 1.969 1.00 91.25 655 LEU A N 1
ATOM 4820 C CA . LEU A 1 655 ? 15.578 -3.050 1.230 1.00 91.25 655 LEU A CA 1
ATOM 4821 C C . LEU A 1 655 ? 16.553 -3.790 2.154 1.00 91.25 655 LEU A C 1
ATOM 4823 O O . LEU A 1 655 ? 16.970 -4.901 1.829 1.00 91.25 655 LEU A O 1
ATOM 4827 N N . LEU A 1 656 ? 16.915 -3.201 3.296 1.00 90.75 656 LEU A N 1
ATOM 4828 C CA . LEU A 1 656 ? 17.877 -3.798 4.224 1.00 90.75 656 LEU A CA 1
ATOM 4829 C C . LEU A 1 656 ? 17.192 -4.815 5.138 1.00 90.75 656 LEU A C 1
ATOM 4831 O O . LEU A 1 656 ? 17.697 -5.923 5.328 1.00 90.75 656 LEU A O 1
ATOM 4835 N N . ALA A 1 657 ? 16.015 -4.465 5.661 1.00 85.88 657 ALA A N 1
ATOM 4836 C CA . ALA A 1 657 ? 15.246 -5.352 6.529 1.00 85.88 657 ALA A CA 1
ATOM 4837 C C . ALA A 1 657 ? 14.463 -6.437 5.764 1.00 85.88 657 ALA A C 1
ATOM 4839 O O . ALA A 1 657 ? 13.994 -7.390 6.382 1.00 85.88 657 ALA A O 1
ATOM 4840 N N . ARG A 1 658 ? 14.352 -6.330 4.429 1.00 88.00 658 ARG A N 1
ATOM 4841 C CA . ARG A 1 658 ? 13.639 -7.272 3.544 1.00 88.00 658 ARG A CA 1
ATOM 4842 C C . ARG A 1 658 ? 12.166 -7.452 3.926 1.00 88.00 658 ARG A C 1
ATOM 4844 O O . ARG A 1 658 ? 11.624 -8.552 3.849 1.00 88.00 658 ARG A O 1
ATOM 4851 N N . GLN A 1 659 ? 11.519 -6.361 4.327 1.00 85.62 659 GLN A N 1
ATOM 4852 C CA . GLN A 1 659 ? 10.127 -6.356 4.775 1.00 85.62 659 GLN A CA 1
ATOM 4853 C C . GLN A 1 659 ? 9.327 -5.246 4.095 1.00 85.62 659 GLN A C 1
ATOM 4855 O O . GLN A 1 659 ? 9.858 -4.180 3.776 1.00 85.62 659 GLN A O 1
ATOM 4860 N N . ALA A 1 660 ? 8.037 -5.499 3.882 1.00 88.69 660 ALA A N 1
ATOM 4861 C CA . ALA A 1 660 ? 7.115 -4.468 3.431 1.00 88.69 660 ALA A CA 1
ATOM 4862 C C . ALA A 1 660 ? 6.917 -3.421 4.537 1.00 88.69 660 ALA A C 1
ATOM 4864 O O . ALA A 1 660 ? 6.779 -3.759 5.712 1.00 88.69 660 ALA A O 1
ATOM 4865 N N . VAL A 1 661 ? 6.872 -2.152 4.147 1.00 92.19 661 VAL A N 1
ATOM 4866 C CA . VAL A 1 661 ? 6.584 -1.020 5.025 1.00 92.19 661 VAL A CA 1
ATOM 4867 C C . VAL A 1 661 ? 5.271 -0.401 4.577 1.00 92.19 661 VAL A C 1
ATOM 4869 O O . VAL A 1 661 ? 5.149 0.053 3.439 1.00 92.19 661 VAL A O 1
ATOM 4872 N N . VAL A 1 662 ? 4.288 -0.393 5.478 1.00 94.19 662 VAL A N 1
ATOM 4873 C CA . VAL A 1 662 ? 3.005 0.283 5.273 1.00 94.19 662 VAL A CA 1
ATOM 4874 C C . VAL A 1 662 ? 3.110 1.690 5.844 1.00 94.19 662 VAL A C 1
ATOM 4876 O O . VAL A 1 662 ? 3.164 1.892 7.057 1.00 94.19 662 VAL A O 1
ATOM 4879 N N . HIS A 1 663 ? 3.136 2.674 4.957 1.00 95.12 663 HIS A N 1
ATOM 4880 C CA . HIS A 1 663 ? 3.139 4.080 5.319 1.00 95.12 663 HIS A CA 1
ATOM 4881 C C . HIS A 1 663 ? 1.721 4.532 5.629 1.00 95.12 663 HIS A C 1
ATOM 4883 O O . HIS A 1 663 ? 0.795 4.333 4.838 1.00 95.12 663 HIS A O 1
ATOM 4889 N N . ARG A 1 664 ? 1.582 5.158 6.794 1.00 91.94 664 ARG A N 1
ATOM 4890 C CA . ARG A 1 664 ? 0.315 5.667 7.319 1.00 91.94 664 ARG A CA 1
ATOM 4891 C C . ARG A 1 664 ? 0.268 7.169 7.552 1.00 91.94 664 ARG A C 1
ATOM 4893 O O . ARG A 1 664 ? -0.795 7.672 7.878 1.00 91.94 664 ARG A O 1
ATOM 4900 N N . ARG A 1 665 ? 1.417 7.832 7.469 1.00 89.50 665 ARG A N 1
ATOM 4901 C CA . ARG A 1 665 ? 1.600 9.221 7.882 1.00 89.50 665 ARG A CA 1
ATOM 4902 C C . ARG A 1 665 ? 2.780 9.861 7.168 1.00 89.50 665 ARG A C 1
ATOM 4904 O O . ARG A 1 665 ? 3.621 9.139 6.623 1.00 89.50 665 ARG A O 1
ATOM 4911 N N . GLY A 1 666 ? 2.860 11.180 7.262 1.00 91.69 666 GLY A N 1
ATOM 4912 C CA . GLY A 1 666 ? 3.903 12.008 6.675 1.00 91.69 666 GLY A CA 1
ATOM 4913 C C . GLY A 1 666 ? 3.525 12.551 5.295 1.00 91.69 666 GLY A C 1
ATOM 4914 O O . GLY A 1 666 ? 2.417 12.311 4.810 1.00 91.69 666 GLY A O 1
ATOM 4915 N N . PRO A 1 667 ? 4.440 13.281 4.632 1.00 95.00 667 PRO A N 1
ATOM 4916 C CA . PRO A 1 667 ? 4.129 13.950 3.373 1.00 95.00 667 PRO A CA 1
ATOM 4917 C C . PRO A 1 667 ? 3.755 12.941 2.288 1.00 95.00 667 PRO A C 1
ATOM 4919 O O . PRO A 1 667 ? 4.542 12.038 1.983 1.00 95.00 667 PRO A O 1
ATOM 4922 N N . VAL A 1 668 ? 2.589 13.122 1.656 1.00 96.69 668 VAL A N 1
ATOM 4923 C CA . VAL A 1 668 ? 2.072 12.185 0.640 1.00 96.69 668 VAL A CA 1
ATOM 4924 C C . VAL A 1 668 ? 3.096 11.982 -0.477 1.00 96.69 668 VAL A C 1
ATOM 4926 O O . VAL A 1 668 ? 3.368 10.850 -0.876 1.00 96.69 668 VAL A O 1
ATOM 4929 N N . ALA A 1 669 ? 3.735 13.064 -0.929 1.00 96.56 669 ALA A N 1
ATOM 4930 C CA . ALA A 1 669 ? 4.746 13.013 -1.980 1.00 96.56 669 ALA A CA 1
ATOM 4931 C C . ALA A 1 669 ? 5.973 12.158 -1.609 1.00 96.56 669 ALA A C 1
ATOM 4933 O O . ALA A 1 669 ? 6.489 11.442 -2.463 1.00 96.56 669 ALA A O 1
ATOM 4934 N N . GLU A 1 670 ? 6.436 12.199 -0.355 1.00 96.50 670 GLU A N 1
ATOM 4935 C CA . GLU A 1 670 ? 7.596 11.416 0.102 1.00 96.50 670 GLU A CA 1
ATOM 4936 C C . GLU A 1 670 ? 7.248 9.938 0.261 1.00 96.50 670 GLU A C 1
ATOM 4938 O O . GLU A 1 670 ? 7.996 9.063 -0.177 1.00 96.50 670 GLU A O 1
ATOM 4943 N N . VAL A 1 671 ? 6.075 9.660 0.825 1.00 96.56 671 VAL A N 1
ATOM 4944 C CA . VAL A 1 671 ? 5.559 8.306 1.025 1.00 96.56 671 VAL A CA 1
ATOM 4945 C C . VAL A 1 671 ? 5.288 7.605 -0.312 1.00 96.56 671 VAL A C 1
ATOM 4947 O O . VAL A 1 671 ? 5.730 6.475 -0.531 1.00 96.56 671 VAL A O 1
ATOM 4950 N N . VAL A 1 672 ? 4.599 8.275 -1.239 1.00 97.12 672 VAL A N 1
ATOM 4951 C CA . VAL A 1 672 ? 4.383 7.769 -2.604 1.00 97.12 672 VAL A CA 1
ATOM 4952 C C . VAL A 1 672 ? 5.716 7.687 -3.355 1.00 97.12 672 VAL A C 1
ATOM 4954 O O . VAL A 1 672 ? 5.973 6.703 -4.047 1.00 97.12 672 VAL A O 1
ATOM 4957 N N . GLY A 1 673 ? 6.611 8.658 -3.151 1.00 95.88 673 GLY A N 1
ATOM 4958 C CA . GLY A 1 673 ? 7.968 8.661 -3.697 1.00 95.88 673 GLY A CA 1
ATOM 4959 C C . GLY A 1 673 ? 8.782 7.428 -3.301 1.00 95.88 673 GLY A C 1
ATOM 4960 O O . GLY A 1 673 ? 9.429 6.835 -4.163 1.00 95.88 673 GLY A O 1
ATOM 4961 N N . CYS A 1 674 ? 8.692 6.982 -2.042 1.00 96.50 674 CYS A N 1
ATOM 4962 C CA . CYS A 1 674 ? 9.301 5.731 -1.577 1.00 96.50 674 CYS A CA 1
ATOM 4963 C C . CYS A 1 674 ? 8.756 4.512 -2.334 1.00 96.50 674 CYS A C 1
ATOM 4965 O O . CYS A 1 674 ? 9.520 3.629 -2.721 1.00 96.50 674 CYS A O 1
ATOM 4967 N N . SER A 1 675 ? 7.444 4.476 -2.571 1.00 95.81 675 SER A N 1
ATOM 4968 C CA . SER A 1 675 ? 6.774 3.382 -3.280 1.00 95.81 675 SER A CA 1
ATOM 4969 C C . SER A 1 675 ? 7.065 3.355 -4.783 1.00 95.81 675 SER A C 1
ATOM 4971 O O . SER A 1 675 ? 6.905 2.308 -5.392 1.00 95.81 675 SER A O 1
ATOM 4973 N N . LEU A 1 676 ? 7.546 4.456 -5.370 1.00 93.38 676 LEU A N 1
ATOM 4974 C CA . LEU A 1 676 ? 7.921 4.564 -6.787 1.00 93.38 676 LEU A CA 1
ATOM 4975 C C . LEU A 1 676 ? 9.410 4.288 -7.062 1.00 93.38 676 LEU A C 1
ATOM 4977 O O . LEU A 1 676 ? 9.864 4.442 -8.197 1.00 93.38 676 LEU A O 1
ATOM 4981 N N . ARG A 1 677 ? 10.207 3.899 -6.054 1.00 93.19 677 ARG A N 1
ATOM 4982 C CA . ARG A 1 677 ? 11.652 3.636 -6.209 1.00 93.19 677 ARG A CA 1
ATOM 4983 C C . ARG A 1 677 ? 11.935 2.287 -6.862 1.00 93.19 677 ARG A C 1
ATOM 4985 O O . ARG A 1 677 ? 12.512 1.388 -6.251 1.00 93.19 677 ARG A O 1
ATOM 4992 N N . VAL A 1 678 ? 11.510 2.154 -8.116 1.00 90.75 678 VAL A N 1
ATOM 4993 C CA . VAL A 1 678 ? 11.700 0.959 -8.940 1.00 90.75 678 VAL A CA 1
ATOM 4994 C C . VAL A 1 678 ? 13.204 0.689 -9.098 1.00 90.75 678 VAL A C 1
ATOM 4996 O O . VAL A 1 678 ? 13.898 1.529 -9.685 1.00 90.75 678 VAL A O 1
ATOM 4999 N N . PRO A 1 679 ? 13.727 -0.456 -8.611 1.00 87.88 679 PRO A N 1
ATOM 5000 C CA . PRO A 1 679 ? 15.151 -0.764 -8.697 1.00 87.88 679 PRO A CA 1
ATOM 5001 C C . PRO A 1 679 ? 15.682 -0.719 -10.135 1.00 87.88 679 PRO A C 1
ATOM 5003 O O . PRO A 1 679 ? 15.034 -1.179 -11.074 1.00 87.88 679 PRO A O 1
ATOM 5006 N N . GLY A 1 680 ? 16.870 -0.142 -10.313 1.00 85.31 680 GLY A N 1
ATOM 5007 C CA . GLY A 1 680 ? 17.492 0.071 -11.624 1.00 85.31 680 GLY A CA 1
ATOM 5008 C C . GLY A 1 680 ? 17.000 1.328 -12.349 1.00 85.31 680 GLY A C 1
ATOM 5009 O O . GLY A 1 680 ? 17.806 2.001 -12.985 1.00 85.31 680 GLY A O 1
ATOM 5010 N N . LEU A 1 681 ? 15.726 1.709 -12.204 1.00 86.69 681 LEU A N 1
ATOM 5011 C CA . LEU A 1 681 ? 15.205 2.966 -12.751 1.00 86.69 681 LEU A CA 1
ATOM 5012 C C . LEU A 1 681 ? 15.529 4.143 -11.824 1.00 86.69 681 LEU A C 1
ATOM 5014 O O . LEU A 1 681 ? 16.187 5.093 -12.247 1.00 86.69 681 LEU A O 1
ATOM 5018 N N . TYR A 1 682 ? 15.131 4.051 -10.557 1.00 90.50 682 TYR A N 1
ATOM 5019 C CA . TYR A 1 682 ? 15.356 5.078 -9.543 1.00 90.50 682 TYR A CA 1
ATOM 5020 C C . TYR A 1 682 ? 16.378 4.620 -8.494 1.00 90.50 682 TYR A C 1
ATOM 5022 O O . TYR A 1 682 ? 16.432 3.430 -8.173 1.00 90.50 682 TYR A O 1
ATOM 5030 N N . PRO A 1 683 ? 17.144 5.551 -7.895 1.00 90.88 683 PRO A N 1
ATOM 5031 C CA . PRO A 1 683 ? 17.905 5.250 -6.690 1.00 90.88 683 PRO A CA 1
ATOM 5032 C C . PRO A 1 683 ? 16.967 4.919 -5.515 1.00 90.88 683 PRO A C 1
ATOM 5034 O O . PRO A 1 683 ? 15.910 5.549 -5.400 1.00 90.88 683 PRO A O 1
ATOM 5037 N N . PRO A 1 684 ? 17.353 3.993 -4.614 1.00 92.50 684 PRO A N 1
ATOM 5038 C CA . PRO A 1 684 ? 16.647 3.791 -3.352 1.00 92.50 684 PRO A CA 1
ATOM 5039 C C . PRO A 1 684 ? 16.565 5.093 -2.547 1.00 92.50 684 PRO A C 1
ATOM 5041 O O . PRO A 1 684 ? 17.486 5.916 -2.585 1.00 92.50 684 PRO A O 1
ATOM 5044 N N . GLN A 1 685 ? 15.476 5.275 -1.803 1.00 93.12 685 GLN A N 1
ATOM 5045 C CA . GLN A 1 685 ? 15.221 6.486 -1.025 1.00 93.12 685 GLN A CA 1
ATOM 5046 C C . GLN A 1 685 ? 15.381 6.211 0.465 1.00 93.12 685 GLN A C 1
ATOM 5048 O O . GLN A 1 685 ? 14.753 5.304 0.996 1.00 93.12 685 GLN A O 1
ATOM 5053 N N . ILE A 1 686 ? 16.181 7.024 1.152 1.00 94.19 686 ILE A N 1
ATOM 5054 C CA . ILE A 1 686 ? 16.212 7.008 2.614 1.00 94.19 686 ILE A CA 1
ATOM 5055 C C . ILE A 1 686 ? 15.034 7.835 3.122 1.00 94.19 686 ILE A C 1
ATOM 5057 O O . ILE A 1 686 ? 14.898 9.002 2.755 1.00 94.19 686 ILE A O 1
ATOM 5061 N N . TYR A 1 687 ? 14.197 7.239 3.961 1.00 94.12 687 TYR A N 1
ATOM 5062 C CA . TYR A 1 687 ? 13.076 7.909 4.612 1.00 94.12 687 TYR A CA 1
ATOM 5063 C C . TYR A 1 687 ? 12.880 7.301 6.005 1.00 94.12 687 TYR A C 1
ATOM 5065 O O . TYR A 1 687 ? 12.984 6.092 6.170 1.00 94.12 687 TYR A O 1
ATOM 5073 N N . ASN A 1 688 ? 12.700 8.140 7.031 1.00 89.50 688 ASN A N 1
ATOM 5074 C CA . ASN A 1 688 ? 12.584 7.723 8.439 1.00 89.50 688 ASN A CA 1
ATOM 5075 C C . ASN A 1 688 ? 13.659 6.713 8.909 1.00 89.50 688 ASN A C 1
ATOM 5077 O O . ASN A 1 688 ? 13.377 5.794 9.675 1.00 89.50 688 ASN A O 1
ATOM 5081 N N . GLY A 1 689 ? 14.902 6.874 8.437 1.00 89.88 689 GLY A N 1
ATOM 5082 C CA . GLY A 1 689 ? 16.029 5.999 8.791 1.00 89.88 689 GLY A CA 1
ATOM 5083 C C . GLY A 1 689 ? 16.037 4.627 8.102 1.00 89.88 689 GLY A C 1
ATOM 5084 O O . GLY A 1 689 ? 16.921 3.823 8.383 1.00 89.88 689 GLY A O 1
ATOM 5085 N N . GLN A 1 690 ? 15.098 4.360 7.192 1.00 93.19 690 GLN A N 1
ATOM 5086 C CA . GLN A 1 690 ? 14.987 3.120 6.421 1.00 93.19 690 GLN A CA 1
ATOM 5087 C C . GLN A 1 690 ? 15.335 3.363 4.947 1.00 93.19 690 GLN A C 1
ATOM 5089 O O . GLN A 1 690 ? 15.144 4.463 4.424 1.00 93.19 690 GLN A O 1
ATOM 5094 N N . LEU A 1 691 ? 15.862 2.339 4.268 1.00 94.81 691 LEU A N 1
ATOM 5095 C CA . LEU A 1 691 ? 16.225 2.410 2.850 1.00 94.81 691 LEU A CA 1
ATOM 5096 C C . LEU A 1 691 ? 15.118 1.783 1.998 1.00 94.81 691 LEU A C 1
ATOM 5098 O O . LEU A 1 691 ? 15.009 0.562 1.920 1.00 94.81 691 LEU A O 1
ATOM 5102 N N . HIS A 1 692 ? 14.312 2.609 1.341 1.00 96.19 692 HIS A N 1
ATOM 5103 C CA . HIS A 1 692 ? 13.120 2.173 0.624 1.00 96.19 692 HIS A CA 1
ATOM 5104 C C . HIS A 1 692 ? 13.342 1.929 -0.870 1.00 96.19 692 HIS A C 1
ATOM 5106 O O . HIS A 1 692 ? 13.994 2.715 -1.567 1.00 96.19 692 HIS A O 1
ATOM 5112 N N . VAL A 1 693 ? 12.705 0.864 -1.358 1.00 94.88 693 VAL A N 1
ATOM 5113 C CA . VAL A 1 693 ? 12.476 0.561 -2.778 1.00 94.88 693 VAL A CA 1
ATOM 5114 C C . VAL A 1 693 ? 10.984 0.340 -3.049 1.00 94.88 693 VAL A C 1
ATOM 5116 O O . VAL A 1 693 ? 10.182 0.242 -2.116 1.00 94.88 693 VAL A O 1
ATOM 5119 N N . ASP A 1 694 ? 10.618 0.261 -4.330 1.00 93.75 694 ASP A N 1
ATOM 5120 C CA . ASP A 1 694 ? 9.240 0.046 -4.783 1.00 93.75 694 ASP A CA 1
ATOM 5121 C C . ASP A 1 694 ? 8.579 -1.161 -4.094 1.00 93.75 694 ASP A C 1
ATOM 5123 O O . ASP A 1 694 ? 9.174 -2.236 -3.953 1.00 93.75 694 ASP A O 1
ATOM 5127 N N . GLY A 1 695 ? 7.328 -0.975 -3.661 1.00 88.38 695 GLY A N 1
ATOM 5128 C CA . GLY A 1 695 ? 6.571 -1.999 -2.942 1.00 88.38 695 GLY A CA 1
ATOM 5129 C C . GLY A 1 695 ? 6.317 -3.264 -3.766 1.00 88.38 695 GLY A C 1
ATOM 5130 O O . GLY A 1 695 ? 6.174 -4.348 -3.200 1.00 88.38 695 GLY A O 1
ATOM 5131 N N . GLY A 1 696 ? 6.321 -3.154 -5.098 1.00 87.00 696 GLY A N 1
ATOM 5132 C CA . GLY A 1 696 ? 6.054 -4.232 -6.046 1.00 87.00 696 GLY A CA 1
ATOM 5133 C C . GLY A 1 696 ? 7.070 -5.370 -6.001 1.00 87.00 696 GLY A C 1
ATOM 5134 O O . GLY A 1 696 ? 6.780 -6.462 -6.484 1.00 87.00 696 GLY A O 1
ATOM 5135 N N . VAL A 1 697 ? 8.228 -5.156 -5.367 1.00 86.44 697 VAL A N 1
ATOM 5136 C CA . VAL A 1 697 ? 9.244 -6.195 -5.149 1.00 86.44 697 VAL A CA 1
ATOM 5137 C C . VAL A 1 697 ? 8.720 -7.318 -4.241 1.00 86.44 697 VAL A C 1
ATOM 5139 O O . VAL A 1 697 ? 8.943 -8.491 -4.537 1.00 86.44 697 VAL A O 1
ATOM 5142 N N . LEU A 1 698 ? 7.998 -6.982 -3.162 1.00 82.81 698 LEU A N 1
ATOM 5143 C CA . LEU A 1 698 ? 7.472 -7.967 -2.197 1.00 82.81 698 LEU A CA 1
ATOM 5144 C C . LEU A 1 698 ? 5.944 -7.992 -2.114 1.00 82.81 698 LEU A C 1
ATOM 5146 O O . LEU A 1 698 ? 5.366 -9.049 -1.893 1.00 82.81 698 LEU A O 1
ATOM 5150 N N . ASN A 1 699 ? 5.275 -6.851 -2.274 1.00 82.25 699 ASN A N 1
ATOM 5151 C CA . ASN A 1 699 ? 3.831 -6.741 -2.105 1.00 82.25 699 ASN A CA 1
ATOM 5152 C C . ASN A 1 699 ? 3.220 -5.797 -3.152 1.00 82.25 699 ASN A C 1
ATOM 5154 O O . ASN A 1 699 ? 2.918 -4.627 -2.895 1.00 82.25 699 ASN A O 1
ATOM 5158 N N . ASN A 1 700 ? 3.039 -6.324 -4.366 1.00 87.75 700 ASN A N 1
ATOM 5159 C CA . ASN A 1 700 ? 2.497 -5.556 -5.485 1.00 87.75 700 ASN A CA 1
ATOM 5160 C C . ASN A 1 700 ? 0.988 -5.292 -5.375 1.00 87.75 700 ASN A C 1
ATOM 5162 O O . ASN A 1 700 ? 0.496 -4.409 -6.069 1.00 87.75 700 ASN A O 1
ATOM 5166 N N . LEU A 1 701 ? 0.257 -6.034 -4.536 1.00 89.12 701 LEU A N 1
ATOM 5167 C CA . LEU A 1 701 ? -1.178 -5.854 -4.301 1.00 89.12 701 LEU A CA 1
ATOM 5168 C C . LEU A 1 701 ? -1.460 -5.876 -2.786 1.00 89.12 701 LEU A C 1
ATOM 5170 O O . LEU A 1 701 ? -1.753 -6.938 -2.232 1.00 89.12 701 LEU A O 1
ATOM 5174 N N . PRO A 1 702 ? -1.362 -4.721 -2.104 1.00 89.19 702 PRO A N 1
ATOM 5175 C CA . PRO A 1 702 ? -1.240 -4.664 -0.651 1.00 89.19 702 PRO A CA 1
ATOM 5176 C C . PRO A 1 702 ? -2.587 -4.748 0.079 1.00 89.19 702 PRO A C 1
ATOM 5178 O O . PRO A 1 702 ? -2.979 -3.819 0.779 1.00 89.19 702 PRO A O 1
ATOM 5181 N N . VAL A 1 703 ? -3.315 -5.859 -0.060 1.00 86.50 703 VAL A N 1
ATOM 5182 C CA . VAL A 1 703 ? -4.641 -5.991 0.582 1.00 86.50 703 VAL A CA 1
ATOM 5183 C C . VAL A 1 703 ? -4.560 -5.994 2.106 1.00 86.50 703 VAL A C 1
ATOM 5185 O O . VAL A 1 703 ? -5.412 -5.408 2.761 1.00 86.50 703 VAL A O 1
ATOM 5188 N N . THR A 1 704 ? -3.478 -6.543 2.660 1.00 83.88 704 THR A N 1
ATOM 5189 C CA . THR A 1 704 ? -3.221 -6.593 4.105 1.00 83.88 704 THR A CA 1
ATOM 5190 C C . THR A 1 704 ? -2.854 -5.231 4.701 1.00 83.88 704 THR A C 1
ATOM 5192 O O . THR A 1 704 ? -2.757 -5.100 5.919 1.00 83.88 704 THR A O 1
ATOM 5195 N N . ALA A 1 705 ? -2.650 -4.199 3.869 1.00 88.69 705 ALA A N 1
ATOM 5196 C CA . ALA A 1 705 ? -2.446 -2.835 4.351 1.00 88.69 705 ALA A CA 1
ATOM 5197 C C . ALA A 1 705 ? -3.742 -2.216 4.903 1.00 88.69 705 ALA A C 1
ATOM 5199 O O . ALA A 1 705 ? -3.671 -1.278 5.696 1.00 88.69 705 ALA A O 1
ATOM 5200 N N . LEU A 1 706 ? -4.911 -2.733 4.505 1.00 89.69 706 LEU A N 1
ATOM 5201 C CA . LEU A 1 706 ? -6.212 -2.344 5.043 1.00 89.69 706 LEU A CA 1
ATOM 5202 C C . LEU A 1 706 ? -6.763 -3.448 5.948 1.00 89.69 706 LEU A C 1
ATOM 5204 O O . LEU A 1 706 ? -6.613 -4.638 5.691 1.00 89.69 706 LEU A O 1
ATOM 5208 N N . THR A 1 707 ? -7.444 -3.051 7.022 1.00 84.62 707 THR A N 1
ATOM 5209 C CA . THR A 1 707 ? -8.016 -4.012 7.972 1.00 84.62 707 THR A CA 1
ATOM 5210 C C . THR A 1 707 ? -9.347 -4.564 7.457 1.00 84.62 707 THR A C 1
ATOM 5212 O O . THR A 1 707 ? -10.284 -3.804 7.201 1.00 84.62 707 THR A O 1
ATOM 5215 N N . ARG A 1 708 ? -9.474 -5.895 7.374 1.00 78.75 708 ARG A N 1
ATOM 5216 C CA . ARG A 1 708 ? -10.718 -6.579 6.966 1.00 78.75 708 ARG A CA 1
ATOM 5217 C C . ARG A 1 708 ? -11.886 -6.356 7.932 1.00 78.75 708 ARG A C 1
ATOM 5219 O O . ARG A 1 708 ? -13.033 -6.337 7.499 1.00 78.75 708 ARG A O 1
ATOM 5226 N N . ALA A 1 709 ? -11.608 -6.167 9.223 1.00 80.12 709 ALA A N 1
ATOM 5227 C CA . ALA A 1 709 ? -12.639 -5.944 10.242 1.00 80.12 709 ALA A CA 1
ATOM 5228 C C . ALA A 1 709 ? -13.480 -4.678 9.994 1.00 80.12 709 ALA A C 1
ATOM 5230 O O . ALA A 1 709 ? -14.627 -4.616 10.418 1.00 80.12 709 ALA A O 1
ATOM 5231 N N . GLU A 1 710 ? -12.936 -3.689 9.279 1.00 86.44 710 GLU A N 1
ATOM 5232 C CA . GLU A 1 710 ? -13.640 -2.433 8.993 1.00 86.44 710 GLU A CA 1
ATOM 5233 C C . GLU A 1 710 ? -14.481 -2.483 7.715 1.00 86.44 710 GLU A C 1
ATOM 5235 O O . GLU A 1 710 ? -15.309 -1.600 7.486 1.00 86.44 710 GLU A O 1
ATOM 5240 N N . GLY A 1 711 ? -14.312 -3.531 6.905 1.00 87.44 711 GLY A N 1
ATOM 5241 C CA . GLY A 1 711 ? -15.218 -3.837 5.809 1.00 87.44 711 GLY A CA 1
ATOM 5242 C C . GLY A 1 711 ? -14.572 -4.452 4.573 1.00 87.44 711 GLY A C 1
ATOM 5243 O O . GLY A 1 711 ? -13.365 -4.722 4.557 1.00 87.44 711 GLY A O 1
ATOM 5244 N N . PRO A 1 712 ? -15.390 -4.700 3.534 1.00 90.00 712 PRO A N 1
ATOM 5245 C CA . PRO A 1 712 ? -14.973 -5.404 2.330 1.00 90.00 712 PRO A CA 1
ATOM 5246 C C . PRO A 1 712 ? -13.944 -4.608 1.526 1.00 90.00 712 PRO A C 1
ATOM 5248 O O . PRO A 1 712 ? -13.958 -3.377 1.513 1.00 90.00 712 PRO A O 1
ATOM 5251 N N . MET A 1 713 ? -13.077 -5.327 0.815 1.00 90.94 713 MET A N 1
ATOM 5252 C CA . MET A 1 713 ? -12.011 -4.746 -0.000 1.00 90.94 713 MET A CA 1
ATOM 5253 C C . MET A 1 713 ? -12.141 -5.203 -1.450 1.00 90.94 713 MET A C 1
ATOM 5255 O O . MET A 1 713 ? -12.216 -6.399 -1.718 1.00 90.94 713 MET A O 1
ATOM 5259 N N . ILE A 1 714 ? -12.144 -4.264 -2.387 1.00 94.25 714 ILE A N 1
ATOM 5260 C CA . ILE A 1 714 ? -12.033 -4.529 -3.820 1.00 94.25 714 ILE A CA 1
ATOM 5261 C C . ILE A 1 714 ? -10.564 -4.337 -4.186 1.00 94.25 714 ILE A C 1
ATOM 5263 O O . ILE A 1 714 ? -9.965 -3.320 -3.844 1.00 94.25 714 ILE A O 1
ATOM 5267 N N . ALA A 1 715 ? -9.961 -5.307 -4.862 1.00 93.56 715 ALA A N 1
ATOM 5268 C CA . ALA A 1 715 ? -8.560 -5.237 -5.254 1.00 93.56 715 ALA A CA 1
ATOM 5269 C C . ALA A 1 715 ? -8.433 -5.174 -6.777 1.00 93.56 715 ALA A C 1
ATOM 5271 O O . ALA A 1 715 ? -9.124 -5.905 -7.482 1.00 93.56 715 ALA A O 1
ATOM 5272 N N . VAL A 1 716 ? -7.538 -4.336 -7.295 1.00 93.94 716 VAL A N 1
ATOM 5273 C CA . VAL A 1 716 ? -7.285 -4.201 -8.734 1.00 93.94 716 VAL A CA 1
ATOM 5274 C C . VAL A 1 716 ? -5.853 -4.616 -9.034 1.00 93.94 716 VAL A C 1
ATOM 5276 O O . VAL A 1 716 ? -4.890 -3.958 -8.633 1.00 93.94 716 VAL A O 1
ATOM 5279 N N . SER A 1 717 ? -5.707 -5.729 -9.750 1.00 90.56 717 SER A N 1
ATOM 5280 C CA . SER A 1 717 ? -4.409 -6.300 -10.100 1.00 90.56 717 SER A CA 1
ATOM 5281 C C . SER A 1 717 ? -4.077 -6.027 -11.563 1.00 90.56 717 SER A C 1
ATOM 5283 O O . SER A 1 717 ? -4.669 -6.610 -12.467 1.00 90.56 717 SER A O 1
ATOM 5285 N N . VAL A 1 718 ? -3.092 -5.157 -11.788 1.00 83.38 718 VAL A N 1
ATOM 5286 C CA . VAL A 1 718 ? -2.574 -4.760 -13.116 1.00 83.38 718 VAL A CA 1
ATOM 5287 C C . VAL A 1 718 ? -1.194 -5.378 -13.403 1.00 83.38 718 VAL A C 1
ATOM 5289 O O . VAL A 1 718 ? -0.368 -4.821 -14.121 1.00 83.38 718 VAL A O 1
ATOM 5292 N N . GLY A 1 719 ? -0.928 -6.531 -12.781 1.00 66.12 719 GLY A N 1
ATOM 5293 C CA . GLY A 1 719 ? 0.412 -7.069 -12.563 1.00 66.12 719 GLY A CA 1
ATOM 5294 C C . GLY A 1 719 ? 1.243 -7.447 -13.798 1.00 66.12 719 GLY A C 1
ATOM 5295 O O . GLY A 1 719 ? 0.794 -7.574 -14.941 1.00 66.12 719 GLY A O 1
ATOM 5296 N N . PHE A 1 720 ? 2.520 -7.693 -13.511 1.00 58.59 720 PHE A N 1
ATOM 5297 C CA . PHE A 1 720 ? 3.585 -8.043 -14.444 1.00 58.59 720 PHE A CA 1
ATOM 5298 C C . PHE A 1 720 ? 3.520 -9.539 -14.787 1.00 58.59 720 PHE A C 1
ATOM 5300 O O . PHE A 1 720 ? 4.338 -10.348 -14.361 1.00 58.59 720 PHE A O 1
ATOM 5307 N N . GLY A 1 721 ? 2.498 -9.924 -15.547 1.00 46.22 721 GLY A N 1
ATOM 5308 C CA . GLY A 1 721 ? 2.313 -11.293 -16.022 1.00 46.22 721 GLY A CA 1
ATOM 5309 C C . GLY A 1 721 ? 0.880 -11.751 -15.823 1.00 46.22 721 GLY A C 1
ATOM 5310 O O . GLY A 1 721 ? 0.482 -12.071 -14.708 1.00 46.22 721 GLY A O 1
ATOM 5311 N N . GLY A 1 722 ? 0.121 -11.800 -16.917 1.00 40.25 722 GLY A N 1
ATOM 5312 C CA . GLY A 1 722 ? -1.188 -12.437 -16.920 1.00 40.25 722 GLY A CA 1
ATOM 5313 C C . GLY A 1 722 ? -1.048 -13.910 -16.550 1.00 40.25 722 GLY A C 1
ATOM 5314 O O . GLY A 1 722 ? -0.244 -14.625 -17.150 1.00 40.25 722 GLY A O 1
ATOM 5315 N N . ASN A 1 723 ? -1.816 -14.359 -15.562 1.00 38.25 723 ASN A N 1
ATOM 5316 C CA . ASN A 1 723 ? -2.065 -15.781 -15.384 1.00 38.25 723 ASN A CA 1
ATOM 5317 C C . ASN A 1 723 ? -3.154 -16.178 -16.400 1.00 38.25 723 ASN A C 1
ATOM 5319 O O . ASN A 1 723 ? -4.149 -15.455 -16.507 1.00 38.25 723 ASN A O 1
ATOM 5323 N N . PRO A 1 724 ? -3.008 -17.276 -17.161 1.00 38.06 724 PRO A N 1
ATOM 5324 C CA . PRO A 1 724 ? -4.049 -17.793 -18.041 1.00 38.06 724 PRO A CA 1
ATOM 5325 C C . PRO A 1 724 ? -5.127 -18.491 -17.199 1.00 38.06 724 PRO A C 1
ATOM 5327 O O . PRO A 1 724 ? -5.344 -19.692 -17.294 1.00 38.06 724 PRO A O 1
ATOM 5330 N N . SER A 1 725 ? -5.788 -17.750 -16.315 1.00 35.53 725 SER A N 1
ATOM 5331 C CA . SER A 1 725 ? -6.861 -18.266 -15.465 1.00 35.53 725 SER A CA 1
ATOM 5332 C C . SER A 1 725 ? -8.196 -17.923 -16.106 1.00 35.53 725 SER A C 1
ATOM 5334 O O . SER A 1 725 ? -8.927 -17.056 -15.642 1.00 35.53 725 SER A O 1
ATOM 5336 N N . GLY A 1 726 ? -8.469 -18.566 -17.234 1.00 35.06 726 GLY A N 1
ATOM 5337 C CA . GLY A 1 726 ? -9.725 -18.398 -17.945 1.00 35.06 726 GLY A CA 1
ATOM 5338 C C . GLY A 1 726 ? -9.670 -19.044 -19.310 1.00 35.06 726 GLY A C 1
ATOM 5339 O O . GLY A 1 726 ? -9.644 -18.307 -20.281 1.00 35.06 726 GLY A O 1
ATOM 5340 N N . GLY A 1 727 ? -9.578 -20.381 -19.360 1.00 33.38 727 GLY A N 1
ATOM 5341 C CA . GLY A 1 727 ? -9.998 -21.269 -20.464 1.00 33.38 727 GLY A CA 1
ATOM 5342 C C . GLY A 1 727 ? -9.602 -20.954 -21.914 1.00 33.38 727 GLY A C 1
ATOM 5343 O O . GLY A 1 727 ? -9.987 -21.704 -22.805 1.00 33.38 727 GLY A O 1
ATOM 5344 N N . GLN A 1 728 ? -8.869 -19.879 -22.196 1.00 38.09 728 GLN A N 1
ATOM 5345 C CA . GLN A 1 728 ? -8.551 -19.480 -23.551 1.00 38.09 728 GLN A CA 1
ATOM 5346 C C . GLN A 1 728 ? -7.407 -20.360 -24.047 1.00 38.09 728 GLN A C 1
ATOM 5348 O O . GLN A 1 728 ? -6.364 -20.434 -23.383 1.00 38.09 728 GLN A O 1
ATOM 5353 N N . PRO A 1 729 ? -7.582 -21.032 -25.196 1.00 34.72 729 PRO A N 1
ATOM 5354 C CA . PRO A 1 729 ? -6.544 -21.874 -25.759 1.00 34.72 729 PRO A CA 1
ATOM 5355 C C . PRO A 1 729 ? -5.270 -21.045 -25.928 1.00 34.72 729 PRO A C 1
ATOM 5357 O O . PRO A 1 729 ? -5.312 -19.905 -26.401 1.00 34.72 729 PRO A O 1
ATOM 5360 N N . ARG A 1 730 ? -4.129 -21.613 -25.507 1.00 42.41 730 ARG A N 1
ATOM 5361 C CA . ARG A 1 730 ? -2.802 -21.041 -25.769 1.00 42.41 730 ARG A CA 1
ATOM 5362 C C . ARG A 1 730 ? -2.759 -20.704 -27.256 1.00 42.41 730 ARG A C 1
ATOM 5364 O O . ARG A 1 730 ? -2.804 -21.615 -28.077 1.00 42.41 730 ARG A O 1
ATOM 5371 N N . ARG A 1 731 ? -2.702 -19.412 -27.601 1.00 46.72 731 ARG A N 1
ATOM 5372 C CA . ARG A 1 731 ? -2.467 -18.995 -28.987 1.00 46.72 731 ARG A CA 1
ATOM 5373 C C . ARG A 1 731 ? -1.205 -19.716 -29.454 1.00 46.72 731 ARG A C 1
ATOM 5375 O O . ARG A 1 731 ? -0.146 -19.544 -28.853 1.00 46.72 731 ARG A O 1
ATOM 5382 N N . SER A 1 732 ? -1.347 -20.555 -30.474 1.00 41.06 732 SER A N 1
ATOM 5383 C CA . SER A 1 732 ? -0.290 -21.341 -31.107 1.00 41.06 732 SER A CA 1
ATOM 5384 C C . SER A 1 732 ? 0.626 -20.425 -31.923 1.00 41.06 732 SER A C 1
ATOM 5386 O O . SER A 1 732 ? 0.643 -20.465 -33.148 1.00 41.06 732 SER A O 1
ATOM 5388 N N . GLY A 1 733 ? 1.327 -19.529 -31.232 1.00 52.09 733 GLY A N 1
ATOM 5389 C CA . GLY A 1 733 ? 2.333 -18.636 -31.788 1.00 52.09 733 GLY A CA 1
ATOM 5390 C C . GLY A 1 733 ? 3.684 -18.841 -31.098 1.00 52.09 733 GLY A C 1
ATOM 5391 O O . GLY A 1 733 ? 3.738 -19.422 -30.009 1.00 52.09 733 GLY A O 1
ATOM 5392 N N . PRO A 1 734 ? 4.784 -18.379 -31.714 1.00 41.41 734 PRO A N 1
ATOM 5393 C CA . PRO A 1 734 ? 6.113 -18.478 -31.124 1.00 41.41 734 PRO A CA 1
ATOM 5394 C C . PRO A 1 734 ? 6.173 -17.737 -29.782 1.00 41.41 734 PRO A C 1
ATOM 5396 O O . PRO A 1 734 ? 5.615 -16.649 -29.627 1.00 41.41 734 PRO A O 1
ATOM 5399 N N . ILE A 1 735 ? 6.864 -18.331 -28.804 1.00 55.78 735 ILE A N 1
ATOM 5400 C CA . ILE A 1 735 ? 7.107 -17.712 -27.496 1.00 55.78 735 ILE A CA 1
ATOM 5401 C C . ILE A 1 735 ? 7.935 -16.444 -27.726 1.00 55.78 735 ILE A C 1
ATOM 5403 O O . ILE A 1 735 ? 9.107 -16.520 -28.091 1.00 55.78 735 ILE A O 1
ATOM 5407 N N . GLN A 1 736 ? 7.332 -15.275 -27.515 1.00 55.16 736 GLN A N 1
ATOM 5408 C CA . GLN A 1 736 ? 8.058 -14.011 -27.570 1.00 55.16 736 GLN A CA 1
ATOM 5409 C C . GLN A 1 736 ? 8.877 -13.838 -26.290 1.00 55.16 736 GLN A C 1
ATOM 5411 O O . GLN A 1 736 ? 8.322 -13.744 -25.192 1.00 55.16 736 GLN A O 1
ATOM 5416 N N . VAL A 1 737 ? 10.204 -13.809 -26.432 1.00 62.16 737 VAL A N 1
ATOM 5417 C CA . VAL A 1 737 ? 11.121 -13.506 -25.330 1.00 62.16 737 VAL A CA 1
ATOM 5418 C C . VAL A 1 737 ? 11.062 -11.997 -25.065 1.00 62.16 737 VAL A C 1
ATOM 5420 O O . VAL A 1 737 ? 11.346 -11.221 -25.979 1.00 62.16 737 VAL A O 1
ATOM 5423 N N . PRO A 1 738 ? 10.669 -11.552 -23.858 1.00 65.31 738 PRO A N 1
ATOM 5424 C CA . PRO A 1 738 ? 10.630 -10.131 -23.536 1.00 65.31 738 PRO A CA 1
ATOM 5425 C C . PRO A 1 738 ? 12.040 -9.525 -23.516 1.00 65.31 738 PRO A C 1
ATOM 5427 O O . PRO A 1 738 ? 13.034 -10.224 -23.320 1.00 65.31 738 PRO A O 1
ATOM 5430 N N . GLY A 1 739 ? 12.135 -8.203 -23.680 1.00 66.12 739 GLY A N 1
ATOM 5431 C CA . GLY A 1 739 ? 13.412 -7.491 -23.582 1.00 66.12 739 GLY A CA 1
ATOM 5432 C C . GLY A 1 739 ? 14.074 -7.630 -22.202 1.00 66.12 739 GLY A C 1
ATOM 5433 O O . GLY A 1 739 ? 13.446 -8.047 -21.225 1.00 66.12 739 GLY A O 1
ATOM 5434 N N . ILE A 1 740 ? 15.350 -7.245 -22.094 1.00 71.31 740 ILE A N 1
ATOM 5435 C CA . ILE A 1 740 ? 16.131 -7.352 -20.843 1.00 71.31 740 ILE A CA 1
ATOM 5436 C C . ILE A 1 740 ? 15.459 -6.603 -19.682 1.00 71.31 740 ILE A C 1
ATOM 5438 O O . ILE A 1 740 ? 15.341 -7.160 -18.594 1.00 71.31 740 ILE A O 1
ATOM 5442 N N . GLY A 1 741 ? 14.977 -5.375 -19.904 1.00 66.19 741 GLY A N 1
ATOM 5443 C CA . GLY A 1 741 ? 14.313 -4.578 -18.862 1.00 66.19 741 GLY A CA 1
ATOM 5444 C C . GLY A 1 741 ? 13.041 -5.241 -18.325 1.00 66.19 741 GLY A C 1
ATOM 5445 O O . GLY A 1 741 ? 12.877 -5.384 -17.114 1.00 66.19 741 GLY A O 1
ATOM 5446 N N . ASP A 1 742 ? 12.190 -5.736 -19.225 1.00 65.31 742 ASP A N 1
ATOM 5447 C CA . ASP A 1 742 ? 10.978 -6.479 -18.868 1.00 65.31 742 ASP A CA 1
ATOM 5448 C C . ASP A 1 742 ? 11.298 -7.793 -18.151 1.00 65.31 742 ASP A C 1
ATOM 5450 O O . ASP A 1 742 ? 10.613 -8.169 -17.200 1.00 65.31 742 ASP A O 1
ATOM 5454 N N . THR A 1 743 ? 12.346 -8.493 -18.587 1.00 71.44 743 THR A N 1
ATOM 5455 C CA . THR A 1 743 ? 12.806 -9.739 -17.964 1.00 71.44 743 THR A CA 1
ATOM 5456 C C . THR A 1 743 ? 13.295 -9.491 -16.538 1.00 71.44 743 THR A C 1
ATOM 5458 O O . THR A 1 743 ? 12.900 -10.216 -15.623 1.00 71.44 743 THR A O 1
ATOM 5461 N N . LEU A 1 744 ? 14.092 -8.441 -16.318 1.00 72.88 744 LEU A N 1
ATOM 5462 C CA . LEU A 1 744 ? 14.564 -8.049 -14.989 1.00 72.88 744 LEU A CA 1
ATOM 5463 C C . LEU A 1 744 ? 13.400 -7.650 -14.077 1.00 72.88 744 LEU A C 1
ATOM 5465 O O . LEU A 1 744 ? 13.325 -8.144 -12.955 1.00 72.88 744 LEU A O 1
ATOM 5469 N N . MET A 1 745 ? 12.457 -6.833 -14.560 1.00 70.19 745 MET A N 1
ATOM 5470 C CA . MET A 1 745 ? 11.269 -6.447 -13.785 1.00 70.19 745 MET A CA 1
ATOM 5471 C C . MET A 1 745 ? 10.420 -7.656 -13.390 1.00 70.19 745 MET A C 1
ATOM 5473 O O . MET A 1 745 ? 10.081 -7.819 -12.218 1.00 70.19 745 MET A O 1
ATOM 5477 N N . ARG A 1 746 ? 10.133 -8.556 -14.339 1.00 71.81 746 ARG A N 1
ATOM 5478 C CA . ARG A 1 746 ? 9.390 -9.798 -14.068 1.00 71.81 746 ARG A CA 1
ATOM 5479 C C . ARG A 1 746 ? 10.104 -10.684 -13.052 1.00 71.81 746 ARG A C 1
ATOM 5481 O O . ARG A 1 746 ? 9.441 -11.279 -12.211 1.00 71.81 746 ARG A O 1
ATOM 5488 N N . THR A 1 747 ? 11.433 -10.751 -13.120 1.00 73.00 747 THR A N 1
ATOM 5489 C CA . THR A 1 747 ? 12.260 -11.544 -12.200 1.00 73.00 747 THR A CA 1
ATOM 5490 C C . THR A 1 747 ? 12.245 -10.954 -10.792 1.00 73.00 747 THR A C 1
ATOM 5492 O O . THR A 1 747 ? 12.001 -11.679 -9.832 1.00 73.00 747 THR A O 1
ATOM 5495 N N . MET A 1 748 ? 12.433 -9.636 -10.663 1.00 72.25 748 MET A N 1
ATOM 5496 C CA . MET A 1 748 ? 12.409 -8.939 -9.372 1.00 72.25 748 MET A CA 1
ATOM 5497 C C . MET A 1 748 ? 11.053 -9.049 -8.671 1.00 72.25 748 MET A C 1
ATOM 5499 O O . MET A 1 748 ? 11.005 -9.188 -7.455 1.00 72.25 748 MET A O 1
ATOM 5503 N N . MET A 1 749 ? 9.954 -9.036 -9.428 1.00 69.44 749 MET A N 1
ATOM 5504 C CA . MET A 1 749 ? 8.601 -9.105 -8.869 1.00 69.44 749 MET A CA 1
ATOM 5505 C C . MET A 1 749 ? 8.091 -10.533 -8.639 1.00 69.44 749 MET A C 1
ATOM 5507 O O . MET A 1 749 ? 6.954 -10.703 -8.196 1.00 69.44 749 MET A O 1
ATOM 5511 N N . MET A 1 750 ? 8.898 -11.576 -8.879 1.00 67.31 750 MET A N 1
ATOM 5512 C CA . MET A 1 750 ? 8.485 -12.956 -8.584 1.00 67.31 750 MET A CA 1
ATOM 5513 C C . MET A 1 750 ? 8.144 -13.164 -7.101 1.00 67.31 750 MET A C 1
ATOM 5515 O O . MET A 1 750 ? 7.205 -13.900 -6.802 1.00 67.31 750 MET A O 1
ATOM 5519 N N . GLY A 1 751 ? 8.831 -12.466 -6.187 1.00 63.41 751 GLY A N 1
ATOM 5520 C CA . GLY A 1 751 ? 8.569 -12.521 -4.742 1.00 63.41 751 GLY A CA 1
ATOM 5521 C C . GLY A 1 751 ? 7.193 -11.988 -4.324 1.00 63.41 751 GLY A C 1
ATOM 5522 O O . GLY A 1 751 ? 6.713 -12.320 -3.246 1.00 63.41 751 GLY A O 1
ATOM 5523 N N . SER A 1 752 ? 6.525 -11.220 -5.189 1.00 62.16 752 SER A N 1
ATOM 5524 C CA . SER A 1 752 ? 5.193 -10.671 -4.918 1.00 62.16 752 SER A CA 1
ATOM 5525 C C . SER A 1 752 ? 4.042 -11.645 -5.196 1.00 62.16 752 SER A C 1
ATOM 5527 O O . SER A 1 752 ? 2.925 -11.408 -4.739 1.00 62.16 752 SER A O 1
ATOM 5529 N N . ARG A 1 753 ? 4.280 -12.747 -5.928 1.00 58.66 753 ARG A N 1
ATOM 5530 C CA . ARG A 1 753 ? 3.219 -13.680 -6.357 1.00 58.66 753 ARG A CA 1
ATOM 5531 C C . ARG A 1 753 ? 2.631 -14.496 -5.210 1.00 58.66 753 ARG A C 1
ATOM 5533 O O . ARG A 1 753 ? 1.417 -14.569 -5.097 1.00 58.66 753 ARG A O 1
ATOM 5540 N N . THR A 1 754 ? 3.466 -15.029 -4.322 1.00 56.69 754 THR A N 1
ATOM 5541 C CA . THR A 1 754 ? 3.013 -15.772 -3.132 1.00 56.69 754 THR A CA 1
ATOM 5542 C C . THR A 1 754 ? 2.194 -14.898 -2.180 1.00 56.69 754 THR A C 1
ATOM 5544 O O . THR A 1 754 ? 1.213 -15.364 -1.607 1.00 56.69 754 THR A O 1
ATOM 5547 N N . VAL A 1 755 ? 2.546 -13.613 -2.055 1.00 56.41 755 VAL A N 1
ATOM 5548 C CA . VAL A 1 755 ? 1.771 -12.628 -1.280 1.00 56.41 755 VAL A CA 1
ATOM 5549 C C . VAL A 1 755 ? 0.465 -12.257 -1.998 1.00 56.41 755 VAL A C 1
ATOM 5551 O O . VAL A 1 755 ? -0.570 -12.118 -1.353 1.00 56.41 755 VAL A O 1
ATOM 5554 N N . ALA A 1 756 ? 0.478 -12.148 -3.330 1.00 56.06 756 ALA A N 1
ATOM 5555 C CA . ALA A 1 756 ? -0.713 -11.857 -4.130 1.00 56.06 756 ALA A CA 1
ATOM 5556 C C . ALA A 1 756 ? -1.734 -13.015 -4.157 1.00 56.06 756 ALA A C 1
ATOM 5558 O O . ALA A 1 756 ? -2.937 -12.761 -4.207 1.00 56.06 756 ALA A O 1
ATOM 5559 N N . ASP A 1 757 ? -1.282 -14.269 -4.085 1.00 55.41 757 ASP A N 1
ATOM 5560 C CA . ASP A 1 757 ? -2.167 -15.438 -3.988 1.00 55.41 757 ASP A CA 1
ATOM 5561 C C . ASP A 1 757 ? -2.850 -15.504 -2.611 1.00 55.41 757 ASP A C 1
ATOM 5563 O O . ASP A 1 757 ? -4.052 -15.761 -2.526 1.00 55.41 757 ASP A O 1
ATOM 5567 N N . ALA A 1 758 ? -2.130 -15.160 -1.536 1.00 53.47 758 ALA A N 1
ATOM 5568 C CA . ALA A 1 758 ? -2.725 -14.957 -0.213 1.00 53.47 758 ALA A CA 1
ATOM 5569 C C . ALA A 1 758 ? -3.702 -13.763 -0.201 1.00 53.47 758 ALA A C 1
ATOM 5571 O O . ALA A 1 758 ? -4.769 -13.834 0.409 1.00 53.47 758 ALA A O 1
ATOM 5572 N N . ALA A 1 759 ? -3.400 -12.696 -0.950 1.00 55.03 759 ALA A N 1
ATOM 5573 C CA . ALA A 1 759 ? -4.265 -11.525 -1.076 1.00 55.03 759 ALA A CA 1
ATOM 5574 C C . ALA A 1 759 ? -5.627 -11.827 -1.732 1.00 55.03 759 ALA A C 1
ATOM 5576 O O . ALA A 1 759 ? -6.635 -11.186 -1.421 1.00 55.03 759 ALA A O 1
ATOM 5577 N N . GLN A 1 760 ? -5.684 -12.830 -2.612 1.00 62.19 760 GLN A N 1
ATOM 5578 C CA . GLN A 1 760 ? -6.924 -13.272 -3.251 1.00 62.19 760 GLN A CA 1
ATOM 5579 C C . GLN A 1 760 ? -7.912 -13.917 -2.263 1.00 62.19 760 GLN A C 1
ATOM 5581 O O . GLN A 1 760 ? -9.109 -13.928 -2.539 1.00 62.19 760 GLN A O 1
ATOM 5586 N N . ALA A 1 761 ? -7.443 -14.399 -1.107 1.00 62.56 761 ALA A N 1
ATOM 5587 C CA . ALA A 1 761 ? -8.300 -14.906 -0.033 1.00 62.56 761 ALA A CA 1
ATOM 5588 C C . ALA A 1 761 ? -8.899 -13.791 0.854 1.00 62.56 761 ALA A C 1
ATOM 5590 O O . ALA A 1 761 ? -9.860 -14.023 1.597 1.00 62.56 761 ALA A O 1
ATOM 5591 N N . GLU A 1 762 ? -8.338 -12.578 0.802 1.00 71.56 762 GLU A N 1
ATOM 5592 C CA . GLU A 1 762 ? -8.739 -11.465 1.669 1.00 71.56 762 GLU A CA 1
ATOM 5593 C C . GLU A 1 762 ? -9.639 -10.431 0.991 1.00 71.56 762 GLU A C 1
ATOM 5595 O O . GLU A 1 762 ? -10.493 -9.841 1.658 1.00 71.56 762 GLU A O 1
ATOM 5600 N N . ALA A 1 763 ? -9.476 -10.218 -0.316 1.00 82.00 763 ALA A N 1
ATOM 5601 C CA . ALA A 1 763 ? -10.334 -9.322 -1.081 1.00 82.00 763 ALA A CA 1
ATOM 5602 C C . ALA A 1 763 ? -11.729 -9.930 -1.312 1.00 82.00 763 ALA A C 1
ATOM 5604 O O . ALA A 1 763 ? -11.877 -11.133 -1.512 1.00 82.00 763 ALA A O 1
ATOM 5605 N N . LEU A 1 764 ? -12.753 -9.075 -1.347 1.00 83.38 764 LEU A N 1
ATOM 5606 C CA . LEU A 1 764 ? -14.108 -9.447 -1.753 1.00 83.38 764 LEU A CA 1
ATOM 5607 C C . LEU A 1 764 ? -14.129 -9.884 -3.222 1.00 83.38 764 LEU A C 1
ATOM 5609 O O . LEU A 1 764 ? -14.710 -10.907 -3.564 1.00 83.38 764 LEU A O 1
ATOM 5613 N N . VAL A 1 765 ? -13.491 -9.083 -4.081 1.00 89.00 765 VAL A N 1
ATOM 5614 C CA . VAL A 1 765 ? -13.326 -9.333 -5.515 1.00 89.00 765 VAL A CA 1
ATOM 5615 C C . VAL A 1 765 ? -11.964 -8.794 -5.948 1.00 89.00 765 VAL A C 1
ATOM 5617 O O . VAL A 1 765 ? -11.554 -7.710 -5.526 1.00 89.00 765 VAL A O 1
ATOM 5620 N N . VAL A 1 766 ? -11.279 -9.539 -6.820 1.00 90.69 766 VAL A N 1
ATOM 5621 C CA . VAL A 1 766 ? -10.051 -9.093 -7.492 1.00 90.69 766 VAL A CA 1
ATOM 5622 C C . VAL A 1 766 ? -10.360 -8.803 -8.961 1.00 90.69 766 VAL A C 1
ATOM 5624 O O . VAL A 1 766 ? -10.551 -9.726 -9.754 1.00 90.69 766 VAL A O 1
ATOM 5627 N N . ILE A 1 767 ? -10.383 -7.525 -9.333 1.00 92.06 767 ILE A N 1
ATOM 5628 C CA . ILE A 1 767 ? -10.544 -7.055 -10.711 1.00 92.06 767 ILE A CA 1
ATOM 5629 C C . ILE A 1 767 ? -9.199 -7.185 -11.433 1.00 92.06 767 ILE A C 1
ATOM 5631 O O . ILE A 1 767 ? -8.158 -6.762 -10.921 1.00 92.06 767 ILE A O 1
ATOM 5635 N N . ARG A 1 768 ? -9.214 -7.777 -12.631 1.00 91.25 768 ARG A N 1
ATOM 5636 C CA . ARG A 1 768 ? -8.014 -8.039 -13.443 1.00 91.25 768 ARG A CA 1
ATOM 5637 C C . ARG A 1 768 ? -8.169 -7.464 -14.855 1.00 91.25 768 ARG A C 1
ATOM 5639 O O . ARG A 1 768 ? -8.613 -8.185 -15.746 1.00 91.25 768 ARG A O 1
ATOM 5646 N N . PRO A 1 769 ? -7.824 -6.184 -15.066 1.00 90.50 769 PRO A N 1
ATOM 5647 C CA . PRO A 1 769 ? -7.851 -5.568 -16.391 1.00 90.50 769 PRO A CA 1
ATOM 5648 C C . PRO A 1 769 ? -6.881 -6.238 -17.375 1.00 90.50 769 PRO A C 1
ATOM 5650 O O . PRO A 1 769 ? -5.732 -6.516 -17.019 1.00 90.50 769 PRO A O 1
ATOM 5653 N N . ASP A 1 770 ? -7.302 -6.459 -18.626 1.00 87.62 770 ASP A N 1
ATOM 5654 C CA . ASP A 1 770 ? -6.413 -6.982 -19.676 1.00 87.62 770 ASP A CA 1
ATOM 5655 C C . ASP A 1 770 ? -5.543 -5.864 -20.270 1.00 87.62 770 ASP A C 1
ATOM 5657 O O . ASP A 1 770 ? -5.886 -5.230 -21.262 1.00 87.62 770 ASP A O 1
ATOM 5661 N N . THR A 1 771 ? -4.391 -5.623 -19.647 1.00 83.81 771 THR A N 1
ATOM 5662 C CA . THR A 1 771 ? -3.425 -4.582 -20.046 1.00 83.81 771 THR A CA 1
ATOM 5663 C C . THR A 1 771 ? -2.189 -5.151 -20.747 1.00 83.81 771 THR A C 1
ATOM 5665 O O . THR A 1 771 ? -1.142 -4.505 -20.808 1.00 83.81 771 THR A O 1
ATOM 5668 N N . ARG A 1 772 ? -2.268 -6.376 -21.292 1.00 77.69 772 ARG A N 1
ATOM 5669 C CA . ARG A 1 772 ? -1.109 -7.066 -21.897 1.00 77.69 772 ARG A CA 1
ATOM 5670 C C . ARG A 1 772 ? -0.491 -6.315 -23.077 1.00 77.69 772 ARG A C 1
ATOM 5672 O O . ARG A 1 772 ? 0.710 -6.455 -23.289 1.00 77.69 772 ARG A O 1
ATOM 5679 N N . ALA A 1 773 ? -1.299 -5.548 -23.810 1.00 73.69 773 ALA A N 1
ATOM 5680 C CA . ALA A 1 773 ? -0.863 -4.749 -24.953 1.00 73.69 773 ALA A CA 1
ATOM 5681 C C . ALA A 1 773 ? -0.102 -3.470 -24.558 1.00 73.69 773 ALA A C 1
ATOM 5683 O O . ALA A 1 773 ? 0.583 -2.901 -25.398 1.00 73.69 773 ALA A O 1
ATOM 5684 N N . VAL A 1 774 ? -0.191 -3.041 -23.294 1.00 79.56 774 VAL A N 1
ATOM 5685 C CA . VAL A 1 774 ? 0.435 -1.808 -22.804 1.00 79.56 774 VAL A CA 1
ATOM 5686 C C . VAL A 1 774 ? 1.777 -2.140 -22.151 1.00 79.56 774 VAL A C 1
ATOM 5688 O O . VAL A 1 774 ? 1.856 -2.947 -21.212 1.00 79.56 774 VAL A O 1
ATOM 5691 N N . GLY A 1 775 ? 2.855 -1.534 -22.641 1.00 75.62 775 GLY A N 1
ATOM 5692 C CA . GLY A 1 775 ? 4.174 -1.596 -22.026 1.00 75.62 775 GLY A CA 1
ATOM 5693 C C . GLY A 1 775 ? 4.223 -0.849 -20.692 1.00 75.62 775 GLY A C 1
ATOM 5694 O O . GLY A 1 775 ? 3.467 0.079 -20.431 1.00 75.62 775 GLY A O 1
ATOM 5695 N N . LEU A 1 776 ? 5.142 -1.241 -19.812 1.00 75.94 776 LEU A N 1
ATOM 5696 C CA . LEU A 1 776 ? 5.214 -0.717 -18.438 1.00 75.94 776 LEU A CA 1
ATOM 5697 C C . LEU A 1 776 ? 5.639 0.752 -18.357 1.00 75.94 776 LEU A C 1
ATOM 5699 O O . LEU A 1 776 ? 5.318 1.431 -17.385 1.00 75.94 776 LEU A O 1
ATOM 5703 N N . LEU A 1 777 ? 6.360 1.225 -19.372 1.00 78.25 777 LEU A N 1
ATOM 5704 C CA . LEU A 1 777 ? 6.849 2.598 -19.489 1.00 78.25 777 LEU A CA 1
ATOM 5705 C C . LEU A 1 777 ? 6.160 3.361 -20.634 1.00 78.25 777 LEU A C 1
ATOM 5707 O O . LEU A 1 777 ? 6.588 4.453 -20.998 1.00 78.25 777 LEU A O 1
ATOM 5711 N N . GLU A 1 778 ? 5.092 2.809 -21.215 1.00 80.12 778 GLU A N 1
ATOM 5712 C CA . GLU A 1 778 ? 4.374 3.401 -22.350 1.00 80.12 778 GLU A CA 1
ATOM 5713 C C . GLU A 1 778 ? 3.237 4.311 -21.872 1.00 80.12 778 GLU A C 1
ATOM 5715 O O . GLU A 1 778 ? 2.060 4.072 -22.124 1.00 80.12 778 GLU A O 1
ATOM 5720 N N . PHE A 1 779 ? 3.601 5.388 -21.170 1.00 81.94 779 PHE A N 1
ATOM 5721 C CA . PHE A 1 779 ? 2.650 6.318 -20.542 1.00 81.94 779 PHE A CA 1
ATOM 5722 C C . PHE A 1 779 ? 1.707 7.034 -21.531 1.00 81.94 779 PHE A C 1
ATOM 5724 O O . PHE A 1 779 ? 0.682 7.569 -21.124 1.00 81.94 779 PHE A O 1
ATOM 5731 N N . HIS A 1 780 ? 2.013 7.019 -22.830 1.00 79.38 780 HIS A N 1
ATOM 5732 C CA . HIS A 1 780 ? 1.144 7.565 -23.875 1.00 79.38 780 HIS A CA 1
ATOM 5733 C C . HIS A 1 780 ? -0.092 6.688 -24.159 1.00 79.38 780 HIS A C 1
ATOM 5735 O O . HIS A 1 780 ? -1.054 7.180 -24.734 1.00 79.38 780 HIS A O 1
ATOM 5741 N N . GLN A 1 781 ? -0.106 5.414 -23.741 1.00 83.38 781 GLN A N 1
ATOM 5742 C CA . GLN A 1 781 ? -1.235 4.488 -23.946 1.00 83.38 781 GLN A CA 1
ATOM 5743 C C . GLN A 1 781 ? -2.260 4.509 -22.797 1.00 83.38 781 GLN A C 1
ATOM 5745 O O . GLN A 1 781 ? -2.880 3.491 -22.474 1.00 83.38 781 GLN A O 1
ATOM 5750 N N . ILE A 1 782 ? -2.442 5.670 -22.163 1.00 86.81 782 ILE A N 1
ATOM 5751 C CA . ILE A 1 782 ? -3.387 5.856 -21.054 1.00 86.81 782 ILE A CA 1
ATOM 5752 C C . ILE A 1 782 ? -4.816 5.445 -21.429 1.00 86.81 782 ILE A C 1
ATOM 5754 O O . ILE A 1 782 ? -5.476 4.766 -20.644 1.00 86.81 782 ILE A O 1
ATOM 5758 N N . ASP A 1 783 ? -5.257 5.754 -22.650 1.00 88.94 783 ASP A N 1
ATOM 5759 C CA . ASP A 1 783 ? -6.604 5.442 -23.141 1.00 88.94 783 ASP A CA 1
ATOM 5760 C C . ASP A 1 783 ? -6.883 3.941 -23.189 1.00 88.94 783 ASP A C 1
ATOM 5762 O O . ASP A 1 783 ? -7.902 3.477 -22.677 1.00 88.94 783 ASP A O 1
ATOM 5766 N N . ALA A 1 784 ? -5.950 3.169 -23.750 1.00 89.12 784 ALA A N 1
ATOM 5767 C CA . ALA A 1 784 ? -6.090 1.724 -23.887 1.00 89.12 784 ALA A CA 1
ATOM 5768 C C . ALA A 1 784 ? -6.121 1.028 -22.518 1.00 89.12 784 ALA A C 1
ATOM 5770 O O . ALA A 1 784 ? -6.954 0.152 -22.276 1.00 89.12 784 ALA A O 1
ATOM 5771 N N . ALA A 1 785 ? -5.239 1.439 -21.601 1.00 90.81 785 ALA A N 1
ATOM 5772 C CA . ALA A 1 785 ? -5.218 0.902 -20.245 1.00 90.81 785 ALA A CA 1
ATOM 5773 C C . ALA A 1 785 ? -6.508 1.247 -19.484 1.00 90.81 785 ALA A C 1
ATOM 5775 O O . ALA A 1 785 ? -7.108 0.365 -18.870 1.00 90.81 785 ALA A O 1
ATOM 5776 N N . ARG A 1 786 ? -6.961 2.503 -19.564 1.00 94.19 786 ARG A N 1
ATOM 5777 C CA . ARG A 1 786 ? -8.203 2.981 -18.943 1.00 94.19 786 ARG A CA 1
ATOM 5778 C C . ARG A 1 786 ? -9.427 2.214 -19.437 1.00 94.19 786 ARG A C 1
ATOM 5780 O O . ARG A 1 786 ? -10.218 1.758 -18.615 1.00 94.19 786 ARG A O 1
ATOM 5787 N N . GLU A 1 787 ? -9.556 1.998 -20.745 1.00 94.62 787 GLU A N 1
ATOM 5788 C CA . GLU A 1 787 ? -10.676 1.235 -21.307 1.00 94.62 787 GLU A CA 1
ATOM 5789 C C . GLU A 1 787 ? -10.659 -0.235 -20.864 1.00 94.62 787 GLU A C 1
ATOM 5791 O O . GLU A 1 787 ? -11.693 -0.782 -20.481 1.00 94.62 787 GLU A O 1
ATOM 5796 N N . ALA A 1 788 ? -9.479 -0.865 -20.804 1.00 93.38 788 ALA A N 1
ATOM 5797 C CA . ALA A 1 788 ? -9.346 -2.211 -20.243 1.00 93.38 788 ALA A CA 1
ATOM 5798 C C . ALA A 1 788 ? -9.795 -2.271 -18.770 1.00 93.38 788 ALA A C 1
ATOM 5800 O O . ALA A 1 788 ? -10.394 -3.259 -18.334 1.00 93.38 788 ALA A O 1
ATOM 5801 N N . GLY A 1 789 ? -9.524 -1.206 -18.009 1.00 95.38 789 GLY A N 1
ATOM 5802 C CA . GLY A 1 789 ? -10.022 -1.003 -16.650 1.00 95.38 789 GLY A CA 1
ATOM 5803 C C . GLY A 1 789 ? -11.545 -0.956 -16.575 1.00 95.38 789 GLY A C 1
ATOM 5804 O O . GLY A 1 789 ? -12.136 -1.718 -15.807 1.00 95.38 789 GLY A O 1
ATOM 5805 N N . ARG A 1 790 ? -12.178 -0.125 -17.415 1.00 96.75 790 ARG A N 1
ATOM 5806 C CA . ARG A 1 790 ? -13.644 -0.019 -17.495 1.00 96.75 790 ARG A CA 1
ATOM 5807 C C . ARG A 1 790 ? -14.292 -1.354 -17.835 1.00 96.75 790 ARG A C 1
ATOM 5809 O O . ARG A 1 790 ? -15.185 -1.812 -17.125 1.00 96.75 790 ARG A O 1
ATOM 5816 N N . ALA A 1 791 ? -13.800 -2.025 -18.874 1.00 95.06 791 ALA A N 1
ATOM 5817 C CA . ALA A 1 791 ? -14.323 -3.320 -19.297 1.00 95.06 791 ALA A CA 1
ATOM 5818 C C . ALA A 1 791 ? -14.260 -4.369 -18.170 1.00 95.06 791 ALA A C 1
ATOM 5820 O O . ALA A 1 791 ? -15.237 -5.079 -17.918 1.00 95.06 791 ALA A O 1
ATOM 5821 N N . ALA A 1 792 ? -13.137 -4.438 -17.447 1.00 94.19 792 ALA A N 1
ATOM 5822 C CA . ALA A 1 792 ? -12.972 -5.374 -16.339 1.00 94.19 792 ALA A CA 1
ATOM 5823 C C . ALA A 1 792 ? -13.845 -5.027 -15.125 1.00 94.19 792 ALA A C 1
ATOM 5825 O O . ALA A 1 792 ? -14.389 -5.931 -14.489 1.00 94.19 792 ALA A O 1
ATOM 5826 N N . ALA A 1 793 ? -14.015 -3.739 -14.814 1.00 95.56 793 ALA A N 1
ATOM 5827 C CA . ALA A 1 793 ? -14.910 -3.304 -13.750 1.00 95.56 793 ALA A CA 1
ATOM 5828 C C . ALA A 1 793 ? -16.373 -3.626 -14.082 1.00 95.56 793 ALA A C 1
ATOM 5830 O O . ALA A 1 793 ? -17.041 -4.256 -13.264 1.00 95.56 793 ALA A O 1
ATOM 5831 N N . ARG A 1 794 ? -16.844 -3.326 -15.302 1.00 95.44 794 ARG A N 1
ATOM 5832 C CA . ARG A 1 794 ? -18.197 -3.692 -15.768 1.00 95.44 794 ARG A CA 1
ATOM 5833 C C . ARG A 1 794 ? -18.477 -5.185 -15.651 1.00 95.44 794 ARG A C 1
ATOM 5835 O O . ARG A 1 794 ? -19.560 -5.570 -15.223 1.00 95.44 794 ARG A O 1
ATOM 5842 N N . ALA A 1 795 ? -17.496 -6.025 -15.977 1.00 93.19 795 ALA A N 1
ATOM 5843 C CA . ALA A 1 795 ? -17.616 -7.475 -15.832 1.00 93.19 795 ALA A CA 1
ATOM 5844 C C . ALA A 1 795 ? -17.680 -7.932 -14.359 1.00 93.19 795 ALA A C 1
ATOM 5846 O O . ALA A 1 795 ? -18.308 -8.946 -14.056 1.00 93.19 795 ALA A O 1
ATOM 5847 N N . ALA A 1 796 ? -17.052 -7.193 -13.440 1.00 92.50 796 ALA A N 1
ATOM 5848 C CA . ALA A 1 796 ? -17.013 -7.512 -12.014 1.00 92.50 796 ALA A CA 1
ATOM 5849 C C . ALA A 1 796 ? -18.197 -6.936 -11.213 1.00 92.50 796 ALA A C 1
ATOM 5851 O O . ALA A 1 796 ? -18.583 -7.515 -10.196 1.00 92.50 796 ALA A O 1
ATOM 5852 N N . LEU A 1 797 ? -18.806 -5.830 -11.658 1.00 93.00 797 LEU A N 1
ATOM 5853 C CA . LEU A 1 797 ? -19.928 -5.167 -10.975 1.00 93.00 797 LEU A CA 1
ATOM 5854 C C . LEU A 1 797 ? -21.098 -6.111 -10.621 1.00 93.00 797 LEU A C 1
ATOM 5856 O O . LEU A 1 797 ? -21.576 -6.026 -9.486 1.00 93.00 797 LEU A O 1
ATOM 5860 N N . PRO A 1 798 ? -21.531 -7.053 -11.491 1.00 91.19 798 PRO A N 1
ATOM 5861 C CA . PRO A 1 798 ? -22.578 -8.019 -11.152 1.00 91.19 798 PRO A CA 1
ATOM 5862 C C . PRO A 1 798 ? -22.240 -8.927 -9.964 1.00 91.19 798 PRO A C 1
ATOM 5864 O O . PRO A 1 798 ? -23.150 -9.433 -9.319 1.00 91.19 798 PRO A O 1
ATOM 5867 N N . GLN A 1 799 ? -20.954 -9.130 -9.661 1.00 88.06 799 GLN A N 1
ATOM 5868 C CA . GLN A 1 799 ? -20.500 -9.882 -8.487 1.00 88.06 799 GLN A CA 1
ATOM 5869 C C . GLN A 1 799 ? -20.355 -8.964 -7.266 1.00 88.06 799 GLN A C 1
ATOM 5871 O O . GLN A 1 799 ? -20.752 -9.326 -6.162 1.00 88.06 799 GLN A O 1
ATOM 5876 N N . ILE A 1 800 ? -19.825 -7.753 -7.464 1.00 88.12 800 ILE A N 1
ATOM 5877 C CA . ILE A 1 800 ? -19.557 -6.787 -6.389 1.00 88.12 800 ILE A CA 1
ATOM 5878 C C . ILE A 1 800 ? -20.859 -6.272 -5.761 1.00 88.12 800 ILE A C 1
ATOM 5880 O O . ILE A 1 800 ? -20.989 -6.258 -4.538 1.00 88.12 800 ILE A O 1
ATOM 5884 N N . ILE A 1 801 ? -21.830 -5.853 -6.578 1.00 87.62 801 ILE A N 1
ATOM 5885 C CA . ILE A 1 801 ? -23.047 -5.184 -6.097 1.00 87.62 801 ILE A CA 1
ATOM 5886 C C . ILE A 1 801 ? -23.864 -6.077 -5.146 1.00 87.62 801 ILE A C 1
ATOM 5888 O O . ILE A 1 801 ? -24.196 -5.600 -4.058 1.00 87.62 801 ILE A O 1
ATOM 5892 N N . PRO A 1 802 ? -24.178 -7.348 -5.475 1.00 82.25 802 PRO A N 1
ATOM 5893 C CA . PRO A 1 802 ? -24.905 -8.225 -4.560 1.00 82.25 802 PRO A CA 1
ATOM 5894 C C . PRO A 1 802 ? -24.153 -8.461 -3.254 1.00 82.25 802 PRO A C 1
ATOM 5896 O O . PRO A 1 802 ? -24.765 -8.384 -2.197 1.00 82.25 802 PRO A O 1
ATOM 5899 N N . LEU A 1 803 ? -22.834 -8.669 -3.315 1.00 78.94 803 LEU A N 1
ATOM 5900 C CA . LEU A 1 803 ? -22.006 -8.925 -2.136 1.00 78.94 803 LEU A CA 1
ATOM 5901 C C . LEU A 1 803 ? -21.931 -7.717 -1.196 1.00 78.94 803 LEU A C 1
ATOM 5903 O O . LEU A 1 803 ? -22.000 -7.866 0.025 1.00 78.94 803 LEU A O 1
ATOM 5907 N N . LEU A 1 804 ? -21.833 -6.510 -1.758 1.00 80.06 804 LEU A N 1
ATOM 5908 C CA . LEU A 1 804 ? -21.919 -5.284 -0.974 1.00 80.06 804 LEU A CA 1
ATOM 5909 C C . LEU A 1 804 ? -23.321 -5.105 -0.383 1.00 80.06 804 LEU A C 1
ATOM 5911 O O . LEU A 1 804 ? -23.419 -4.667 0.757 1.00 80.06 804 LEU A O 1
ATOM 5915 N N . ARG A 1 805 ? -24.384 -5.474 -1.117 1.00 71.75 805 ARG A N 1
ATOM 5916 C CA . ARG A 1 805 ? -25.791 -5.413 -0.671 1.00 71.75 805 ARG A CA 1
ATOM 5917 C C . ARG A 1 805 ? -26.139 -6.430 0.421 1.00 71.75 805 ARG A C 1
ATOM 5919 O O . ARG A 1 805 ? -26.937 -6.103 1.292 1.00 71.75 805 ARG A O 1
ATOM 5926 N N . SER A 1 806 ? -25.562 -7.630 0.383 1.00 61.12 806 SER A N 1
ATOM 5927 C CA . SER A 1 806 ? -25.794 -8.695 1.367 1.00 61.12 806 SER A CA 1
ATOM 5928 C C . SER A 1 806 ? -24.935 -8.558 2.627 1.00 61.12 806 SER A C 1
ATOM 5930 O O . SER A 1 806 ? -25.239 -9.179 3.640 1.00 61.12 806 SER A O 1
ATOM 5932 N N . GLY A 1 807 ? -23.844 -7.788 2.567 1.00 58.62 807 GLY A N 1
ATOM 5933 C CA . GLY A 1 807 ? -22.982 -7.503 3.715 1.00 58.62 807 GLY A CA 1
ATOM 5934 C C . GLY A 1 807 ? -23.426 -6.278 4.532 1.00 58.62 807 GLY A C 1
ATOM 5935 O O . GLY A 1 807 ? -24.348 -5.561 4.137 1.00 58.62 807 GLY A O 1
ATOM 5936 N N . PRO A 1 808 ? -22.715 -5.949 5.630 1.00 53.25 808 PRO A N 1
ATOM 5937 C CA . PRO A 1 808 ? -22.997 -4.769 6.462 1.00 53.25 808 PRO A CA 1
ATOM 5938 C C . PRO A 1 808 ? -22.970 -3.435 5.688 1.00 53.25 808 PRO A C 1
ATOM 5940 O O . PRO A 1 808 ? -23.543 -2.435 6.119 1.00 53.25 808 PRO A O 1
ATOM 5943 N N . ALA A 1 809 ? -22.326 -3.404 4.516 1.00 49.47 809 ALA A N 1
ATOM 5944 C CA . ALA A 1 809 ? -22.258 -2.242 3.631 1.00 49.47 809 ALA A CA 1
ATOM 5945 C C . ALA A 1 809 ? -23.587 -1.928 2.897 1.00 49.47 809 ALA A C 1
ATOM 5947 O O . ALA A 1 809 ? -23.773 -0.811 2.407 1.00 49.47 809 ALA A O 1
ATOM 5948 N N . GLY A 1 810 ? -24.530 -2.874 2.832 1.00 43.06 810 GLY A N 1
ATOM 5949 C CA . GLY A 1 810 ? -25.551 -2.922 1.784 1.00 43.06 810 GLY A CA 1
ATOM 5950 C C . GLY A 1 810 ? -26.631 -1.851 1.770 1.00 43.06 810 GLY A C 1
ATOM 5951 O O . GLY A 1 810 ? -27.162 -1.549 0.702 1.00 43.06 810 GLY A O 1
ATOM 5952 N N . GLN A 1 811 ? -26.943 -1.221 2.903 1.00 46.62 811 GLN A N 1
ATOM 5953 C CA . GLN A 1 811 ? -28.100 -0.317 2.977 1.00 46.62 811 GLN A CA 1
ATOM 5954 C C . GLN A 1 811 ? -27.793 1.129 2.540 1.00 46.62 811 GLN A C 1
ATOM 5956 O O . GLN A 1 811 ? -28.647 1.795 1.954 1.00 46.62 811 GLN A O 1
ATOM 5961 N N . THR A 1 812 ? -26.562 1.611 2.738 1.00 42.59 812 THR A N 1
ATOM 5962 C CA . THR A 1 812 ? -26.106 2.925 2.231 1.00 42.59 812 THR A CA 1
ATOM 5963 C C . THR A 1 812 ? -25.797 2.886 0.743 1.00 42.59 812 THR A C 1
ATOM 5965 O O . THR A 1 812 ? -26.245 3.758 0.000 1.00 42.59 812 THR A O 1
ATOM 5968 N N . THR A 1 813 ? -25.059 1.866 0.304 1.00 46.53 813 THR A N 1
ATOM 5969 C CA . THR A 1 813 ? -24.695 1.692 -1.104 1.00 46.53 813 THR A CA 1
ATOM 5970 C C . THR A 1 813 ? -25.934 1.313 -1.905 1.00 46.53 813 THR A C 1
ATOM 5972 O O . THR A 1 813 ? -26.140 1.859 -2.975 1.00 46.53 813 THR A O 1
ATOM 5975 N N . GLY A 1 814 ? -26.841 0.489 -1.362 1.00 45.09 814 GLY A N 1
ATOM 5976 C CA . GLY A 1 814 ? -28.108 0.127 -2.006 1.00 45.09 814 GLY A CA 1
ATOM 5977 C C . GLY A 1 814 ? -28.955 1.331 -2.431 1.00 45.09 814 GLY A C 1
ATOM 5978 O O . GLY A 1 814 ? -29.359 1.397 -3.586 1.00 45.09 814 GLY A O 1
ATOM 5979 N N . ARG A 1 815 ? -29.145 2.331 -1.553 1.00 43.53 815 ARG A N 1
ATOM 5980 C CA . ARG A 1 815 ? -29.914 3.551 -1.881 1.00 43.53 815 ARG A CA 1
ATOM 5981 C C . ARG A 1 815 ? -29.223 4.457 -2.907 1.00 43.53 815 ARG A C 1
ATOM 5983 O O . ARG A 1 815 ? -29.918 5.086 -3.703 1.00 43.53 815 ARG A O 1
ATOM 5990 N N . ALA A 1 816 ? -27.890 4.543 -2.888 1.00 49.03 816 ALA A N 1
ATOM 5991 C CA . ALA A 1 816 ? -27.121 5.288 -3.888 1.00 49.03 816 ALA A CA 1
ATOM 5992 C C . ALA A 1 816 ? -27.151 4.577 -5.253 1.00 49.03 816 ALA A C 1
ATOM 5994 O O . ALA A 1 816 ? -27.504 5.198 -6.252 1.00 49.03 816 ALA A O 1
ATOM 5995 N N . ILE A 1 817 ? -26.918 3.259 -5.265 1.00 53.38 817 ILE A N 1
ATOM 5996 C CA . ILE A 1 817 ? -27.022 2.390 -6.445 1.00 53.38 817 ILE A CA 1
ATOM 5997 C C . ILE A 1 817 ? -28.432 2.481 -7.053 1.00 53.38 817 ILE A C 1
ATOM 5999 O O . ILE A 1 817 ? -28.565 2.622 -8.263 1.00 53.38 817 ILE A O 1
ATOM 6003 N N . ASP A 1 818 ? -29.497 2.450 -6.245 1.00 46.97 818 ASP A N 1
ATOM 6004 C CA . ASP A 1 818 ? -30.879 2.516 -6.745 1.00 46.97 818 ASP A CA 1
ATOM 6005 C C . ASP A 1 818 ? -31.249 3.901 -7.311 1.00 46.97 818 ASP A C 1
ATOM 6007 O O . ASP A 1 818 ? -32.051 3.990 -8.246 1.00 46.97 818 ASP A O 1
ATOM 6011 N N . ARG A 1 819 ? -30.653 4.989 -6.795 1.00 49.50 819 ARG A N 1
ATOM 6012 C CA . ARG A 1 819 ? -30.789 6.339 -7.374 1.00 49.50 819 ARG A CA 1
ATOM 6013 C C . ARG A 1 819 ? -30.049 6.456 -8.707 1.00 49.50 819 ARG A C 1
ATOM 6015 O O . ARG A 1 819 ? -30.654 6.924 -9.669 1.00 49.50 819 ARG A O 1
ATOM 6022 N N . SER A 1 820 ? -28.808 5.974 -8.793 1.00 48.84 820 SER A N 1
ATOM 6023 C CA . SER A 1 820 ? -28.034 5.966 -10.044 1.00 48.84 820 SER A CA 1
ATOM 6024 C C . SER A 1 820 ? -28.668 5.056 -11.102 1.00 48.84 820 SER A C 1
ATOM 6026 O O . SER A 1 820 ? -28.811 5.450 -12.256 1.00 48.84 820 SER A O 1
ATOM 6028 N N . ALA A 1 821 ? -29.172 3.880 -10.711 1.00 49.84 821 ALA A N 1
ATOM 6029 C CA . ALA A 1 821 ? -29.897 2.976 -11.603 1.00 49.84 821 ALA A CA 1
ATOM 6030 C C . ALA A 1 821 ? -31.220 3.578 -12.117 1.00 49.84 821 ALA A C 1
ATOM 6032 O O . ALA A 1 821 ? -31.624 3.293 -13.246 1.00 49.84 821 ALA A O 1
ATOM 6033 N N . ARG A 1 822 ? -31.901 4.425 -11.326 1.00 47.56 822 ARG A N 1
ATOM 6034 C CA . ARG A 1 822 ? -33.052 5.211 -11.805 1.00 47.56 822 ARG A CA 1
ATOM 6035 C C . ARG A 1 822 ? -32.633 6.315 -12.774 1.00 47.56 822 ARG A C 1
ATOM 6037 O O . ARG A 1 822 ? -33.300 6.449 -13.793 1.00 47.56 822 ARG A O 1
ATOM 6044 N N . ALA A 1 823 ? -31.544 7.036 -12.498 1.00 45.50 823 ALA A N 1
ATOM 6045 C CA . ALA A 1 823 ? -31.024 8.100 -13.362 1.00 45.50 823 ALA A CA 1
ATOM 6046 C C . ALA A 1 823 ? -30.589 7.574 -14.748 1.00 45.50 823 ALA A C 1
ATOM 6048 O O . ALA A 1 823 ? -30.996 8.111 -15.778 1.00 45.50 823 ALA A O 1
ATOM 6049 N N . LEU A 1 824 ? -29.874 6.444 -14.781 1.00 42.22 824 LEU A N 1
ATOM 6050 C CA . LEU A 1 824 ? -29.464 5.766 -16.020 1.00 42.22 824 LEU A CA 1
ATOM 6051 C C . LEU A 1 824 ? -30.662 5.238 -16.833 1.00 42.22 824 LEU A C 1
ATOM 6053 O O . LEU A 1 824 ? -30.635 5.237 -18.061 1.00 42.22 824 LEU A O 1
ATOM 6057 N N . ARG A 1 825 ? -31.752 4.822 -16.168 1.00 44.56 825 ARG A N 1
ATOM 6058 C CA . ARG A 1 825 ? -33.004 4.416 -16.840 1.00 44.56 825 ARG A CA 1
ATOM 6059 C C . ARG A 1 825 ? -33.818 5.597 -17.374 1.00 44.56 825 ARG A C 1
ATOM 6061 O O . ARG A 1 825 ? -34.598 5.399 -18.304 1.00 44.56 825 ARG A O 1
ATOM 6068 N N . THR A 1 826 ? -33.680 6.788 -16.791 1.00 43.56 826 THR A N 1
ATOM 6069 C CA . THR A 1 826 ? -34.355 8.003 -17.273 1.00 43.56 826 THR A CA 1
ATOM 6070 C C . THR A 1 826 ? -33.652 8.639 -18.471 1.00 43.56 826 THR A C 1
ATOM 6072 O O . THR A 1 826 ? -34.352 9.124 -19.356 1.00 43.56 826 THR A O 1
ATOM 6075 N N . ASP A 1 827 ? -32.320 8.557 -18.569 1.00 37.69 827 ASP A N 1
ATOM 6076 C CA . ASP A 1 827 ? -31.584 9.039 -19.753 1.00 37.69 827 ASP A CA 1
ATOM 6077 C C . ASP A 1 827 ? -31.806 8.154 -20.988 1.00 37.69 827 ASP A C 1
ATOM 6079 O O . ASP A 1 827 ? -31.962 8.661 -22.094 1.00 37.69 827 ASP A O 1
ATOM 6083 N N . ALA A 1 828 ? -31.970 6.839 -20.809 1.00 39.34 828 ALA A N 1
ATOM 6084 C CA . ALA A 1 828 ? -32.309 5.918 -21.900 1.00 39.34 828 ALA A CA 1
ATOM 6085 C C . ALA A 1 828 ? -33.743 6.088 -22.463 1.00 39.34 828 ALA A C 1
ATOM 6087 O O . ALA A 1 828 ? -34.130 5.367 -23.382 1.00 39.34 828 ALA A O 1
ATOM 6088 N N . ARG A 1 829 ? -34.561 6.995 -21.903 1.00 37.47 829 ARG A N 1
ATOM 6089 C CA . ARG A 1 829 ? -35.957 7.247 -22.317 1.00 37.47 829 ARG A CA 1
ATOM 6090 C C . ARG A 1 829 ? -36.202 8.631 -22.923 1.00 37.47 829 ARG A C 1
ATOM 6092 O O . ARG A 1 829 ? -37.356 8.942 -23.216 1.00 37.47 829 ARG A O 1
ATOM 6099 N N . ARG A 1 830 ? -35.173 9.455 -23.138 1.00 30.75 830 ARG A N 1
ATOM 6100 C CA . ARG A 1 830 ? -35.313 10.671 -23.954 1.00 30.75 830 ARG A CA 1
ATOM 6101 C C . ARG A 1 830 ? -35.096 10.314 -25.432 1.00 30.75 830 ARG A C 1
ATOM 6103 O O . ARG A 1 830 ? -33.990 9.899 -25.768 1.00 30.75 830 ARG A O 1
ATOM 6110 N N . PRO A 1 831 ? -36.117 10.406 -26.308 1.00 37.66 831 PRO A N 1
ATOM 6111 C CA . PRO A 1 831 ? -35.880 10.332 -27.744 1.00 37.66 831 PRO A CA 1
ATOM 6112 C C . PRO A 1 831 ? -35.070 11.561 -28.190 1.00 37.66 831 PRO A C 1
ATOM 6114 O O . PRO A 1 831 ? -35.188 12.623 -27.575 1.00 37.66 831 PRO A O 1
ATOM 6117 N N . ALA A 1 832 ? -34.218 11.336 -29.194 1.00 36.28 832 ALA A N 1
ATOM 6118 C CA . ALA A 1 832 ? -33.188 12.241 -29.711 1.00 36.28 832 ALA A CA 1
ATOM 6119 C C . ALA A 1 832 ? -33.694 13.619 -30.153 1.00 36.28 832 ALA A C 1
ATOM 6121 O O . ALA A 1 832 ? -34.839 13.693 -30.658 1.00 36.28 832 ALA A O 1
#

Radius of gyration: 38.21 Å; Cα contacts (8 Å, |Δi|>4): 1483; chains: 1; bounding box: 92×64×106 Å

Sequence (832 aa):
MASSVALVAFVASSRSHPTPLIDPAFLRVRSFVAGNLLTLVAAAGFYCYVLTHVLYLNYVWHYSLLKAGFAIAPAALIAAVVAAVLGRIADQRGHRLVVMAGAIIWAGSLVWYLQRVGTEPNFLREWLPGQLLQGIGVGTTLPVLGSAALAGLTKGGSYATASAVVSTTRQLGAVIGVALLVILIGKPAPGTGVDALRHGWVLAAACFAAVAVLAGFLGRTQQGADVAGAPESGVARAPARPQPVTPRPAAAPARLPQTTADGDLLRQLPLFAGLPAATMAELRHHTDEIELQAGSYLFHEADPSDALYVVRSGRLRVVQRDLVLRELGRSEVVGELGLLIDAPRSASVQAMRDSVLIRLSKAQFNRIADRGVLAALVGTLATRLHTAPPPTVGRPASPEAVIAVIGLGAAVPVRPVALALLNALSARVTAVDPGRVDRAGLERAEASADKVVLHASANDSGWRDFCLRAADRIVLVSEGPAPRDTQLPARAVGADLVLIGAPASQEDRSRWEELISPRSVHSVSYRSLKDDVRPLAARITGGSVGLVLGGGGARAFAHLGVLDELEAAGIVVDRFAGTSMGAVIAALAASGLDAAGVDAHVFEYLVRHNPLGDYTLPSKGLVRGRRTMALLREAYSGRMVEELPKEFRCVSVDLLARQAVVHRRGPVAEVVGCSLRVPGLYPPQIYNGQLHVDGGVLNNLPVTALTRAEGPMIAVSVGFGGNPSGGQPRRSGPIQVPGIGDTLMRTMMMGSRTVADAAQAEALVVIRPDTRAVGLLEFHQIDAAREAGRAAARAALPQIIPLLRSGPAGQTTGRAIDRSARALRTDARRPA

InterPro domains:
  IPR000595 Cyclic nucleotide-binding domain [PF00027] (290-370)
  IPR000595 Cyclic nucleotide-binding domain [PS50042] (271-368)
  IPR000595 Cyclic nucleotide-binding domain [SM00100] (271-384)
  IPR000595 Cyclic nucleotide-binding domain [cd00038] (271-371)
  IPR002641 Patatin-like phospholipase domain [PF01734] (547-706)
  IPR002641 Patatin-like phospholipase domain [PS51635] (547-707)
  IPR011701 Major facilitator superfamily [PF07690] (37-219)
  IPR014710 RmlC-like jelly roll fold [G3DSA:2.60.120.10] (257-389)
  IPR016035 Acyl transferase/acyl hydrolase/lysophospholipase [SSF52151] (541-793)
  IPR018488 Cyclic nucleotide-binding, conserved site [PS00889] (334-351)
  IPR018490 Cyclic nucleotide-binding domain superfamily [SSF51206] (264-371)
  IPR036259 MFS transporter superfamily [G3DSA:1.20.1250.20] (25-225)
  IPR036259 MFS transporter superfamily [SSF103473] (14-225)

Nearest PDB structures (foldseek):
  3of1-assembly1_A  TM=9.164E-01  e=1.013E-07  Saccharomyces cerevisiae
  5khi-assembly1_A  TM=8.849E-01  e=6.098E-07  Mus musculus
  1ne4-assembly1_A  TM=8.325E-01  e=3.202E-07  Bos taurus
  4jv4-assembly1_A  TM=7.988E-01  e=1.059E-06  Bos taurus
  5dyl-assembly1_A  TM=7.620E-01  e=1.927E-06  Plasmodium vivax

Secondary structure (DSSP, 8-state):
-HHHHHHHHHHHHHHH-SS-SS-GGGGG-HHHHHHHHHHHHHHHHHHHHHHHHHHHHHHTS---HHHHHHHHHHHHHHHHHHHHHHHHHHHHH-HHHHHHHHHHHHHHHHHHHHHH--SS--IIIIIHHHHHHHHHHHHHHHHHHHHHHHTTS-SSTHHHHHHHHHHHHHHHHHHHHHHHHHHHH-S--TT-HHHHHHHHHHHHHHHHHHHHHHGGGS------------PPPPPPPPPPPPPPPPPPPPPPPPP----TTHHHHHHHSTTTTT--HHHHHHHHHTPEEEEE-TT-EEE-TT----EEEEEEES-EEEEETTEEEEEE-TT-EESHHHHHTT---SSEEEESS-EEEEEEEHHHHHHH--HHHHHHHHHHHHHHHHH--SS-S----S---EEEEEESSTT--HHHHHHHHHHHHHTTS-EE---S--HHHHHHHHHH-SEEEEEE-TT-HHHHHHHHHH-SEEEEEESSSPPSS----TT-TT-EEEEESSPPPHHHHHHHHHHH--SEEEEE-TTTHHHHTHHHHHHHTT-PPEEEE---GGGGGHHHHHHHHHHHTT----EEEEETHHHHHHHHHHTT--HHHHHHHHIIIIIIT-TT--B--SSS-SB--HHHHHHHHHHTTT-BGGG-SSEEEEEEEETTTTEEEEE-SSBHHHHHHHHT--TTTS--EEETTEEEEEGGGT-SS-GGGS-GGG--EEEE---SS----S------S---PPPHHHHHHHHHGGGHHHHHHHHTTTSSEEE----TTS-TT-GGGHHHHHHHHHHHHHHHHHHHHHHHHHSTTHHHHHHHHHHHHHHHHHHTTS--